Protein AF-0000000076551468 (afdb_homodimer)

Sequence (1456 aa):
MARQSGSGVAERKKTATAVAGTSLTREQLVEFYRLMYLSRRTDDREIVLKRQQKIFFQISCAGHEALLVAAGMAMRPGYDWFFPYYRDRAICLALGNTVEEQLLQAVGAADDPASGGRQMPSHWSSRKLNIVSPSSSTATQCLHAVGCAEAGRYFSRHPEAAAKHDGDYREFKDVKFQGDEVVYVSIGEGSTSQGEFWESLNTASNEKLPVLYVVEDNGYAISTPVEANTPGGNISRLVANFPNFHFAEIDGTDPIASYDAMVEAVAYCRAGKGPALVHGHVIRPYSHSLSDDERLYRSAAELEADALRDPISRMQMWLLREGILDADAINRLERQVDEEVQRAADRAVMAALPTVDSIMRHMYSEDLSPMDARFATEPVATADTSERTMADLINCCLKDEMRRDERIVVFGEDVADATRDEALRAGKIKGKGGVFKLTAGLQTEFGSDRVWNSPLAEANIVGRAIGMATRGLKPVVEIQFFDYIWPAMHQMRNELALLRWRSNGGFSCPLVVRVPIGGYLTGGSIYHSQSGESIFTHTPGVRVVMPSNALDALGLLRTAIRCDDPVLFLEHKRLYRETFGRAAYPGPEYCIPFGKAKIVRPGKGLTVLTYGAVVPRALQAAQKIHRDKGVDVELIDLRSLSPYDWETIAESVKKTSRVIVAHEDMLSWGYGAEIAARIGEELFEYLDAPVRRVASMDVFVAYQPLLEDVILPQPEDLYRAMAEIAAFMARQSGSGVAERKKTATAVAGTSLTREQLVEFYRLMYLSRRTDDREIVLKRQQKIFFQISCAGHEALLVAAGMAMRPGYDWFFPYYRDRAICLALGNTVEEQLLQAVGAADDPASGGRQMPSHWSSRKLNIVSPSSSTATQCLHAVGCAEAGRYFSRHPEAAAKHDGDYREFKDVKFQGDEVVYVSIGEGSTSQGEFWESLNTASNEKLPVLYVVEDNGYAISTPVEANTPGGNISRLVANFPNFHFAEIDGTDPIASYDAMVEAVAYCRAGKGPALVHGHVIRPYSHSLSDDERLYRSAAELEADALRDPISRMQMWLLREGILDADAINRLERQVDEEVQRAADRAVMAALPTVDSIMRHMYSEDLSPMDARFATEPVATADTSERTMADLINCCLKDEMRRDERIVVFGEDVADATRDEALRAGKIKGKGGVFKLTAGLQTEFGSDRVWNSPLAEANIVGRAIGMATRGLKPVVEIQFFDYIWPAMHQMRNELALLRWRSNGGFSCPLVVRVPIGGYLTGGSIYHSQSGESIFTHTPGVRVVMPSNALDALGLLRTAIRCDDPVLFLEHKRLYRETFGRAAYPGPEYCIPFGKAKIVRPGKGLTVLTYGAVVPRALQAAQKIHRDKGVDVELIDLRSLSPYDWETIAESVKKTSRVIVAHEDMLSWGYGAEIAARIGEELFEYLDAPVRRVASMDVFVAYQPLLEDVILPQPEDLYRAMAEIAAF

Radius of gyration: 32.49 Å; Cα contacts (8 Å, |Δi|>4): 3611; chains: 2; bounding box: 101×117×95 Å

Foldseek 3Di:
DDPPPPPPPDPPPPPQDDDPPFPDHLVRLLVLLLLLLLLVLLLVVLVVCVVVVQFPWGFELFFLQLLLLLLLQLAAFQAAAEAEAQSNSSSCVSLPNASLLQLLQRNLFCPNLQFSNPDHGSQRADLNRNYFGYDNDFLLLLLLLLLQLLLLQLCLVVVVQQDDDPPQLPVLDRQDHDNLHAYEYEGELLSCLDPSNVLSLVSQLVQQTRYEYEYEYQQDPQQHGQVVRDPVSDVLVVCVPRPLEAEAEDASLANRRSNVVSNVQSVSSSVSSTHYYYYHHTHDLDHRIPVGDNVVRDPPVRNVVNVVSGSSVVSVVVCCVSVSDHPVRVVVSSVVSSVSSVVSNVDSSPHHHHDPVLQCPQLWDPSFALQDCLLADFFDDDPFFDWDALLVLLLVQVQLVCVVRVLEAEEEAQQWQDQPCVCVVVVVGQGDRAPLNSRRCVCVVNHCSRYHYDPPALLSQLSSLQSSQQSRGAYAYEDRAPLSNVSNVCCLARNQSPSRNRRVNSTHRQYEYEHAEAAPDAQCFQRHHADDVLVNLVGRQEWEFEAAANLLSSQAVNSSRSGRGYYYYYYYPVRRGDPPRTGGNRDNSNHDRAQDKDFPFDFQAEEEEEEYNCQVLLVVLQVVCCVVPVGTYTYIYQRTLVVTNVVVVLVNCLRHLHYEYEYAHEDPSGSCVVVQVVCCVPVVVRHPFRHHYHYFHPDGQGNDVVRNPNRGDGSVSSNVVSVVRSVD/DDPPPPPPPPPPPPPQDDDPPFPDHLVRLLVLLLLLLLQVLLLVVLVVCVVVVQFPWGFELFFLQLLQLLLLQLAAFQAAAEAEAQSNSSSCVSLPNASLLQLLQRNLFCPNLFFSNPDHGSQRADLNRNYFGYDNDFLLLLLLLLLQLLLLQLCLVVVVQQDDDPPQLPVQDRQDHDNLHAYEYEGELLSCLDPSNVLSLVSQLVQQTRYEYEYEYQQDPQQHGQVVRDPVSDVLVVCVPRPLEAEAEDASLANRRSNVVSNVQSVSSSVSSTHYYYYHHTHDLDHRIPVGDNVVRDPPVRNVVNVVSGSSVVSVVVCCVSVSDHPVRVVVSSVVSSVSSVVSNVPSSPHHHDDPVLQCPQLWDPSFALQDCLLADFFDDDPFFDWDALLVLLLVQVQLVCVVRVLEAEEEAQQWQDQPCVCVVVVVGQGDRAPLNSRRCVCVVNNCSRYHYDPPALLSQLSSLQSSQQSRGAYEYEDRAPLSNVSNVCCLARNQSPSRNRRVNSTHRQYEYEHAEAAPDAQCFQRHHADDVLVNLVGRQEWEFEAAANLLSSQAVNSSRSGRGYYYYYYYPVRRGDPPRTGGNRDNSNHDRAQDKDFPFDFQAEEEEEEYNCQVQLVVLQVVCCVVPVGTYTYIYQRTLVVTNVVVVLVNCLRRLHYEYEYAHEDPSGSCVVVQVVCCVPVVVRHPFRHHYHYFHPDGQGNDVVRNPNRGDGSVSSNVVSVVRSVD

Structure (mmCIF, N/CA/C/O backbone):
data_AF-0000000076551468-model_v1
#
loop_
_entity.id
_entity.type
_entity.pdbx_description
1 polymer '2-oxoisovalerate dehydrogenase E1 component'
#
loop_
_atom_site.group_PDB
_atom_site.id
_atom_site.type_symbol
_atom_site.label_atom_id
_atom_site.label_alt_id
_atom_site.label_comp_id
_atom_site.label_asym_id
_atom_site.label_entity_id
_atom_site.label_seq_id
_atom_site.pdbx_PDB_ins_code
_atom_site.Cartn_x
_atom_site.Cartn_y
_atom_site.Cartn_z
_atom_site.occupancy
_atom_site.B_iso_or_equiv
_atom_site.auth_seq_id
_atom_site.auth_comp_id
_atom_site.auth_asym_id
_atom_site.auth_atom_id
_atom_site.pdbx_PDB_model_num
ATOM 1 N N . MET A 1 1 ? -44.188 -69 12.438 1 19.28 1 MET A N 1
ATOM 2 C CA . MET A 1 1 ? -43.156 -68.562 11.523 1 19.28 1 MET A CA 1
ATOM 3 C C . MET A 1 1 ? -42.062 -67.75 12.273 1 19.28 1 MET A C 1
ATOM 5 O O . MET A 1 1 ? -42.375 -66.812 12.992 1 19.28 1 MET A O 1
ATOM 9 N N . ALA A 1 2 ? -40.906 -68.438 12.453 1 20.61 2 ALA A N 1
ATOM 10 C CA . ALA A 1 2 ? -39.688 -68.25 13.242 1 20.61 2 ALA A CA 1
ATOM 11 C C . ALA A 1 2 ? -39.031 -66.875 12.945 1 20.61 2 ALA A C 1
ATOM 13 O O . ALA A 1 2 ? -38.969 -66.5 11.789 1 20.61 2 ALA A O 1
ATOM 14 N N . ARG A 1 3 ? -39.031 -66 13.992 1 22.19 3 ARG A N 1
ATOM 15 C CA . ARG A 1 3 ? -38.312 -64.75 14.312 1 22.19 3 ARG A CA 1
ATOM 16 C C . ARG A 1 3 ? -36.812 -64.875 14.039 1 22.19 3 ARG A C 1
ATOM 18 O O . ARG A 1 3 ? -36.094 -65.5 14.797 1 22.19 3 ARG A O 1
ATOM 25 N N . GLN A 1 4 ? -36.406 -65.125 12.781 1 23.27 4 GLN A N 1
ATOM 26 C CA . GLN A 1 4 ? -34.969 -65.25 12.555 1 23.27 4 GLN A CA 1
ATOM 27 C C . GLN A 1 4 ? -34.219 -64 13.008 1 23.27 4 GLN A C 1
ATOM 29 O O . GLN A 1 4 ? -34.531 -62.906 12.547 1 23.27 4 GLN A O 1
ATOM 34 N N . SER A 1 5 ? -33.781 -63.938 14.281 1 27.06 5 SER A N 1
ATOM 35 C CA . SER A 1 5 ? -33 -62.938 15.023 1 27.06 5 SER A CA 1
ATOM 36 C C . SER A 1 5 ? -31.656 -62.688 14.359 1 27.06 5 SER A C 1
ATOM 38 O O . SER A 1 5 ? -30.797 -63.594 14.312 1 27.06 5 SER A O 1
ATOM 40 N N . GLY A 1 6 ? -31.547 -62.219 13.086 1 25.84 6 GLY A N 1
ATOM 41 C CA . GLY A 1 6 ? -30.266 -61.969 12.438 1 25.84 6 GLY A CA 1
ATOM 42 C C . GLY A 1 6 ? -29.359 -61.062 13.242 1 25.84 6 GLY A C 1
ATOM 43 O O . GLY A 1 6 ? -29.688 -59.906 13.516 1 25.84 6 GLY A O 1
ATOM 44 N N . SER A 1 7 ? -28.547 -61.594 14.234 1 27.44 7 SER A N 1
ATOM 45 C CA . SER A 1 7 ? -27.516 -61 15.07 1 27.44 7 SER A CA 1
ATOM 46 C C . SER A 1 7 ? -26.438 -60.344 14.219 1 27.44 7 SER A C 1
ATOM 48 O O . SER A 1 7 ? -25.75 -61 13.453 1 27.44 7 SER A O 1
ATOM 50 N N . GLY A 1 8 ? -26.641 -59.25 13.516 1 28.72 8 GLY A N 1
ATOM 51 C CA . GLY A 1 8 ? -25.641 -58.469 12.797 1 28.72 8 GLY A CA 1
ATOM 52 C C . GLY A 1 8 ? -24.438 -58.125 13.641 1 28.72 8 GLY A C 1
ATOM 53 O O . GLY A 1 8 ? -24.562 -57.438 14.664 1 28.72 8 GLY A O 1
ATOM 54 N N . VAL A 1 9 ? -23.312 -58.938 13.773 1 30.3 9 VAL A N 1
ATOM 55 C CA . VAL A 1 9 ? -22.031 -58.75 14.43 1 30.3 9 VAL A CA 1
ATOM 56 C C . VAL A 1 9 ? -21.375 -57.469 13.914 1 30.3 9 VAL A C 1
ATOM 58 O O . VAL A 1 9 ? -21.188 -57.281 12.703 1 30.3 9 VAL A O 1
ATOM 61 N N . ALA A 1 10 ? -21.453 -56.406 14.578 1 33.28 10 ALA A N 1
ATOM 62 C CA . ALA A 1 10 ? -20.703 -55.156 14.461 1 33.28 10 ALA A CA 1
ATOM 63 C C . ALA A 1 10 ? -19.203 -55.438 14.344 1 33.28 10 ALA A C 1
ATOM 65 O O . ALA A 1 10 ? -18.594 -56.031 15.242 1 33.28 10 ALA A O 1
ATOM 66 N N . GLU A 1 11 ? -18.578 -55.656 13.195 1 29.31 11 GLU A N 1
ATOM 67 C CA . GLU A 1 11 ? -17.141 -55.688 12.984 1 29.31 11 GLU A CA 1
ATOM 68 C C . GLU A 1 11 ? -16.453 -54.531 13.695 1 29.31 11 GLU A C 1
ATOM 70 O O . GLU A 1 11 ? -16.797 -53.375 13.469 1 29.31 11 GLU A O 1
ATOM 75 N N . ARG A 1 12 ? -15.938 -54.656 14.883 1 33.78 12 ARG A N 1
ATOM 76 C CA . ARG A 1 12 ? -15.078 -53.75 15.602 1 33.78 12 ARG A CA 1
ATOM 77 C C . ARG A 1 12 ? -13.922 -53.281 14.719 1 33.78 12 ARG A C 1
ATOM 79 O O . ARG A 1 12 ? -13.133 -54.094 14.25 1 33.78 12 ARG A O 1
ATOM 86 N N . LYS A 1 13 ? -14.109 -52.281 14.016 1 39.19 13 LYS A N 1
ATOM 87 C CA . LYS A 1 13 ? -12.938 -51.656 13.422 1 39.19 13 LYS A CA 1
ATOM 88 C C . LYS A 1 13 ? -11.75 -51.688 14.375 1 39.19 13 LYS A C 1
ATOM 90 O O . LYS A 1 13 ? -11.812 -51.125 15.469 1 39.19 13 LYS A O 1
ATOM 95 N N . LYS A 1 14 ? -10.867 -52.594 14.422 1 41.31 14 LYS A N 1
ATOM 96 C CA . LYS A 1 14 ? -9.602 -52.688 15.141 1 41.31 14 LYS A CA 1
ATOM 97 C C . LYS A 1 14 ? -8.82 -51.406 15.078 1 41.31 14 LYS A C 1
ATOM 99 O O . LYS A 1 14 ? -8.391 -50.969 14 1 41.31 14 LYS A O 1
ATOM 104 N N . THR A 1 15 ? -8.922 -50.406 15.922 1 45.78 15 THR A N 1
ATOM 105 C CA . THR A 1 15 ? -8.164 -49.188 16.109 1 45.78 15 THR A CA 1
ATOM 106 C C . THR A 1 15 ? -6.668 -49.469 16.109 1 45.78 15 THR A C 1
ATOM 108 O O . THR A 1 15 ? -6.172 -50.219 16.969 1 45.78 15 THR A O 1
ATOM 111 N N . ALA A 1 16 ? -5.988 -49.562 14.992 1 59.88 16 ALA A N 1
ATOM 112 C CA . ALA A 1 16 ? -4.547 -49.781 14.883 1 59.88 16 ALA A CA 1
ATOM 113 C C . ALA A 1 16 ? -3.793 -49.031 15.977 1 59.88 16 ALA A C 1
ATOM 115 O O . ALA A 1 16 ? -4.066 -47.875 16.234 1 59.88 16 ALA A O 1
ATOM 116 N N . THR A 1 17 ? -3.105 -49.688 16.906 1 71 17 THR A N 1
ATOM 117 C CA . THR A 1 17 ? -2.385 -49.219 18.094 1 71 17 THR A CA 1
ATOM 118 C C . THR A 1 17 ? -1.156 -48.406 17.672 1 71 17 THR A C 1
ATOM 120 O O . THR A 1 17 ? -0.411 -48.812 16.781 1 71 17 THR A O 1
ATOM 123 N N . ALA A 1 18 ? -0.967 -47.188 18.219 1 78.5 18 ALA A N 1
ATOM 124 C CA . ALA A 1 18 ? 0.191 -46.312 18.016 1 78.5 18 ALA A CA 1
ATOM 125 C C . ALA A 1 18 ? 1.485 -47.031 18.391 1 78.5 18 ALA A C 1
ATOM 127 O O . ALA A 1 18 ? 1.496 -47.875 19.281 1 78.5 18 ALA A O 1
ATOM 128 N N . VAL A 1 19 ? 2.467 -46.844 17.594 1 79.06 19 VAL A N 1
ATOM 129 C CA . VAL A 1 19 ? 3.801 -47.344 17.922 1 79.06 19 VAL A CA 1
ATOM 130 C C . VAL A 1 19 ? 4.301 -46.719 19.219 1 79.06 19 VAL A C 1
ATOM 132 O O . VAL A 1 19 ? 4.062 -45.531 19.453 1 79.06 19 VAL A O 1
ATOM 135 N N . ALA A 1 20 ? 4.957 -47.438 19.984 1 70.75 20 ALA A N 1
ATOM 136 C CA . ALA A 1 20 ? 5.434 -47 21.297 1 70.75 20 ALA A CA 1
ATOM 137 C C . ALA A 1 20 ? 6.254 -45.719 21.172 1 70.75 20 ALA A C 1
ATOM 139 O O . ALA A 1 20 ? 7.148 -45.625 20.328 1 70.75 20 ALA A O 1
ATOM 140 N N . GLY A 1 21 ? 5.867 -44.719 21.922 1 72.69 21 GLY A N 1
ATOM 141 C CA . GLY A 1 21 ? 6.602 -43.469 21.922 1 72.69 21 GLY A CA 1
ATOM 142 C C . GLY A 1 21 ? 6.082 -42.469 20.906 1 72.69 21 GLY A C 1
ATOM 143 O O . GLY A 1 21 ? 6.641 -41.375 20.75 1 72.69 21 GLY A O 1
ATOM 144 N N . THR A 1 22 ? 5.113 -43.031 20.141 1 82.38 22 THR A N 1
ATOM 145 C CA . THR A 1 22 ? 4.527 -42.125 19.156 1 82.38 22 THR A CA 1
ATOM 146 C C . THR A 1 22 ? 3.004 -42.156 19.234 1 82.38 22 THR A C 1
ATOM 148 O O . THR A 1 22 ? 2.43 -43 19.938 1 82.38 22 THR A O 1
ATOM 151 N N . SER A 1 23 ? 2.387 -41.219 18.578 1 86.5 23 SER A N 1
ATOM 152 C CA . SER A 1 23 ? 0.932 -41.188 18.453 1 86.5 23 SER A CA 1
ATOM 153 C C . SER A 1 23 ? 0.487 -41.719 17.094 1 86.5 23 SER A C 1
ATOM 155 O O . SER A 1 23 ? -0.688 -41.625 16.734 1 86.5 23 SER A O 1
ATOM 157 N N . LEU A 1 24 ? 1.405 -42.344 16.297 1 94.12 24 LEU A N 1
ATOM 158 C CA . LEU A 1 24 ? 1.134 -42.781 14.938 1 94.12 24 LEU A CA 1
ATOM 159 C C . LEU A 1 24 ? 1.191 -44.312 14.852 1 94.12 24 LEU A C 1
ATOM 161 O O . LEU A 1 24 ? 2.027 -44.938 15.508 1 94.12 24 LEU A O 1
ATOM 165 N N . THR A 1 25 ? 0.334 -44.875 14.031 1 94.38 25 THR A N 1
ATOM 166 C CA . THR A 1 25 ? 0.372 -46.312 13.742 1 94.38 25 THR A CA 1
ATOM 167 C C . THR A 1 25 ? 1.509 -46.656 12.781 1 94.38 25 THR A C 1
ATOM 169 O O . THR A 1 25 ? 2.1 -45.75 12.18 1 94.38 25 THR A O 1
ATOM 172 N N . ARG A 1 26 ? 1.788 -47.875 12.719 1 94.69 26 ARG A N 1
ATOM 173 C CA . ARG A 1 26 ? 2.812 -48.344 11.781 1 94.69 26 ARG A CA 1
ATOM 174 C C . ARG A 1 26 ? 2.492 -47.906 10.359 1 94.69 26 ARG A C 1
ATOM 176 O O . ARG A 1 26 ? 3.367 -47.406 9.648 1 94.69 26 ARG A O 1
ATOM 183 N N . GLU A 1 27 ? 1.243 -48.031 9.992 1 95.75 27 GLU A N 1
ATOM 184 C CA . GLU A 1 27 ? 0.803 -47.656 8.656 1 95.75 27 GLU A CA 1
ATOM 185 C C . GLU A 1 27 ? 0.954 -46.156 8.445 1 95.75 27 GLU A C 1
ATOM 187 O O . GLU A 1 27 ? 1.356 -45.719 7.363 1 95.75 27 GLU A O 1
ATOM 192 N N . GLN A 1 28 ? 0.639 -45.438 9.438 1 97.06 28 GLN A N 1
ATOM 193 C CA . GLN A 1 28 ? 0.747 -43.969 9.352 1 97.06 28 GLN A CA 1
ATOM 194 C C . GLN A 1 28 ? 2.205 -43.531 9.234 1 97.06 28 GLN A C 1
ATOM 196 O O . GLN A 1 28 ? 2.518 -42.594 8.531 1 97.06 28 GLN A O 1
ATOM 201 N N . LEU A 1 29 ? 3.029 -44.156 9.938 1 97.56 29 LEU A N 1
ATOM 202 C CA . LEU A 1 29 ? 4.449 -43.844 9.891 1 97.56 29 LEU A CA 1
ATOM 203 C C . LEU A 1 29 ? 5.031 -44.125 8.508 1 97.56 29 LEU A C 1
ATOM 205 O O . LEU A 1 29 ? 5.863 -43.375 8.008 1 97.56 29 LEU A O 1
ATOM 209 N N . VAL A 1 30 ? 4.625 -45.219 7.926 1 97.88 30 VAL A N 1
ATOM 210 C CA . VAL A 1 30 ? 5.074 -45.594 6.586 1 97.88 30 VAL A CA 1
ATOM 211 C C . VAL A 1 30 ? 4.559 -44.562 5.582 1 97.88 30 VAL A C 1
ATOM 213 O O . VAL A 1 30 ? 5.301 -44.094 4.703 1 97.88 30 VAL A O 1
ATOM 216 N N . GLU A 1 31 ? 3.316 -44.188 5.742 1 98.06 31 GLU A N 1
ATOM 217 C CA . GLU A 1 31 ? 2.734 -43.188 4.875 1 98.06 31 GLU A CA 1
ATOM 218 C C . GLU A 1 31 ? 3.438 -41.844 5.055 1 98.06 31 GLU A C 1
ATOM 220 O O . GLU A 1 31 ? 3.635 -41.094 4.086 1 98.06 31 GLU A O 1
ATOM 225 N N . PHE A 1 32 ? 3.748 -41.531 6.301 1 98.44 32 PHE A N 1
ATOM 226 C CA . PHE A 1 32 ? 4.492 -40.344 6.609 1 98.44 32 PHE A CA 1
ATOM 227 C C . PHE A 1 32 ? 5.785 -40.281 5.809 1 98.44 32 PHE A C 1
ATOM 229 O O . PHE A 1 32 ? 6.062 -39.281 5.141 1 98.44 32 PHE A O 1
ATOM 236 N N . TYR A 1 33 ? 6.543 -41.281 5.828 1 98.62 33 TYR A N 1
ATOM 237 C CA . TYR A 1 33 ? 7.805 -41.344 5.098 1 98.62 33 TYR A CA 1
ATOM 238 C C . TYR A 1 33 ? 7.57 -41.281 3.596 1 98.62 33 TYR A C 1
ATOM 240 O O . TYR A 1 33 ? 8.289 -40.562 2.879 1 98.62 33 TYR A O 1
ATOM 248 N N . ARG A 1 34 ? 6.594 -42.031 3.125 1 98.81 34 ARG A N 1
ATOM 249 C CA . ARG A 1 34 ? 6.281 -42.031 1.7 1 98.81 34 ARG A CA 1
ATOM 250 C C . ARG A 1 34 ? 6.016 -40.594 1.196 1 98.81 34 ARG A C 1
ATOM 252 O O . ARG A 1 34 ? 6.531 -40.219 0.15 1 98.81 34 ARG A O 1
ATOM 259 N N . LEU A 1 35 ? 5.227 -39.875 1.935 1 98.88 35 LEU A N 1
ATOM 260 C CA . LEU A 1 35 ? 4.844 -38.531 1.547 1 98.88 35 LEU A CA 1
ATOM 261 C C . LEU A 1 35 ? 6.051 -37.594 1.556 1 98.88 35 LEU A C 1
ATOM 263 O O . LEU A 1 35 ? 6.199 -36.75 0.667 1 98.88 35 LEU A O 1
ATOM 267 N N . MET A 1 36 ? 6.891 -37.719 2.584 1 98.88 36 MET A N 1
ATOM 268 C CA . MET A 1 36 ? 8.109 -36.906 2.641 1 98.88 36 MET A CA 1
ATOM 269 C C . MET A 1 36 ? 8.984 -37.188 1.423 1 98.88 36 MET A C 1
ATOM 271 O O . MET A 1 36 ? 9.461 -36.219 0.781 1 98.88 36 MET A O 1
ATOM 275 N N . TYR A 1 37 ? 9.164 -38.469 1.161 1 98.81 37 TYR A N 1
ATOM 276 C CA . TYR A 1 37 ? 10.016 -38.875 0.046 1 98.81 37 TYR A CA 1
ATOM 277 C C . TYR A 1 37 ? 9.406 -38.438 -1.285 1 98.81 37 TYR A C 1
ATOM 279 O O . TYR A 1 37 ? 10.117 -38 -2.188 1 98.81 37 TYR A O 1
ATOM 287 N N . LEU A 1 38 ? 8.141 -38.625 -1.405 1 98.88 38 LEU A N 1
ATOM 288 C CA . LEU A 1 38 ? 7.418 -38.188 -2.602 1 98.88 38 LEU A CA 1
ATOM 289 C C . LEU A 1 38 ? 7.645 -36.719 -2.877 1 98.88 38 LEU A C 1
ATOM 291 O O . LEU A 1 38 ? 7.879 -36.312 -4.023 1 98.88 38 LEU A O 1
ATOM 295 N N . SER A 1 39 ? 7.531 -35.906 -1.856 1 98.81 39 SER A N 1
ATOM 296 C CA . SER A 1 39 ? 7.773 -34.469 -1.984 1 98.81 39 SER A CA 1
ATOM 297 C C . SER A 1 39 ? 9.18 -34.188 -2.502 1 98.81 39 SER A C 1
ATOM 299 O O . SER A 1 39 ? 9.359 -33.438 -3.459 1 98.81 39 SER A O 1
ATOM 301 N N . ARG A 1 40 ? 10.227 -34.812 -1.901 1 98.69 40 ARG A N 1
ATOM 302 C CA . ARG A 1 40 ? 11.617 -34.625 -2.277 1 98.69 40 ARG A CA 1
ATOM 303 C C . ARG A 1 40 ? 11.867 -35.031 -3.721 1 98.69 40 ARG A C 1
ATOM 305 O O . ARG A 1 40 ? 12.531 -34.312 -4.48 1 98.69 40 ARG A O 1
ATOM 312 N N . ARG A 1 41 ? 11.328 -36.156 -4.074 1 98.62 41 ARG A N 1
ATOM 313 C CA . ARG A 1 41 ? 11.562 -36.688 -5.414 1 98.62 41 ARG A CA 1
ATOM 314 C C . ARG A 1 41 ? 10.844 -35.844 -6.469 1 98.62 41 ARG A C 1
ATOM 316 O O . ARG A 1 41 ? 11.328 -35.719 -7.594 1 98.62 41 ARG A O 1
ATOM 323 N N . THR A 1 42 ? 9.695 -35.312 -6.121 1 98.69 42 THR A N 1
ATOM 324 C CA . THR A 1 42 ? 9.016 -34.406 -7.027 1 98.69 42 THR A CA 1
ATOM 325 C C . THR A 1 42 ? 9.859 -33.125 -7.238 1 98.69 42 THR A C 1
ATOM 327 O O . THR A 1 42 ? 9.969 -32.656 -8.359 1 98.69 42 THR A O 1
ATOM 330 N N . ASP A 1 43 ? 10.445 -32.594 -6.164 1 98 43 ASP A N 1
ATOM 331 C CA . ASP A 1 43 ? 11.383 -31.5 -6.285 1 98 43 ASP A CA 1
ATOM 332 C C . ASP A 1 43 ? 12.508 -31.828 -7.258 1 98 43 ASP A C 1
ATOM 334 O O . ASP A 1 43 ? 12.812 -31.031 -8.156 1 98 43 ASP A O 1
ATOM 338 N N . ASP A 1 44 ? 13.094 -32.938 -7.055 1 98.31 44 ASP A N 1
ATOM 339 C CA . ASP A 1 44 ? 14.219 -33.375 -7.883 1 98.31 44 ASP A CA 1
ATOM 340 C C . ASP A 1 44 ? 13.812 -33.469 -9.352 1 98.31 44 ASP A C 1
ATOM 342 O O . ASP A 1 44 ? 14.578 -33.094 -10.242 1 98.31 44 ASP A O 1
ATOM 346 N N . ARG A 1 45 ? 12.672 -33.969 -9.547 1 98.5 45 ARG A N 1
ATOM 347 C CA . ARG A 1 45 ? 12.203 -34.094 -10.922 1 98.5 45 ARG A CA 1
ATOM 348 C C . ARG A 1 45 ? 11.977 -32.75 -11.562 1 98.5 45 ARG A C 1
ATOM 350 O O . ARG A 1 45 ? 12.289 -32.531 -12.734 1 98.5 45 ARG A O 1
ATOM 357 N N . GLU A 1 46 ? 11.344 -31.812 -10.852 1 98.12 46 GLU A N 1
ATOM 358 C CA . GLU A 1 46 ? 11.164 -30.453 -11.367 1 98.12 46 GLU A CA 1
ATOM 359 C C . GLU A 1 46 ? 12.5 -29.828 -11.742 1 98.12 46 GLU A C 1
ATOM 361 O O . GLU A 1 46 ? 12.594 -29.109 -12.734 1 98.12 46 GLU A O 1
ATOM 366 N N . ILE A 1 47 ? 13.492 -30.031 -10.914 1 97.94 47 ILE A N 1
ATOM 367 C CA . ILE A 1 47 ? 14.82 -29.484 -11.18 1 97.94 47 ILE A CA 1
ATOM 368 C C . ILE A 1 47 ? 15.344 -30.031 -12.508 1 97.94 47 ILE A C 1
ATOM 370 O O . ILE A 1 47 ? 15.883 -29.281 -13.32 1 97.94 47 ILE A O 1
ATOM 374 N N . VAL A 1 48 ? 15.156 -31.312 -12.727 1 97.94 48 VAL A N 1
ATOM 375 C CA . VAL A 1 48 ? 15.578 -31.953 -13.969 1 97.94 48 VAL A CA 1
ATOM 376 C C . VAL A 1 48 ? 14.805 -31.359 -15.148 1 97.94 48 VAL A C 1
ATOM 378 O O . VAL A 1 48 ? 15.391 -31.016 -16.172 1 97.94 48 VAL A O 1
ATOM 381 N N . LEU A 1 49 ? 13.5 -31.266 -14.984 1 98.12 49 LEU A N 1
ATOM 382 C CA . LEU A 1 49 ? 12.648 -30.734 -16.047 1 98.12 49 LEU A CA 1
ATOM 383 C C . LEU A 1 49 ? 13.008 -29.297 -16.359 1 98.12 49 LEU A C 1
ATOM 385 O O . LEU A 1 49 ? 12.938 -28.859 -17.516 1 98.12 49 LEU A O 1
ATOM 389 N N . LYS A 1 50 ? 13.32 -28.516 -15.328 1 97.12 50 LYS A N 1
ATOM 390 C CA . LYS A 1 50 ? 13.727 -27.141 -15.547 1 97.12 50 LYS A CA 1
ATOM 391 C C . LYS A 1 50 ? 15.023 -27.062 -16.344 1 97.12 50 LYS A C 1
ATOM 393 O O . LYS A 1 50 ? 15.148 -26.266 -17.266 1 97.12 50 LYS A O 1
ATOM 398 N N . ARG A 1 51 ? 15.984 -27.891 -16.047 1 96.12 51 ARG A N 1
ATOM 399 C CA . ARG A 1 51 ? 17.25 -27.938 -16.766 1 96.12 51 ARG A CA 1
ATOM 400 C C . ARG A 1 51 ? 17.031 -28.344 -18.234 1 96.12 51 ARG A C 1
ATOM 402 O O . ARG A 1 51 ? 17.766 -27.891 -19.109 1 96.12 51 ARG A O 1
ATOM 409 N N . GLN A 1 52 ? 15.953 -29.109 -18.469 1 96.5 52 GLN A N 1
ATOM 410 C CA . GLN A 1 52 ? 15.602 -29.547 -19.812 1 96.5 52 GLN A CA 1
ATOM 411 C C . GLN A 1 52 ? 14.719 -28.5 -20.516 1 96.5 52 GLN A C 1
ATOM 413 O O . GLN A 1 52 ? 14.289 -28.719 -21.641 1 96.5 52 GLN A O 1
ATOM 418 N N . GLN A 1 53 ? 14.43 -27.422 -19.828 1 94.25 53 GLN A N 1
ATOM 419 C CA . GLN A 1 53 ? 13.625 -26.328 -20.344 1 94.25 53 GLN A CA 1
ATOM 420 C C . GLN A 1 53 ? 12.203 -26.781 -20.656 1 94.25 53 GLN A C 1
ATOM 422 O O . GLN A 1 53 ? 11.609 -26.359 -21.641 1 94.25 53 GLN A O 1
ATOM 427 N N . LYS A 1 54 ? 11.805 -27.766 -19.828 1 96.69 54 LYS A N 1
ATOM 428 C CA . LYS A 1 54 ? 10.43 -28.25 -19.969 1 96.69 54 LYS A CA 1
ATOM 429 C C . LYS A 1 54 ? 9.508 -27.516 -19 1 96.69 54 LYS A C 1
ATOM 431 O O . LYS A 1 54 ? 8.281 -27.531 -19.156 1 96.69 54 LYS A O 1
ATOM 436 N N . ILE A 1 55 ? 10.047 -27.031 -17.953 1 97 55 ILE A N 1
ATOM 437 C CA . ILE A 1 55 ? 9.359 -26.109 -17.062 1 97 55 ILE A CA 1
ATOM 438 C C . ILE A 1 55 ? 10.195 -24.844 -16.875 1 97 55 ILE A C 1
ATOM 440 O O . ILE A 1 55 ? 11.344 -24.781 -17.312 1 97 55 ILE A O 1
ATOM 444 N N . PHE A 1 56 ? 9.641 -23.797 -16.219 1 95.94 56 PHE A N 1
ATOM 445 C CA . PHE A 1 56 ? 10.281 -22.5 -16.406 1 95.94 56 PHE A CA 1
ATOM 446 C C . PHE A 1 56 ? 10.625 -21.875 -15.055 1 95.94 56 PHE A C 1
ATOM 448 O O . PHE A 1 56 ? 11.25 -20.797 -15 1 95.94 56 PHE A O 1
ATOM 455 N N . PHE A 1 57 ? 10.219 -22.531 -14.008 1 95.56 57 PHE A N 1
ATOM 456 C CA . PHE A 1 57 ? 10.562 -22.078 -12.664 1 95.56 57 PHE A CA 1
ATOM 457 C C . PHE A 1 57 ? 10.531 -23.234 -11.68 1 95.56 57 PHE A C 1
ATOM 459 O O . PHE A 1 57 ? 9.82 -24.219 -11.883 1 95.56 57 PHE A O 1
ATOM 466 N N . GLN A 1 58 ? 11.352 -23.141 -10.664 1 96.06 58 GLN A N 1
ATOM 467 C CA . GLN A 1 58 ? 11.359 -24.172 -9.625 1 96.06 58 GLN A CA 1
ATOM 468 C C . GLN A 1 58 ? 11.797 -23.594 -8.289 1 96.06 58 GLN A C 1
ATOM 470 O O . GLN A 1 58 ? 12.773 -22.844 -8.219 1 96.06 58 GLN A O 1
ATOM 475 N N . ILE A 1 59 ? 11.055 -23.797 -7.195 1 96.19 59 ILE A N 1
ATOM 476 C CA . ILE A 1 59 ? 11.383 -23.516 -5.805 1 96.19 59 ILE A CA 1
ATOM 477 C C . ILE A 1 59 ? 11.086 -24.734 -4.941 1 96.19 59 ILE A C 1
ATOM 479 O O . ILE A 1 59 ? 9.992 -25.312 -5.016 1 96.19 59 ILE A O 1
ATOM 483 N N . SER A 1 60 ? 11.961 -25.156 -4.07 1 96.44 60 SER A N 1
ATOM 484 C CA . SER A 1 60 ? 11.914 -26.484 -3.461 1 96.44 60 SER A CA 1
ATOM 485 C C . SER A 1 60 ? 11.289 -26.422 -2.07 1 96.44 60 SER A C 1
ATOM 487 O O . SER A 1 60 ? 11.391 -25.406 -1.377 1 96.44 60 SER A O 1
ATOM 489 N N . CYS A 1 61 ? 10.648 -27.438 -1.729 1 98.12 61 CYS A N 1
ATOM 490 C CA . CYS A 1 61 ? 10.164 -27.734 -0.385 1 98.12 61 CYS A CA 1
ATOM 491 C C . CYS A 1 61 ? 11.211 -28.484 0.425 1 98.12 61 CYS A C 1
ATOM 493 O O . CYS A 1 61 ? 11.008 -28.766 1.609 1 98.12 61 CYS A O 1
ATOM 495 N N . ALA A 1 62 ? 12.391 -28.781 -0.135 1 97.94 62 ALA A N 1
ATOM 496 C CA . ALA A 1 62 ? 13.383 -29.656 0.473 1 97.94 62 ALA A CA 1
ATOM 497 C C . ALA A 1 62 ? 13.797 -29.156 1.852 1 97.94 62 ALA A C 1
ATOM 499 O O . ALA A 1 62 ? 14.125 -27.984 2.014 1 97.94 62 ALA A O 1
ATOM 500 N N . GLY A 1 63 ? 13.719 -30 2.803 1 98.44 63 GLY A N 1
ATOM 501 C CA . GLY A 1 63 ? 14.094 -29.688 4.172 1 98.44 63 GLY A CA 1
ATOM 502 C C . GLY A 1 63 ? 12.914 -29.375 5.066 1 98.44 63 GLY A C 1
ATOM 503 O O . GLY A 1 63 ? 13.031 -29.391 6.293 1 98.44 63 GLY A O 1
ATOM 504 N N . HIS A 1 64 ? 11.734 -29.141 4.473 1 98.75 64 HIS A N 1
ATOM 505 C CA . HIS A 1 64 ? 10.547 -28.75 5.223 1 98.75 64 HIS A CA 1
ATOM 506 C C . HIS A 1 64 ? 9.57 -29.906 5.359 1 98.75 64 HIS A C 1
ATOM 508 O O . HIS A 1 64 ? 8.523 -29.766 5.992 1 98.75 64 HIS A O 1
ATOM 514 N N . GLU A 1 65 ? 9.867 -31.109 4.797 1 98.75 65 GLU A N 1
ATOM 515 C CA . GLU A 1 65 ? 8.914 -32.188 4.547 1 98.75 65 GLU A CA 1
ATOM 516 C C . GLU A 1 65 ? 8.312 -32.719 5.848 1 98.75 65 GLU A C 1
ATOM 518 O O . GLU A 1 65 ? 7.109 -32.938 5.934 1 98.75 65 GLU A O 1
ATOM 523 N N . ALA A 1 66 ? 9.133 -32.844 6.848 1 98.81 66 ALA A N 1
ATOM 524 C CA . ALA A 1 66 ? 8.656 -33.469 8.094 1 98.81 66 ALA A CA 1
ATOM 525 C C . ALA A 1 66 ? 7.582 -32.594 8.742 1 98.81 66 ALA A C 1
ATOM 527 O O . ALA A 1 66 ? 6.523 -33.094 9.141 1 98.81 66 ALA A O 1
ATOM 528 N N . LEU A 1 67 ? 7.855 -31.312 8.859 1 98.88 67 LEU A N 1
ATOM 529 C CA . LEU A 1 67 ? 6.934 -30.359 9.469 1 98.88 67 LEU A CA 1
ATOM 530 C C . LEU A 1 67 ? 5.621 -30.297 8.695 1 98.88 67 LEU A C 1
ATOM 532 O O . LEU A 1 67 ? 4.543 -30.297 9.297 1 98.88 67 LEU A O 1
ATOM 536 N N . LEU A 1 68 ? 5.727 -30.281 7.406 1 98.88 68 LEU A N 1
ATOM 537 C CA . LEU A 1 68 ? 4.578 -30.031 6.543 1 98.88 68 LEU A CA 1
ATOM 538 C C . LEU A 1 68 ? 3.711 -31.281 6.43 1 98.88 68 LEU A C 1
ATOM 540 O O . LEU A 1 68 ? 2.48 -31.203 6.414 1 98.88 68 LEU A O 1
ATOM 544 N N . VAL A 1 69 ? 4.328 -32.469 6.281 1 98.88 69 VAL A N 1
ATOM 545 C CA . VAL A 1 69 ? 3.557 -33.719 6.27 1 98.88 69 VAL A CA 1
ATOM 546 C C . VAL A 1 69 ? 2.84 -33.875 7.605 1 98.88 69 VAL A C 1
ATOM 548 O O . VAL A 1 69 ? 1.688 -34.312 7.648 1 98.88 69 VAL A O 1
ATOM 551 N N . ALA A 1 70 ? 3.543 -33.562 8.734 1 98.81 70 ALA A N 1
ATOM 552 C CA . ALA A 1 70 ? 2.922 -33.594 10.062 1 98.81 70 ALA A CA 1
ATOM 553 C C . ALA A 1 70 ? 1.646 -32.75 10.086 1 98.81 70 ALA A C 1
ATOM 555 O O . ALA A 1 70 ? 0.614 -33.188 10.594 1 98.81 70 ALA A O 1
ATOM 556 N N . ALA A 1 71 ? 1.704 -31.531 9.578 1 98.81 71 ALA A N 1
ATOM 557 C CA . ALA A 1 71 ? 0.542 -30.641 9.547 1 98.81 71 ALA A CA 1
ATOM 558 C C . ALA A 1 71 ? -0.592 -31.266 8.734 1 98.81 71 ALA A C 1
ATOM 560 O O . ALA A 1 71 ? -1.748 -31.25 9.164 1 98.81 71 ALA A O 1
ATOM 561 N N . GLY A 1 72 ? -0.241 -31.781 7.527 1 98.75 72 GLY A N 1
ATOM 562 C CA . GLY A 1 72 ? -1.249 -32.375 6.672 1 98.75 72 GLY A CA 1
ATOM 563 C C . GLY A 1 72 ? -1.937 -33.562 7.309 1 98.75 72 GLY A C 1
ATOM 564 O O . GLY A 1 72 ? -3.15 -33.75 7.172 1 98.75 72 GLY A O 1
ATOM 565 N N . MET A 1 73 ? -1.185 -34.375 7.996 1 98.31 73 MET A N 1
ATOM 566 C CA . MET A 1 73 ? -1.722 -35.594 8.602 1 98.31 73 MET A CA 1
ATOM 567 C C . MET A 1 73 ? -2.514 -35.281 9.859 1 98.31 73 MET A C 1
ATOM 569 O O . MET A 1 73 ? -3.383 -36.062 10.273 1 98.31 73 MET A O 1
ATOM 573 N N . ALA A 1 74 ? -2.193 -34.156 10.477 1 98.38 74 ALA A N 1
ATOM 574 C CA . ALA A 1 74 ? -2.887 -33.75 11.703 1 98.38 74 ALA A CA 1
ATOM 575 C C . ALA A 1 74 ? -4.207 -33.062 11.383 1 98.38 74 ALA A C 1
ATOM 577 O O . ALA A 1 74 ? -5.027 -32.812 12.273 1 98.38 74 ALA A O 1
ATOM 578 N N . MET A 1 75 ? -4.449 -32.719 10.156 1 98.31 75 MET A N 1
ATOM 579 C CA . MET A 1 75 ? -5.625 -31.938 9.789 1 98.31 75 MET A CA 1
ATOM 580 C C . MET A 1 75 ? -6.508 -32.688 8.805 1 98.31 75 MET A C 1
ATOM 582 O O . MET A 1 75 ? -6.215 -33.844 8.469 1 98.31 75 MET A O 1
ATOM 586 N N . ARG A 1 76 ? -7.629 -32.125 8.352 1 97.81 76 ARG A N 1
ATOM 587 C CA . ARG A 1 76 ? -8.633 -32.844 7.582 1 97.81 76 ARG A CA 1
ATOM 588 C C . ARG A 1 76 ? -8.859 -32.188 6.227 1 97.81 76 ARG A C 1
ATOM 590 O O . ARG A 1 76 ? -9.523 -31.172 6.133 1 97.81 76 ARG A O 1
ATOM 597 N N . PRO A 1 77 ? -8.398 -32.844 5.156 1 96.94 77 PRO A N 1
ATOM 598 C CA . PRO A 1 77 ? -8.625 -32.281 3.814 1 96.94 77 PRO A CA 1
ATOM 599 C C . PRO A 1 77 ? -10.102 -32.156 3.467 1 96.94 77 PRO A C 1
ATOM 601 O O . PRO A 1 77 ? -10.898 -33.031 3.812 1 96.94 77 PRO A O 1
ATOM 604 N N . GLY A 1 78 ? -10.477 -31.031 2.801 1 95.19 78 GLY A N 1
ATOM 605 C CA . GLY A 1 78 ? -11.859 -30.797 2.41 1 95.19 78 GLY A CA 1
ATOM 606 C C . GLY A 1 78 ? -12.742 -30.359 3.562 1 95.19 78 GLY A C 1
ATOM 607 O O . GLY A 1 78 ? -13.906 -30 3.361 1 95.19 78 GLY A O 1
ATOM 608 N N . TYR A 1 79 ? -12.211 -30.438 4.727 1 96.31 79 TYR A N 1
ATOM 609 C CA . TYR A 1 79 ? -12.891 -30.031 5.953 1 96.31 79 TYR A CA 1
ATOM 610 C C . TYR A 1 79 ? -12.273 -28.766 6.531 1 96.31 79 TYR A C 1
ATOM 612 O O . TYR A 1 79 ? -12.938 -27.734 6.609 1 96.31 79 TYR A O 1
ATOM 620 N N . ASP A 1 80 ? -11.055 -28.797 6.852 1 98.19 80 ASP A N 1
ATOM 621 C CA . ASP A 1 80 ? -10.312 -27.609 7.27 1 98.19 80 ASP A CA 1
ATOM 622 C C . ASP A 1 80 ? -9.93 -26.75 6.066 1 98.19 80 ASP A C 1
ATOM 624 O O . ASP A 1 80 ? -10.141 -27.141 4.922 1 98.19 80 ASP A O 1
ATOM 628 N N . TRP A 1 81 ? -9.492 -25.547 6.277 1 98.38 81 TRP A N 1
ATOM 629 C CA . TRP A 1 81 ? -9.109 -24.625 5.215 1 98.38 81 TRP A CA 1
ATOM 630 C C . TRP A 1 81 ? -7.613 -24.328 5.254 1 98.38 81 TRP A C 1
ATOM 632 O O . TRP A 1 81 ? -7.02 -24.25 6.332 1 98.38 81 TRP A O 1
ATOM 642 N N . PHE A 1 82 ? -7.02 -24.203 4.07 1 98.75 82 PHE A N 1
ATOM 643 C CA . PHE A 1 82 ? -5.562 -24.156 4.008 1 98.75 82 PHE A CA 1
ATOM 644 C C . PHE A 1 82 ? -5.102 -22.969 3.164 1 98.75 82 PHE A C 1
ATOM 646 O O . PHE A 1 82 ? -5.531 -22.812 2.02 1 98.75 82 PHE A O 1
ATOM 653 N N . PHE A 1 83 ? -4.289 -22.125 3.721 1 98.69 83 PHE A N 1
ATOM 654 C CA . PHE A 1 83 ? -3.611 -21.016 3.07 1 98.69 83 PHE A CA 1
ATOM 655 C C . PHE A 1 83 ? -2.1 -21.203 3.092 1 98.69 83 PHE A C 1
ATOM 657 O O . PHE A 1 83 ? -1.394 -20.547 3.854 1 98.69 83 PHE A O 1
ATOM 664 N N . PRO A 1 84 ? -1.563 -22.016 2.232 1 97.81 84 PRO A N 1
ATOM 665 C CA . PRO A 1 84 ? -0.135 -22.344 2.227 1 97.81 84 PRO A CA 1
ATOM 666 C C . PRO A 1 84 ? 0.717 -21.25 1.574 1 97.81 84 PRO A C 1
ATOM 668 O O . PRO A 1 84 ? 0.179 -20.312 0.973 1 97.81 84 PRO A O 1
ATOM 671 N N . TYR A 1 85 ? 2.057 -21.266 1.798 1 94.38 85 TYR A N 1
ATOM 672 C CA . TYR A 1 85 ? 2.943 -20.422 0.994 1 94.38 85 TYR A CA 1
ATOM 673 C C . TYR A 1 85 ? 3.766 -21.281 0.032 1 94.38 85 TYR A C 1
ATOM 675 O O . TYR A 1 85 ? 3.518 -22.484 -0.115 1 94.38 85 TYR A O 1
ATOM 683 N N . TYR A 1 86 ? 4.707 -20.797 -0.718 1 95.44 86 TYR A N 1
ATOM 684 C CA . TYR A 1 86 ? 5.203 -21.359 -1.97 1 95.44 86 TYR A CA 1
ATOM 685 C C . TYR A 1 86 ? 6.223 -22.469 -1.707 1 95.44 86 TYR A C 1
ATOM 687 O O . TYR A 1 86 ? 6.805 -23.016 -2.643 1 95.44 86 TYR A O 1
ATOM 695 N N . ARG A 1 87 ? 6.457 -22.922 -0.456 1 97.38 87 ARG A N 1
ATOM 696 C CA . ARG A 1 87 ? 7.32 -24.062 -0.186 1 97.38 87 ARG A CA 1
ATOM 697 C C . ARG A 1 87 ? 6.516 -25.234 0.354 1 97.38 87 ARG A C 1
ATOM 699 O O . ARG A 1 87 ? 7.086 -26.219 0.852 1 97.38 87 ARG A O 1
ATOM 706 N N . ASP A 1 88 ? 5.258 -25.219 0.209 1 98.31 88 ASP A N 1
ATOM 707 C CA . ASP A 1 88 ? 4.359 -26.109 0.949 1 98.31 88 ASP A CA 1
ATOM 708 C C . ASP A 1 88 ? 3.963 -27.312 0.106 1 98.31 88 ASP A C 1
ATOM 710 O O . ASP A 1 88 ? 2.814 -27.75 0.154 1 98.31 88 ASP A O 1
ATOM 714 N N . ARG A 1 89 ? 4.859 -27.844 -0.688 1 98.5 89 ARG A N 1
ATOM 715 C CA . ARG A 1 89 ? 4.547 -29.016 -1.508 1 98.5 89 ARG A CA 1
ATOM 716 C C . ARG A 1 89 ? 4.082 -30.188 -0.643 1 98.5 89 ARG A C 1
ATOM 718 O O . ARG A 1 89 ? 3.064 -30.812 -0.935 1 98.5 89 ARG A O 1
ATOM 725 N N . ALA A 1 90 ? 4.793 -30.469 0.446 1 98.81 90 ALA A N 1
ATOM 726 C CA . ALA A 1 90 ? 4.586 -31.672 1.241 1 98.81 90 ALA A CA 1
ATOM 727 C C . ALA A 1 90 ? 3.209 -31.656 1.899 1 98.81 90 ALA A C 1
ATOM 729 O O . ALA A 1 90 ? 2.557 -32.719 2 1 98.81 90 ALA A O 1
ATOM 730 N N . ILE A 1 91 ? 2.775 -30.5 2.395 1 98.81 91 ILE A N 1
ATOM 731 C CA . ILE A 1 91 ? 1.452 -30.484 3.012 1 98.81 91 ILE A CA 1
ATOM 732 C C . ILE A 1 91 ? 0.381 -30.656 1.937 1 98.81 91 ILE A C 1
ATOM 734 O O . ILE A 1 91 ? -0.635 -31.328 2.162 1 98.81 91 ILE A O 1
ATOM 738 N N . CYS A 1 92 ? 0.548 -30.078 0.764 1 98.75 92 CYS A N 1
ATOM 739 C CA . CYS A 1 92 ? -0.433 -30.234 -0.303 1 98.75 92 CYS A CA 1
ATOM 740 C C . CYS A 1 92 ? -0.566 -31.703 -0.703 1 98.75 92 CYS A C 1
ATOM 742 O O . CYS A 1 92 ? -1.676 -32.188 -0.92 1 98.75 92 CYS A O 1
ATOM 744 N N . LEU A 1 93 ? 0.589 -32.406 -0.778 1 98.81 93 LEU A N 1
ATOM 745 C CA . LEU A 1 93 ? 0.563 -33.812 -1.07 1 98.81 93 LEU A CA 1
ATOM 746 C C . LEU A 1 93 ? -0.137 -34.594 0.044 1 98.81 93 LEU A C 1
ATOM 748 O O . LEU A 1 93 ? -0.945 -35.5 -0.225 1 98.81 93 LEU A O 1
ATOM 752 N N . ALA A 1 94 ? 0.174 -34.25 1.271 1 98.81 94 ALA A N 1
ATOM 753 C CA . ALA A 1 94 ? -0.401 -34.938 2.428 1 98.81 94 ALA A CA 1
ATOM 754 C C . ALA A 1 94 ? -1.915 -34.75 2.475 1 98.81 94 ALA A C 1
ATOM 756 O O . ALA A 1 94 ? -2.639 -35.625 2.949 1 98.81 94 ALA A O 1
ATOM 757 N N . LEU A 1 95 ? -2.406 -33.625 1.951 1 98.62 95 LEU A N 1
ATOM 758 C CA . LEU A 1 95 ? -3.832 -33.312 1.971 1 98.62 95 LEU A CA 1
ATOM 759 C C . LEU A 1 95 ? -4.555 -34 0.817 1 98.62 95 LEU A C 1
ATOM 761 O O . LEU A 1 95 ? -5.781 -34.094 0.822 1 98.62 95 LEU A O 1
ATOM 765 N N . GLY A 1 96 ? -3.793 -34.375 -0.234 1 98.25 96 GLY A N 1
ATOM 766 C CA . GLY A 1 96 ? -4.434 -35.125 -1.305 1 98.25 96 GLY A CA 1
ATOM 767 C C . GLY A 1 96 ? -4.148 -34.562 -2.682 1 98.25 96 GLY A C 1
ATOM 768 O O . GLY A 1 96 ? -4.57 -35.125 -3.691 1 98.25 96 GLY A O 1
ATOM 769 N N . ASN A 1 97 ? -3.506 -33.5 -2.783 1 97.56 97 ASN A N 1
ATOM 770 C CA . ASN A 1 97 ? -3.012 -33 -4.074 1 97.56 97 ASN A CA 1
ATOM 771 C C . ASN A 1 97 ? -2.043 -34 -4.699 1 97.56 97 ASN A C 1
ATOM 773 O O . ASN A 1 97 ? -1.188 -34.562 -4.012 1 97.56 97 ASN A O 1
ATOM 777 N N . THR A 1 98 ? -2.154 -34.281 -5.98 1 98 98 THR A N 1
ATOM 778 C CA . THR A 1 98 ? -1.343 -35.344 -6.574 1 98 98 THR A CA 1
ATOM 779 C C . THR A 1 98 ? -0.076 -34.781 -7.199 1 98 98 THR A C 1
ATOM 781 O O . THR A 1 98 ? -0.021 -33.562 -7.512 1 98 98 THR A O 1
ATOM 784 N N . VAL A 1 99 ? 0.863 -35.594 -7.336 1 98.44 99 VAL A N 1
ATOM 785 C CA . VAL A 1 99 ? 2.107 -35.219 -7.996 1 98.44 99 VAL A CA 1
ATOM 786 C C . VAL A 1 99 ? 1.82 -34.812 -9.43 1 98.44 99 VAL A C 1
ATOM 788 O O . VAL A 1 99 ? 2.428 -33.844 -9.938 1 98.44 99 VAL A O 1
ATOM 791 N N . GLU A 1 100 ? 0.924 -35.438 -10.102 1 98.31 100 GLU A N 1
ATOM 792 C CA . GLU A 1 100 ? 0.57 -35.094 -11.477 1 98.31 100 GLU A CA 1
ATOM 793 C C . GLU A 1 100 ? 0.012 -33.688 -11.562 1 98.31 100 GLU A C 1
ATOM 795 O O . GLU A 1 100 ? 0.396 -32.906 -12.445 1 98.31 100 GLU A O 1
ATOM 800 N N . GLU A 1 101 ? -0.897 -33.375 -10.648 1 98.31 101 GLU A N 1
ATOM 801 C CA . GLU A 1 101 ? -1.448 -32.031 -10.617 1 98.31 101 GLU A CA 1
ATOM 802 C C . GLU A 1 101 ? -0.347 -30.984 -10.43 1 98.31 101 GLU A C 1
ATOM 804 O O . GLU A 1 101 ? -0.365 -29.938 -11.078 1 98.31 101 GLU A O 1
ATOM 809 N N . GLN A 1 102 ? 0.593 -31.297 -9.555 1 98.5 102 GLN A N 1
ATOM 810 C CA . GLN A 1 102 ? 1.678 -30.359 -9.266 1 98.5 102 GLN A CA 1
ATOM 811 C C . GLN A 1 102 ? 2.584 -30.188 -10.477 1 98.5 102 GLN A C 1
ATOM 813 O O . GLN A 1 102 ? 3.02 -29.062 -10.773 1 98.5 102 GLN A O 1
ATOM 818 N N . LEU A 1 103 ? 2.855 -31.266 -11.188 1 98.69 103 LEU A N 1
ATOM 819 C CA . LEU A 1 103 ? 3.744 -31.188 -12.336 1 98.69 103 LEU A CA 1
ATOM 820 C C . LEU A 1 103 ? 3.025 -30.578 -13.539 1 98.69 103 LEU A C 1
ATOM 822 O O . LEU A 1 103 ? 3.65 -29.922 -14.375 1 98.69 103 LEU A O 1
ATOM 826 N N . LEU A 1 104 ? 1.677 -30.766 -13.688 1 98.56 104 LEU A N 1
ATOM 827 C CA . LEU A 1 104 ? 0.902 -30.047 -14.695 1 98.56 104 LEU A CA 1
ATOM 828 C C . LEU A 1 104 ? 1.048 -28.531 -14.516 1 98.56 104 LEU A C 1
ATOM 830 O O . LEU A 1 104 ? 1.165 -27.797 -15.5 1 98.56 104 LEU A O 1
ATOM 834 N N . GLN A 1 105 ? 1.022 -28.094 -13.281 1 98.06 105 GLN A N 1
ATOM 835 C CA . GLN A 1 105 ? 1.226 -26.672 -13.016 1 98.06 105 GLN A CA 1
ATOM 836 C C . GLN A 1 105 ? 2.635 -26.234 -13.406 1 98.06 105 GLN A C 1
ATOM 838 O O . GLN A 1 105 ? 2.826 -25.141 -13.945 1 98.06 105 GLN A O 1
ATOM 843 N N . ALA A 1 106 ? 3.627 -27.078 -13.109 1 98.06 106 ALA A N 1
ATOM 844 C CA . ALA A 1 106 ? 5.016 -26.75 -13.414 1 98.06 106 ALA A CA 1
ATOM 845 C C . ALA A 1 106 ? 5.203 -26.547 -14.914 1 98.06 106 ALA A C 1
ATOM 847 O O . ALA A 1 106 ? 5.953 -25.656 -15.336 1 98.06 106 ALA A O 1
ATOM 848 N N . VAL A 1 107 ? 4.523 -27.297 -15.688 1 97.69 107 VAL A N 1
ATOM 849 C CA . VAL A 1 107 ? 4.605 -27.219 -17.141 1 97.69 107 VAL A CA 1
ATOM 850 C C . VAL A 1 107 ? 3.797 -26.016 -17.641 1 97.69 107 VAL A C 1
ATOM 852 O O . VAL A 1 107 ? 4.078 -25.469 -18.703 1 97.69 107 VAL A O 1
ATOM 855 N N . GLY A 1 108 ? 2.836 -25.547 -16.875 1 97.56 108 GLY A N 1
ATOM 856 C CA . GLY A 1 108 ? 1.861 -24.578 -17.328 1 97.56 108 GLY A CA 1
ATOM 857 C C . GLY A 1 108 ? 0.838 -25.156 -18.281 1 97.56 108 GLY A C 1
ATOM 858 O O . GLY A 1 108 ? 0.529 -24.547 -19.312 1 97.56 108 GLY A O 1
ATOM 859 N N . ALA A 1 109 ? 0.367 -26.297 -18 1 98.31 109 ALA A N 1
ATOM 860 C CA . ALA A 1 109 ? -0.526 -27.031 -18.891 1 98.31 109 ALA A CA 1
ATOM 861 C C . ALA A 1 109 ? -1.954 -26.516 -18.781 1 98.31 109 ALA A C 1
ATOM 863 O O . ALA A 1 109 ? -2.352 -25.969 -17.75 1 98.31 109 ALA A O 1
ATOM 864 N N . ALA A 1 110 ? -2.723 -26.688 -19.844 1 97.81 110 ALA A N 1
ATOM 865 C CA . ALA A 1 110 ? -4.137 -26.312 -19.875 1 97.81 110 ALA A CA 1
ATOM 866 C C . ALA A 1 110 ? -4.914 -27.078 -18.797 1 97.81 110 ALA A C 1
ATOM 868 O O . ALA A 1 110 ? -5.859 -26.547 -18.203 1 97.81 110 ALA A O 1
ATOM 869 N N . ASP A 1 111 ? -4.422 -28.281 -18.5 1 96.12 111 ASP A N 1
ATOM 870 C CA . ASP A 1 111 ? -5.152 -29.172 -17.609 1 96.12 111 ASP A CA 1
ATOM 871 C C . ASP A 1 111 ? -4.746 -28.953 -16.156 1 96.12 111 ASP A C 1
ATOM 873 O O . ASP A 1 111 ? -5.242 -29.625 -15.25 1 96.12 111 ASP A O 1
ATOM 877 N N . ASP A 1 112 ? -3.832 -28.125 -15.906 1 97.5 112 ASP A N 1
ATOM 878 C CA . ASP A 1 112 ? -3.564 -27.734 -14.523 1 97.5 112 ASP A CA 1
ATOM 879 C C . ASP A 1 112 ? -4.844 -27.281 -13.82 1 97.5 112 ASP A C 1
ATOM 881 O O . ASP A 1 112 ? -5.418 -26.25 -14.156 1 97.5 112 ASP A O 1
ATOM 885 N N . PRO A 1 113 ? -5.262 -28.062 -12.883 1 95.25 113 PRO A N 1
ATOM 886 C CA . PRO A 1 113 ? -6.539 -27.703 -12.258 1 95.25 113 PRO A CA 1
ATOM 887 C C . PRO A 1 113 ? -6.449 -26.453 -11.383 1 95.25 113 PRO A C 1
ATOM 889 O O . PRO A 1 113 ? -7.473 -25.859 -11.062 1 95.25 113 PRO A O 1
ATOM 892 N N . ALA A 1 114 ? -5.301 -26.109 -11.023 1 96.25 114 ALA A N 1
ATOM 893 C CA . ALA A 1 114 ? -5.121 -25 -10.078 1 96.25 114 ALA A CA 1
ATOM 894 C C . ALA A 1 114 ? -5.168 -23.656 -10.797 1 96.25 114 ALA A C 1
ATOM 896 O O . ALA A 1 114 ? -5.602 -22.656 -10.219 1 96.25 114 ALA A O 1
ATOM 897 N N . SER A 1 115 ? -4.699 -23.578 -12.094 1 96.31 115 SER A N 1
ATOM 898 C CA . SER A 1 115 ? -4.562 -22.25 -12.68 1 96.31 115 SER A CA 1
ATOM 899 C C . SER A 1 115 ? -4.777 -22.281 -14.188 1 96.31 115 SER A C 1
ATOM 901 O O . SER A 1 115 ? -4.922 -21.234 -14.82 1 96.31 115 SER A O 1
ATOM 903 N N . GLY A 1 116 ? -4.738 -23.422 -14.828 1 96.75 116 GLY A N 1
ATOM 904 C CA . GLY A 1 116 ? -4.867 -23.516 -16.281 1 96.75 116 GLY A CA 1
ATOM 905 C C . GLY A 1 116 ? -3.68 -22.922 -17.016 1 96.75 116 GLY A C 1
ATOM 906 O O . GLY A 1 116 ? -3.832 -22.375 -18.109 1 96.75 116 GLY A O 1
ATOM 907 N N . GLY A 1 117 ? -2.543 -22.938 -16.375 1 96.81 117 GLY A N 1
ATOM 908 C CA . GLY A 1 117 ? -1.327 -22.453 -17.016 1 96.81 117 GLY A CA 1
ATOM 909 C C . GLY A 1 117 ? -1.007 -21.016 -16.688 1 96.81 117 GLY A C 1
ATOM 910 O O . GLY A 1 117 ? -0.02 -20.453 -17.172 1 96.81 117 GLY A O 1
ATOM 911 N N . ARG A 1 118 ? -1.692 -20.406 -15.766 1 96 118 ARG A N 1
ATOM 912 C CA . ARG A 1 118 ? -1.569 -18.984 -15.5 1 96 118 ARG A CA 1
ATOM 913 C C . ARG A 1 118 ? -0.641 -18.719 -14.32 1 96 118 ARG A C 1
ATOM 915 O O . ARG A 1 118 ? -0.024 -17.656 -14.234 1 96 118 ARG A O 1
ATOM 922 N N . GLN A 1 119 ? -0.547 -19.656 -13.391 1 95.25 119 GLN A N 1
ATOM 923 C CA . GLN A 1 119 ? 0.243 -19.469 -12.18 1 95.25 119 GLN A CA 1
ATOM 924 C C . GLN A 1 119 ? 1.503 -20.328 -12.195 1 95.25 119 GLN A C 1
ATOM 926 O O . GLN A 1 119 ? 1.502 -21.422 -12.742 1 95.25 119 GLN A O 1
ATOM 931 N N . MET A 1 120 ? 2.512 -19.844 -11.539 1 94.62 120 MET A N 1
ATOM 932 C CA . MET A 1 120 ? 3.799 -20.531 -11.492 1 94.62 120 MET A CA 1
ATOM 933 C C . MET A 1 120 ? 3.746 -21.719 -10.539 1 94.62 120 MET A C 1
ATOM 935 O O . MET A 1 120 ? 2.848 -21.812 -9.703 1 94.62 120 MET A O 1
ATOM 939 N N . PRO A 1 121 ? 4.719 -22.625 -10.68 1 95.31 121 PRO A N 1
ATOM 940 C CA . PRO A 1 121 ? 4.75 -23.781 -9.789 1 95.31 121 PRO A CA 1
ATOM 941 C C . PRO A 1 121 ? 4.84 -23.406 -8.312 1 95.31 121 PRO A C 1
ATOM 943 O O . PRO A 1 121 ? 5.246 -22.281 -7.992 1 95.31 121 PRO A O 1
ATOM 946 N N . SER A 1 122 ? 4.441 -24.297 -7.449 1 96.31 122 SER A N 1
ATOM 947 C CA . SER A 1 122 ? 4.48 -24.172 -5.996 1 96.31 122 SER A CA 1
ATOM 948 C C . SER A 1 122 ? 3.311 -23.328 -5.488 1 96.31 122 SER A C 1
ATOM 950 O O . SER A 1 122 ? 3.279 -22.938 -4.32 1 96.31 122 SER A O 1
ATOM 952 N N . HIS A 1 123 ? 2.387 -23 -6.383 1 96.88 123 HIS A N 1
ATOM 953 C CA . HIS A 1 123 ? 1.165 -22.297 -6.016 1 96.88 123 HIS A CA 1
ATOM 954 C C . HIS A 1 123 ? -0.068 -23.156 -6.273 1 96.88 123 HIS A C 1
ATOM 956 O O . HIS A 1 123 ? -0.991 -22.719 -6.973 1 96.88 123 HIS A O 1
ATOM 962 N N . TRP A 1 124 ? -0.13 -24.312 -5.699 1 97.12 124 TRP A N 1
ATOM 963 C CA . TRP A 1 124 ? -1.189 -25.281 -5.922 1 97.12 124 TRP A CA 1
ATOM 964 C C . TRP A 1 124 ? -2.479 -24.859 -5.23 1 97.12 124 TRP A C 1
ATOM 966 O O . TRP A 1 124 ? -2.443 -24.266 -4.152 1 97.12 124 TRP A O 1
ATOM 976 N N . SER A 1 125 ? -3.586 -25.109 -5.836 1 96.5 125 SER A N 1
ATOM 977 C CA . SER A 1 125 ? -4.914 -24.812 -5.312 1 96.5 125 SER A CA 1
ATOM 978 C C . SER A 1 125 ? -5.891 -25.938 -5.609 1 96.5 125 SER A C 1
ATOM 980 O O . SER A 1 125 ? -5.73 -26.672 -6.594 1 96.5 125 SER A O 1
ATOM 982 N N . SER A 1 126 ? -6.793 -26.141 -4.727 1 97.25 126 SER A N 1
ATOM 983 C CA . SER A 1 126 ? -7.816 -27.172 -4.879 1 97.25 126 SER A CA 1
ATOM 984 C C . SER A 1 126 ? -9.086 -26.812 -4.125 1 97.25 126 SER A C 1
ATOM 986 O O . SER A 1 126 ? -9.086 -26.75 -2.893 1 97.25 126 SER A O 1
ATOM 988 N N . ARG A 1 127 ? -10.141 -26.641 -4.844 1 94.19 127 ARG A N 1
ATOM 989 C CA . ARG A 1 127 ? -11.422 -26.359 -4.207 1 94.19 127 ARG A CA 1
ATOM 990 C C . ARG A 1 127 ? -11.891 -27.547 -3.379 1 94.19 127 ARG A C 1
ATOM 992 O O . ARG A 1 127 ? -12.414 -27.375 -2.277 1 94.19 127 ARG A O 1
ATOM 999 N N . LYS A 1 128 ? -11.641 -28.719 -3.902 1 95 128 LYS A N 1
ATOM 1000 C CA . LYS A 1 128 ? -12.062 -29.953 -3.24 1 95 128 LYS A CA 1
ATOM 1001 C C . LYS A 1 128 ? -11.375 -30.125 -1.891 1 95 128 LYS A C 1
ATOM 1003 O O . LYS A 1 128 ? -11.984 -30.578 -0.925 1 95 128 LYS A O 1
ATOM 1008 N N . LEU A 1 129 ? -10.18 -29.734 -1.783 1 97.44 129 LEU A N 1
ATOM 1009 C CA . LEU A 1 129 ? -9.375 -29.953 -0.586 1 97.44 129 LEU A CA 1
ATOM 1010 C C . LEU A 1 129 ? -9.344 -28.688 0.28 1 97.44 129 LEU A C 1
ATOM 1012 O O . LEU A 1 129 ? -8.758 -28.688 1.363 1 97.44 129 LEU A O 1
ATOM 1016 N N . ASN A 1 130 ? -9.969 -27.562 -0.151 1 97.12 130 ASN A N 1
ATOM 1017 C CA . ASN A 1 130 ? -9.969 -26.266 0.499 1 97.12 130 ASN A CA 1
ATOM 1018 C C . ASN A 1 130 ? -8.57 -25.672 0.576 1 97.12 130 ASN A C 1
ATOM 1020 O O . ASN A 1 130 ? -8.211 -25.031 1.568 1 97.12 130 ASN A O 1
ATOM 1024 N N . ILE A 1 131 ? -7.758 -25.969 -0.451 1 98.31 131 ILE A N 1
ATOM 1025 C CA . ILE A 1 131 ? -6.469 -25.297 -0.593 1 98.31 131 ILE A CA 1
ATOM 1026 C C . ILE A 1 131 ? -6.629 -24.031 -1.431 1 98.31 131 ILE A C 1
ATOM 10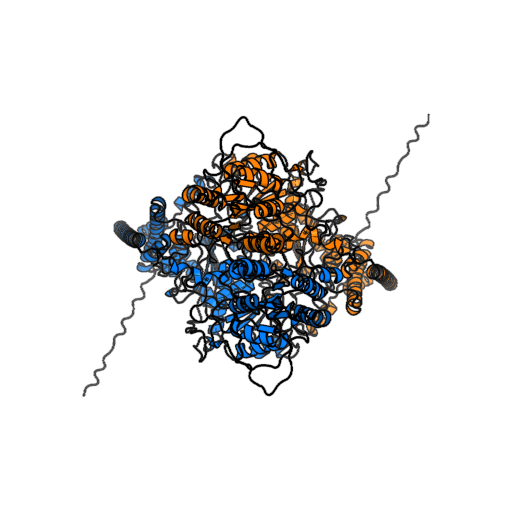28 O O . ILE A 1 131 ? -6.773 -24.109 -2.652 1 98.31 131 ILE A O 1
ATOM 1032 N N . VAL A 1 132 ? -6.59 -22.906 -0.788 1 97.69 132 VAL A N 1
ATOM 1033 C CA . VAL A 1 132 ? -6.789 -21.641 -1.476 1 97.69 132 VAL A CA 1
ATOM 1034 C C . VAL A 1 132 ? -5.508 -21.234 -2.207 1 97.69 132 VAL A C 1
ATOM 1036 O O . VAL A 1 132 ? -4.402 -21.453 -1.701 1 97.69 132 VAL A O 1
ATOM 1039 N N . SER A 1 133 ? -5.621 -20.672 -3.357 1 96.94 133 SER A N 1
ATOM 1040 C CA . SER A 1 133 ? -4.504 -20.344 -4.238 1 96.94 133 SER A CA 1
ATOM 1041 C C . SER A 1 133 ? -3.502 -19.422 -3.543 1 96.94 133 SER A C 1
ATOM 1043 O O . SER A 1 133 ? -3.852 -18.312 -3.123 1 96.94 133 SER A O 1
ATOM 1045 N N . PRO A 1 134 ? -2.266 -19.844 -3.436 1 96.06 134 PRO A N 1
ATOM 1046 C CA . PRO A 1 134 ? -1.259 -19.047 -2.736 1 96.06 134 PRO A CA 1
ATOM 1047 C C . PRO A 1 134 ? -0.734 -17.875 -3.58 1 96.06 134 PRO A C 1
ATOM 1049 O O . PRO A 1 134 ? -0.889 -17.891 -4.805 1 96.06 134 PRO A O 1
ATOM 1052 N N . SER A 1 135 ? -0.196 -16.922 -2.879 1 95.12 135 SER A N 1
ATOM 1053 C CA . SER A 1 135 ? 0.506 -15.797 -3.475 1 95.12 135 SER A CA 1
ATOM 1054 C C . SER A 1 135 ? 2.006 -15.875 -3.219 1 95.12 135 SER A C 1
ATOM 1056 O O . SER A 1 135 ? 2.439 -16.453 -2.219 1 95.12 135 SER A O 1
ATOM 1058 N N . SER A 1 136 ? 2.812 -15.305 -4.195 1 94.94 136 SER A N 1
ATOM 1059 C CA . SER A 1 136 ? 4.25 -15.227 -3.961 1 94.94 136 SER A CA 1
ATOM 1060 C C . SER A 1 136 ? 4.586 -14.156 -2.928 1 94.94 136 SER A C 1
ATOM 1062 O O . SER A 1 136 ? 5.645 -14.195 -2.301 1 94.94 136 SER A O 1
ATOM 1064 N N . SER A 1 137 ? 3.703 -13.141 -2.824 1 94.5 137 SER A N 1
ATOM 1065 C CA . SER A 1 137 ? 3.922 -12.125 -1.803 1 94.5 137 SER A CA 1
ATOM 1066 C C . SER A 1 137 ? 3.807 -12.711 -0.401 1 94.5 137 SER A C 1
ATOM 1068 O O . SER A 1 137 ? 2.75 -13.227 -0.021 1 94.5 137 SER A O 1
ATOM 1070 N N . THR A 1 138 ? 4.797 -12.5 0.296 1 93.56 138 THR A N 1
ATOM 1071 C CA . THR A 1 138 ? 4.859 -13.219 1.564 1 93.56 138 THR A CA 1
ATOM 1072 C C . THR A 1 138 ? 3.969 -12.555 2.607 1 93.56 138 THR A C 1
ATOM 1074 O O . THR A 1 138 ? 3.834 -11.328 2.627 1 93.56 138 THR A O 1
ATOM 1077 N N . ALA A 1 139 ? 3.287 -13.336 3.4 1 96.94 139 ALA A N 1
ATOM 1078 C CA . ALA A 1 139 ? 2.518 -13 4.598 1 96.94 139 ALA A CA 1
ATOM 1079 C C . ALA A 1 139 ? 1.157 -12.422 4.227 1 96.94 139 ALA A C 1
ATOM 1081 O O . ALA A 1 139 ? 0.302 -12.227 5.094 1 96.94 139 ALA A O 1
ATOM 1082 N N . THR A 1 140 ? 0.865 -12.156 2.949 1 97.19 140 THR A N 1
ATOM 1083 C CA . THR A 1 140 ? -0.403 -11.539 2.572 1 97.19 140 THR A CA 1
ATOM 1084 C C . THR A 1 140 ? -1.575 -12.445 2.947 1 97.19 140 THR A C 1
ATOM 1086 O O . THR A 1 140 ? -2.633 -11.961 3.355 1 97.19 140 THR A O 1
ATOM 1089 N N . GLN A 1 141 ? -1.405 -13.758 2.871 1 98.12 141 GLN A N 1
ATOM 1090 C CA . GLN A 1 141 ? -2.482 -14.719 3.074 1 98.12 141 GLN A CA 1
ATOM 1091 C C . GLN A 1 141 ? -2.842 -14.836 4.555 1 98.12 141 GLN A C 1
ATOM 1093 O O . GLN A 1 141 ? -3.869 -15.422 4.902 1 98.12 141 GLN A O 1
ATOM 1098 N N . CYS A 1 142 ? -1.985 -14.305 5.453 1 98.81 142 CYS A N 1
ATOM 1099 C CA . CYS A 1 142 ? -2.301 -14.359 6.879 1 98.81 142 CYS A CA 1
ATOM 1100 C C . CYS A 1 142 ? -3.629 -13.672 7.168 1 98.81 142 CYS A C 1
ATOM 1102 O O . CYS A 1 142 ? -4.43 -14.172 7.961 1 98.81 142 CYS A O 1
ATOM 1104 N N . LEU A 1 143 ? -3.859 -12.555 6.539 1 98.88 143 LEU A N 1
ATOM 1105 C CA . LEU A 1 143 ? -5.105 -11.828 6.754 1 98.88 143 LEU A CA 1
ATOM 1106 C C . LEU A 1 143 ? -6.289 -12.586 6.164 1 98.88 143 LEU A C 1
ATOM 1108 O O . LEU A 1 143 ? -7.391 -12.547 6.715 1 98.88 143 LEU A O 1
ATOM 1112 N N . HIS A 1 144 ? -6.078 -13.297 5.016 1 98.88 144 HIS A N 1
ATOM 1113 C CA . HIS A 1 144 ? -7.125 -14.117 4.426 1 98.88 144 HIS A CA 1
ATOM 1114 C C . HIS A 1 144 ? -7.531 -15.25 5.363 1 98.88 144 HIS A C 1
ATOM 1116 O O . HIS A 1 144 ? -8.719 -15.547 5.512 1 98.88 144 HIS A O 1
ATOM 1122 N N . ALA A 1 145 ? -6.52 -15.859 5.973 1 98.88 145 ALA A N 1
ATOM 1123 C CA . ALA A 1 145 ? -6.777 -16.953 6.906 1 98.88 145 ALA A CA 1
ATOM 1124 C C . ALA A 1 145 ? -7.652 -16.484 8.07 1 98.88 145 ALA A C 1
ATOM 1126 O O . ALA A 1 145 ? -8.57 -17.188 8.484 1 98.88 145 ALA A O 1
ATOM 1127 N N . VAL A 1 146 ? -7.391 -15.305 8.562 1 98.81 146 VAL A N 1
ATOM 1128 C CA . VAL A 1 146 ? -8.156 -14.727 9.664 1 98.81 146 VAL A CA 1
ATOM 1129 C C . VAL A 1 146 ? -9.602 -14.508 9.227 1 98.81 146 VAL A C 1
ATOM 1131 O O . VAL A 1 146 ? -10.531 -14.891 9.93 1 98.81 146 VAL A O 1
ATOM 1134 N N . GLY A 1 147 ? -9.781 -13.891 8.023 1 98.75 147 GLY A N 1
ATOM 1135 C CA . GLY A 1 147 ? -11.125 -13.695 7.508 1 98.75 147 GLY A CA 1
ATOM 1136 C C . GLY A 1 147 ? -11.883 -15 7.297 1 98.75 147 GLY A C 1
ATOM 1137 O O . GLY A 1 147 ? -13.078 -15.078 7.562 1 98.75 147 GLY A O 1
ATOM 1138 N N . CYS A 1 148 ? -11.18 -16 6.824 1 98.19 148 CYS A N 1
ATOM 1139 C CA . CYS A 1 148 ? -11.766 -17.312 6.609 1 98.19 148 CYS A CA 1
ATOM 1140 C C . CYS A 1 148 ? -12.258 -17.922 7.922 1 98.19 148 CYS A C 1
ATOM 1142 O O . CYS A 1 148 ? -13.359 -18.469 7.988 1 98.19 148 CYS A O 1
ATOM 1144 N N . ALA A 1 149 ? -11.438 -17.812 8.953 1 98.56 149 ALA A N 1
ATOM 1145 C CA . ALA A 1 149 ? -11.812 -18.312 10.273 1 98.56 149 ALA A CA 1
ATOM 1146 C C . ALA A 1 149 ? -13.016 -17.547 10.828 1 98.56 149 ALA A C 1
ATOM 1148 O O . ALA A 1 149 ? -13.898 -18.141 11.445 1 98.56 149 ALA A O 1
ATOM 1149 N N . GLU A 1 150 ? -13.086 -16.219 10.641 1 98.06 150 GLU A N 1
ATOM 1150 C CA . GLU A 1 150 ? -14.227 -15.422 11.07 1 98.06 150 GLU A CA 1
ATOM 1151 C C . GLU A 1 150 ? -15.508 -15.883 10.391 1 98.06 150 GLU A C 1
ATOM 1153 O O . GLU A 1 150 ? -16.562 -15.953 11.031 1 98.06 150 GLU A O 1
ATOM 1158 N N . ALA A 1 151 ? -15.398 -16.141 9.109 1 97.25 151 ALA A N 1
ATOM 1159 C CA . ALA A 1 151 ? -16.562 -16.641 8.375 1 97.25 151 ALA A CA 1
ATOM 1160 C C . ALA A 1 151 ? -17.047 -17.969 8.938 1 97.25 151 ALA A C 1
ATOM 1162 O O . ALA A 1 151 ? -18.25 -18.188 9.078 1 97.25 151 ALA A O 1
ATOM 1163 N N . GLY A 1 152 ? -16.094 -18.922 9.195 1 96.12 152 GLY A N 1
ATOM 1164 C CA . GLY A 1 152 ? -16.469 -20.188 9.812 1 96.12 152 GLY A CA 1
ATOM 1165 C C . GLY A 1 152 ? -17.234 -20.016 11.117 1 96.12 152 GLY A C 1
ATOM 1166 O O . GLY A 1 152 ? -18.234 -20.688 11.344 1 96.12 152 GLY A O 1
ATOM 1167 N N . ARG A 1 153 ? -16.734 -19.141 11.938 1 95.69 153 ARG A N 1
ATOM 1168 C CA . ARG A 1 153 ? -17.391 -18.859 13.203 1 95.69 153 ARG A CA 1
ATOM 1169 C C . ARG A 1 153 ? -18.781 -18.266 12.977 1 95.69 153 ARG A C 1
ATOM 1171 O O . ARG A 1 153 ? -19.734 -18.625 13.68 1 95.69 153 ARG A O 1
ATOM 1178 N N . TYR A 1 154 ? -18.938 -17.359 12.047 1 96.56 154 TYR A N 1
ATOM 1179 C CA . TYR A 1 154 ? -20.219 -16.766 11.734 1 96.56 154 TYR A CA 1
ATOM 1180 C C . TYR A 1 154 ? -21.234 -17.828 11.344 1 96.56 154 TYR A C 1
ATOM 1182 O O . TYR A 1 154 ? -22.359 -17.844 11.859 1 96.56 154 TYR A O 1
ATOM 1190 N N . PHE A 1 155 ? -20.891 -18.734 10.477 1 95.25 155 PHE A N 1
ATOM 1191 C CA . PHE A 1 155 ? -21.812 -19.766 10.016 1 95.25 155 PHE A CA 1
ATOM 1192 C C . PHE A 1 155 ? -22.141 -20.75 11.141 1 95.25 155 PHE A C 1
ATOM 1194 O O . PHE A 1 155 ? -23.25 -21.281 11.195 1 95.25 155 PHE A O 1
ATOM 1201 N N . SER A 1 156 ? -21.172 -20.938 12.031 1 94.5 156 SER A N 1
ATOM 1202 C CA . SER A 1 156 ? -21.453 -21.781 13.195 1 94.5 156 SER A CA 1
ATOM 1203 C C . SER A 1 156 ? -22.5 -21.156 14.102 1 94.5 156 SER A C 1
ATOM 1205 O O . SER A 1 156 ? -23.344 -21.859 14.664 1 94.5 156 SER A O 1
ATOM 1207 N N . ARG A 1 157 ? -22.406 -19.891 14.227 1 94.81 157 ARG A N 1
ATOM 1208 C CA . ARG A 1 157 ? -23.344 -19.172 15.086 1 94.81 157 ARG A CA 1
ATOM 1209 C C . ARG A 1 157 ? -24.672 -18.938 14.375 1 94.81 157 ARG A C 1
ATOM 1211 O O . ARG A 1 157 ? -25.719 -18.828 15.016 1 94.81 157 ARG A O 1
ATOM 1218 N N . HIS A 1 158 ? -24.562 -18.844 13.039 1 94.69 158 HIS A N 1
ATOM 1219 C CA . HIS A 1 158 ? -25.734 -18.562 12.211 1 94.69 158 HIS A CA 1
ATOM 1220 C C . HIS A 1 158 ? -25.844 -19.578 11.07 1 94.69 158 HIS A C 1
ATOM 1222 O O . HIS A 1 158 ? -25.766 -19.203 9.898 1 94.69 158 HIS A O 1
ATOM 1228 N N . PRO A 1 159 ? -26.125 -20.797 11.359 1 92.75 159 PRO A N 1
ATOM 1229 C CA . PRO A 1 159 ? -26.156 -21.828 10.32 1 92.75 159 PRO A CA 1
ATOM 1230 C C . PRO A 1 159 ? -27.203 -21.547 9.242 1 92.75 159 PRO A C 1
ATOM 1232 O O . PRO A 1 159 ? -27.047 -21.984 8.102 1 92.75 159 PRO A O 1
ATOM 1235 N N . GLU A 1 160 ? -28.219 -20.781 9.578 1 89.44 160 GLU A N 1
ATOM 1236 C CA . GLU A 1 160 ? -29.266 -20.438 8.633 1 89.44 160 GLU A CA 1
ATOM 1237 C C . GLU A 1 160 ? -28.734 -19.594 7.477 1 89.44 160 GLU A C 1
ATOM 1239 O O . GLU A 1 160 ? -29.266 -19.656 6.367 1 89.44 160 GLU A O 1
ATOM 1244 N N . ALA A 1 161 ? -27.641 -18.922 7.723 1 91.12 161 ALA A N 1
ATOM 1245 C CA . ALA A 1 161 ? -27.047 -18.047 6.711 1 91.12 161 ALA A CA 1
ATOM 1246 C C . ALA A 1 161 ? -26.375 -18.859 5.613 1 91.12 161 ALA A C 1
ATOM 1248 O O . ALA A 1 161 ? -26.141 -18.344 4.508 1 91.12 161 ALA A O 1
ATOM 1249 N N . ALA A 1 162 ? -26.031 -20.125 5.938 1 87.38 162 ALA A N 1
ATOM 1250 C CA . ALA A 1 162 ? -25.312 -20.969 4.996 1 87.38 162 ALA A CA 1
ATOM 1251 C C . ALA A 1 162 ? -26.25 -21.562 3.943 1 87.38 162 ALA A C 1
ATOM 1253 O O . ALA A 1 162 ? -25.812 -22.031 2.895 1 87.38 162 ALA A O 1
ATOM 1254 N N . ALA A 1 163 ? -27.484 -21.594 4.262 1 76.25 163 ALA A N 1
ATOM 1255 C CA . ALA A 1 163 ? -28.469 -22.203 3.381 1 76.25 163 ALA A CA 1
ATOM 1256 C C . ALA A 1 163 ? -28.75 -21.328 2.162 1 76.25 163 ALA A C 1
ATOM 1258 O O . ALA A 1 163 ? -28.609 -20.094 2.23 1 76.25 163 ALA A O 1
ATOM 1259 N N . LYS A 1 164 ? -28.875 -22.109 1.042 1 65.19 164 LYS A N 1
ATOM 1260 C CA . LYS A 1 164 ? -29.281 -21.391 -0.165 1 65.19 164 LYS A CA 1
ATOM 1261 C C . LYS A 1 164 ? -30.641 -20.734 0.02 1 65.19 164 LYS A C 1
ATOM 1263 O O . LYS A 1 164 ? -31.547 -21.312 0.625 1 65.19 164 LYS A O 1
ATOM 1268 N N . HIS A 1 165 ? -30.641 -19.469 0.019 1 54.28 165 HIS A N 1
ATOM 1269 C CA . HIS A 1 165 ? -31.953 -18.828 0.109 1 54.28 165 HIS A CA 1
ATOM 1270 C C . HIS A 1 165 ? -32.5 -18.516 -1.276 1 54.28 165 HIS A C 1
ATOM 1272 O O . HIS A 1 165 ? -31.75 -18.375 -2.236 1 54.28 165 HIS A O 1
ATOM 1278 N N . ASP A 1 166 ? -33.844 -18.594 -1.434 1 46.81 166 ASP A N 1
ATOM 1279 C CA . ASP A 1 166 ? -34.562 -18.203 -2.631 1 46.81 166 ASP A CA 1
ATOM 1280 C C . ASP A 1 166 ? -34.219 -16.781 -3.051 1 46.81 166 ASP A C 1
ATOM 1282 O O . ASP A 1 166 ? -34.094 -15.883 -2.211 1 46.81 166 ASP A O 1
ATOM 1286 N N . GLY A 1 167 ? -33.75 -16.547 -4.387 1 45.28 167 GLY A N 1
ATOM 1287 C CA . GLY A 1 167 ? -33.406 -15.242 -4.945 1 45.28 167 GLY A CA 1
ATOM 1288 C C . GLY A 1 167 ? -31.906 -14.961 -4.906 1 45.28 167 GLY A C 1
ATOM 1289 O O . GLY A 1 167 ? -31.469 -13.875 -5.305 1 45.28 167 GLY A O 1
ATOM 1290 N N . ASP A 1 168 ? -31.344 -15.852 -4.164 1 51.75 168 ASP A N 1
ATOM 1291 C CA . ASP A 1 168 ? -29.906 -15.656 -4.074 1 51.75 168 ASP A CA 1
ATOM 1292 C C . ASP A 1 168 ? -29.25 -15.703 -5.457 1 51.75 168 ASP A C 1
ATOM 1294 O O . ASP A 1 168 ? -29.484 -16.641 -6.23 1 51.75 168 ASP A O 1
ATOM 1298 N N . TYR A 1 169 ? -29.078 -14.648 -5.973 1 44.94 169 TYR A N 1
ATOM 1299 C CA . TYR A 1 169 ? -28.422 -14.539 -7.277 1 44.94 169 TYR A CA 1
ATOM 1300 C C . TYR A 1 169 ? -27.219 -15.461 -7.367 1 44.94 169 TYR A C 1
ATOM 1302 O O . TYR A 1 169 ? -26.656 -15.641 -8.445 1 44.94 169 TYR A O 1
ATOM 1310 N N . ARG A 1 170 ? -26.516 -15.391 -6.262 1 46.66 170 ARG A N 1
ATOM 1311 C CA . ARG A 1 170 ? -25.328 -16.234 -6.461 1 46.66 170 ARG A CA 1
ATOM 1312 C C . ARG A 1 170 ? -25.719 -17.703 -6.504 1 46.66 170 ARG A C 1
ATOM 1314 O O . ARG A 1 170 ? -26.484 -18.172 -5.668 1 46.66 170 ARG A O 1
ATOM 1321 N N . GLU A 1 171 ? -26.031 -18.156 -7.504 1 46.22 171 GLU A N 1
ATOM 1322 C CA . GLU A 1 171 ? -25.828 -19.578 -7.266 1 46.22 171 GLU A CA 1
ATOM 1323 C C . GLU A 1 171 ? -24.891 -19.812 -6.086 1 46.22 171 GLU A C 1
ATOM 1325 O O . GLU A 1 171 ? -23.703 -20.062 -6.277 1 46.22 171 GLU A O 1
ATOM 1330 N N . PHE A 1 172 ? -24.875 -18.875 -5.262 1 48.94 172 PHE A N 1
ATOM 1331 C CA . PHE A 1 172 ? -24.094 -19.094 -4.047 1 48.94 172 PHE A CA 1
ATOM 1332 C C . PHE A 1 172 ? -24.453 -20.438 -3.41 1 48.94 172 PHE A C 1
ATOM 1334 O O . PHE A 1 172 ? -25.641 -20.719 -3.164 1 48.94 172 PHE A O 1
ATOM 1341 N N . LYS A 1 173 ? -23.781 -21.266 -3.908 1 53.09 173 LYS A N 1
ATOM 1342 C CA . LYS A 1 173 ? -23.703 -22.672 -3.514 1 53.09 173 LYS A CA 1
ATOM 1343 C C . LYS A 1 173 ? -23.734 -22.812 -1.996 1 53.09 173 LYS A C 1
ATOM 1345 O O . LYS A 1 173 ? -23.375 -21.891 -1.269 1 53.09 173 LYS A O 1
ATOM 1350 N N . ASP A 1 174 ? -24.484 -23.562 -1.558 1 62.94 174 ASP A N 1
ATOM 1351 C CA . ASP A 1 174 ? -24.375 -24.031 -0.182 1 62.94 174 ASP A CA 1
ATOM 1352 C C . ASP A 1 174 ? -22.953 -23.922 0.329 1 62.94 174 ASP A C 1
ATOM 1354 O O . ASP A 1 174 ? -22 -24.281 -0.377 1 62.94 174 ASP A O 1
ATOM 1358 N N . VAL A 1 175 ? -23 -22.953 1.365 1 79.5 175 VAL A N 1
ATOM 1359 C CA . VAL A 1 175 ? -21.688 -22.875 2.012 1 79.5 175 VAL A CA 1
ATOM 1360 C C . VAL A 1 175 ? -21.531 -24.047 2.977 1 79.5 175 VAL A C 1
ATOM 1362 O O . VAL A 1 175 ? -22.375 -24.266 3.855 1 79.5 175 VAL A O 1
ATOM 1365 N N . LYS A 1 176 ? -20.641 -24.812 2.701 1 81.5 176 LYS A N 1
ATOM 1366 C CA . LYS A 1 176 ? -20.344 -25.922 3.604 1 81.5 176 LYS A CA 1
ATOM 1367 C C . LYS A 1 176 ? -19.516 -25.453 4.797 1 81.5 176 LYS A C 1
ATOM 1369 O O . LYS A 1 176 ? -18.578 -24.656 4.641 1 81.5 176 LYS A O 1
ATOM 1374 N N . PHE A 1 177 ? -20.094 -25.75 5.977 1 89.38 177 PHE A N 1
ATOM 1375 C CA . PHE A 1 177 ? -19.359 -25.484 7.203 1 89.38 177 PHE A CA 1
ATOM 1376 C C . PHE A 1 177 ? -19.578 -26.594 8.227 1 89.38 177 PHE A C 1
ATOM 1378 O O . PHE A 1 177 ? -20.562 -27.328 8.156 1 89.38 177 PHE A O 1
ATOM 1385 N N . GLN A 1 178 ? -18.672 -26.828 9.148 1 88.62 178 GLN A N 1
ATOM 1386 C CA . GLN A 1 178 ? -18.75 -27.906 10.117 1 88.62 178 GLN A CA 1
ATOM 1387 C C . GLN A 1 178 ? -18.75 -27.375 11.547 1 88.62 178 GLN A C 1
ATOM 1389 O O . GLN A 1 178 ? -19.172 -28.062 12.477 1 88.62 178 GLN A O 1
ATOM 1394 N N . GLY A 1 179 ? -18.266 -26.203 11.758 1 88.94 179 GLY A N 1
ATOM 1395 C CA . GLY A 1 179 ? -18.344 -25.562 13.055 1 88.94 179 GLY A CA 1
ATOM 1396 C C . GLY A 1 179 ? -17.047 -25.656 13.852 1 88.94 179 GLY A C 1
ATOM 1397 O O . GLY A 1 179 ? -16.812 -24.844 14.75 1 88.94 179 GLY A O 1
ATOM 1398 N N . ASP A 1 180 ? -16.234 -26.641 13.562 1 94.81 180 ASP A N 1
ATOM 1399 C CA . ASP A 1 180 ? -14.992 -26.781 14.305 1 94.81 180 ASP A CA 1
ATOM 1400 C C . ASP A 1 180 ? -13.789 -26.781 13.359 1 94.81 180 ASP A C 1
ATOM 1402 O O . ASP A 1 180 ? -12.742 -27.344 13.688 1 94.81 180 ASP A O 1
ATOM 1406 N N . GLU A 1 181 ? -14.016 -26.25 12.211 1 97.56 181 GLU A N 1
ATOM 1407 C CA . GLU A 1 181 ? -12.938 -26.172 11.227 1 97.56 181 GLU A CA 1
ATOM 1408 C C . GLU A 1 181 ? -11.758 -25.375 11.773 1 97.56 181 GLU A C 1
ATOM 1410 O O . GLU A 1 181 ? -11.945 -24.406 12.5 1 97.56 181 GLU A O 1
ATOM 1415 N N . VAL A 1 182 ? -10.57 -25.766 11.445 1 98.69 182 VAL A N 1
ATOM 1416 C CA . VAL A 1 182 ? -9.336 -25.047 11.703 1 98.69 182 VAL A CA 1
ATOM 1417 C C . VAL A 1 182 ? -8.797 -24.453 10.406 1 98.69 182 VAL A C 1
ATOM 1419 O O . VAL A 1 182 ? -8.914 -25.078 9.344 1 98.69 182 VAL A O 1
ATOM 1422 N N . VAL A 1 183 ? -8.344 -23.25 10.445 1 98.81 183 VAL A N 1
ATOM 1423 C CA . VAL A 1 183 ? -7.73 -22.625 9.281 1 98.81 183 VAL A CA 1
ATOM 1424 C C . VAL A 1 183 ? -6.211 -22.641 9.422 1 98.81 183 VAL A C 1
ATOM 1426 O O . VAL A 1 183 ? -5.668 -22.094 10.383 1 98.81 183 VAL A O 1
ATOM 1429 N N . TYR A 1 184 ? -5.578 -23.281 8.484 1 98.81 184 TYR A N 1
ATOM 1430 C CA . TYR A 1 184 ? -4.125 -23.406 8.414 1 98.81 184 TYR A CA 1
ATOM 1431 C C . TYR A 1 184 ? -3.521 -22.266 7.59 1 98.81 184 TYR A C 1
ATOM 1433 O O . TYR A 1 184 ? -4.016 -21.953 6.508 1 98.81 184 TYR A O 1
ATOM 1441 N N . VAL A 1 185 ? -2.473 -21.641 8.117 1 98.88 185 VAL A N 1
ATOM 1442 C CA . VAL A 1 185 ? -1.68 -20.688 7.328 1 98.88 185 VAL A CA 1
ATOM 1443 C C . VAL A 1 185 ? -0.196 -20.891 7.629 1 98.88 185 VAL A C 1
ATOM 1445 O O . VAL A 1 185 ? 0.188 -21.094 8.781 1 98.88 185 VAL A O 1
ATOM 1448 N N . SER A 1 186 ? 0.646 -20.891 6.586 1 98.62 186 SER A N 1
ATOM 1449 C CA . SER A 1 186 ? 2.082 -21.094 6.758 1 98.62 186 SER A CA 1
ATOM 1450 C C . SER A 1 186 ? 2.879 -19.984 6.094 1 98.62 186 SER A C 1
ATOM 1452 O O . SER A 1 186 ? 2.412 -19.359 5.133 1 98.62 186 SER A O 1
ATOM 1454 N N . ILE A 1 187 ? 4.023 -19.703 6.648 1 98.5 187 ILE A N 1
ATOM 1455 C CA . ILE A 1 187 ? 4.953 -18.703 6.129 1 98.5 187 ILE A CA 1
ATOM 1456 C C . ILE A 1 187 ? 6.387 -19.109 6.469 1 98.5 187 ILE A C 1
ATOM 1458 O O . ILE A 1 187 ? 6.609 -19.969 7.34 1 98.5 187 ILE A O 1
ATOM 1462 N N . GLY A 1 188 ? 7.371 -18.547 5.699 1 98 188 GLY A N 1
ATOM 1463 C CA . GLY A 1 188 ? 8.75 -18.578 6.156 1 98 188 GLY A CA 1
ATOM 1464 C C . GLY A 1 188 ? 9.031 -17.578 7.258 1 98 188 GLY A C 1
ATOM 1465 O O . GLY A 1 188 ? 8.289 -16.609 7.434 1 98 188 GLY A O 1
ATOM 1466 N N . GLU A 1 189 ? 10.109 -17.812 8.023 1 97.81 189 GLU A N 1
ATOM 1467 C CA . GLU A 1 189 ? 10.43 -16.922 9.133 1 97.81 189 GLU A CA 1
ATOM 1468 C C . GLU A 1 189 ? 10.695 -15.5 8.641 1 97.81 189 GLU A C 1
ATOM 1470 O O . GLU A 1 189 ? 10.406 -14.531 9.344 1 97.81 189 GLU A O 1
ATOM 1475 N N . GLY A 1 190 ? 11.266 -15.312 7.422 1 97.44 190 GLY A N 1
ATOM 1476 C CA . GLY A 1 190 ? 11.484 -13.984 6.875 1 97.44 190 GLY A CA 1
ATOM 1477 C C . GLY A 1 190 ? 10.211 -13.18 6.73 1 97.44 190 GLY A C 1
ATOM 1478 O O . GLY A 1 190 ? 10.227 -11.953 6.844 1 97.44 190 GLY A O 1
ATOM 1479 N N . SER A 1 191 ? 9.078 -13.867 6.516 1 97.81 191 SER A N 1
ATOM 1480 C CA . SER A 1 191 ? 7.781 -13.242 6.293 1 97.81 191 SER A CA 1
ATOM 1481 C C . SER A 1 191 ? 7.266 -12.578 7.562 1 97.81 191 SER A C 1
ATOM 1483 O O . SER A 1 191 ? 6.34 -11.758 7.508 1 97.81 191 SER A O 1
ATOM 1485 N N . THR A 1 192 ? 7.871 -12.883 8.719 1 97.94 192 THR A N 1
ATOM 1486 C CA . THR A 1 192 ? 7.441 -12.289 9.977 1 97.94 192 THR A CA 1
ATOM 1487 C C . THR A 1 192 ? 7.859 -10.82 10.055 1 97.94 192 THR A C 1
ATOM 1489 O O . THR A 1 192 ? 7.418 -10.086 10.945 1 97.94 192 THR A O 1
ATOM 1492 N N . SER A 1 193 ? 8.648 -10.359 9.078 1 97.75 193 SER A N 1
ATOM 1493 C CA . SER A 1 193 ? 9.031 -8.953 9 1 97.75 193 SER A CA 1
ATOM 1494 C C . SER A 1 193 ? 7.922 -8.117 8.367 1 97.75 193 SER A C 1
ATOM 1496 O O . SER A 1 193 ? 7.941 -6.887 8.453 1 97.75 193 SER A O 1
ATOM 1498 N N . GLN A 1 194 ? 6.906 -8.773 7.766 1 98.19 194 GLN A N 1
ATOM 1499 C CA . GLN A 1 194 ? 5.828 -8.078 7.074 1 98.19 194 GLN A CA 1
ATOM 1500 C C . GLN A 1 194 ? 4.77 -7.59 8.062 1 98.19 194 GLN A C 1
ATOM 1502 O O . GLN A 1 194 ? 4.352 -8.336 8.953 1 98.19 194 GLN A O 1
ATOM 1507 N N . GLY A 1 195 ? 4.297 -6.348 7.895 1 98.12 195 GLY A N 1
ATOM 1508 C CA . GLY A 1 195 ? 3.264 -5.773 8.742 1 98.12 195 GLY A CA 1
ATOM 1509 C C . GLY A 1 195 ? 1.982 -6.586 8.758 1 98.12 195 GLY A C 1
ATOM 1510 O O . GLY A 1 195 ? 1.317 -6.684 9.797 1 98.12 195 GLY A O 1
ATOM 1511 N N . GLU A 1 196 ? 1.61 -7.199 7.645 1 98.31 196 GLU A N 1
ATOM 1512 C CA . GLU A 1 196 ? 0.344 -7.918 7.535 1 98.31 196 GLU A CA 1
ATOM 1513 C C . GLU A 1 196 ? 0.34 -9.164 8.414 1 98.31 196 GLU A C 1
ATOM 1515 O O . GLU A 1 196 ? -0.711 -9.578 8.906 1 98.31 196 GLU A O 1
ATOM 1520 N N . PHE A 1 197 ? 1.576 -9.75 8.695 1 98.75 197 PHE A N 1
ATOM 1521 C CA . PHE A 1 197 ? 1.688 -10.836 9.664 1 98.75 197 PHE A CA 1
ATOM 1522 C C . PHE A 1 197 ? 1.254 -10.383 11.047 1 98.75 197 PHE A C 1
ATOM 1524 O O . PHE A 1 197 ? 0.416 -11.023 11.688 1 98.75 197 PHE A O 1
ATOM 1531 N N . TRP A 1 198 ? 1.694 -9.25 11.484 1 98.56 198 TRP A N 1
ATOM 1532 C CA . TRP A 1 198 ? 1.419 -8.727 12.82 1 98.56 198 TRP A CA 1
ATOM 1533 C C . TRP A 1 198 ? -0.041 -8.305 12.945 1 98.56 198 TRP A C 1
ATOM 1535 O O . TRP A 1 198 ? -0.676 -8.547 13.977 1 98.56 198 TRP A O 1
ATOM 1545 N N . GLU A 1 199 ? -0.584 -7.648 11.922 1 98.5 199 GLU A N 1
ATOM 1546 C CA . GLU A 1 199 ? -1.996 -7.277 11.914 1 98.5 199 GLU A CA 1
ATOM 1547 C C . GLU A 1 199 ? -2.889 -8.508 12.078 1 98.5 199 GLU A C 1
ATOM 1549 O O . GLU A 1 199 ? -3.912 -8.445 12.766 1 98.5 199 GLU A O 1
ATOM 1554 N N . SER A 1 200 ? -2.469 -9.617 11.398 1 98.75 200 SER A N 1
ATOM 1555 C CA . SER A 1 200 ? -3.262 -10.836 11.477 1 98.75 200 SER A CA 1
ATOM 1556 C C . SER A 1 200 ? -3.225 -11.43 12.875 1 98.75 200 SER A C 1
ATOM 1558 O O . SER A 1 200 ? -4.234 -11.945 13.367 1 98.75 200 SER A O 1
ATOM 1560 N N . LEU A 1 201 ? -2.053 -11.367 13.578 1 98.69 201 LEU A N 1
ATOM 1561 C CA . LEU A 1 201 ? -1.952 -11.875 14.938 1 98.69 201 LEU A CA 1
ATOM 1562 C C . LEU A 1 201 ? -2.883 -11.109 15.875 1 98.69 201 LEU A C 1
ATOM 1564 O O . LEU A 1 201 ? -3.512 -11.703 16.75 1 98.69 201 LEU A O 1
ATOM 1568 N N . ASN A 1 202 ? -2.979 -9.781 15.664 1 98.12 202 ASN A N 1
ATOM 1569 C CA . ASN A 1 202 ? -3.83 -8.945 16.5 1 98.12 202 ASN A CA 1
ATOM 1570 C C . ASN A 1 202 ? -5.281 -9.422 16.484 1 98.12 202 ASN A C 1
ATOM 1572 O O . ASN A 1 202 ? -5.871 -9.664 17.531 1 98.12 202 ASN A O 1
ATOM 1576 N N . THR A 1 203 ? -5.801 -9.625 15.312 1 98.19 203 THR A N 1
ATOM 1577 C CA . THR A 1 203 ? -7.211 -9.977 15.18 1 98.19 203 THR A CA 1
ATOM 1578 C C . THR A 1 203 ? -7.445 -11.422 15.625 1 98.19 203 THR A C 1
ATOM 1580 O O . THR A 1 203 ? -8.43 -11.711 16.297 1 98.19 203 THR A O 1
ATOM 1583 N N . ALA A 1 204 ? -6.5 -12.328 15.227 1 98.69 204 ALA A N 1
ATOM 1584 C CA . ALA A 1 204 ? -6.645 -13.727 15.617 1 98.69 204 ALA A CA 1
ATOM 1585 C C . ALA A 1 204 ? -6.672 -13.867 17.141 1 98.69 204 ALA A C 1
ATOM 1587 O O . ALA A 1 204 ? -7.461 -14.648 17.688 1 98.69 204 ALA A O 1
ATOM 1588 N N . SER A 1 205 ? -5.816 -13.109 17.766 1 98.44 205 SER A N 1
ATOM 1589 C CA . SER A 1 205 ? -5.727 -13.133 19.234 1 98.44 205 SER A CA 1
ATOM 1590 C C . SER A 1 205 ? -6.973 -12.539 19.875 1 98.44 205 SER A C 1
ATOM 1592 O O . SER A 1 205 ? -7.594 -13.164 20.734 1 98.44 205 SER A O 1
ATOM 1594 N N . ASN A 1 206 ? -7.359 -11.32 19.453 1 96.75 206 ASN A N 1
ATOM 1595 C CA . ASN A 1 206 ? -8.492 -10.602 20.031 1 96.75 206 ASN A CA 1
ATOM 1596 C C . ASN A 1 206 ? -9.781 -11.406 19.922 1 96.75 206 ASN A C 1
ATOM 1598 O O . ASN A 1 206 ? -10.602 -11.406 20.844 1 96.75 206 ASN A O 1
ATOM 1602 N N . GLU A 1 207 ? -9.906 -12.172 18.797 1 96.62 207 GLU A N 1
ATOM 1603 C CA . GLU A 1 207 ? -11.172 -12.844 18.531 1 96.62 207 GLU A CA 1
ATOM 1604 C C . GLU A 1 207 ? -11.086 -14.328 18.859 1 96.62 207 GLU A C 1
ATOM 1606 O O . GLU A 1 207 ? -12.055 -15.07 18.641 1 96.62 207 GLU A O 1
ATOM 1611 N N . LYS A 1 208 ? -9.961 -14.805 19.344 1 97.69 208 LYS A N 1
ATOM 1612 C CA . LYS A 1 208 ? -9.734 -16.203 19.672 1 97.69 208 LYS A CA 1
ATOM 1613 C C . LYS A 1 208 ? -10.109 -17.109 18.5 1 97.69 208 LYS A C 1
ATOM 1615 O O . LYS A 1 208 ? -10.883 -18.047 18.641 1 97.69 208 LYS A O 1
ATOM 1620 N N . LEU A 1 209 ? -9.586 -16.766 17.344 1 98.56 209 LEU A N 1
ATOM 1621 C CA . LEU A 1 209 ? -9.938 -17.484 16.125 1 98.56 209 LEU A CA 1
ATOM 1622 C C . LEU A 1 209 ? -9.141 -18.781 16 1 98.56 209 LEU A C 1
ATOM 1624 O O . LEU A 1 209 ? -7.973 -18.828 16.391 1 98.56 209 LEU A O 1
ATOM 1628 N N . PRO A 1 210 ? -9.734 -19.812 15.445 1 98.75 210 PRO A N 1
ATOM 1629 C CA . PRO A 1 210 ? -9.039 -21.094 15.266 1 98.75 210 PRO A CA 1
ATOM 1630 C C . PRO A 1 210 ? -8.102 -21.078 14.062 1 98.75 210 PRO A C 1
ATOM 1632 O O . PRO A 1 210 ? -8.297 -21.859 13.117 1 98.75 210 PRO A O 1
ATOM 1635 N N . VAL A 1 211 ? -7.113 -20.328 14.086 1 98.94 211 VAL A N 1
ATOM 1636 C CA . VAL A 1 211 ? -6.094 -20.219 13.047 1 98.94 211 VAL A CA 1
ATOM 1637 C C . VAL A 1 211 ? -4.797 -20.859 13.531 1 98.94 211 VAL A C 1
ATOM 1639 O O . VAL A 1 211 ? -4.305 -20.531 14.617 1 98.94 211 VAL A O 1
ATOM 1642 N N . LEU A 1 212 ? -4.277 -21.75 12.805 1 98.94 212 LEU A N 1
ATOM 1643 C CA . LEU A 1 212 ? -2.973 -22.359 13.062 1 98.94 212 LEU A CA 1
ATOM 1644 C C . LEU A 1 212 ? -1.9 -21.719 12.18 1 98.94 212 LEU A C 1
ATOM 1646 O O . LEU A 1 212 ? -1.864 -21.969 10.969 1 98.94 212 LEU A O 1
ATOM 1650 N N . TYR A 1 213 ? -1.06 -20.922 12.828 1 98.94 213 TYR A N 1
ATOM 1651 C CA . TYR A 1 213 ? 0.11 -20.375 12.148 1 98.94 213 TYR A CA 1
ATOM 1652 C C . TYR A 1 213 ? 1.274 -21.359 12.195 1 98.94 213 TYR A C 1
ATOM 1654 O O . TYR A 1 213 ? 1.708 -21.781 13.273 1 98.94 213 TYR A O 1
ATOM 1662 N N . VAL A 1 214 ? 1.792 -21.734 11.055 1 98.94 214 VAL A N 1
ATOM 1663 C CA . VAL A 1 214 ? 3.002 -22.547 10.984 1 98.94 214 VAL A CA 1
ATOM 1664 C C . VAL A 1 214 ? 4.137 -21.734 10.367 1 98.94 214 VAL A C 1
ATOM 1666 O O . VAL A 1 214 ? 4.066 -21.344 9.195 1 98.94 214 VAL A O 1
ATOM 1669 N N . VAL A 1 215 ? 5.148 -21.453 11.148 1 98.88 215 VAL A N 1
ATOM 1670 C CA . VAL A 1 215 ? 6.324 -20.734 10.672 1 98.88 215 VAL A CA 1
ATOM 1671 C C . VAL A 1 215 ? 7.445 -21.719 10.367 1 98.88 215 VAL A C 1
ATOM 1673 O O . VAL A 1 215 ? 7.965 -22.375 11.273 1 98.88 215 VAL A O 1
ATOM 1676 N N . GLU A 1 216 ? 7.738 -21.844 9.094 1 98.75 216 GLU A N 1
ATOM 1677 C CA . GLU A 1 216 ? 8.852 -22.672 8.633 1 98.75 216 GLU A CA 1
ATOM 1678 C C . GLU A 1 216 ? 10.164 -21.891 8.664 1 98.75 216 GLU A C 1
ATOM 1680 O O . GLU A 1 216 ? 10.484 -21.156 7.727 1 98.75 216 GLU A O 1
ATOM 1685 N N . ASP A 1 217 ? 10.93 -22.141 9.711 1 98.62 217 ASP A N 1
ATOM 1686 C CA . ASP A 1 217 ? 12.133 -21.359 9.969 1 98.62 217 ASP A CA 1
ATOM 1687 C C . ASP A 1 217 ? 13.383 -22.078 9.445 1 98.62 217 ASP A C 1
ATOM 1689 O O . ASP A 1 217 ? 13.961 -22.906 10.141 1 98.62 217 ASP A O 1
ATOM 1693 N N . ASN A 1 218 ? 13.75 -21.797 8.25 1 97.5 218 ASN A N 1
ATOM 1694 C CA . ASN A 1 218 ? 14.969 -22.375 7.711 1 97.5 218 ASN A CA 1
ATOM 1695 C C . ASN A 1 218 ? 16.156 -21.438 7.875 1 97.5 218 ASN A C 1
ATOM 1697 O O . ASN A 1 218 ? 17.25 -21.703 7.344 1 97.5 218 ASN A O 1
ATOM 1701 N N . GLY A 1 219 ? 15.875 -20.266 8.508 1 96.69 219 GLY A N 1
ATOM 1702 C CA . GLY A 1 219 ? 16.938 -19.375 8.945 1 96.69 219 GLY A CA 1
ATOM 1703 C C . GLY A 1 219 ? 17.266 -18.281 7.949 1 96.69 219 GLY A C 1
ATOM 1704 O O . GLY A 1 219 ? 18.078 -17.406 8.227 1 96.69 219 GLY A O 1
ATOM 1705 N N . TYR A 1 220 ? 16.609 -18.312 6.738 1 96.62 220 TYR A N 1
ATOM 1706 C CA . TYR A 1 220 ? 17.016 -17.344 5.715 1 96.62 220 TYR A CA 1
ATOM 1707 C C . TYR A 1 220 ? 15.797 -16.844 4.941 1 96.62 220 TYR A C 1
ATOM 1709 O O . TYR A 1 220 ? 14.914 -17.625 4.582 1 96.62 220 TYR A O 1
ATOM 1717 N N . ALA A 1 221 ? 15.688 -15.609 4.758 1 96.69 221 ALA A N 1
ATOM 1718 C CA . ALA A 1 221 ? 14.922 -15.016 3.664 1 96.69 221 ALA A CA 1
ATOM 1719 C C . ALA A 1 221 ? 15.797 -14.828 2.424 1 96.69 221 ALA A C 1
ATOM 1721 O O . ALA A 1 221 ? 16.422 -13.789 2.252 1 96.69 221 ALA A O 1
ATOM 1722 N N . ILE A 1 222 ? 15.719 -15.68 1.575 1 95.62 222 ILE A N 1
ATOM 1723 C CA . ILE A 1 222 ? 16.641 -15.852 0.457 1 95.62 222 ILE A CA 1
ATOM 1724 C C . ILE A 1 222 ? 18.078 -15.852 0.968 1 95.62 222 ILE A C 1
ATOM 1726 O O . ILE A 1 222 ? 18.641 -16.906 1.282 1 95.62 222 ILE A O 1
ATOM 1730 N N . SER A 1 223 ? 18.734 -14.703 1.129 1 96.56 223 SER A N 1
ATOM 1731 C CA . SER A 1 223 ? 20.125 -14.648 1.569 1 96.56 223 SER A CA 1
ATOM 1732 C C . SER A 1 223 ? 20.266 -13.883 2.883 1 96.56 223 SER A C 1
ATOM 1734 O O . SER A 1 223 ? 21.359 -13.742 3.416 1 96.56 223 SER A O 1
ATOM 1736 N N . THR A 1 224 ? 19.203 -13.375 3.449 1 96.94 224 THR A N 1
ATOM 1737 C CA . THR A 1 224 ? 19.219 -12.57 4.668 1 96.94 224 THR A CA 1
ATOM 1738 C C . THR A 1 224 ? 18.891 -13.43 5.883 1 96.94 224 THR A C 1
ATOM 1740 O O . THR A 1 224 ? 17.781 -13.969 5.988 1 96.94 224 THR A O 1
ATOM 1743 N N . PRO A 1 225 ? 19.797 -13.578 6.766 1 96.44 225 PRO A N 1
ATOM 1744 C CA . PRO A 1 225 ? 19.594 -14.492 7.895 1 96.44 225 PRO A CA 1
ATOM 1745 C C . PRO A 1 225 ? 18.562 -13.969 8.891 1 96.44 225 PRO A C 1
ATOM 1747 O O . PRO A 1 225 ? 18.219 -12.781 8.867 1 96.44 225 PRO A O 1
ATOM 1750 N N . VAL A 1 226 ? 18.094 -14.773 9.75 1 96.94 226 VAL A N 1
ATOM 1751 C CA . VAL A 1 226 ? 16.953 -14.57 10.633 1 96.94 226 VAL A CA 1
ATOM 1752 C C . VAL A 1 226 ? 17.25 -13.398 11.578 1 96.94 226 VAL A C 1
ATOM 1754 O O . VAL A 1 226 ? 16.344 -12.641 11.938 1 96.94 226 VAL A O 1
ATOM 1757 N N . GLU A 1 227 ? 18.484 -13.18 11.961 1 94.06 227 GLU A N 1
ATOM 1758 C CA . GLU A 1 227 ? 18.812 -12.148 12.945 1 94.06 227 GLU A CA 1
ATOM 1759 C C . GLU A 1 227 ? 18.641 -10.75 12.359 1 94.06 227 GLU A C 1
ATOM 1761 O O . GLU A 1 227 ? 18.5 -9.773 13.102 1 94.06 227 GLU A O 1
ATOM 1766 N N . ALA A 1 228 ? 18.703 -10.641 11 1 94.25 228 ALA A N 1
ATOM 1767 C CA . ALA A 1 228 ? 18.469 -9.352 10.344 1 94.25 228 ALA A CA 1
ATOM 1768 C C . ALA A 1 228 ? 16.969 -9.078 10.195 1 94.25 228 ALA A C 1
ATOM 1770 O O . ALA A 1 228 ? 16.562 -7.926 10 1 94.25 228 ALA A O 1
ATOM 1771 N N . ASN A 1 229 ? 16.188 -10.133 10.289 1 94.69 229 ASN A N 1
ATOM 1772 C CA . ASN A 1 229 ? 14.742 -10.031 10.086 1 94.69 229 ASN A CA 1
ATOM 1773 C C . ASN A 1 229 ? 13.992 -9.938 11.414 1 94.69 229 ASN A C 1
ATOM 1775 O O . ASN A 1 229 ? 13.141 -9.062 11.578 1 94.69 229 ASN A O 1
ATOM 1779 N N . THR A 1 230 ? 14.305 -10.797 12.352 1 96.06 230 THR A N 1
ATOM 1780 C CA . THR A 1 230 ? 13.523 -11.016 13.562 1 96.06 230 THR A CA 1
ATOM 1781 C C . THR A 1 230 ? 14.32 -10.625 14.797 1 96.06 230 THR A C 1
ATOM 1783 O O . THR A 1 230 ? 15.391 -11.18 15.062 1 96.06 230 THR A O 1
ATOM 1786 N N . PRO A 1 231 ? 13.758 -9.703 15.578 1 96.88 231 PRO A N 1
ATOM 1787 C CA . PRO A 1 231 ? 14.461 -9.344 16.812 1 96.88 231 PRO A CA 1
ATOM 1788 C C . PRO A 1 231 ? 14.703 -10.547 17.719 1 96.88 231 PRO A C 1
ATOM 1790 O O . PRO A 1 231 ? 13.797 -11.352 17.953 1 96.88 231 PRO A O 1
ATOM 1793 N N . GLY A 1 232 ? 15.93 -10.672 18.172 1 95.19 232 GLY A N 1
ATOM 1794 C CA . GLY A 1 232 ? 16.297 -11.812 19 1 95.19 232 GLY A CA 1
ATOM 1795 C C . GLY A 1 232 ? 16.438 -13.094 18.203 1 95.19 232 GLY A C 1
ATOM 1796 O O . GLY A 1 232 ? 16.891 -14.117 18.734 1 95.19 232 GLY A O 1
ATOM 1797 N N . GLY A 1 233 ? 16.078 -13.148 16.938 1 96.81 233 GLY A N 1
ATOM 1798 C CA . GLY A 1 233 ? 16.266 -14.266 16.031 1 96.81 233 GLY A CA 1
ATOM 1799 C C . GLY A 1 233 ? 15.242 -15.375 16.234 1 96.81 233 GLY A C 1
ATOM 1800 O O . GLY A 1 233 ? 15.406 -16.484 15.734 1 96.81 233 GLY A O 1
ATOM 1801 N N . ASN A 1 234 ? 14.219 -15.094 17.016 1 97.69 234 ASN A N 1
ATOM 1802 C CA . ASN A 1 234 ? 13.258 -16.125 17.375 1 97.69 234 ASN A CA 1
ATOM 1803 C C . ASN A 1 234 ? 11.836 -15.578 17.469 1 97.69 234 ASN A C 1
ATOM 1805 O O . ASN A 1 234 ? 11.484 -14.938 18.469 1 97.69 234 ASN A O 1
ATOM 1809 N N . ILE A 1 235 ? 10.984 -15.914 16.531 1 98.19 235 ILE A N 1
ATOM 1810 C CA . ILE A 1 235 ? 9.672 -15.289 16.422 1 98.19 235 ILE A CA 1
ATOM 1811 C C . ILE A 1 235 ? 8.758 -15.805 17.516 1 98.19 235 ILE A C 1
ATOM 1813 O O . ILE A 1 235 ? 7.926 -15.062 18.047 1 98.19 235 ILE A O 1
ATOM 1817 N N . SER A 1 236 ? 8.797 -17.109 17.875 1 97.88 236 SER A N 1
ATOM 1818 C CA . SER A 1 236 ? 7.906 -17.641 18.906 1 97.88 236 SER A CA 1
ATOM 1819 C C . SER A 1 236 ? 8.172 -16.984 20.25 1 97.88 236 SER A C 1
ATOM 1821 O O . SER A 1 236 ? 7.242 -16.719 21.016 1 97.88 236 SER A O 1
ATOM 1823 N N . ARG A 1 237 ? 9.422 -16.641 20.531 1 97.12 237 ARG A N 1
ATOM 1824 C CA . ARG A 1 237 ? 9.758 -15.914 21.75 1 97.12 237 ARG A CA 1
ATOM 1825 C C . ARG A 1 237 ? 9.258 -14.477 21.688 1 97.12 237 ARG A C 1
ATOM 1827 O O . ARG A 1 237 ? 8.805 -13.922 22.703 1 97.12 237 ARG A O 1
ATOM 1834 N N . LEU A 1 238 ? 9.391 -13.914 20.594 1 97.81 238 LEU A N 1
ATOM 1835 C CA . LEU A 1 238 ? 9.016 -12.523 20.391 1 97.81 238 LEU A CA 1
ATOM 1836 C C . LEU A 1 238 ? 7.516 -12.328 20.594 1 97.81 238 LEU A C 1
ATOM 1838 O O . LEU A 1 238 ? 7.086 -11.312 21.141 1 97.81 238 LEU A O 1
ATOM 1842 N N . VAL A 1 239 ? 6.656 -13.312 20.156 1 98.19 239 VAL A N 1
ATOM 1843 C CA . VAL A 1 239 ? 5.211 -13.117 20.141 1 98.19 239 VAL A CA 1
ATOM 1844 C C . VAL A 1 239 ? 4.582 -13.844 21.328 1 98.19 239 VAL A C 1
ATOM 1846 O O . VAL A 1 239 ? 3.355 -13.969 21.406 1 98.19 239 VAL A O 1
ATOM 1849 N N . ALA A 1 240 ? 5.344 -14.273 22.266 1 98.12 240 ALA A N 1
ATOM 1850 C CA . ALA A 1 240 ? 4.883 -15.133 23.359 1 98.12 240 ALA A CA 1
ATOM 1851 C C . ALA A 1 240 ? 3.9 -14.391 24.266 1 98.12 240 ALA A C 1
ATOM 1853 O O . ALA A 1 240 ? 3.15 -15.016 25.016 1 98.12 240 ALA A O 1
ATOM 1854 N N . ASN A 1 241 ? 3.832 -13.055 24.188 1 97.94 241 ASN A N 1
ATOM 1855 C CA . ASN A 1 241 ? 2.955 -12.266 25.047 1 97.94 241 ASN A CA 1
ATOM 1856 C C . ASN A 1 241 ? 1.57 -12.094 24.438 1 97.94 241 ASN A C 1
ATOM 1858 O O . ASN A 1 241 ? 0.671 -11.539 25.062 1 97.94 241 ASN A O 1
ATOM 1862 N N . PHE A 1 242 ? 1.345 -12.555 23.25 1 98.38 242 PHE A N 1
ATOM 1863 C CA . PHE A 1 242 ? 0.009 -12.484 22.672 1 98.38 242 PHE A CA 1
ATOM 1864 C C . PHE A 1 242 ? -0.959 -13.383 23.422 1 98.38 242 PHE A C 1
ATOM 1866 O O . PHE A 1 242 ? -0.732 -14.594 23.547 1 98.38 242 PHE A O 1
ATOM 1873 N N . PRO A 1 243 ? -2.035 -12.867 23.875 1 97.81 243 PRO A N 1
ATOM 1874 C CA . PRO A 1 243 ? -2.967 -13.688 24.656 1 97.81 243 PRO A CA 1
ATOM 1875 C C . PRO A 1 243 ? -3.746 -14.672 23.781 1 97.81 243 PRO A C 1
ATOM 1877 O O . PRO A 1 243 ? -3.84 -14.492 22.578 1 97.81 243 PRO A O 1
ATOM 1880 N N . ASN A 1 244 ? -4.16 -15.742 24.406 1 97.38 244 ASN A N 1
ATOM 1881 C CA . ASN A 1 244 ? -5.09 -16.703 23.828 1 97.38 244 ASN A CA 1
ATOM 1882 C C . ASN A 1 244 ? -4.41 -17.594 22.797 1 97.38 244 ASN A C 1
ATOM 1884 O O . ASN A 1 244 ? -5.082 -18.297 22.047 1 97.38 244 ASN A O 1
ATOM 1888 N N . PHE A 1 245 ? -3.051 -17.578 22.719 1 98 245 PHE A N 1
ATOM 1889 C CA . PHE A 1 245 ? -2.311 -18.406 21.766 1 98 245 PHE A CA 1
ATOM 1890 C C . PHE A 1 245 ? -1.764 -19.656 22.438 1 98 245 PHE A C 1
ATOM 1892 O O . PHE A 1 245 ? -1.356 -19.625 23.594 1 98 245 PHE A O 1
ATOM 1899 N N . HIS A 1 246 ? -1.775 -20.672 21.688 1 98.5 246 HIS A N 1
ATOM 1900 C CA . HIS A 1 246 ? -0.902 -21.812 21.953 1 98.5 246 HIS A CA 1
ATOM 1901 C C . HIS A 1 246 ? 0.385 -21.719 21.141 1 98.5 246 HIS A C 1
ATOM 1903 O O . HIS A 1 246 ? 0.343 -21.516 19.922 1 98.5 246 HIS A O 1
ATOM 1909 N N . PHE A 1 247 ? 1.503 -21.797 21.844 1 98.56 247 PHE A N 1
ATOM 1910 C CA . PHE A 1 247 ? 2.783 -21.734 21.141 1 98.56 247 PHE A CA 1
ATOM 1911 C C . PHE A 1 247 ? 3.545 -23.047 21.266 1 98.56 247 PHE A C 1
ATOM 1913 O O . PHE A 1 247 ? 3.529 -23.672 22.328 1 98.56 247 PHE A O 1
ATOM 1920 N N . ALA A 1 248 ? 4.145 -23.453 20.203 1 98.75 248 ALA A N 1
ATOM 1921 C CA . ALA A 1 248 ? 5.07 -24.578 20.203 1 98.75 248 ALA A CA 1
ATOM 1922 C C . ALA A 1 248 ? 6.297 -24.281 19.344 1 98.75 248 ALA A C 1
ATOM 1924 O O . ALA A 1 248 ? 6.172 -23.781 18.219 1 98.75 248 ALA A O 1
ATOM 1925 N N . GLU A 1 249 ? 7.445 -24.391 19.859 1 98.75 249 GLU A N 1
ATOM 1926 C CA . GLU A 1 249 ? 8.711 -24.328 19.141 1 98.75 249 GLU A CA 1
ATOM 1927 C C . GLU A 1 249 ? 9.383 -25.688 19.078 1 98.75 249 GLU A C 1
ATOM 1929 O O . GLU A 1 249 ? 9.633 -26.312 20.109 1 98.75 249 GLU A O 1
ATOM 1934 N N . ILE A 1 250 ? 9.703 -26.188 17.875 1 98.75 250 ILE A N 1
ATOM 1935 C CA . ILE A 1 250 ? 10.164 -27.562 17.766 1 98.75 250 ILE A CA 1
ATOM 1936 C C . ILE A 1 250 ? 11.25 -27.656 16.688 1 98.75 250 ILE A C 1
ATOM 1938 O O . ILE A 1 250 ? 11.453 -26.703 15.93 1 98.75 250 ILE A O 1
ATOM 1942 N N . ASP A 1 251 ? 11.953 -28.781 16.703 1 98.62 251 ASP A N 1
ATOM 1943 C CA . ASP A 1 251 ? 12.758 -29.188 15.547 1 98.62 251 ASP A CA 1
ATOM 1944 C C . ASP A 1 251 ? 11.875 -29.688 14.406 1 98.62 251 ASP A C 1
ATOM 1946 O O . ASP A 1 251 ? 11.422 -30.828 14.422 1 98.62 251 ASP A O 1
ATOM 1950 N N . GLY A 1 252 ? 11.68 -28.875 13.438 1 98.69 252 GLY A N 1
ATOM 1951 C CA . GLY A 1 252 ? 10.773 -29.172 12.336 1 98.69 252 GLY A CA 1
ATOM 1952 C C . GLY A 1 252 ? 11.289 -30.266 11.422 1 98.69 252 GLY A C 1
ATOM 1953 O O . GLY A 1 252 ? 10.57 -30.734 10.539 1 98.69 252 GLY A O 1
ATOM 1954 N N . THR A 1 253 ? 12.555 -30.703 11.648 1 98.56 253 THR A N 1
ATOM 1955 C CA . THR A 1 253 ? 13.109 -31.797 10.852 1 98.56 253 THR A CA 1
ATOM 1956 C C . THR A 1 253 ? 12.797 -33.156 11.492 1 98.56 253 THR A C 1
ATOM 1958 O O . THR A 1 253 ? 13.078 -34.188 10.906 1 98.56 253 THR A O 1
ATOM 1961 N N . ASP A 1 254 ? 12.25 -33.156 12.695 1 97.62 254 ASP A N 1
ATOM 1962 C CA . ASP A 1 254 ? 11.828 -34.344 13.398 1 97.62 254 ASP A CA 1
ATOM 1963 C C . ASP A 1 254 ? 10.352 -34.656 13.117 1 97.62 254 ASP A C 1
ATOM 1965 O O . ASP A 1 254 ? 9.461 -33.969 13.617 1 97.62 254 ASP A O 1
ATOM 1969 N N . PRO A 1 255 ? 10.086 -35.75 12.422 1 97.38 255 PRO A N 1
ATOM 1970 C CA . PRO A 1 255 ? 8.703 -36.031 12.023 1 97.38 255 PRO A CA 1
ATOM 1971 C C . PRO A 1 255 ? 7.785 -36.25 13.227 1 97.38 255 PRO A C 1
ATOM 1973 O O . PRO A 1 255 ? 6.648 -35.781 13.234 1 97.38 255 PRO A O 1
ATOM 1976 N N . ILE A 1 256 ? 8.258 -36.938 14.242 1 95.75 256 ILE A N 1
ATOM 1977 C CA . ILE A 1 256 ? 7.438 -37.312 15.391 1 95.75 256 ILE A CA 1
ATOM 1978 C C . ILE A 1 256 ? 7.133 -36.062 16.219 1 95.75 256 ILE A C 1
ATOM 1980 O O . ILE A 1 256 ? 5.977 -35.812 16.578 1 95.75 256 ILE A O 1
ATOM 1984 N N . ALA A 1 257 ? 8.18 -35.281 16.5 1 97.25 257 ALA A N 1
ATOM 1985 C CA . ALA A 1 257 ? 7.984 -34.031 17.234 1 97.25 257 ALA A CA 1
ATOM 1986 C C . ALA A 1 257 ? 7.055 -33.094 16.484 1 97.25 257 ALA A C 1
ATOM 1988 O O . ALA A 1 257 ? 6.227 -32.406 17.094 1 97.25 257 ALA A O 1
ATOM 1989 N N . SER A 1 258 ? 7.227 -33.031 15.203 1 98.5 258 SER A N 1
ATOM 1990 C CA . SER A 1 258 ? 6.383 -32.188 14.367 1 98.5 258 SER A CA 1
ATOM 1991 C C . SER A 1 258 ? 4.922 -32.625 14.438 1 98.5 258 SER A C 1
ATOM 1993 O O . SER A 1 258 ? 4.031 -31.781 14.586 1 98.5 258 SER A O 1
ATOM 1995 N N . TYR A 1 259 ? 4.699 -33.906 14.32 1 98.31 259 TYR A N 1
ATOM 1996 C CA . TYR A 1 259 ? 3.332 -34.406 14.328 1 98.31 259 TYR A CA 1
ATOM 1997 C C . TYR A 1 259 ? 2.668 -34.156 15.68 1 98.31 259 TYR A C 1
ATOM 1999 O O . TYR A 1 259 ? 1.521 -33.688 15.742 1 98.31 259 TYR A O 1
ATOM 2007 N N . ASP A 1 260 ? 3.357 -34.438 16.797 1 98.06 260 ASP A N 1
ATOM 2008 C CA . ASP A 1 260 ? 2.811 -34.25 18.125 1 98.06 260 ASP A CA 1
ATOM 2009 C C . ASP A 1 260 ? 2.451 -32.781 18.359 1 98.06 260 ASP A C 1
ATOM 2011 O O . ASP A 1 260 ? 1.389 -32.5 18.906 1 98.06 260 ASP A O 1
ATOM 2015 N N . ALA A 1 261 ? 3.332 -31.875 17.953 1 98.56 261 ALA A N 1
ATOM 2016 C CA . ALA A 1 261 ? 3.076 -30.453 18.109 1 98.56 261 ALA A CA 1
ATOM 2017 C C . ALA A 1 261 ? 1.859 -30.016 17.297 1 98.56 261 ALA A C 1
ATOM 2019 O O . ALA A 1 261 ? 1.057 -29.203 17.75 1 98.56 261 ALA A O 1
ATOM 2020 N N . MET A 1 262 ? 1.743 -30.562 16.141 1 98.81 262 MET A N 1
ATOM 2021 C CA . MET A 1 262 ? 0.624 -30.219 15.266 1 98.81 262 MET A CA 1
ATOM 2022 C C . MET A 1 262 ? -0.695 -30.703 15.852 1 98.81 262 MET A C 1
ATOM 2024 O O . MET A 1 262 ? -1.695 -29.984 15.836 1 98.81 262 MET A O 1
ATOM 2028 N N . VAL A 1 263 ? -0.68 -31.922 16.297 1 98.5 263 VAL A N 1
ATOM 2029 C CA . VAL A 1 263 ? -1.888 -32.5 16.875 1 98.5 263 VAL A CA 1
ATOM 2030 C C . VAL A 1 263 ? -2.361 -31.641 18.047 1 98.5 263 VAL A C 1
ATOM 2032 O O . VAL A 1 263 ? -3.551 -31.344 18.172 1 98.5 263 VAL A O 1
ATOM 2035 N N . GLU A 1 264 ? -1.421 -31.266 18.875 1 98.62 264 GLU A N 1
ATOM 2036 C CA . GLU A 1 264 ? -1.751 -30.438 20.031 1 98.62 264 GLU A CA 1
ATOM 2037 C C . GLU A 1 264 ? -2.291 -29.078 19.609 1 98.62 264 GLU A C 1
ATOM 2039 O O . GLU A 1 264 ? -3.289 -28.594 20.141 1 98.62 264 GLU A O 1
ATOM 2044 N N . ALA A 1 265 ? -1.626 -28.438 18.688 1 98.88 265 ALA A N 1
ATOM 2045 C CA . ALA A 1 265 ? -2.025 -27.109 18.203 1 98.88 265 ALA A CA 1
ATOM 2046 C C . ALA A 1 265 ? -3.402 -27.156 17.547 1 98.88 265 ALA A C 1
ATOM 2048 O O . ALA A 1 265 ? -4.238 -26.281 17.781 1 98.88 265 ALA A O 1
ATOM 2049 N N . VAL A 1 266 ? -3.641 -28.172 16.734 1 98.88 266 VAL A N 1
ATOM 2050 C CA . VAL A 1 266 ? -4.922 -28.344 16.062 1 98.88 266 VAL A CA 1
ATOM 2051 C C . VAL A 1 266 ? -6.027 -28.547 17.094 1 98.88 266 VAL A C 1
ATOM 2053 O O . VAL A 1 266 ? -7.113 -27.984 16.969 1 98.88 266 VAL A O 1
ATOM 2056 N N . ALA A 1 267 ? -5.742 -29.406 18.062 1 98.69 267 ALA A N 1
ATOM 2057 C CA . ALA A 1 267 ? -6.727 -29.656 19.109 1 98.69 267 ALA A CA 1
ATOM 2058 C C . ALA A 1 267 ? -7.078 -28.375 19.844 1 98.69 267 ALA A C 1
ATOM 2060 O O . ALA A 1 267 ? -8.242 -28.125 20.172 1 98.69 267 ALA A O 1
ATOM 2061 N N . TYR A 1 268 ? -6.086 -27.547 20.125 1 98.75 268 TYR A N 1
ATOM 2062 C CA . TYR A 1 268 ? -6.285 -26.266 20.797 1 98.75 268 TYR A CA 1
ATOM 2063 C C . TYR A 1 268 ? -7.207 -25.375 19.984 1 98.75 268 TYR A C 1
ATOM 2065 O O . TYR A 1 268 ? -8.164 -24.812 20.516 1 98.75 268 TYR A O 1
ATOM 2073 N N . CYS A 1 269 ? -6.934 -25.234 18.719 1 98.75 269 CYS A N 1
ATOM 2074 C CA . CYS A 1 269 ? -7.738 -24.406 17.828 1 98.75 269 CYS A CA 1
ATOM 2075 C C . CYS A 1 269 ? -9.156 -24.969 17.703 1 98.75 269 CYS A C 1
ATOM 2077 O O . CYS A 1 269 ? -10.125 -24.219 17.812 1 98.75 269 CYS A O 1
ATOM 2079 N N . ARG A 1 270 ? -9.227 -26.25 17.484 1 98.19 270 ARG A N 1
ATOM 2080 C CA . ARG A 1 270 ? -10.508 -26.891 17.25 1 98.19 270 ARG A CA 1
ATOM 2081 C C . ARG A 1 270 ? -11.414 -26.781 18.469 1 98.19 270 ARG A C 1
ATOM 2083 O O . ARG A 1 270 ? -12.641 -26.75 18.344 1 98.19 270 ARG A O 1
ATOM 2090 N N . ALA A 1 271 ? -10.844 -26.703 19.656 1 97.94 271 ALA A N 1
ATOM 2091 C CA . ALA A 1 271 ? -11.586 -26.578 20.906 1 97.94 271 ALA A CA 1
ATOM 2092 C C . ALA A 1 271 ? -12.078 -25.141 21.109 1 97.94 271 ALA A C 1
ATOM 2094 O O . ALA A 1 271 ? -12.766 -24.844 22.094 1 97.94 271 ALA A O 1
ATOM 2095 N N . GLY A 1 272 ? -11.742 -24.281 20.234 1 96.62 272 GLY A N 1
ATOM 2096 C CA . GLY A 1 272 ? -12.203 -22.906 20.312 1 96.62 272 GLY A CA 1
ATOM 2097 C C . GLY A 1 272 ? -11.43 -22.078 21.328 1 96.62 272 GLY A C 1
ATOM 2098 O O . GLY A 1 272 ? -11.93 -21.062 21.812 1 96.62 272 GLY A O 1
ATOM 2099 N N . LYS A 1 273 ? -10.188 -22.453 21.625 1 98.06 273 LYS A N 1
ATOM 2100 C CA . LYS A 1 273 ? -9.422 -21.781 22.672 1 98.06 273 LYS A CA 1
ATOM 2101 C C . LYS A 1 273 ? -8.641 -20.594 22.109 1 98.06 273 LYS A C 1
ATOM 2103 O O . LYS A 1 273 ? -8.18 -19.734 22.859 1 98.06 273 LYS A O 1
ATOM 2108 N N . GLY A 1 274 ? -8.516 -20.547 20.828 1 98.38 274 GLY A N 1
ATOM 2109 C CA . GLY A 1 274 ? -7.785 -19.453 20.188 1 98.38 274 GLY A CA 1
ATOM 2110 C C . GLY A 1 274 ? -6.824 -19.938 19.109 1 98.38 274 GLY A C 1
ATOM 2111 O O . GLY A 1 274 ? -6.902 -21.094 18.672 1 98.38 274 GLY A O 1
ATOM 2112 N N . PRO A 1 275 ? -6.004 -19.047 18.641 1 98.88 275 PRO A N 1
ATOM 2113 C CA . PRO A 1 275 ? -5.02 -19.422 17.625 1 98.88 275 PRO A CA 1
ATOM 2114 C C . PRO A 1 275 ? -3.816 -20.156 18.219 1 98.88 275 PRO A C 1
ATOM 2116 O O . PRO A 1 275 ? -3.607 -20.141 19.422 1 98.88 275 PRO A O 1
ATOM 2119 N N . ALA A 1 276 ? -3.121 -20.781 17.328 1 98.94 276 ALA A N 1
ATOM 2120 C CA . ALA A 1 276 ? -1.868 -21.438 17.688 1 98.94 276 ALA A CA 1
ATOM 2121 C C . ALA A 1 276 ? -0.755 -21.078 16.703 1 98.94 276 ALA A C 1
ATOM 2123 O O . ALA A 1 276 ? -1.022 -20.719 15.555 1 98.94 276 ALA A O 1
ATOM 2124 N N . LEU A 1 277 ? 0.43 -21.047 17.203 1 98.94 277 LEU A N 1
ATOM 2125 C CA . LEU A 1 277 ? 1.61 -20.828 16.375 1 98.94 277 LEU A CA 1
ATOM 2126 C C . LEU A 1 277 ? 2.646 -21.922 16.609 1 98.94 277 LEU A C 1
ATOM 2128 O O . LEU A 1 277 ? 3.141 -22.094 17.734 1 98.94 277 LEU A O 1
ATOM 2132 N N . VAL A 1 278 ? 2.895 -22.719 15.602 1 98.94 278 VAL A N 1
ATOM 2133 C CA . VAL A 1 278 ? 3.955 -23.719 15.625 1 98.94 278 VAL A CA 1
ATOM 2134 C C . VAL A 1 278 ? 5.18 -23.203 14.875 1 98.94 278 VAL A C 1
ATOM 2136 O O . VAL A 1 278 ? 5.113 -22.953 13.672 1 98.94 278 VAL A O 1
ATOM 2139 N N . HIS A 1 279 ? 6.207 -22.984 15.641 1 98.88 279 HIS A N 1
ATOM 2140 C CA . HIS A 1 279 ? 7.496 -22.531 15.125 1 98.88 279 HIS A CA 1
ATOM 2141 C C . HIS A 1 279 ? 8.438 -23.719 14.906 1 98.88 279 HIS A C 1
ATOM 2143 O O . HIS A 1 279 ? 9.016 -24.25 15.859 1 98.88 279 HIS A O 1
ATOM 2149 N N . GLY A 1 280 ? 8.531 -24.156 13.578 1 98.88 280 GLY A N 1
ATOM 2150 C CA . GLY A 1 280 ? 9.383 -25.281 13.242 1 98.88 280 GLY A CA 1
ATOM 2151 C C . GLY A 1 280 ? 10.719 -24.891 12.664 1 98.88 280 GLY A C 1
ATOM 2152 O O . GLY A 1 280 ? 10.781 -24.25 11.609 1 98.88 280 GLY A O 1
ATOM 2153 N N . HIS A 1 281 ? 11.805 -25.25 13.359 1 98.56 281 HIS A N 1
ATOM 2154 C CA . HIS A 1 281 ? 13.133 -25.078 12.789 1 98.56 281 HIS A CA 1
ATOM 2155 C C . HIS A 1 281 ? 13.43 -26.125 11.734 1 98.56 281 HIS A C 1
ATOM 2157 O O . HIS A 1 281 ? 13.578 -27.312 12.055 1 98.56 281 HIS A O 1
ATOM 2163 N N . VAL A 1 282 ? 13.492 -25.703 10.516 1 98.56 282 VAL A N 1
ATOM 2164 C CA . VAL A 1 282 ? 13.75 -26.609 9.406 1 98.56 282 VAL A CA 1
ATOM 2165 C C . VAL A 1 282 ? 15.07 -26.25 8.734 1 98.56 282 VAL A C 1
ATOM 2167 O O . VAL A 1 282 ? 15.891 -25.547 9.312 1 98.56 282 VAL A O 1
ATOM 2170 N N . ILE A 1 283 ? 15.375 -26.969 7.629 1 98 283 ILE A N 1
ATOM 2171 C CA . ILE A 1 283 ? 16.609 -26.688 6.895 1 98 283 ILE A CA 1
ATOM 2172 C C . ILE A 1 283 ? 16.266 -26.359 5.445 1 98 283 ILE A C 1
ATOM 2174 O O . ILE A 1 283 ? 15.125 -26.5 5.016 1 98 283 ILE A O 1
ATOM 2178 N N . ARG A 1 284 ? 17.156 -25.828 4.711 1 96.94 284 ARG A N 1
ATOM 2179 C CA . ARG A 1 284 ? 17.047 -25.594 3.277 1 96.94 284 ARG A CA 1
ATOM 2180 C C . ARG A 1 284 ? 18.266 -26.125 2.535 1 96.94 284 ARG A C 1
ATOM 2182 O O . ARG A 1 284 ? 19.203 -25.375 2.254 1 96.94 284 ARG A O 1
ATOM 2189 N N . PRO A 1 285 ? 18.25 -27.406 2.203 1 95.25 285 PRO A N 1
ATOM 2190 C CA . PRO A 1 285 ? 19.422 -28.047 1.585 1 95.25 285 PRO A CA 1
ATOM 2191 C C . PRO A 1 285 ? 19.625 -27.625 0.13 1 95.25 285 PRO A C 1
ATOM 2193 O O . PRO A 1 285 ? 20.672 -27.875 -0.449 1 95.25 285 PRO A O 1
ATOM 2196 N N . TYR A 1 286 ? 18.609 -27.109 -0.497 1 94.62 286 TYR A N 1
ATOM 2197 C CA . TYR A 1 286 ? 18.703 -26.578 -1.851 1 94.62 286 TYR A CA 1
ATOM 2198 C C . TYR A 1 286 ? 18.734 -25.047 -1.833 1 94.62 286 TYR A C 1
ATOM 2200 O O . TYR A 1 286 ? 18.453 -24.422 -0.803 1 94.62 286 TYR A O 1
ATOM 2208 N N . SER A 1 287 ? 19.141 -24.391 -2.936 1 94.19 287 SER A N 1
ATOM 2209 C CA . SER A 1 287 ? 19.078 -22.938 -3.064 1 94.19 287 SER A CA 1
ATOM 2210 C C . SER A 1 287 ? 17.641 -22.438 -2.967 1 94.19 287 SER A C 1
ATOM 2212 O O . SER A 1 287 ? 16.703 -23.219 -3.027 1 94.19 287 SER A O 1
ATOM 2214 N N . HIS A 1 288 ? 17.547 -21.156 -2.645 1 94.12 288 HIS A N 1
ATOM 2215 C CA . HIS A 1 288 ? 16.219 -20.578 -2.566 1 94.12 288 HIS A CA 1
ATOM 2216 C C . HIS A 1 288 ? 15.375 -20.969 -3.775 1 94.12 288 HIS A C 1
ATOM 2218 O O . HIS A 1 288 ? 14.273 -21.5 -3.623 1 94.12 288 HIS A O 1
ATOM 2224 N N . SER A 1 289 ? 15.75 -20.688 -4.949 1 92.19 289 SER A N 1
ATOM 2225 C CA . SER A 1 289 ? 15.25 -21.141 -6.242 1 92.19 289 SER A CA 1
ATOM 2226 C C . SER A 1 289 ? 16.391 -21.625 -7.133 1 92.19 289 SER A C 1
ATOM 2228 O O . SER A 1 289 ? 17.562 -21.5 -6.781 1 92.19 289 SER A O 1
ATOM 2230 N N . LEU A 1 290 ? 16.062 -22.188 -8.219 1 90.25 290 LEU A N 1
ATOM 2231 C CA . LEU A 1 290 ? 17.109 -22.672 -9.109 1 90.25 290 LEU A CA 1
ATOM 2232 C C . LEU A 1 290 ? 17.891 -21.516 -9.719 1 90.25 290 LEU A C 1
ATOM 2234 O O . LEU A 1 290 ? 18.984 -21.719 -10.266 1 90.25 290 LEU A O 1
ATOM 2238 N N . SER A 1 291 ? 17.359 -20.312 -9.523 1 86.62 291 SER A N 1
ATOM 2239 C CA . SER A 1 291 ? 18.062 -19.125 -10.016 1 86.62 291 SER A CA 1
ATOM 2240 C C . SER A 1 291 ? 19.016 -18.562 -8.961 1 86.62 291 SER A C 1
ATOM 2242 O O . SER A 1 291 ? 19.75 -17.625 -9.227 1 86.62 291 SER A O 1
ATOM 2244 N N . ASP A 1 292 ? 18.969 -19.125 -7.832 1 92.75 292 ASP A N 1
ATOM 2245 C CA . ASP A 1 292 ? 19.812 -18.719 -6.715 1 92.75 292 ASP A CA 1
ATOM 2246 C C . ASP A 1 292 ? 20.969 -19.703 -6.52 1 92.75 292 ASP A C 1
ATOM 2248 O O . ASP A 1 292 ? 20.969 -20.797 -7.066 1 92.75 292 ASP A O 1
ATOM 2252 N N . ASP A 1 293 ? 22.031 -19.203 -5.91 1 94.44 293 ASP A N 1
ATOM 2253 C CA . ASP A 1 293 ? 23.172 -20.016 -5.488 1 94.44 293 ASP A CA 1
ATOM 2254 C C . ASP A 1 293 ? 23.516 -19.75 -4.027 1 94.44 293 ASP A C 1
ATOM 2256 O O . ASP A 1 293 ? 24.219 -18.781 -3.721 1 94.44 293 ASP A O 1
ATOM 2260 N N . GLU A 1 294 ? 23.031 -20.609 -3.162 1 94.38 294 GLU A N 1
ATOM 2261 C CA . GLU A 1 294 ? 23.172 -20.391 -1.726 1 94.38 294 GLU A CA 1
ATOM 2262 C C . GLU A 1 294 ? 24.641 -20.406 -1.308 1 94.38 294 GLU A C 1
ATOM 2264 O O . GLU A 1 294 ? 25 -19.859 -0.26 1 94.38 294 GLU A O 1
ATOM 2269 N N . ARG A 1 295 ? 25.75 -20.969 -2.064 1 93.38 295 ARG A N 1
ATOM 2270 C CA . ARG A 1 295 ? 27.188 -21.016 -1.756 1 93.38 295 ARG A CA 1
ATOM 2271 C C . ARG A 1 295 ? 27.781 -19.609 -1.726 1 93.38 295 ARG A C 1
ATOM 2273 O O . ARG A 1 295 ? 28.891 -19.406 -1.208 1 93.38 295 ARG A O 1
ATOM 2280 N N . LEU A 1 296 ? 26.938 -18.625 -2.262 1 95.75 296 LEU A N 1
ATOM 2281 C CA . LEU A 1 296 ? 27.438 -17.266 -2.316 1 95.75 296 LEU A CA 1
ATOM 2282 C C . LEU A 1 296 ? 27.297 -16.578 -0.961 1 95.75 296 LEU A C 1
ATOM 2284 O O . LEU A 1 296 ? 27.969 -15.57 -0.698 1 95.75 296 LEU A O 1
ATOM 2288 N N . TYR A 1 297 ? 26.391 -17.141 -0.088 1 95.12 297 TYR A N 1
ATOM 2289 C CA . TYR A 1 297 ? 26.156 -16.406 1.152 1 95.12 297 TYR A CA 1
ATOM 2290 C C . TYR A 1 297 ? 26.062 -17.359 2.336 1 95.12 297 TYR A C 1
ATOM 2292 O O . TYR A 1 297 ? 25.891 -16.938 3.479 1 95.12 297 TYR A O 1
ATOM 2300 N N . ARG A 1 298 ? 26.078 -18.656 2.119 1 94.75 298 ARG A N 1
ATOM 2301 C CA . ARG A 1 298 ? 26.141 -19.656 3.174 1 94.75 298 ARG A CA 1
ATOM 2302 C C . ARG A 1 298 ? 27.469 -20.422 3.117 1 94.75 298 ARG A C 1
ATOM 2304 O O . ARG A 1 298 ? 27.891 -20.859 2.045 1 94.75 298 ARG A O 1
ATOM 2311 N N . SER A 1 299 ? 28.094 -20.609 4.23 1 93.12 299 SER A N 1
ATOM 2312 C CA . SER A 1 299 ? 29.375 -21.312 4.277 1 93.12 299 SER A CA 1
ATOM 2313 C C . SER A 1 299 ? 29.188 -22.812 4.059 1 93.12 299 SER A C 1
ATOM 2315 O O . SER A 1 299 ? 28.094 -23.344 4.27 1 93.12 299 SER A O 1
ATOM 2317 N N . ALA A 1 300 ? 30.266 -23.469 3.654 1 93.81 300 ALA A N 1
ATOM 2318 C CA . ALA A 1 300 ? 30.25 -24.922 3.48 1 93.81 300 ALA A CA 1
ATOM 2319 C C . ALA A 1 300 ? 29.891 -25.625 4.785 1 93.81 300 ALA A C 1
ATOM 2321 O O . ALA A 1 300 ? 29.188 -26.641 4.777 1 93.81 300 ALA A O 1
ATOM 2322 N N . ALA A 1 301 ? 30.391 -25.094 5.852 1 93.12 301 ALA A N 1
ATOM 2323 C CA . ALA A 1 301 ? 30.109 -25.672 7.164 1 93.12 301 ALA A CA 1
ATOM 2324 C C . ALA A 1 301 ? 28.625 -25.609 7.48 1 93.12 301 ALA A C 1
ATOM 2326 O O . ALA A 1 301 ? 28.062 -26.562 8.039 1 93.12 301 ALA A O 1
ATOM 2327 N N . GLU A 1 302 ? 28 -24.516 7.164 1 92.75 302 GLU A N 1
ATOM 2328 C CA . GLU A 1 302 ? 26.562 -24.359 7.383 1 92.75 302 GLU A CA 1
ATOM 2329 C C . GLU A 1 302 ? 25.781 -25.359 6.531 1 92.75 302 GLU A C 1
ATOM 2331 O O . GLU A 1 302 ? 24.797 -25.938 7.004 1 92.75 302 GLU A O 1
ATOM 2336 N N . LEU A 1 303 ? 26.156 -25.531 5.32 1 94.81 303 LEU A N 1
ATOM 2337 C CA . LEU A 1 303 ? 25.469 -26.438 4.406 1 94.81 303 LEU A CA 1
ATOM 2338 C C . LEU A 1 303 ? 25.641 -27.891 4.855 1 94.81 303 LEU A C 1
ATOM 2340 O O . LEU A 1 303 ? 24.703 -28.688 4.766 1 94.81 303 LEU A O 1
ATOM 2344 N N . GLU A 1 304 ? 26.781 -28.203 5.336 1 94.94 304 GLU A N 1
ATOM 2345 C CA . GLU A 1 304 ? 27.031 -29.547 5.855 1 94.94 304 GLU A CA 1
ATOM 2346 C C . GLU A 1 304 ? 26.188 -29.828 7.098 1 94.94 304 GLU A C 1
ATOM 2348 O O . GLU A 1 304 ? 25.672 -30.938 7.266 1 94.94 304 GLU A O 1
ATOM 2353 N N . ALA A 1 305 ? 26.125 -28.812 7.922 1 94.44 305 ALA A N 1
ATOM 2354 C CA . ALA A 1 305 ? 25.297 -28.953 9.117 1 94.44 305 ALA A CA 1
ATOM 2355 C C . ALA A 1 305 ? 23.844 -29.219 8.758 1 94.44 305 ALA A C 1
ATOM 2357 O O . ALA A 1 305 ? 23.172 -30 9.422 1 94.44 305 ALA A O 1
ATOM 2358 N N . ASP A 1 306 ? 23.344 -28.609 7.75 1 94.25 306 ASP A N 1
ATOM 2359 C CA . ASP A 1 306 ? 21.984 -28.844 7.258 1 94.25 306 ASP A CA 1
ATOM 2360 C C . ASP A 1 306 ? 21.828 -30.281 6.754 1 94.25 306 ASP A C 1
ATOM 2362 O O . ASP A 1 306 ? 20.828 -30.938 7.047 1 94.25 306 ASP A O 1
ATOM 2366 N N . ALA A 1 307 ? 22.781 -30.688 6.012 1 93.19 307 ALA A N 1
ATOM 2367 C CA . ALA A 1 307 ? 22.734 -32.031 5.418 1 93.19 307 ALA A CA 1
ATOM 2368 C C . ALA A 1 307 ? 22.594 -33.094 6.492 1 93.19 307 ALA A C 1
ATOM 2370 O O . ALA A 1 307 ? 21.906 -34.094 6.289 1 93.19 307 ALA A O 1
ATOM 2371 N N . LEU A 1 308 ? 23.203 -32.875 7.609 1 94.56 308 LEU A N 1
ATOM 2372 C CA . LEU A 1 308 ? 23.203 -33.844 8.703 1 94.56 308 LEU A CA 1
ATOM 2373 C C . LEU A 1 308 ? 21.828 -33.875 9.383 1 94.56 308 LEU A C 1
ATOM 2375 O O . LEU A 1 308 ? 21.531 -34.844 10.094 1 94.56 308 LEU A O 1
ATOM 2379 N N . ARG A 1 309 ? 21.031 -32.906 9.102 1 96.12 309 ARG A N 1
ATOM 2380 C CA . ARG A 1 309 ? 19.734 -32.812 9.75 1 96.12 309 ARG A CA 1
ATOM 2381 C C . ARG A 1 309 ? 18.594 -33.094 8.766 1 96.12 309 ARG A C 1
ATOM 2383 O O . ARG A 1 309 ? 17.422 -32.844 9.07 1 96.12 309 ARG A O 1
ATOM 2390 N N . ASP A 1 310 ? 18.906 -33.594 7.625 1 97.94 310 ASP A N 1
ATOM 2391 C CA . ASP A 1 310 ? 17.906 -33.812 6.586 1 97.94 310 ASP A CA 1
ATOM 2392 C C . ASP A 1 310 ? 16.797 -34.75 7.082 1 97.94 310 ASP A C 1
ATOM 2394 O O . ASP A 1 310 ? 17.062 -35.875 7.539 1 97.94 310 ASP A O 1
ATOM 2398 N N . PRO A 1 311 ? 15.547 -34.312 6.965 1 98.44 311 PRO A N 1
ATOM 2399 C CA . PRO A 1 311 ? 14.445 -35.062 7.551 1 98.44 311 PRO A CA 1
ATOM 2400 C C . PRO A 1 311 ? 14.219 -36.406 6.844 1 98.44 311 PRO A C 1
ATOM 2402 O O . PRO A 1 311 ? 13.695 -37.344 7.445 1 98.44 311 PRO A O 1
ATOM 2405 N N . ILE A 1 312 ? 14.555 -36.562 5.535 1 98.19 312 ILE A N 1
ATOM 2406 C CA . ILE A 1 312 ? 14.367 -37.812 4.797 1 98.19 312 ILE A CA 1
ATOM 2407 C C . ILE A 1 312 ? 15.25 -38.906 5.402 1 98.19 312 ILE A C 1
ATOM 2409 O O . ILE A 1 312 ? 14.758 -39.969 5.777 1 98.19 312 ILE A O 1
ATOM 2413 N N . SER A 1 313 ? 16.562 -38.562 5.52 1 96.94 313 SER A N 1
ATOM 2414 C CA . SER A 1 313 ? 17.516 -39.531 6.078 1 96.94 313 SER A CA 1
ATOM 2415 C C . SER A 1 313 ? 17.188 -39.844 7.543 1 96.94 313 SER A C 1
ATOM 2417 O O . SER A 1 313 ? 17.312 -40.969 7.988 1 96.94 313 SER A O 1
ATOM 2419 N N . ARG A 1 314 ? 16.797 -38.812 8.227 1 96.38 314 ARG A N 1
ATOM 2420 C CA . ARG A 1 314 ? 16.469 -38.969 9.641 1 96.38 314 ARG A CA 1
ATOM 2421 C C . ARG A 1 314 ? 15.312 -39.938 9.82 1 96.38 314 ARG A C 1
ATOM 2423 O O . ARG A 1 314 ? 15.367 -40.812 10.672 1 96.38 314 ARG A O 1
ATOM 2430 N N . MET A 1 315 ? 14.266 -39.781 9.094 1 97.5 315 MET A N 1
ATOM 2431 C CA . MET A 1 315 ? 13.094 -40.656 9.203 1 97.5 315 MET A CA 1
ATOM 2432 C C . MET A 1 315 ? 13.414 -42.062 8.742 1 97.5 315 MET A C 1
ATOM 2434 O O . MET A 1 315 ? 12.961 -43.031 9.344 1 97.5 315 MET A O 1
ATOM 2438 N N . GLN A 1 316 ? 14.133 -42.156 7.668 1 96.75 316 GLN A N 1
ATOM 2439 C CA . GLN A 1 316 ? 14.547 -43.438 7.164 1 96.75 316 GLN A CA 1
ATOM 2440 C C . GLN A 1 316 ? 15.281 -44.25 8.242 1 96.75 316 GLN A C 1
ATOM 2442 O O . GLN A 1 316 ? 14.945 -45.406 8.5 1 96.75 316 GLN A O 1
ATOM 2447 N N . MET A 1 317 ? 16.25 -43.625 8.852 1 96.06 317 MET A N 1
ATOM 2448 C CA . MET A 1 317 ? 17.047 -44.25 9.891 1 96.06 317 MET A CA 1
ATOM 2449 C C . MET A 1 317 ? 16.188 -44.625 11.094 1 96.06 317 MET A C 1
ATOM 2451 O O . MET A 1 317 ? 16.375 -45.688 11.695 1 96.06 317 MET A O 1
ATOM 2455 N N . TRP A 1 318 ? 15.312 -43.75 11.391 1 95.75 318 TRP A N 1
ATOM 2456 C CA . TRP A 1 318 ? 14.438 -44 12.531 1 95.75 318 TRP A CA 1
ATOM 2457 C C . TRP A 1 318 ? 13.547 -45.219 12.266 1 95.75 318 TRP A C 1
ATOM 2459 O O . TRP A 1 318 ? 13.359 -46.062 13.148 1 95.75 318 TRP A O 1
ATOM 2469 N N . LEU A 1 319 ? 12.953 -45.406 11.078 1 96.81 319 LEU A N 1
ATOM 2470 C CA . LEU A 1 319 ? 12.094 -46.531 10.711 1 96.81 319 LEU A CA 1
ATOM 2471 C C . LEU A 1 319 ? 12.859 -47.844 10.75 1 96.81 319 LEU A C 1
ATOM 2473 O O . LEU A 1 319 ? 12.32 -48.875 11.164 1 96.81 319 LEU A O 1
ATOM 2477 N N . LEU A 1 320 ? 14.141 -47.781 10.367 1 96.56 320 LEU A N 1
ATOM 2478 C CA . LEU A 1 320 ? 15.008 -48.938 10.398 1 96.56 320 LEU A CA 1
ATOM 2479 C C . LEU A 1 320 ? 15.305 -49.375 11.836 1 96.56 320 LEU A C 1
ATOM 2481 O O . LEU A 1 320 ? 15.172 -50.531 12.188 1 96.56 320 LEU A O 1
ATOM 2485 N N . ARG A 1 321 ? 15.609 -48.375 12.594 1 95.69 321 ARG A N 1
ATOM 2486 C CA . ARG A 1 321 ? 15.992 -48.625 13.977 1 95.69 321 ARG A CA 1
ATOM 2487 C C . ARG A 1 321 ? 14.82 -49.188 14.773 1 95.69 321 ARG A C 1
ATOM 2489 O O . ARG A 1 321 ? 15 -50.062 15.602 1 95.69 321 ARG A O 1
ATOM 2496 N N . GLU A 1 322 ? 13.648 -48.719 14.5 1 94.69 322 GLU A N 1
ATOM 2497 C CA . GLU A 1 322 ? 12.461 -49.125 15.242 1 94.69 322 GLU A CA 1
ATOM 2498 C C . GLU A 1 322 ? 11.859 -50.406 14.664 1 94.69 322 GLU A C 1
ATOM 2500 O O . GLU A 1 322 ? 10.867 -50.906 15.188 1 94.69 322 GLU A O 1
ATOM 2505 N N . GLY A 1 323 ? 12.344 -50.844 13.578 1 94.12 323 GLY A N 1
ATOM 2506 C CA . GLY A 1 323 ? 11.891 -52.094 12.961 1 94.12 323 GLY A CA 1
ATOM 2507 C C . GLY A 1 323 ? 10.547 -51.969 12.281 1 94.12 323 GLY A C 1
ATOM 2508 O O . GLY A 1 323 ? 9.82 -52.938 12.141 1 94.12 323 GLY A O 1
ATOM 2509 N N . ILE A 1 324 ? 10.211 -50.812 11.992 1 95.56 324 ILE A N 1
ATOM 2510 C CA . ILE A 1 324 ? 8.945 -50.562 11.297 1 95.56 324 ILE A CA 1
ATOM 2511 C C . ILE A 1 324 ? 9.078 -51.031 9.844 1 95.56 324 ILE A C 1
ATOM 2513 O O . ILE A 1 324 ? 8.164 -51.656 9.297 1 95.56 324 ILE A O 1
ATOM 2517 N N . LEU A 1 325 ? 10.195 -50.688 9.195 1 96.62 325 LEU A N 1
ATOM 2518 C CA . LEU A 1 325 ? 10.578 -51.156 7.867 1 96.62 325 LEU A CA 1
ATOM 2519 C C . LEU A 1 325 ? 12.016 -51.656 7.863 1 96.62 325 LEU A C 1
ATOM 2521 O O . LEU A 1 325 ? 12.859 -51.156 8.617 1 96.62 325 LEU A O 1
ATOM 2525 N N . ASP A 1 326 ? 12.289 -52.594 7.047 1 97 326 ASP A N 1
ATOM 2526 C CA . ASP A 1 326 ? 13.68 -52.969 6.812 1 97 326 ASP A CA 1
ATOM 2527 C C . ASP A 1 326 ? 14.219 -52.344 5.527 1 97 326 ASP A C 1
ATOM 2529 O O . ASP A 1 326 ? 13.5 -51.594 4.848 1 97 326 ASP A O 1
ATOM 2533 N N . ALA A 1 327 ? 15.391 -52.594 5.234 1 97.38 327 ALA A N 1
ATOM 2534 C CA . ALA A 1 327 ? 16.078 -51.969 4.117 1 97.38 327 ALA A CA 1
ATOM 2535 C C . ALA A 1 327 ? 15.383 -52.281 2.793 1 97.38 327 ALA A C 1
ATOM 2537 O O . ALA A 1 327 ? 15.266 -51.438 1.915 1 97.38 327 ALA A O 1
ATOM 2538 N N . ASP A 1 328 ? 14.945 -53.5 2.662 1 97.62 328 ASP A N 1
ATOM 2539 C CA . ASP A 1 328 ? 14.281 -53.938 1.432 1 97.62 328 ASP A CA 1
ATOM 2540 C C . ASP A 1 328 ? 12.945 -53.219 1.251 1 97.62 328 ASP A C 1
ATOM 2542 O O . ASP A 1 328 ? 12.594 -52.812 0.141 1 97.62 328 ASP A O 1
ATOM 2546 N N . ALA A 1 329 ? 12.219 -53.188 2.332 1 97.75 329 ALA A N 1
ATOM 2547 C CA . ALA A 1 329 ? 10.922 -52.531 2.291 1 97.75 329 ALA A CA 1
ATOM 2548 C C . ALA A 1 329 ? 11.078 -51.031 1.943 1 97.75 329 ALA A C 1
ATOM 2550 O O . ALA A 1 329 ? 10.266 -50.469 1.199 1 97.75 329 ALA A O 1
ATOM 2551 N N . ILE A 1 330 ? 12.062 -50.344 2.486 1 97.94 330 ILE A N 1
ATOM 2552 C CA . ILE A 1 330 ? 12.344 -48.938 2.189 1 97.94 330 ILE A CA 1
ATOM 2553 C C . ILE A 1 330 ? 12.688 -48.781 0.709 1 97.94 330 ILE A C 1
ATOM 2555 O O . ILE A 1 330 ? 12.156 -47.906 0.031 1 97.94 330 ILE A O 1
ATOM 2559 N N . ASN A 1 331 ? 13.562 -49.625 0.223 1 97.81 331 ASN A N 1
ATOM 2560 C CA . ASN A 1 331 ? 13.961 -49.594 -1.18 1 97.81 331 ASN A CA 1
ATOM 2561 C C . ASN A 1 331 ? 12.758 -49.781 -2.107 1 97.81 331 ASN A C 1
ATOM 2563 O O . ASN A 1 331 ? 12.648 -49.094 -3.131 1 97.81 331 ASN A O 1
ATOM 2567 N N . ARG A 1 332 ? 11.938 -50.688 -1.781 1 98.06 332 ARG A N 1
ATOM 2568 C CA . ARG A 1 332 ? 10.734 -50.938 -2.576 1 98.06 332 ARG A CA 1
ATOM 2569 C C . ARG A 1 332 ? 9.82 -49.719 -2.578 1 98.06 332 ARG A C 1
ATOM 2571 O O . ARG A 1 332 ? 9.305 -49.344 -3.625 1 98.06 332 ARG A O 1
ATOM 2578 N N . LEU A 1 333 ? 9.625 -49.219 -1.401 1 98.25 333 LEU A N 1
ATOM 2579 C CA . LEU A 1 333 ? 8.789 -48.031 -1.271 1 98.25 333 LEU A CA 1
ATOM 2580 C C . LEU A 1 333 ? 9.352 -46.875 -2.096 1 98.25 333 LEU A C 1
ATOM 2582 O O . LEU A 1 333 ? 8.609 -46.188 -2.805 1 98.25 333 LEU A O 1
ATOM 2586 N N . GLU A 1 334 ? 10.609 -46.594 -2.006 1 98.44 334 GLU A N 1
ATOM 2587 C CA . GLU A 1 334 ? 11.273 -45.5 -2.727 1 98.44 334 GLU A CA 1
ATOM 2588 C C . GLU A 1 334 ? 11.18 -45.719 -4.234 1 98.44 334 GLU A C 1
ATOM 2590 O O . GLU A 1 334 ? 10.961 -44.75 -4.984 1 98.44 334 GLU A O 1
ATOM 2595 N N . ARG A 1 335 ? 11.328 -46.938 -4.707 1 98.38 335 ARG A N 1
ATOM 2596 C CA . ARG A 1 335 ? 11.195 -47.25 -6.125 1 98.38 335 ARG A CA 1
ATOM 2597 C C . ARG A 1 335 ? 9.773 -46.969 -6.613 1 98.38 335 ARG A C 1
ATOM 2599 O O . ARG A 1 335 ? 9.586 -46.438 -7.719 1 98.38 335 ARG A O 1
ATOM 2606 N N . GLN A 1 336 ? 8.875 -47.375 -5.82 1 98.44 336 GLN A N 1
ATOM 2607 C CA . GLN A 1 336 ? 7.477 -47.125 -6.164 1 98.44 336 GLN A CA 1
ATOM 2608 C C . GLN A 1 336 ? 7.211 -45.625 -6.297 1 98.44 336 GLN A C 1
ATOM 2610 O O . GLN A 1 336 ? 6.512 -45.188 -7.219 1 98.44 336 GLN A O 1
ATOM 2615 N N . VAL A 1 337 ? 7.738 -44.844 -5.359 1 98.69 337 VAL A N 1
ATOM 2616 C CA . VAL A 1 337 ? 7.578 -43.375 -5.391 1 98.69 337 VAL A CA 1
ATOM 2617 C C . VAL A 1 337 ? 8.258 -42.812 -6.637 1 98.69 337 VAL A C 1
ATOM 2619 O O . VAL A 1 337 ? 7.695 -41.969 -7.328 1 98.69 337 VAL A O 1
ATOM 2622 N N . ASP A 1 338 ? 9.438 -43.25 -6.914 1 98.62 338 ASP A N 1
ATOM 2623 C CA . ASP A 1 338 ? 10.18 -42.781 -8.086 1 98.62 338 ASP A CA 1
ATOM 2624 C C . ASP A 1 338 ? 9.391 -43.062 -9.367 1 98.62 338 ASP A C 1
ATOM 2626 O O . ASP A 1 338 ? 9.359 -42.219 -10.266 1 98.62 338 ASP A O 1
ATOM 2630 N N . GLU A 1 339 ? 8.789 -44.188 -9.438 1 98.56 339 GLU A N 1
ATOM 2631 C CA . GLU A 1 339 ? 7.973 -44.562 -10.594 1 98.56 339 GLU A CA 1
ATOM 2632 C C . GLU A 1 339 ? 6.734 -43.656 -10.695 1 98.56 339 GLU A C 1
ATOM 2634 O O . GLU A 1 339 ? 6.34 -43.25 -11.789 1 98.56 339 GLU A O 1
ATOM 2639 N N . GLU A 1 340 ? 6.145 -43.469 -9.586 1 98.56 340 GLU A N 1
ATOM 2640 C CA . GLU A 1 340 ? 4.988 -42.594 -9.539 1 98.56 340 GLU A CA 1
ATOM 2641 C C . GLU A 1 340 ? 5.336 -41.188 -10.07 1 98.56 340 GLU A C 1
ATOM 2643 O O . GLU A 1 340 ? 4.602 -40.625 -10.883 1 98.56 340 GLU A O 1
ATOM 2648 N N . VAL A 1 341 ? 6.438 -40.625 -9.617 1 98.81 341 VAL A N 1
ATOM 2649 C CA . VAL A 1 341 ? 6.883 -39.281 -10.008 1 98.81 341 VAL A CA 1
ATOM 2650 C C . VAL A 1 341 ? 7.219 -39.281 -11.5 1 98.81 341 VAL A C 1
ATOM 2652 O O . VAL A 1 341 ? 6.859 -38.344 -12.219 1 98.81 341 VAL A O 1
ATOM 2655 N N . GLN A 1 342 ? 7.883 -40.312 -11.969 1 98.5 342 GLN A N 1
ATOM 2656 C CA . GLN A 1 342 ? 8.266 -40.406 -13.367 1 98.5 342 GLN A CA 1
ATOM 2657 C C . GLN A 1 342 ? 7.043 -40.469 -14.273 1 98.5 342 GLN A C 1
ATOM 2659 O O . GLN A 1 342 ? 6.98 -39.75 -15.289 1 98.5 342 GLN A O 1
ATOM 2664 N N . ARG A 1 343 ? 6.082 -41.281 -13.938 1 98.5 343 ARG A N 1
ATOM 2665 C CA . ARG A 1 343 ? 4.859 -41.406 -14.727 1 98.5 343 ARG A CA 1
ATOM 2666 C C . ARG A 1 343 ? 4.109 -40.062 -14.766 1 98.5 343 ARG A C 1
ATOM 2668 O O . ARG A 1 343 ? 3.615 -39.656 -15.82 1 98.5 343 ARG A O 1
ATOM 2675 N N . ALA A 1 344 ? 4.027 -39.469 -13.648 1 98.69 344 ALA A N 1
ATOM 2676 C CA . ALA A 1 344 ? 3.367 -38.156 -13.57 1 98.69 344 ALA A CA 1
ATOM 2677 C C . ALA A 1 344 ? 4.078 -37.125 -14.438 1 98.69 344 ALA A C 1
ATOM 2679 O O . ALA A 1 344 ? 3.434 -36.344 -15.117 1 98.69 344 ALA A O 1
ATOM 2680 N N . ALA A 1 345 ? 5.402 -37.094 -14.375 1 98.75 345 ALA A N 1
ATOM 2681 C CA . ALA A 1 345 ? 6.199 -36.156 -15.172 1 98.75 345 ALA A CA 1
ATOM 2682 C C . ALA A 1 345 ? 5.977 -36.375 -16.672 1 98.75 345 ALA A C 1
ATOM 2684 O O . ALA A 1 345 ? 5.836 -35.406 -17.422 1 98.75 345 ALA A O 1
ATOM 2685 N N . ASP A 1 346 ? 5.957 -37.656 -17.094 1 98.31 346 ASP A N 1
ATOM 2686 C CA . ASP A 1 346 ? 5.742 -38 -18.5 1 98.31 346 ASP A CA 1
ATOM 2687 C C . ASP A 1 346 ? 4.387 -37.469 -18.984 1 98.31 346 ASP A C 1
ATOM 2689 O O . ASP A 1 346 ? 4.281 -36.906 -20.062 1 98.31 346 ASP A O 1
ATOM 2693 N N . ARG A 1 347 ? 3.418 -37.656 -18.172 1 98.31 347 ARG A N 1
ATOM 2694 C CA . ARG A 1 347 ? 2.074 -37.219 -18.531 1 98.31 347 ARG A CA 1
ATOM 2695 C C . ARG A 1 347 ? 2.004 -35.688 -18.578 1 98.31 347 ARG A C 1
ATOM 2697 O O . ARG A 1 347 ? 1.381 -35.125 -19.469 1 98.31 347 ARG A O 1
ATOM 2704 N N . ALA A 1 348 ? 2.623 -35.062 -17.641 1 98.5 348 ALA A N 1
ATOM 2705 C CA . ALA A 1 348 ? 2.572 -33.594 -17.547 1 98.5 348 ALA A CA 1
ATOM 2706 C C . ALA A 1 348 ? 3.246 -32.969 -18.766 1 98.5 348 ALA A C 1
ATOM 2708 O O . ALA A 1 348 ? 2.715 -32.031 -19.344 1 98.5 348 ALA A O 1
ATOM 2709 N N . VAL A 1 349 ? 4.426 -33.406 -19.125 1 98.12 349 VAL A N 1
ATOM 2710 C CA . VAL A 1 349 ? 5.207 -32.844 -20.219 1 98.12 349 VAL A CA 1
ATOM 2711 C C . VAL A 1 349 ? 4.469 -33.031 -21.531 1 98.12 349 VAL A C 1
ATOM 2713 O O . VAL A 1 349 ? 4.59 -32.219 -22.453 1 98.12 349 VAL A O 1
ATOM 2716 N N . MET A 1 350 ? 3.582 -34.062 -21.594 1 97.88 350 MET A N 1
ATOM 2717 C CA . MET A 1 350 ? 2.848 -34.344 -22.812 1 97.88 350 MET A CA 1
ATOM 2718 C C . MET A 1 350 ? 1.484 -33.688 -22.812 1 97.88 350 MET A C 1
ATOM 2720 O O . MET A 1 350 ? 0.762 -33.719 -23.812 1 97.88 350 MET A O 1
ATOM 2724 N N . ALA A 1 351 ? 1.155 -33.094 -21.75 1 98.25 351 ALA A N 1
ATOM 2725 C CA . ALA A 1 351 ? -0.163 -32.469 -21.625 1 98.25 351 ALA A CA 1
ATOM 2726 C C . ALA A 1 351 ? -0.319 -31.297 -22.594 1 98.25 351 ALA A C 1
ATOM 2728 O O . ALA A 1 351 ? 0.667 -30.656 -22.969 1 98.25 351 ALA A O 1
ATOM 2729 N N . ALA A 1 352 ? -1.548 -30.984 -22.938 1 97.94 352 ALA A N 1
ATOM 2730 C CA . ALA A 1 352 ? -1.85 -29.859 -23.828 1 97.94 352 ALA A CA 1
ATOM 2731 C C . ALA A 1 352 ? -1.54 -28.531 -23.156 1 97.94 352 ALA A C 1
ATOM 2733 O O . ALA A 1 352 ? -1.744 -28.375 -21.953 1 97.94 352 ALA A O 1
ATOM 2734 N N . LEU A 1 353 ? -1.071 -27.609 -23.906 1 97.38 353 LEU A N 1
ATOM 2735 C CA . LEU A 1 353 ? -0.817 -26.25 -23.438 1 97.38 353 LEU A CA 1
ATOM 2736 C C . LEU A 1 353 ? -2.072 -25.391 -23.547 1 97.38 353 LEU A C 1
ATOM 2738 O O . LEU A 1 353 ? -2.994 -25.719 -24.297 1 97.38 353 LEU A O 1
ATOM 2742 N N . PRO A 1 354 ? -2.156 -24.344 -22.766 1 97.38 354 PRO A N 1
ATOM 2743 C CA . PRO A 1 354 ? -3.338 -23.484 -22.828 1 97.38 354 PRO A CA 1
ATOM 2744 C C . PRO A 1 354 ? -3.441 -22.734 -24.156 1 97.38 354 PRO A C 1
ATOM 2746 O O . PRO A 1 354 ? -2.441 -22.578 -24.859 1 97.38 354 PRO A O 1
ATOM 2749 N N . THR A 1 355 ? -4.66 -22.281 -24.469 1 95.75 355 THR A N 1
ATOM 2750 C CA . THR A 1 355 ? -4.91 -21.484 -25.672 1 95.75 355 THR A CA 1
ATOM 2751 C C . THR A 1 355 ? -5.117 -20.016 -25.312 1 95.75 355 THR A C 1
ATOM 2753 O O . THR A 1 355 ? -5.375 -19.688 -24.156 1 95.75 355 THR A O 1
ATOM 2756 N N . VAL A 1 356 ? -5.062 -19.25 -26.297 1 94.38 356 VAL A N 1
ATOM 2757 C CA . VAL A 1 356 ? -5.098 -17.797 -26.125 1 94.38 356 VAL A CA 1
ATOM 2758 C C . VAL A 1 356 ? -6.449 -17.375 -25.562 1 94.38 356 VAL A C 1
ATOM 2760 O O . VAL A 1 356 ? -6.535 -16.422 -24.766 1 94.38 356 VAL A O 1
ATOM 2763 N N . ASP A 1 357 ? -7.414 -18.078 -25.906 1 93.31 357 ASP A N 1
ATOM 2764 C CA . ASP A 1 357 ? -8.766 -17.703 -25.5 1 93.31 357 ASP A CA 1
ATOM 2765 C C . ASP A 1 357 ? -8.953 -17.922 -24 1 93.31 357 ASP A C 1
ATOM 2767 O O . ASP A 1 357 ? -9.891 -17.375 -23.406 1 93.31 357 ASP A O 1
ATOM 2771 N N . SER A 1 358 ? -8.039 -18.641 -23.391 1 95.38 358 SER A N 1
ATOM 2772 C CA . SER A 1 358 ? -8.164 -18.953 -21.969 1 95.38 358 SER A CA 1
ATOM 2773 C C . SER A 1 358 ? -7.672 -17.797 -21.109 1 95.38 358 SER A C 1
ATOM 2775 O O . SER A 1 358 ? -7.969 -17.734 -19.922 1 95.38 358 SER A O 1
ATOM 2777 N N . ILE A 1 359 ? -7.023 -16.828 -21.719 1 96.38 359 ILE A N 1
ATOM 2778 C CA . ILE A 1 359 ? -6.359 -15.75 -20.984 1 96.38 359 ILE A CA 1
ATOM 2779 C C . ILE A 1 359 ? -7.395 -14.945 -20.203 1 96.38 359 ILE A C 1
ATOM 2781 O O . ILE A 1 359 ? -7.164 -14.594 -19.031 1 96.38 359 ILE A O 1
ATOM 2785 N N . MET A 1 360 ? -8.523 -14.695 -20.734 1 96.06 360 MET A N 1
ATOM 2786 C CA . MET A 1 360 ? -9.492 -13.773 -20.141 1 96.06 360 MET A CA 1
ATOM 2787 C C . MET A 1 360 ? -10.5 -14.523 -19.266 1 96.06 360 MET A C 1
ATOM 2789 O O . MET A 1 360 ? -11.289 -13.898 -18.562 1 96.06 360 MET A O 1
ATOM 2793 N N . ARG A 1 361 ? -10.406 -15.852 -19.312 1 95.19 361 ARG A N 1
ATOM 2794 C CA . ARG A 1 361 ? -11.344 -16.625 -18.5 1 95.19 361 ARG A CA 1
ATOM 2795 C C . ARG A 1 361 ? -11.164 -16.328 -17.016 1 95.19 361 ARG A C 1
ATOM 2797 O O . ARG A 1 361 ? -10.031 -16.188 -16.531 1 95.19 361 ARG A O 1
ATOM 2804 N N . HIS A 1 362 ? -12.242 -16.094 -16.297 1 95.25 362 HIS A N 1
ATOM 2805 C CA . HIS A 1 362 ? -12.289 -15.953 -14.844 1 95.25 362 HIS A CA 1
ATOM 2806 C C . HIS A 1 362 ? -11.719 -14.617 -14.398 1 95.25 362 HIS A C 1
ATOM 2808 O O . HIS A 1 362 ? -11.484 -14.398 -13.211 1 95.25 362 HIS A O 1
ATOM 2814 N N . MET A 1 363 ? -11.477 -13.688 -15.328 1 96.12 363 MET A N 1
ATOM 2815 C CA . MET A 1 363 ? -11.078 -12.344 -14.922 1 96.12 363 MET A CA 1
ATOM 2816 C C . MET A 1 363 ? -12.203 -11.656 -14.148 1 96.12 363 MET A C 1
ATOM 2818 O O . MET A 1 363 ? -11.945 -10.953 -13.164 1 96.12 363 MET A O 1
ATOM 2822 N N . TYR A 1 364 ? -13.391 -11.812 -14.594 1 96.62 364 TYR A N 1
ATOM 2823 C CA . TYR A 1 364 ? -14.633 -11.406 -13.953 1 96.62 364 TYR A CA 1
ATOM 2824 C C . TYR A 1 364 ? -15.633 -12.555 -13.914 1 96.62 364 TYR A C 1
ATOM 2826 O O . TYR A 1 364 ? -15.422 -13.594 -14.555 1 96.62 364 TYR A O 1
ATOM 2834 N N . SER A 1 365 ? -16.688 -12.352 -13.188 1 94.31 365 SER A N 1
ATOM 2835 C CA . SER A 1 365 ? -17.688 -13.414 -13.039 1 94.31 365 SER A CA 1
ATOM 2836 C C . SER A 1 365 ? -18.438 -13.648 -14.352 1 94.31 365 SER A C 1
ATOM 2838 O O . SER A 1 365 ? -18.922 -12.703 -14.969 1 94.31 365 SER A O 1
ATOM 2840 N N . GLU A 1 366 ? -18.469 -14.844 -14.711 1 89.38 366 GLU A N 1
ATOM 2841 C CA . GLU A 1 366 ? -19.266 -15.25 -15.859 1 89.38 366 GLU A CA 1
ATOM 2842 C C . GLU A 1 366 ? -20.703 -15.586 -15.453 1 89.38 366 GLU A C 1
ATOM 2844 O O . GLU A 1 366 ? -21.594 -15.641 -16.297 1 89.38 366 GLU A O 1
ATOM 2849 N N . ASP A 1 367 ? -20.828 -15.734 -14.219 1 86.19 367 ASP A N 1
ATOM 2850 C CA . ASP A 1 367 ? -22.109 -16.188 -13.703 1 86.19 367 ASP A CA 1
ATOM 2851 C C . ASP A 1 367 ? -23.047 -15.016 -13.445 1 86.19 367 ASP A C 1
ATOM 2853 O O . ASP A 1 367 ? -24.234 -15.07 -13.789 1 86.19 367 ASP A O 1
ATOM 2857 N N . LEU A 1 368 ? -22.5 -13.977 -12.844 1 92.19 368 LEU A N 1
ATOM 2858 C CA . LEU A 1 368 ? -23.344 -12.828 -12.5 1 92.19 368 LEU A CA 1
ATOM 2859 C C . LEU A 1 368 ? -22.562 -11.531 -12.602 1 92.19 368 LEU A C 1
ATOM 2861 O O . LEU A 1 368 ? -22.141 -10.969 -11.586 1 92.19 368 LEU A O 1
ATOM 2865 N N . SER A 1 369 ? -22.547 -11.062 -13.734 1 94.62 369 SER A N 1
ATOM 2866 C CA . SER A 1 369 ? -21.906 -9.797 -14.039 1 94.62 369 SER A CA 1
ATOM 2867 C C . SER A 1 369 ? -22.75 -8.617 -13.586 1 94.62 369 SER A C 1
ATOM 2869 O O . SER A 1 369 ? -23.984 -8.656 -13.695 1 94.62 369 SER A O 1
ATOM 2871 N N . PRO A 1 370 ? -22.125 -7.574 -13.094 1 97.5 370 PRO A N 1
ATOM 2872 C CA . PRO A 1 370 ? -22.906 -6.391 -12.734 1 97.5 370 PRO A CA 1
ATOM 2873 C C . PRO A 1 370 ? -23.5 -5.68 -13.953 1 97.5 370 PRO A C 1
ATOM 2875 O O . PRO A 1 370 ? -24.297 -4.762 -13.805 1 97.5 370 PRO A O 1
ATOM 2878 N N . MET A 1 371 ? -23.141 -6.07 -15.102 1 97.38 371 MET A N 1
ATOM 2879 C CA . MET A 1 371 ? -23.688 -5.496 -16.328 1 97.38 371 MET A CA 1
ATOM 2880 C C . MET A 1 371 ? -24.938 -6.234 -16.766 1 97.38 371 MET A C 1
ATOM 2882 O O . MET A 1 371 ? -25.594 -5.832 -17.734 1 97.38 371 MET A O 1
ATOM 2886 N N . ASP A 1 372 ? -25.328 -7.238 -16.047 1 95.62 372 ASP A N 1
ATOM 2887 C CA . ASP A 1 372 ? -26.453 -8.094 -16.422 1 95.62 372 ASP A CA 1
ATOM 2888 C C . ASP A 1 372 ? -27.75 -7.289 -16.516 1 95.62 372 ASP A C 1
ATOM 2890 O O . ASP A 1 372 ? -27.984 -6.391 -15.703 1 95.62 372 ASP A O 1
ATOM 2894 N N . ALA A 1 373 ? -28.625 -7.676 -17.375 1 95.5 373 ALA A N 1
ATOM 2895 C CA . ALA A 1 373 ? -29.875 -6.98 -17.641 1 95.5 373 ALA A CA 1
ATOM 2896 C C . ALA A 1 373 ? -30.812 -7.051 -16.438 1 95.5 373 ALA A C 1
ATOM 2898 O O . ALA A 1 373 ? -31.672 -6.18 -16.266 1 95.5 373 ALA A O 1
ATOM 2899 N N . ARG A 1 374 ? -30.672 -7.977 -15.609 1 94.31 374 ARG A N 1
ATOM 2900 C CA . ARG A 1 374 ? -31.531 -8.133 -14.445 1 94.31 374 ARG A CA 1
ATOM 2901 C C . ARG A 1 374 ? -31.391 -6.957 -13.484 1 94.31 374 ARG A C 1
ATOM 2903 O O . ARG A 1 374 ? -32.281 -6.711 -12.656 1 94.31 374 ARG A O 1
ATOM 2910 N N . PHE A 1 375 ? -30.219 -6.273 -13.617 1 97.38 375 PHE A N 1
ATOM 2911 C CA . PHE A 1 375 ? -29.984 -5.141 -12.734 1 97.38 375 PHE A CA 1
ATOM 2912 C C . PHE A 1 375 ? -30.562 -3.861 -13.312 1 97.38 375 PHE A C 1
ATOM 2914 O O . PHE A 1 375 ? -30.469 -2.793 -12.711 1 97.38 375 PHE A O 1
ATOM 2921 N N . ALA A 1 376 ? -31.094 -3.932 -14.516 1 97.56 376 ALA A N 1
ATOM 2922 C CA . ALA A 1 376 ? -31.797 -2.795 -15.109 1 97.56 376 ALA A CA 1
ATOM 2923 C C . ALA A 1 376 ? -33.25 -2.729 -14.625 1 97.56 376 ALA A C 1
ATOM 2925 O O . ALA A 1 376 ? -34.156 -3.305 -15.242 1 97.56 376 ALA A O 1
ATOM 2926 N N . THR A 1 377 ? -33.469 -2.006 -13.57 1 97.12 377 THR A N 1
ATOM 2927 C CA . THR A 1 377 ? -34.812 -1.912 -12.984 1 97.12 377 THR A CA 1
ATOM 2928 C C . THR A 1 377 ? -35.281 -0.459 -12.93 1 97.12 377 THR A C 1
ATOM 2930 O O . THR A 1 377 ? -34.5 0.458 -13.195 1 97.12 377 THR A O 1
ATOM 2933 N N . GLU A 1 378 ? -36.531 -0.302 -12.656 1 95.19 378 GLU A N 1
ATOM 2934 C CA . GLU A 1 378 ? -37.125 1.021 -12.508 1 95.19 378 GLU A CA 1
ATOM 2935 C C . GLU A 1 378 ? -37.531 1.272 -11.055 1 95.19 378 GLU A C 1
ATOM 2937 O O . GLU A 1 378 ? -37.875 0.336 -10.336 1 95.19 378 GLU A O 1
ATOM 2942 N N . PRO A 1 379 ? -37.406 2.518 -10.727 1 93.62 379 PRO A N 1
ATOM 2943 C CA . PRO A 1 379 ? -37.906 2.816 -9.383 1 93.62 379 PRO A CA 1
ATOM 2944 C C . PRO A 1 379 ? -39.406 2.535 -9.219 1 93.62 379 PRO A C 1
ATOM 2946 O O . PRO A 1 379 ? -40.156 2.715 -10.172 1 93.62 379 PRO A O 1
ATOM 2949 N N . VAL A 1 380 ? -39.781 2.148 -8.039 1 89.69 380 VAL A N 1
ATOM 2950 C CA . VAL A 1 380 ? -41.188 1.922 -7.738 1 89.69 380 VAL A CA 1
ATOM 2951 C C . VAL A 1 380 ? -41.719 3.023 -6.816 1 89.69 380 VAL A C 1
ATOM 2953 O O . VAL A 1 380 ? -41 3.467 -5.91 1 89.69 380 VAL A O 1
ATOM 2956 N N . ALA A 1 381 ? -42.844 3.479 -7.152 1 78.44 381 ALA A N 1
ATOM 2957 C CA . ALA A 1 381 ? -43.469 4.484 -6.305 1 78.44 381 ALA A CA 1
ATOM 2958 C C . ALA A 1 381 ? -43.812 3.914 -4.93 1 78.44 381 ALA A C 1
ATOM 2960 O O . ALA A 1 381 ? -44.375 2.828 -4.82 1 78.44 381 ALA A O 1
ATOM 2961 N N . THR A 1 382 ? -43.188 4.543 -3.947 1 78.62 382 THR A N 1
ATOM 2962 C CA . THR A 1 382 ? -43.5 4.145 -2.582 1 78.62 382 THR A CA 1
ATOM 2963 C C . THR A 1 382 ? -44.406 5.176 -1.914 1 78.62 382 THR A C 1
ATOM 2965 O O . THR A 1 382 ? -44.594 6.277 -2.434 1 78.62 382 THR A O 1
ATOM 2968 N N . ALA A 1 383 ? -44.938 4.785 -0.854 1 77 383 ALA A N 1
ATOM 2969 C CA . ALA A 1 383 ? -45.812 5.688 -0.104 1 77 383 ALA A CA 1
ATOM 2970 C C . ALA A 1 383 ? -45.031 6.902 0.398 1 77 383 ALA A C 1
ATOM 2972 O O . ALA A 1 383 ? -45.562 8.016 0.438 1 77 383 ALA A O 1
ATOM 2973 N N . ASP A 1 384 ? -43.875 6.633 0.709 1 80.19 384 ASP A N 1
ATOM 2974 C CA . ASP A 1 384 ? -43 7.703 1.193 1 80.19 384 ASP A CA 1
ATOM 2975 C C . ASP A 1 384 ? -42.25 8.359 0.043 1 80.19 384 ASP A C 1
ATOM 2977 O O . ASP A 1 384 ? -41.281 7.785 -0.477 1 80.19 384 ASP A O 1
ATOM 2981 N N . THR A 1 385 ? -42.656 9.492 -0.339 1 84.38 385 THR A N 1
ATOM 2982 C CA . THR A 1 385 ? -42.062 10.188 -1.481 1 84.38 385 THR A CA 1
ATOM 2983 C C . THR A 1 385 ? -41.094 11.258 -1.019 1 84.38 385 THR A C 1
ATOM 2985 O O . THR A 1 385 ? -40.688 12.133 -1.799 1 84.38 385 THR A O 1
ATOM 2988 N N . SER A 1 386 ? -40.719 11.164 0.24 1 91 386 SER A N 1
ATOM 2989 C CA . SER A 1 386 ? -39.812 12.172 0.775 1 91 386 SER A CA 1
ATOM 2990 C C . SER A 1 386 ? -38.469 12.094 0.109 1 91 386 SER A C 1
ATOM 2992 O O . SER A 1 386 ? -37.938 11 -0.128 1 91 386 SER A O 1
ATOM 2994 N N . GLU A 1 387 ? -37.906 13.25 -0.2 1 93.38 387 GLU A N 1
ATOM 2995 C CA . GLU A 1 387 ? -36.562 13.328 -0.773 1 93.38 387 GLU A CA 1
ATOM 2996 C C . GLU A 1 387 ? -35.5 13.078 0.288 1 93.38 387 GLU A C 1
ATOM 2998 O O . GLU A 1 387 ? -35.531 13.68 1.366 1 93.38 387 GLU A O 1
ATOM 3003 N N . ARG A 1 388 ? -34.625 12.234 -0.074 1 95.81 388 ARG A N 1
ATOM 3004 C CA . ARG A 1 388 ? -33.594 11.844 0.856 1 95.81 388 ARG A CA 1
ATOM 3005 C C . ARG A 1 388 ? -32.188 12.141 0.273 1 95.81 388 ARG A C 1
ATOM 3007 O O . ARG A 1 388 ? -32.031 12.227 -0.946 1 95.81 388 ARG A O 1
ATOM 3014 N N . THR A 1 389 ? -31.266 12.312 1.147 1 97.56 389 THR A N 1
ATOM 3015 C CA . THR A 1 389 ? -29.891 12.57 0.745 1 97.56 389 THR A CA 1
ATOM 3016 C C . THR A 1 389 ? -29.219 11.297 0.242 1 97.56 389 THR A C 1
ATOM 3018 O O . THR A 1 389 ? -29.766 10.195 0.409 1 97.56 389 THR A O 1
ATOM 3021 N N . MET A 1 390 ? -28.109 11.438 -0.447 1 98.06 390 MET A N 1
ATOM 3022 C CA . MET A 1 390 ? -27.328 10.281 -0.882 1 98.06 390 MET A CA 1
ATOM 3023 C C . MET A 1 390 ? -26.953 9.406 0.305 1 98.06 390 MET A C 1
ATOM 3025 O O . MET A 1 390 ? -27.016 8.18 0.224 1 98.06 390 MET A O 1
ATOM 3029 N N . ALA A 1 391 ? -26.562 10.023 1.444 1 98 391 ALA A N 1
ATOM 3030 C CA . ALA A 1 391 ? -26.219 9.289 2.658 1 98 391 ALA A CA 1
ATOM 3031 C C . ALA A 1 391 ? -27.391 8.43 3.133 1 98 391 ALA A C 1
ATOM 3033 O O . ALA A 1 391 ? -27.203 7.262 3.484 1 98 391 ALA A O 1
ATOM 3034 N N . ASP A 1 392 ? -28.547 9.008 3.121 1 97.5 392 ASP A N 1
ATOM 3035 C CA . ASP A 1 392 ? -29.75 8.297 3.57 1 97.5 392 ASP A CA 1
ATOM 3036 C C . ASP A 1 392 ? -30.031 7.094 2.678 1 97.5 392 ASP A C 1
ATOM 3038 O O . ASP A 1 392 ? -30.375 6.012 3.172 1 97.5 392 ASP A O 1
ATOM 3042 N N . LEU A 1 393 ? -29.922 7.305 1.391 1 97.88 393 LEU A N 1
ATOM 3043 C CA . LEU A 1 393 ? -30.281 6.238 0.466 1 97.88 393 LEU A CA 1
ATOM 3044 C C . LEU A 1 393 ? -29.234 5.125 0.487 1 97.88 393 LEU A C 1
ATOM 3046 O O . LEU A 1 393 ? -29.578 3.953 0.298 1 97.88 393 LEU A O 1
ATOM 3050 N N . ILE A 1 394 ? -28 5.445 0.693 1 98.69 394 ILE A N 1
ATOM 3051 C CA . ILE A 1 394 ? -26.984 4.418 0.889 1 98.69 394 ILE A CA 1
ATOM 3052 C C . ILE A 1 394 ? -27.312 3.584 2.123 1 98.69 394 ILE A C 1
ATOM 3054 O O . ILE A 1 394 ? -27.25 2.354 2.082 1 98.69 394 ILE A O 1
ATOM 3058 N N . ASN A 1 395 ? -27.641 4.25 3.236 1 98.62 395 ASN A N 1
ATOM 3059 C CA . ASN A 1 395 ? -28.031 3.549 4.453 1 98.62 395 ASN A CA 1
ATOM 3060 C C . ASN A 1 395 ? -29.25 2.658 4.219 1 98.62 395 ASN A C 1
ATOM 3062 O O . ASN A 1 395 ? -29.297 1.521 4.688 1 98.62 395 ASN A O 1
ATOM 3066 N N . CYS A 1 396 ? -30.25 3.205 3.461 1 97.69 396 CYS A N 1
ATOM 3067 C CA . CYS A 1 396 ? -31.453 2.434 3.129 1 97.69 396 CYS A CA 1
ATOM 3068 C C . CYS A 1 396 ? -31.094 1.177 2.348 1 97.69 396 CYS A C 1
ATOM 3070 O O . CYS A 1 396 ? -31.609 0.094 2.631 1 97.69 396 CYS A O 1
ATOM 3072 N N . CYS A 1 397 ? -30.219 1.366 1.406 1 98.56 397 CYS A N 1
ATOM 3073 C CA . CYS A 1 397 ? -29.797 0.236 0.588 1 98.56 397 CYS A CA 1
ATOM 3074 C C . CYS A 1 397 ? -29.125 -0.837 1.443 1 98.56 397 CYS A C 1
ATOM 3076 O O . CYS A 1 397 ? -29.438 -2.023 1.301 1 98.56 397 CYS A O 1
ATOM 3078 N N . LEU A 1 398 ? -28.219 -0.461 2.332 1 98.75 398 LEU A N 1
ATOM 3079 C CA . LEU A 1 398 ? -27.531 -1.406 3.207 1 98.75 398 LEU A CA 1
ATOM 3080 C C . LEU A 1 398 ? -28.531 -2.158 4.082 1 98.75 398 LEU A C 1
ATOM 3082 O O . LEU A 1 398 ? -28.422 -3.379 4.234 1 98.75 398 LEU A O 1
ATOM 3086 N N . LYS A 1 399 ? -29.484 -1.438 4.629 1 98.5 399 LYS A N 1
ATOM 3087 C CA . LYS A 1 399 ? -30.516 -2.068 5.465 1 98.5 399 LYS A CA 1
ATOM 3088 C C . LYS A 1 399 ? -31.328 -3.082 4.668 1 98.5 399 LYS A C 1
ATOM 3090 O O . LYS A 1 399 ? -31.531 -4.211 5.117 1 98.5 399 LYS A O 1
ATOM 3095 N N . ASP A 1 400 ? -31.75 -2.65 3.484 1 97.62 400 ASP A N 1
ATOM 3096 C CA . ASP A 1 400 ? -32.531 -3.547 2.623 1 97.62 400 ASP A CA 1
ATOM 3097 C C . ASP A 1 400 ? -31.75 -4.84 2.352 1 97.62 400 ASP A C 1
ATOM 3099 O O . ASP A 1 400 ? -32.281 -5.934 2.502 1 97.62 400 ASP A O 1
ATOM 3103 N N . GLU A 1 401 ? -30.531 -4.684 1.935 1 97.31 401 GLU A N 1
ATOM 3104 C CA . GLU A 1 401 ? -29.734 -5.828 1.506 1 97.31 401 GLU A CA 1
ATOM 3105 C C . GLU A 1 401 ? -29.375 -6.73 2.686 1 97.31 401 GLU A C 1
ATOM 3107 O O . GLU A 1 401 ? -29.344 -7.953 2.547 1 97.31 401 GLU A O 1
ATOM 3112 N N . MET A 1 402 ? -29.109 -6.16 3.861 1 97.56 402 MET A N 1
ATOM 3113 C CA . MET A 1 402 ? -28.781 -6.965 5.035 1 97.56 402 MET A CA 1
ATOM 3114 C C . MET A 1 402 ? -30.016 -7.723 5.531 1 97.56 402 MET A C 1
ATOM 3116 O O . MET A 1 402 ? -29.891 -8.82 6.074 1 97.56 402 MET A O 1
ATOM 3120 N N . ARG A 1 403 ? -31.25 -7.117 5.359 1 96.56 403 ARG A N 1
ATOM 3121 C CA . ARG A 1 403 ? -32.469 -7.84 5.66 1 96.56 403 ARG A CA 1
ATOM 3122 C C . ARG A 1 403 ? -32.656 -9.016 4.703 1 96.56 403 ARG A C 1
ATOM 3124 O O . ARG A 1 403 ? -33.156 -10.078 5.109 1 96.56 403 ARG A O 1
ATOM 3131 N N . ARG A 1 404 ? -32.25 -8.797 3.537 1 93.94 404 ARG A N 1
ATOM 3132 C CA . ARG A 1 404 ? -32.5 -9.766 2.471 1 93.94 404 ARG A CA 1
ATOM 3133 C C . ARG A 1 404 ? -31.547 -10.953 2.59 1 93.94 404 ARG A C 1
ATOM 3135 O O . ARG A 1 404 ? -31.938 -12.094 2.316 1 93.94 404 ARG A O 1
ATOM 3142 N N . ASP A 1 405 ? -30.328 -10.719 2.934 1 93.38 405 ASP A N 1
ATOM 3143 C CA . ASP A 1 405 ? -29.281 -11.734 2.881 1 93.38 405 ASP A CA 1
ATOM 3144 C C . ASP A 1 405 ? -28.469 -11.75 4.168 1 93.38 405 ASP A C 1
ATOM 3146 O O . ASP A 1 405 ? -27.719 -10.805 4.445 1 93.38 405 ASP A O 1
ATOM 3150 N N . GLU A 1 406 ? -28.516 -12.828 4.836 1 94.44 406 GLU A N 1
ATOM 3151 C CA . GLU A 1 406 ? -27.859 -12.945 6.137 1 94.44 406 GLU A CA 1
ATOM 3152 C C . GLU A 1 406 ? -26.344 -13.094 5.988 1 94.44 406 GLU A C 1
ATOM 3154 O O . GLU A 1 406 ? -25.609 -12.969 6.965 1 94.44 406 GLU A O 1
ATOM 3159 N N . ARG A 1 407 ? -25.859 -13.266 4.824 1 94.69 407 ARG A N 1
ATOM 3160 C CA . ARG A 1 407 ? -24.438 -13.438 4.59 1 94.69 407 ARG A CA 1
ATOM 3161 C C . ARG A 1 407 ? -23.719 -12.094 4.527 1 94.69 407 ARG A C 1
ATOM 3163 O O . ARG A 1 407 ? -22.484 -12.039 4.586 1 94.69 407 ARG A O 1
ATOM 3170 N N . ILE A 1 408 ? -24.453 -11 4.391 1 97 408 ILE A N 1
ATOM 3171 C CA . ILE A 1 408 ? -23.844 -9.68 4.258 1 97 408 ILE A CA 1
ATOM 3172 C C . ILE A 1 408 ? -23.344 -9.195 5.621 1 97 408 ILE A C 1
ATOM 3174 O O . ILE A 1 408 ? -24.109 -9.164 6.59 1 97 408 ILE A O 1
ATOM 3178 N N . VAL A 1 409 ? -22.062 -8.898 5.707 1 98.25 409 VAL A N 1
ATOM 3179 C CA . VAL A 1 409 ? -21.469 -8.305 6.902 1 98.25 409 VAL A CA 1
ATOM 3180 C C . VAL A 1 409 ? -20.859 -6.957 6.559 1 98.25 409 VAL A C 1
ATOM 3182 O O . VAL A 1 409 ? -20.359 -6.754 5.441 1 98.25 409 VAL A O 1
ATOM 3185 N N . VAL A 1 410 ? -20.938 -6.012 7.496 1 98.81 410 VAL A N 1
ATOM 3186 C CA . VAL A 1 410 ? -20.406 -4.66 7.316 1 98.81 410 VAL A CA 1
ATOM 3187 C C . VAL A 1 410 ? -19.391 -4.352 8.414 1 98.81 410 VAL A C 1
ATOM 3189 O O . VAL A 1 410 ? -19.719 -4.406 9.602 1 98.81 410 VAL A O 1
ATOM 3192 N N . PHE A 1 411 ? -18.109 -4.051 8.031 1 98.62 411 PHE A N 1
ATOM 3193 C CA . PHE A 1 411 ? -17.156 -3.639 9.047 1 98.62 411 PHE A CA 1
ATOM 3194 C C . PHE A 1 411 ? -16.125 -2.678 8.461 1 98.62 411 PHE A C 1
ATOM 3196 O O . PHE A 1 411 ? -16.031 -2.529 7.242 1 98.62 411 PHE A O 1
ATOM 3203 N N . GLY A 1 412 ? -15.469 -1.947 9.148 1 98.25 412 GLY A N 1
ATOM 3204 C CA . GLY A 1 412 ? -14.484 -0.918 8.852 1 98.25 412 GLY A CA 1
ATOM 3205 C C . GLY A 1 412 ? -14.172 -0.028 10.047 1 98.25 412 GLY A C 1
ATOM 3206 O O . GLY A 1 412 ? -14.523 -0.357 11.18 1 98.25 412 GLY A O 1
ATOM 3207 N N . GLU A 1 413 ? -13.469 1.013 9.82 1 97.31 413 GLU A N 1
ATOM 3208 C CA . GLU A 1 413 ? -13.109 1.93 10.898 1 97.31 413 GLU A CA 1
ATOM 3209 C C . GLU A 1 413 ? -14.305 2.783 11.32 1 97.31 413 GLU A C 1
ATOM 3211 O O . GLU A 1 413 ? -14.773 3.627 10.555 1 97.31 413 GLU A O 1
ATOM 3216 N N . ASP A 1 414 ? -14.82 2.521 12.438 1 97.12 414 ASP A N 1
ATOM 3217 C CA . ASP A 1 414 ? -15.859 3.301 13.094 1 97.12 414 ASP A CA 1
ATOM 3218 C C . ASP A 1 414 ? -17.203 3.152 12.375 1 97.12 414 ASP A C 1
ATOM 3220 O O . ASP A 1 414 ? -17.984 4.102 12.305 1 97.12 414 ASP A O 1
ATOM 3224 N N . VAL A 1 415 ? -17.469 1.998 11.836 1 97.62 415 VAL A N 1
ATOM 3225 C CA . VAL A 1 415 ? -18.672 1.839 11.031 1 97.62 415 VAL A CA 1
ATOM 3226 C C . VAL A 1 415 ? -19.828 1.391 11.922 1 97.62 415 VAL A C 1
ATOM 3228 O O . VAL A 1 415 ? -20.984 1.707 11.641 1 97.62 415 VAL A O 1
ATOM 3231 N N . ALA A 1 416 ? -19.531 0.632 12.992 1 98.06 416 ALA A N 1
ATOM 3232 C CA . ALA A 1 416 ? -20.594 0.139 13.875 1 98.06 416 ALA A CA 1
ATOM 3233 C C . ALA A 1 416 ? -21.125 1.255 14.773 1 98.06 416 ALA A C 1
ATOM 3235 O O . ALA A 1 416 ? -20.469 2.293 14.93 1 98.06 416 ALA A O 1
ATOM 3236 N N . ASP A 1 417 ? -22.312 1.013 15.352 1 97.94 417 ASP A N 1
ATOM 3237 C CA . ASP A 1 417 ? -22.875 1.982 16.297 1 97.94 417 ASP A CA 1
ATOM 3238 C C . ASP A 1 417 ? -22 2.094 17.547 1 97.94 417 ASP A C 1
ATOM 3240 O O . ASP A 1 417 ? -21.766 3.195 18.047 1 97.94 417 ASP A O 1
ATOM 3244 N N . ALA A 1 418 ? -21.562 1.026 17.984 1 96.31 418 ALA A N 1
ATOM 3245 C CA . ALA A 1 418 ? -20.656 1 19.141 1 96.31 418 ALA A CA 1
ATOM 3246 C C . ALA A 1 418 ? -19.922 -0.332 19.234 1 96.31 418 ALA A C 1
ATOM 3248 O O . ALA A 1 418 ? -20.484 -1.388 18.953 1 96.31 418 ALA A O 1
ATOM 3249 N N . THR A 1 419 ? -18.641 -0.245 19.656 1 95.06 419 THR A N 1
ATOM 3250 C CA . THR A 1 419 ? -17.922 -1.486 19.922 1 95.06 419 THR A CA 1
ATOM 3251 C C . THR A 1 419 ? -18.391 -2.102 21.234 1 95.06 419 THR A C 1
ATOM 3253 O O . THR A 1 419 ? -18.672 -3.299 21.312 1 95.06 419 THR A O 1
ATOM 3256 N N . ARG A 1 420 ? -18.438 -1.255 22.25 1 92.56 420 ARG A N 1
ATOM 3257 C CA . ARG A 1 420 ? -19.047 -1.652 23.516 1 92.56 420 ARG A CA 1
ATOM 3258 C C . ARG A 1 420 ? -20.562 -1.558 23.453 1 92.56 420 ARG A C 1
ATOM 3260 O O . ARG A 1 420 ? -21.156 -0.583 23.922 1 92.56 420 ARG A O 1
ATOM 3267 N N . ASP A 1 421 ? -21.156 -2.582 22.953 1 90.81 421 ASP A N 1
ATOM 3268 C CA . ASP A 1 421 ? -22.562 -2.443 22.547 1 90.81 421 ASP A CA 1
ATOM 3269 C C . ASP A 1 421 ? -23.5 -2.668 23.734 1 90.81 421 ASP A C 1
ATOM 3271 O O . ASP A 1 421 ? -24.719 -2.564 23.609 1 90.81 421 ASP A O 1
ATOM 3275 N N . GLU A 1 422 ? -22.938 -2.969 24.922 1 90.12 422 GLU A N 1
ATOM 3276 C CA . GLU A 1 422 ? -23.781 -3.045 26.109 1 90.12 422 GLU A CA 1
ATOM 3277 C C . GLU A 1 422 ? -24.453 -1.706 26.391 1 90.12 422 GLU A C 1
ATOM 3279 O O . GLU A 1 422 ? -25.641 -1.658 26.688 1 90.12 422 GLU A O 1
ATOM 3284 N N . ALA A 1 423 ? -23.641 -0.679 26.297 1 88.12 423 ALA A N 1
ATOM 3285 C CA . ALA A 1 423 ? -24.156 0.658 26.547 1 88.12 423 ALA A CA 1
ATOM 3286 C C . ALA A 1 423 ? -25.188 1.049 25.484 1 88.12 423 ALA A C 1
ATOM 3288 O O . ALA A 1 423 ? -26.156 1.754 25.781 1 88.12 423 ALA A O 1
ATOM 3289 N N . LEU A 1 424 ? -25.016 0.581 24.297 1 91.88 424 LEU A N 1
ATOM 3290 C CA . LEU A 1 424 ? -25.938 0.818 23.203 1 91.88 424 LEU A CA 1
ATOM 3291 C C . LEU A 1 424 ? -27.281 0.127 23.469 1 91.88 424 LEU A C 1
ATOM 3293 O O . LEU A 1 424 ? -28.344 0.744 23.328 1 91.88 424 LEU A O 1
ATOM 3297 N N . ARG A 1 425 ? -27.25 -1.062 23.891 1 91.75 425 ARG A N 1
ATOM 3298 C CA . ARG A 1 425 ? -28.438 -1.86 24.188 1 91.75 425 ARG A CA 1
ATOM 3299 C C . ARG A 1 425 ? -29.188 -1.309 25.391 1 91.75 425 ARG A C 1
ATOM 3301 O O . ARG A 1 425 ? -30.422 -1.372 25.438 1 91.75 425 ARG A O 1
ATOM 3308 N N . ALA A 1 426 ? -28.453 -0.806 26.312 1 92.06 426 ALA A N 1
ATOM 3309 C CA . ALA A 1 426 ? -29.031 -0.253 27.531 1 92.06 426 ALA A CA 1
ATOM 3310 C C . ALA A 1 426 ? -29.594 1.145 27.281 1 92.06 426 ALA A C 1
ATOM 3312 O O . ALA A 1 426 ? -30.234 1.731 28.172 1 92.06 426 ALA A O 1
ATOM 3313 N N . GLY A 1 427 ? -29.359 1.663 26.094 1 90.44 427 GLY A N 1
ATOM 3314 C CA . GLY A 1 427 ? -29.859 2.982 25.766 1 90.44 427 GLY A CA 1
ATOM 3315 C C . GLY A 1 427 ? -29.062 4.109 26.375 1 90.44 427 GLY A C 1
ATOM 3316 O O . GLY A 1 427 ? -29.531 5.238 26.484 1 90.44 427 GLY A O 1
ATOM 3317 N N . LYS A 1 428 ? -27.891 3.822 26.812 1 91.44 428 LYS A N 1
ATOM 3318 C CA . LYS A 1 428 ? -27.031 4.816 27.469 1 91.44 428 LYS A CA 1
ATOM 3319 C C . LYS A 1 428 ? -26.266 5.633 26.422 1 91.44 428 LYS A C 1
ATOM 3321 O O . LYS A 1 428 ? -25.781 6.727 26.734 1 91.44 428 LYS A O 1
ATOM 3326 N N . ILE A 1 429 ? -26.109 5.07 25.297 1 94.44 429 ILE A N 1
ATOM 3327 C CA . ILE A 1 429 ? -25.516 5.781 24.172 1 94.44 429 ILE A CA 1
ATOM 3328 C C . ILE A 1 429 ? -26.375 5.57 22.922 1 94.44 429 ILE A C 1
ATOM 3330 O O . ILE A 1 429 ? -27.156 4.613 22.859 1 94.44 429 ILE A O 1
ATOM 3334 N N . LYS A 1 430 ? -26.234 6.441 21.938 1 94.12 430 LYS A N 1
ATOM 3335 C CA . LYS A 1 430 ? -27.062 6.391 20.734 1 94.12 430 LYS A CA 1
ATOM 3336 C C . LYS A 1 430 ? -26.344 5.66 19.609 1 94.12 430 LYS A C 1
ATOM 3338 O O . LYS A 1 430 ? -27 5.133 18.688 1 94.12 430 LYS A O 1
ATOM 3343 N N . GLY A 1 431 ? -25.094 5.633 19.688 1 96.06 431 GLY A N 1
ATOM 3344 C CA . GLY A 1 431 ? -24.328 4.992 18.625 1 96.06 431 GLY A CA 1
ATOM 3345 C C . GLY A 1 431 ? -23.812 5.973 17.594 1 96.06 431 GLY A C 1
ATOM 3346 O O . GLY A 1 431 ? -24.484 6.953 17.266 1 96.06 431 GLY A O 1
ATOM 3347 N N . LYS A 1 432 ? -22.672 5.707 17.062 1 96.12 432 LYS A N 1
ATOM 3348 C CA . LYS A 1 432 ? -22.031 6.559 16.062 1 96.12 432 LYS A CA 1
ATOM 3349 C C . LYS A 1 432 ? -22.516 6.219 14.656 1 96.12 432 LYS A C 1
ATOM 3351 O O . LYS A 1 432 ? -23.062 7.078 13.961 1 96.12 432 LYS A O 1
ATOM 3356 N N . GLY A 1 433 ? -22.266 4.879 14.25 1 96.06 433 GLY A N 1
ATOM 3357 C CA . GLY A 1 433 ? -22.781 4.426 12.969 1 96.06 433 GLY A CA 1
ATOM 3358 C C . GLY A 1 433 ? -22.016 4.98 11.789 1 96.06 433 GLY A C 1
ATOM 3359 O O . GLY A 1 433 ? -22.609 5.332 10.766 1 96.06 433 GLY A O 1
ATOM 3360 N N . GLY A 1 434 ? -20.656 5.184 11.945 1 95.25 434 GLY A N 1
ATOM 3361 C CA . GLY A 1 434 ? -19.844 5.695 10.859 1 95.25 434 GLY A CA 1
ATOM 3362 C C . GLY A 1 434 ? -19.469 7.156 11.023 1 95.25 434 GLY A C 1
ATOM 3363 O O . GLY A 1 434 ? -20.203 7.922 11.648 1 95.25 434 GLY A O 1
ATOM 3364 N N . VAL A 1 435 ? -18.406 7.598 10.43 1 93.94 435 VAL A N 1
ATOM 3365 C CA . VAL A 1 435 ? -17.938 8.969 10.562 1 93.94 435 VAL A CA 1
ATOM 3366 C C . VAL A 1 435 ? -18.859 9.914 9.797 1 93.94 435 VAL A C 1
ATOM 3368 O O . VAL A 1 435 ? -19.031 11.078 10.188 1 93.94 435 VAL A O 1
ATOM 3371 N N . PHE A 1 436 ? -19.531 9.375 8.742 1 95.38 436 PHE A N 1
ATOM 3372 C CA . PHE A 1 436 ? -20.5 10.172 7.988 1 95.38 436 PHE A CA 1
ATOM 3373 C C . PHE A 1 436 ? -21.922 9.688 8.242 1 95.38 436 PHE A C 1
ATOM 3375 O O . PHE A 1 436 ? -22.859 10.102 7.547 1 95.38 436 PHE A O 1
ATOM 3382 N N . LYS A 1 437 ? -22.062 8.664 9.125 1 96.12 437 LYS A N 1
ATOM 3383 C CA . LYS A 1 437 ? -23.328 8.148 9.617 1 96.12 437 LYS A CA 1
ATOM 3384 C C . LYS A 1 437 ? -24.062 7.367 8.523 1 96.12 437 LYS A C 1
ATOM 3386 O O . LYS A 1 437 ? -25.281 7.238 8.562 1 96.12 437 LYS A O 1
ATOM 3391 N N . LEU A 1 438 ? -23.312 6.906 7.531 1 98 438 LEU A N 1
ATOM 3392 C CA . LEU A 1 438 ? -23.906 6.117 6.457 1 98 438 LEU A CA 1
ATOM 3393 C C . LEU A 1 438 ? -24.344 4.746 6.965 1 98 438 LEU A C 1
ATOM 3395 O O . LEU A 1 438 ? -25.156 4.074 6.328 1 98 438 LEU A O 1
ATOM 3399 N N . THR A 1 439 ? -23.781 4.297 8.07 1 98.56 439 THR A N 1
ATOM 3400 C CA . THR A 1 439 ? -24.047 2.959 8.586 1 98.56 439 THR A CA 1
ATOM 3401 C C . THR A 1 439 ? -24.781 3.033 9.922 1 98.56 439 THR A C 1
ATOM 3403 O O . THR A 1 439 ? -24.812 2.059 10.68 1 98.56 439 THR A O 1
ATOM 3406 N N . ALA A 1 440 ? -25.375 4.211 10.258 1 98.12 440 ALA A N 1
ATOM 3407 C CA . ALA A 1 440 ? -26.094 4.426 11.508 1 98.12 440 ALA A CA 1
ATOM 3408 C C . ALA A 1 440 ? -27.25 3.432 11.656 1 98.12 440 ALA A C 1
ATOM 3410 O O . ALA A 1 440 ? -28.031 3.242 10.727 1 98.12 440 ALA A O 1
ATOM 3411 N N . GLY A 1 441 ? -27.25 2.807 12.734 1 97.75 441 GLY A N 1
ATOM 3412 C CA . GLY A 1 441 ? -28.375 1.952 13.078 1 97.75 441 GLY A CA 1
ATOM 3413 C C . GLY A 1 441 ? -28.219 0.532 12.57 1 97.75 441 GLY A C 1
ATOM 3414 O O . GLY A 1 441 ? -28.984 -0.355 12.953 1 97.75 441 GLY A O 1
ATOM 3415 N N . LEU A 1 442 ? -27.234 0.205 11.727 1 98.62 442 LEU A N 1
ATOM 3416 C CA . LEU A 1 442 ? -27.094 -1.137 11.172 1 98.62 442 LEU A CA 1
ATOM 3417 C C . LEU A 1 442 ? -26.828 -2.154 12.273 1 98.62 442 LEU A C 1
ATOM 3419 O O . LEU A 1 442 ? -27.453 -3.215 12.312 1 98.62 442 LEU A O 1
ATOM 3423 N N . GLN A 1 443 ? -25.875 -1.824 13.117 1 98.25 443 GLN A N 1
ATOM 3424 C CA . GLN A 1 443 ? -25.562 -2.76 14.188 1 98.25 443 GLN A CA 1
ATOM 3425 C C . GLN A 1 443 ? -26.75 -2.977 15.109 1 98.25 443 GLN A C 1
ATOM 3427 O O . GLN A 1 443 ? -27.016 -4.098 15.555 1 98.25 443 GLN A O 1
ATOM 3432 N N . THR A 1 444 ? -27.391 -1.879 15.43 1 97.19 444 THR A N 1
ATOM 3433 C CA . THR A 1 444 ? -28.562 -1.951 16.281 1 97.19 444 THR A CA 1
ATOM 3434 C C . THR A 1 444 ? -29.594 -2.908 15.688 1 97.19 444 THR A C 1
ATOM 3436 O O . THR A 1 444 ? -30.234 -3.668 16.422 1 97.19 444 THR A O 1
ATOM 3439 N N . GLU A 1 445 ? -29.75 -2.846 14.414 1 97.44 445 GLU A N 1
ATOM 3440 C CA . GLU A 1 445 ? -30.766 -3.654 13.758 1 97.44 445 GLU A CA 1
ATOM 3441 C C . GLU A 1 445 ? -30.281 -5.078 13.523 1 97.44 445 GLU A C 1
ATOM 3443 O O . GLU A 1 445 ? -31.047 -6.035 13.672 1 97.44 445 GLU A O 1
ATOM 3448 N N . PHE A 1 446 ? -29.016 -5.305 13.195 1 97.69 446 PHE A N 1
ATOM 3449 C CA . PHE A 1 446 ? -28.609 -6.602 12.664 1 97.69 446 PHE A CA 1
ATOM 3450 C C . PHE A 1 446 ? -27.641 -7.297 13.625 1 97.69 446 PHE A C 1
ATOM 3452 O O . PHE A 1 446 ? -27.328 -8.477 13.445 1 97.69 446 PHE A O 1
ATOM 3459 N N . GLY A 1 447 ? -27.156 -6.562 14.625 1 96.25 447 GLY A N 1
ATOM 3460 C CA . GLY A 1 447 ? -26.344 -7.156 15.672 1 96.25 447 GLY A CA 1
ATOM 3461 C C . GLY A 1 447 ? -24.844 -7.047 15.391 1 96.25 447 GLY A C 1
ATOM 3462 O O . GLY A 1 447 ? -24.438 -6.73 14.273 1 96.25 447 GLY A O 1
ATOM 3463 N N . SER A 1 448 ? -24.047 -7.402 16.391 1 96.44 448 SER A N 1
ATOM 3464 C CA . SER A 1 448 ? -22.594 -7.207 16.375 1 96.44 448 SER A CA 1
ATOM 3465 C C . SER A 1 448 ? -21.906 -8.305 15.578 1 96.44 448 SER A C 1
ATOM 3467 O O . SER A 1 448 ? -20.734 -8.172 15.203 1 96.44 448 SER A O 1
ATOM 3469 N N . ASP A 1 449 ? -22.578 -9.391 15.258 1 96.81 449 ASP A N 1
ATOM 3470 C CA . ASP A 1 449 ? -21.984 -10.438 14.438 1 96.81 449 ASP A CA 1
ATOM 3471 C C . ASP A 1 449 ? -21.922 -10.016 12.969 1 96.81 449 ASP A C 1
ATOM 3473 O O . ASP A 1 449 ? -21.094 -10.523 12.211 1 96.81 449 ASP A O 1
ATOM 3477 N N . ARG A 1 450 ? -22.781 -9.047 12.586 1 97.94 450 ARG A N 1
ATOM 3478 C CA . ARG A 1 450 ? -22.875 -8.68 11.18 1 97.94 450 ARG A CA 1
ATOM 3479 C C . ARG A 1 450 ? -22.328 -7.277 10.938 1 97.94 450 ARG A C 1
ATOM 3481 O O . ARG A 1 450 ? -22.016 -6.914 9.797 1 97.94 450 ARG A O 1
ATOM 3488 N N . VAL A 1 451 ? -22.297 -6.465 12.023 1 98.44 451 VAL A N 1
ATOM 3489 C CA . VAL A 1 451 ? -21.797 -5.102 11.906 1 98.44 451 VAL A CA 1
ATOM 3490 C C . VAL A 1 451 ? -20.859 -4.797 13.07 1 98.44 451 VAL A C 1
ATOM 3492 O O . VAL A 1 451 ? -21.266 -4.832 14.234 1 98.44 451 VAL A O 1
ATOM 3495 N N . TRP A 1 452 ? -19.562 -4.461 12.82 1 97.94 452 TRP A N 1
ATOM 3496 C CA . TRP A 1 452 ? -18.641 -4.199 13.906 1 97.94 452 TRP A CA 1
ATOM 3497 C C . TRP A 1 452 ? -17.516 -3.271 13.453 1 97.94 452 TRP A C 1
ATOM 3499 O O . TRP A 1 452 ? -17.344 -3.033 12.258 1 97.94 452 TRP A O 1
ATOM 3509 N N . ASN A 1 453 ? -16.797 -2.654 14.391 1 98.06 453 ASN A N 1
ATOM 3510 C CA . ASN A 1 453 ? -15.648 -1.8 14.102 1 98.06 453 ASN A CA 1
ATOM 3511 C C . ASN A 1 453 ? -14.367 -2.613 13.953 1 98.06 453 ASN A C 1
ATOM 3513 O O . ASN A 1 453 ? -14.117 -3.531 14.734 1 98.06 453 ASN A O 1
ATOM 3517 N N . SER A 1 454 ? -13.609 -2.344 12.898 1 97.62 454 SER A N 1
ATOM 3518 C CA . SER A 1 454 ? -12.297 -2.951 12.711 1 97.62 454 SER A CA 1
ATOM 3519 C C . SER A 1 454 ? -11.227 -2.207 13.5 1 97.62 454 SER A C 1
ATOM 3521 O O . SER A 1 454 ? -11.438 -1.066 13.914 1 97.62 454 SER A O 1
ATOM 3523 N N . PRO A 1 455 ? -10.047 -2.879 13.688 1 96.25 455 PRO A N 1
ATOM 3524 C CA . PRO A 1 455 ? -8.883 -2.088 14.102 1 96.25 455 PRO A CA 1
ATOM 3525 C C . PRO A 1 455 ? -8.492 -1.038 13.062 1 96.25 455 PRO A C 1
ATOM 3527 O O . PRO A 1 455 ? -8.953 -1.088 11.922 1 96.25 455 PRO A O 1
ATOM 3530 N N . LEU A 1 456 ? -7.672 -0.097 13.523 1 96.06 456 LEU A N 1
ATOM 3531 C CA . LEU A 1 456 ? -7.172 0.956 12.648 1 96.06 456 LEU A CA 1
ATOM 3532 C C . LEU A 1 456 ? -6.086 0.421 11.719 1 96.06 456 LEU A C 1
ATOM 3534 O O . LEU A 1 456 ? -4.91 0.749 11.875 1 96.06 456 LEU A O 1
ATOM 3538 N N . ALA A 1 457 ? -6.438 -0.385 10.703 1 97.56 457 ALA A N 1
ATOM 3539 C CA . ALA A 1 457 ? -5.531 -1.049 9.773 1 97.56 457 ALA A CA 1
ATOM 3540 C C . ALA A 1 457 ? -6.25 -1.421 8.484 1 97.56 457 ALA A C 1
ATOM 3542 O O . ALA A 1 457 ? -7.012 -2.391 8.445 1 97.56 457 ALA A O 1
ATOM 3543 N N . GLU A 1 458 ? -5.965 -0.73 7.387 1 98.5 458 GLU A N 1
ATOM 3544 C CA . GLU A 1 458 ? -6.707 -0.867 6.137 1 98.5 458 GLU A CA 1
ATOM 3545 C C . GLU A 1 458 ? -6.398 -2.195 5.453 1 98.5 458 GLU A C 1
ATOM 3547 O O . GLU A 1 458 ? -7.285 -2.82 4.871 1 98.5 458 GLU A O 1
ATOM 3552 N N . ALA A 1 459 ? -5.094 -2.646 5.5 1 98.62 459 ALA A N 1
ATOM 3553 C CA . ALA A 1 459 ? -4.766 -3.959 4.949 1 98.62 459 ALA A CA 1
ATOM 3554 C C . ALA A 1 459 ? -5.543 -5.062 5.66 1 98.62 459 ALA A C 1
ATOM 3556 O O . ALA A 1 459 ? -6.004 -6.016 5.027 1 98.62 459 ALA A O 1
ATOM 3557 N N . ASN A 1 460 ? -5.664 -4.918 6.988 1 98.69 460 ASN A N 1
ATOM 3558 C CA . ASN A 1 460 ? -6.418 -5.859 7.809 1 98.69 460 ASN A CA 1
ATOM 3559 C C . ASN A 1 460 ? -7.875 -5.949 7.363 1 98.69 460 ASN A C 1
ATOM 3561 O O . ASN A 1 460 ? -8.422 -7.047 7.25 1 98.69 460 ASN A O 1
ATOM 3565 N N . ILE A 1 461 ? -8.492 -4.832 7.023 1 98.81 461 ILE A N 1
ATOM 3566 C CA . ILE A 1 461 ? -9.891 -4.766 6.609 1 98.81 461 ILE A CA 1
ATOM 3567 C C . ILE A 1 461 ? -10.07 -5.52 5.293 1 98.81 461 ILE A C 1
ATOM 3569 O O . ILE A 1 461 ? -10.875 -6.453 5.211 1 98.81 461 ILE A O 1
ATOM 3573 N N . VAL A 1 462 ? -9.266 -5.18 4.305 1 98.94 462 VAL A N 1
ATOM 3574 C CA . VAL A 1 462 ? -9.461 -5.742 2.975 1 98.94 462 VAL A CA 1
ATOM 3575 C C . VAL A 1 462 ? -9.039 -7.211 2.961 1 98.94 462 VAL A C 1
ATOM 3577 O O . VAL A 1 462 ? -9.711 -8.055 2.365 1 98.94 462 VAL A O 1
ATOM 3580 N N . GLY A 1 463 ? -7.926 -7.527 3.607 1 98.88 463 GLY A N 1
ATOM 3581 C CA . GLY A 1 463 ? -7.469 -8.906 3.65 1 98.88 463 GLY A CA 1
ATOM 3582 C C . GLY A 1 463 ? -8.469 -9.844 4.305 1 98.88 463 GLY A C 1
ATOM 3583 O O . GLY A 1 463 ? -8.734 -10.93 3.785 1 98.88 463 GLY A O 1
ATOM 3584 N N . ARG A 1 464 ? -9.031 -9.469 5.457 1 98.88 464 ARG A N 1
ATOM 3585 C CA . ARG A 1 464 ? -10.055 -10.273 6.129 1 98.88 464 ARG A CA 1
ATOM 3586 C C . ARG A 1 464 ? -11.297 -10.422 5.254 1 98.88 464 ARG A C 1
ATOM 3588 O O . ARG A 1 464 ? -11.875 -11.508 5.176 1 98.88 464 ARG A O 1
ATOM 3595 N N . ALA A 1 465 ? -11.648 -9.328 4.57 1 98.88 465 ALA A N 1
ATOM 3596 C CA . ALA A 1 465 ? -12.805 -9.375 3.682 1 98.88 465 ALA A CA 1
ATOM 3597 C C . ALA A 1 465 ? -12.602 -10.422 2.584 1 98.88 465 ALA A C 1
ATOM 3599 O O . ALA A 1 465 ? -13.539 -11.133 2.215 1 98.88 465 ALA A O 1
ATOM 3600 N N . ILE A 1 466 ? -11.406 -10.523 2.047 1 98.75 466 ILE A N 1
ATOM 3601 C CA . ILE A 1 466 ? -11.094 -11.516 1.022 1 98.75 466 ILE A CA 1
ATOM 3602 C C . ILE A 1 466 ? -11.305 -12.922 1.579 1 98.75 466 ILE A C 1
ATOM 3604 O O . ILE A 1 466 ? -11.945 -13.758 0.94 1 98.75 466 ILE A O 1
ATOM 3608 N N . GLY A 1 467 ? -10.773 -13.164 2.801 1 98.56 467 GLY A N 1
ATOM 3609 C CA . GLY A 1 467 ? -10.953 -14.461 3.436 1 98.56 467 GLY A CA 1
ATOM 3610 C C . GLY A 1 467 ? -12.406 -14.805 3.686 1 98.56 467 GLY A C 1
ATOM 3611 O O . GLY A 1 467 ? -12.836 -15.93 3.447 1 98.56 467 GLY A O 1
ATOM 3612 N N . MET A 1 468 ? -13.219 -13.844 4.141 1 98.06 468 MET A N 1
ATOM 3613 C CA . MET A 1 468 ? -14.641 -14.031 4.406 1 98.06 468 MET A CA 1
ATOM 3614 C C . MET A 1 468 ? -15.398 -14.367 3.127 1 98.06 468 MET A C 1
ATOM 3616 O O . MET A 1 468 ? -16.219 -15.281 3.107 1 98.06 468 MET A O 1
ATOM 3620 N N . ALA A 1 469 ? -15.086 -13.625 2.086 1 97.12 469 ALA A N 1
ATOM 3621 C CA . ALA A 1 469 ? -15.773 -13.82 0.812 1 97.12 469 ALA A CA 1
ATOM 3622 C C . ALA A 1 469 ? -15.43 -15.188 0.214 1 97.12 469 ALA A C 1
ATOM 3624 O O . ALA A 1 469 ? -16.297 -15.836 -0.383 1 97.12 469 ALA A O 1
ATOM 3625 N N . THR A 1 470 ? -14.188 -15.594 0.364 1 95.88 470 THR A N 1
ATOM 3626 C CA . THR A 1 470 ? -13.75 -16.906 -0.12 1 95.88 470 THR A CA 1
ATOM 3627 C C . THR A 1 470 ? -14.555 -18.016 0.538 1 95.88 470 THR A C 1
ATOM 3629 O O . THR A 1 470 ? -14.789 -19.062 -0.071 1 95.88 470 THR A O 1
ATOM 3632 N N . ARG A 1 471 ? -15.062 -17.75 1.727 1 94.25 471 ARG A N 1
ATOM 3633 C CA . ARG A 1 471 ? -15.789 -18.75 2.512 1 94.25 471 ARG A CA 1
ATOM 3634 C C . ARG A 1 471 ? -17.297 -18.609 2.305 1 94.25 471 ARG A C 1
ATOM 3636 O O . ARG A 1 471 ? -18.062 -19.359 2.898 1 94.25 471 ARG A O 1
ATOM 3643 N N . GLY A 1 472 ? -17.656 -17.594 1.553 1 92.88 472 GLY A N 1
ATOM 3644 C CA . GLY A 1 472 ? -19.062 -17.578 1.187 1 92.88 472 GLY A CA 1
ATOM 3645 C C . GLY A 1 472 ? -19.812 -16.391 1.761 1 92.88 472 GLY A C 1
ATOM 3646 O O . GLY A 1 472 ? -20.984 -16.188 1.45 1 92.88 472 GLY A O 1
ATOM 3647 N N . LEU A 1 473 ? -19.172 -15.555 2.582 1 96.06 473 LEU A N 1
ATOM 3648 C CA . LEU A 1 473 ? -19.797 -14.32 3.029 1 96.06 473 LEU A CA 1
ATOM 3649 C C . LEU A 1 473 ? -19.719 -13.242 1.952 1 96.06 473 LEU A C 1
ATOM 3651 O O . LEU A 1 473 ? -19 -13.406 0.96 1 96.06 473 LEU A O 1
ATOM 3655 N N . LYS A 1 474 ? -20.531 -12.227 2.096 1 96.5 474 LYS A N 1
ATOM 3656 C CA . LYS A 1 474 ? -20.5 -11.031 1.253 1 96.5 474 LYS A CA 1
ATOM 3657 C C . LYS A 1 474 ? -20.125 -9.797 2.064 1 96.5 474 LYS A C 1
ATOM 3659 O O . LYS A 1 474 ? -21 -9 2.42 1 96.5 474 LYS A O 1
ATOM 3664 N N . PRO A 1 475 ? -18.859 -9.602 2.254 1 98.56 475 PRO A N 1
ATOM 3665 C CA . PRO A 1 475 ? -18.453 -8.422 3.023 1 98.56 475 PRO A CA 1
ATOM 3666 C C . PRO A 1 475 ? -18.688 -7.113 2.275 1 98.56 475 PRO A C 1
ATOM 3668 O O . PRO A 1 475 ? -18.422 -7.027 1.074 1 98.56 475 PRO A O 1
ATOM 3671 N N . VAL A 1 476 ? -19.266 -6.176 2.924 1 98.88 476 VAL A N 1
ATOM 3672 C CA . VAL A 1 476 ? -19.344 -4.777 2.518 1 98.88 476 VAL A CA 1
ATOM 3673 C C . VAL A 1 476 ? -18.547 -3.91 3.484 1 98.88 476 VAL A C 1
ATOM 3675 O O . VAL A 1 476 ? -19.094 -3.387 4.457 1 98.88 476 VAL A O 1
ATOM 3678 N N . VAL A 1 477 ? -17.297 -3.707 3.166 1 98.88 477 VAL A N 1
ATOM 3679 C CA . VAL A 1 477 ? -16.375 -3.092 4.113 1 98.88 477 VAL A CA 1
ATOM 3680 C C . VAL A 1 477 ? -16.156 -1.628 3.74 1 98.88 477 VAL A C 1
ATOM 3682 O O . VAL A 1 477 ? -16.484 -1.204 2.631 1 98.88 477 VAL A O 1
ATOM 3685 N N . GLU A 1 478 ? -15.641 -0.882 4.672 1 98.56 478 GLU A N 1
ATOM 3686 C CA . GLU A 1 478 ? -15.43 0.546 4.449 1 98.56 478 GLU A CA 1
ATOM 3687 C C . GLU A 1 478 ? -14.008 0.954 4.801 1 98.56 478 GLU A C 1
ATOM 3689 O O . GLU A 1 478 ? -13.484 0.578 5.855 1 98.56 478 GLU A O 1
ATOM 3694 N N . ILE A 1 479 ? -13.281 1.584 3.895 1 98.38 479 ILE A N 1
ATOM 3695 C CA . ILE A 1 479 ? -12.117 2.406 4.207 1 98.38 479 ILE A CA 1
ATOM 3696 C C . ILE A 1 479 ? -12.562 3.834 4.516 1 98.38 479 ILE A C 1
ATOM 3698 O O . ILE A 1 479 ? -13.273 4.453 3.723 1 98.38 479 ILE A O 1
ATOM 3702 N N . GLN A 1 480 ? -12.141 4.352 5.543 1 97.06 480 GLN A N 1
ATOM 3703 C CA . GLN A 1 480 ? -12.742 5.547 6.129 1 97.06 480 GLN A CA 1
ATOM 3704 C C . GLN A 1 480 ? -12.641 6.734 5.176 1 97.06 480 GLN A C 1
ATOM 3706 O O . GLN A 1 480 ? -13.57 7.539 5.082 1 97.06 480 GLN A O 1
ATOM 3711 N N . PHE A 1 481 ? -11.453 6.949 4.594 1 97.06 481 PHE A N 1
ATOM 3712 C CA . PHE A 1 481 ? -11.188 7.949 3.564 1 97.06 481 PHE A CA 1
ATOM 3713 C C . PHE A 1 481 ? -10.312 7.367 2.461 1 97.06 481 PHE A C 1
ATOM 3715 O O . PHE A 1 481 ? -9.422 6.551 2.729 1 97.06 481 PHE A O 1
ATOM 3722 N N . PHE A 1 482 ? -10.578 7.84 1.236 1 97.81 482 PHE A N 1
ATOM 3723 C CA . PHE A 1 482 ? -9.789 7.398 0.096 1 97.81 482 PHE A CA 1
ATOM 3724 C C . PHE A 1 482 ? -8.305 7.625 0.348 1 97.81 482 PHE A C 1
ATOM 3726 O O . PHE A 1 482 ? -7.465 6.816 -0.062 1 97.81 482 PHE A O 1
ATOM 3733 N N . ASP A 1 483 ? -7.977 8.617 1.057 1 96.75 483 ASP A N 1
ATOM 3734 C CA . ASP A 1 483 ? -6.598 9.023 1.305 1 96.75 483 ASP A CA 1
ATOM 3735 C C . ASP A 1 483 ? -5.863 7.98 2.152 1 96.75 483 ASP A C 1
ATOM 3737 O O . ASP A 1 483 ? -4.633 7.965 2.195 1 96.75 483 ASP A O 1
ATOM 3741 N N . TYR A 1 484 ? -6.598 7.098 2.795 1 97.19 484 TYR A N 1
ATOM 3742 C CA . TYR A 1 484 ? -6 6.129 3.711 1 97.19 484 TYR A CA 1
ATOM 3743 C C . TYR A 1 484 ? -6.027 4.727 3.113 1 97.19 484 TYR A C 1
ATOM 3745 O O . TYR A 1 484 ? -5.684 3.752 3.787 1 97.19 484 TYR A O 1
ATOM 3753 N N . ILE A 1 485 ? -6.359 4.523 1.857 1 98.06 485 ILE A N 1
ATOM 3754 C CA . ILE A 1 485 ? -6.578 3.207 1.27 1 98.06 485 ILE A CA 1
ATOM 3755 C C . ILE A 1 485 ? -5.234 2.551 0.958 1 98.06 485 ILE A C 1
ATOM 3757 O O . ILE A 1 485 ? -5.16 1.339 0.743 1 98.06 485 ILE A O 1
ATOM 3761 N N . TRP A 1 486 ? -4.137 3.244 0.964 1 97.69 486 TRP A N 1
ATOM 3762 C CA . TRP A 1 486 ? -2.867 2.877 0.35 1 97.69 486 TRP A CA 1
ATOM 3763 C C . TRP A 1 486 ? -2.225 1.707 1.086 1 97.69 486 TRP A C 1
ATOM 3765 O O . TRP A 1 486 ? -1.627 0.826 0.463 1 97.69 486 TRP A O 1
ATOM 3775 N N . PRO A 1 487 ? -2.396 1.599 2.432 1 97.81 487 PRO A N 1
ATOM 3776 C CA . PRO A 1 487 ? -1.876 0.394 3.082 1 97.81 487 PRO A CA 1
ATOM 3777 C C . PRO A 1 487 ? -2.527 -0.886 2.561 1 97.81 487 PRO A C 1
ATOM 3779 O O . PRO A 1 487 ? -1.943 -1.968 2.668 1 97.81 487 PRO A O 1
ATOM 3782 N N . ALA A 1 488 ? -3.662 -0.764 1.941 1 98.25 488 ALA A N 1
ATOM 3783 C CA . ALA A 1 488 ? -4.398 -1.932 1.465 1 98.25 488 ALA A CA 1
ATOM 3784 C C . ALA A 1 488 ? -4.086 -2.217 -0.002 1 98.25 488 ALA A C 1
ATOM 3786 O O . ALA A 1 488 ? -4.609 -3.172 -0.58 1 98.25 488 ALA A O 1
ATOM 3787 N N . MET A 1 489 ? -3.188 -1.47 -0.627 1 98.06 489 MET A N 1
ATOM 3788 C CA . MET A 1 489 ? -2.961 -1.583 -2.064 1 98.06 489 MET A CA 1
ATOM 3789 C C . MET A 1 489 ? -2.482 -2.984 -2.432 1 98.06 489 MET A C 1
ATOM 3791 O O . MET A 1 489 ? -2.854 -3.516 -3.48 1 98.06 489 MET A O 1
ATOM 3795 N N . HIS A 1 490 ? -1.644 -3.543 -1.59 1 97.44 490 HIS A N 1
ATOM 3796 C CA . HIS A 1 490 ? -1.166 -4.902 -1.827 1 97.44 490 HIS A CA 1
ATOM 3797 C C . HIS A 1 490 ? -2.326 -5.891 -1.888 1 97.44 490 HIS A C 1
ATOM 3799 O O . HIS A 1 490 ? -2.404 -6.703 -2.811 1 97.44 490 HIS A O 1
ATOM 3805 N N . GLN A 1 491 ? -3.229 -5.816 -0.969 1 98.56 491 GLN A N 1
ATOM 3806 C CA . GLN A 1 491 ? -4.402 -6.68 -0.921 1 98.56 491 GLN A CA 1
ATOM 3807 C C . GLN A 1 491 ? -5.316 -6.43 -2.117 1 98.56 491 GLN A C 1
ATOM 3809 O O . GLN A 1 491 ? -5.875 -7.371 -2.684 1 98.56 491 GLN A O 1
ATOM 3814 N N . MET A 1 492 ? -5.441 -5.211 -2.521 1 98.06 492 MET A N 1
ATOM 3815 C CA . MET A 1 492 ? -6.355 -4.832 -3.594 1 98.06 492 MET A CA 1
ATOM 3816 C C . MET A 1 492 ? -5.844 -5.32 -4.945 1 98.06 492 MET A C 1
ATOM 3818 O O . MET A 1 492 ? -6.586 -5.941 -5.707 1 98.06 492 MET A O 1
ATOM 3822 N N . ARG A 1 493 ? -4.59 -5.102 -5.195 1 96.62 493 ARG A N 1
ATOM 3823 C CA . ARG A 1 493 ? -4.07 -5.324 -6.543 1 96.62 493 ARG A CA 1
ATOM 3824 C C . ARG A 1 493 ? -3.58 -6.758 -6.711 1 96.62 493 ARG A C 1
ATOM 3826 O O . ARG A 1 493 ? -3.881 -7.406 -7.715 1 96.62 493 ARG A O 1
ATOM 3833 N N . ASN A 1 494 ? -2.846 -7.309 -5.699 1 96.19 494 ASN A N 1
ATOM 3834 C CA . ASN A 1 494 ? -2.186 -8.602 -5.875 1 96.19 494 ASN A CA 1
ATOM 3835 C C . ASN A 1 494 ? -3.062 -9.75 -5.387 1 96.19 494 ASN A C 1
ATOM 3837 O O . ASN A 1 494 ? -2.754 -10.914 -5.625 1 96.19 494 ASN A O 1
ATOM 3841 N N . GLU A 1 495 ? -4.18 -9.422 -4.664 1 98.06 495 GLU A N 1
ATOM 3842 C CA . GLU A 1 495 ? -4.977 -10.492 -4.066 1 98.06 495 GLU A CA 1
ATOM 3843 C C . GLU A 1 495 ? -6.43 -10.414 -4.527 1 98.06 495 GLU A C 1
ATOM 3845 O O . GLU A 1 495 ? -6.871 -11.227 -5.344 1 98.06 495 GLU A O 1
ATOM 3850 N N . LEU A 1 496 ? -7.098 -9.344 -4.219 1 98.38 496 LEU A N 1
ATOM 3851 C CA . LEU A 1 496 ? -8.516 -9.148 -4.508 1 98.38 496 LEU A CA 1
ATOM 3852 C C . LEU A 1 496 ? -8.781 -9.258 -6.004 1 98.38 496 LEU A C 1
ATOM 3854 O O . LEU A 1 496 ? -9.695 -9.977 -6.418 1 98.38 496 LEU A O 1
ATOM 3858 N N . ALA A 1 497 ? -8 -8.633 -6.793 1 97.19 497 ALA A N 1
ATOM 3859 C CA . ALA A 1 497 ? -8.219 -8.523 -8.234 1 97.19 497 ALA A CA 1
ATOM 3860 C C . ALA A 1 497 ? -7.934 -9.844 -8.938 1 97.19 497 ALA A C 1
ATOM 3862 O O . ALA A 1 497 ? -8.477 -10.117 -10.008 1 97.19 497 ALA A O 1
ATOM 3863 N N . LEU A 1 498 ? -7.137 -10.734 -8.266 1 96.25 498 LEU A N 1
ATOM 3864 C CA . LEU A 1 498 ? -6.488 -11.805 -9.008 1 96.25 498 LEU A CA 1
ATOM 3865 C C . LEU A 1 498 ? -7.027 -13.172 -8.578 1 96.25 498 LEU A C 1
ATOM 3867 O O . LEU A 1 498 ? -6.848 -14.164 -9.289 1 96.25 498 LEU A O 1
ATOM 3871 N N . LEU A 1 499 ? -7.66 -13.258 -7.48 1 97.44 499 LEU A N 1
ATOM 3872 C CA . LEU A 1 499 ? -7.918 -14.555 -6.863 1 97.44 499 LEU A CA 1
ATOM 3873 C C . LEU A 1 499 ? -8.703 -15.461 -7.805 1 97.44 499 LEU A C 1
ATOM 3875 O O . LEU A 1 499 ? -8.344 -16.625 -7.996 1 97.44 499 LEU A O 1
ATOM 3879 N N . ARG A 1 500 ? -9.742 -14.945 -8.453 1 96.69 500 ARG A N 1
ATOM 3880 C CA . ARG A 1 500 ? -10.562 -15.758 -9.344 1 96.69 500 ARG A CA 1
ATOM 3881 C C . ARG A 1 500 ? -9.773 -16.219 -10.562 1 96.69 500 ARG A C 1
ATOM 3883 O O . ARG A 1 500 ? -9.828 -17.391 -10.945 1 96.69 500 ARG A O 1
ATOM 3890 N N . TRP A 1 501 ? -8.992 -15.289 -11.078 1 97.44 501 TRP A N 1
ATOM 3891 C CA . TRP A 1 501 ? -8.242 -15.539 -12.305 1 97.44 501 TRP A CA 1
ATOM 3892 C C . TRP A 1 501 ? -7.113 -16.531 -12.055 1 97.44 501 TRP A C 1
ATOM 3894 O O . TRP A 1 501 ? -6.969 -17.516 -12.789 1 97.44 501 TRP A O 1
ATOM 3904 N N . ARG A 1 502 ? -6.34 -16.375 -10.984 1 96.88 502 ARG A N 1
ATOM 3905 C CA . ARG A 1 502 ? -5.145 -17.188 -10.773 1 96.88 502 ARG A CA 1
ATOM 3906 C C . ARG A 1 502 ? -5.504 -18.578 -10.242 1 96.88 502 ARG A C 1
ATOM 3908 O O . ARG A 1 502 ? -4.668 -19.484 -10.234 1 96.88 502 ARG A O 1
ATOM 3915 N N . SER A 1 503 ? -6.812 -18.797 -9.781 1 96.75 503 SER A N 1
ATOM 3916 C CA . SER A 1 503 ? -7.242 -20.078 -9.25 1 96.75 503 SER A CA 1
ATOM 3917 C C . SER A 1 503 ? -8.094 -20.844 -10.266 1 96.75 503 SER A C 1
ATOM 3919 O O . SER A 1 503 ? -8.812 -21.781 -9.898 1 96.75 503 SER A O 1
ATOM 3921 N N . ASN A 1 504 ? -8.094 -20.328 -11.516 1 96.38 504 ASN A N 1
ATOM 3922 C CA . ASN A 1 504 ? -8.867 -20.969 -12.57 1 96.38 504 ASN A CA 1
ATOM 3923 C C . ASN A 1 504 ? -10.344 -21.078 -12.195 1 96.38 504 ASN A C 1
ATOM 3925 O O . ASN A 1 504 ? -10.977 -22.094 -12.438 1 96.38 504 ASN A O 1
ATOM 3929 N N . GLY A 1 505 ? -10.82 -20.031 -11.523 1 95.06 505 GLY A N 1
ATOM 3930 C CA . GLY A 1 505 ? -12.227 -20 -11.148 1 95.06 505 GLY A CA 1
ATOM 3931 C C . GLY A 1 505 ? -12.539 -20.828 -9.914 1 95.06 505 GLY A C 1
ATOM 3932 O O . GLY A 1 505 ? -13.695 -20.922 -9.5 1 95.06 505 GLY A O 1
ATOM 3933 N N . GLY A 1 506 ? -11.539 -21.422 -9.266 1 94.56 506 GLY A N 1
ATOM 3934 C CA . GLY A 1 506 ? -11.734 -22.266 -8.094 1 94.56 506 GLY A CA 1
ATOM 3935 C C . GLY A 1 506 ? -12.164 -21.484 -6.867 1 94.56 506 GLY A C 1
ATOM 3936 O O . GLY A 1 506 ? -12.914 -21.984 -6.035 1 94.56 506 GLY A O 1
ATOM 3937 N N . PHE A 1 507 ? -11.664 -20.281 -6.73 1 95.81 507 PHE A N 1
ATOM 3938 C CA . PHE A 1 507 ? -12.008 -19.406 -5.621 1 95.81 507 PHE A CA 1
ATOM 3939 C C . PHE A 1 507 ? -12.328 -18 -6.121 1 95.81 507 PHE A C 1
ATOM 3941 O O . PHE A 1 507 ? -11.82 -17.578 -7.16 1 95.81 507 PHE A O 1
ATOM 3948 N N . SER A 1 508 ? -13.188 -17.312 -5.52 1 94.25 508 SER A N 1
ATOM 3949 C CA . SER A 1 508 ? -13.523 -15.922 -5.793 1 94.25 508 SER A CA 1
ATOM 3950 C C . SER A 1 508 ? -13.734 -15.141 -4.5 1 94.25 508 SER A C 1
ATOM 3952 O O . SER A 1 508 ? -13.82 -15.727 -3.42 1 94.25 508 SER A O 1
ATOM 3954 N N . CYS A 1 509 ? -13.695 -13.883 -4.594 1 95.5 509 CYS A N 1
ATOM 3955 C CA . CYS A 1 509 ? -13.898 -13.031 -3.424 1 95.5 509 CYS A CA 1
ATOM 3956 C C . CYS A 1 509 ? -14.805 -11.852 -3.758 1 95.5 509 CYS A C 1
ATOM 3958 O O . CYS A 1 509 ? -14.367 -10.703 -3.707 1 95.5 509 CYS A O 1
ATOM 3960 N N . PRO A 1 510 ? -16.078 -12.125 -4.012 1 95.81 510 PRO A N 1
ATOM 3961 C CA . PRO A 1 510 ? -17.031 -11.023 -4.215 1 95.81 510 PRO A CA 1
ATOM 3962 C C . PRO A 1 510 ? -17.25 -10.203 -2.947 1 95.81 510 PRO A C 1
ATOM 3964 O O . PRO A 1 510 ? -17.75 -10.727 -1.944 1 95.81 510 PRO A O 1
ATOM 3967 N N . LEU A 1 511 ? -16.828 -9.016 -2.947 1 98.25 511 LEU A N 1
ATOM 3968 C CA . LEU A 1 511 ? -16.984 -8.086 -1.836 1 98.25 511 LEU A CA 1
ATOM 3969 C C . LEU A 1 511 ? -17.078 -6.648 -2.34 1 98.25 511 LEU A C 1
ATOM 3971 O O . LEU A 1 511 ? -16.859 -6.383 -3.521 1 98.25 511 LEU A O 1
ATOM 3975 N N . VAL A 1 512 ? -17.609 -5.785 -1.514 1 98.88 512 VAL A N 1
ATOM 3976 C CA . VAL A 1 512 ? -17.688 -4.359 -1.826 1 98.88 512 VAL A CA 1
ATOM 3977 C C . VAL A 1 512 ? -16.797 -3.568 -0.87 1 98.88 512 VAL A C 1
ATOM 3979 O O . VAL A 1 512 ? -16.859 -3.752 0.347 1 98.88 512 VAL A O 1
ATOM 3982 N N . VAL A 1 513 ? -15.938 -2.812 -1.387 1 98.94 513 VAL A N 1
ATOM 3983 C CA . VAL A 1 513 ? -15.172 -1.851 -0.603 1 98.94 513 VAL A CA 1
ATOM 3984 C C . VAL A 1 513 ? -15.727 -0.445 -0.818 1 98.94 513 VAL A C 1
ATOM 3986 O O . VAL A 1 513 ? -15.539 0.147 -1.884 1 98.94 513 VAL A O 1
ATOM 3989 N N . ARG A 1 514 ? -16.406 0.096 0.139 1 98.88 514 ARG A N 1
ATOM 3990 C CA . ARG A 1 514 ? -16.906 1.464 0.1 1 98.88 514 ARG A CA 1
ATOM 3991 C C . ARG A 1 514 ? -15.852 2.455 0.569 1 98.88 514 ARG A C 1
ATOM 3993 O O . ARG A 1 514 ? -15.195 2.234 1.589 1 98.88 514 ARG A O 1
ATOM 4000 N N . VAL A 1 515 ? -15.719 3.555 -0.144 1 98.69 515 VAL A N 1
ATOM 4001 C CA . VAL A 1 515 ? -14.664 4.508 0.206 1 98.69 515 VAL A CA 1
ATOM 4002 C C . VAL A 1 515 ? -15.148 5.93 -0.06 1 98.69 515 VAL A C 1
ATOM 4004 O O . VAL A 1 515 ? -15.414 6.301 -1.208 1 98.69 515 VAL A O 1
ATOM 4007 N N . PRO A 1 516 ? -15.32 6.762 0.99 1 98.12 516 PRO A N 1
ATOM 4008 C CA . PRO A 1 516 ? -15.5 8.195 0.749 1 98.12 516 PRO A CA 1
ATOM 4009 C C . PRO A 1 516 ? -14.297 8.836 0.064 1 98.12 516 PRO A C 1
ATOM 4011 O O . PRO A 1 516 ? -13.156 8.602 0.471 1 98.12 516 PRO A O 1
ATOM 4014 N N . ILE A 1 517 ? -14.531 9.68 -0.927 1 98.19 517 ILE A N 1
ATOM 4015 C CA . ILE A 1 517 ? -13.461 10.211 -1.759 1 98.19 517 ILE A CA 1
ATOM 4016 C C . ILE A 1 517 ? -13.742 11.672 -2.105 1 98.19 517 ILE A C 1
ATOM 4018 O O . ILE A 1 517 ? -14.891 12.125 -2.004 1 98.19 517 ILE A O 1
ATOM 4022 N N . GLY A 1 518 ? -12.688 12.438 -2.428 1 97.56 518 GLY A N 1
ATOM 4023 C CA . GLY A 1 518 ? -12.82 13.703 -3.137 1 97.56 518 GLY A CA 1
ATOM 4024 C C . GLY A 1 518 ? -12.766 14.906 -2.223 1 97.56 518 GLY A C 1
ATOM 4025 O O . GLY A 1 518 ? -12.609 14.766 -1.008 1 97.56 518 GLY A O 1
ATOM 4026 N N . GLY A 1 519 ? -12.766 16.078 -2.865 1 97.06 519 GLY A N 1
ATOM 4027 C CA . GLY A 1 519 ? -12.617 17.359 -2.189 1 97.06 519 GLY A CA 1
ATOM 4028 C C . GLY A 1 519 ? -13.891 18.172 -2.158 1 97.06 519 GLY A C 1
ATOM 4029 O O . GLY A 1 519 ? -14.984 17.625 -2.014 1 97.06 519 GLY A O 1
ATOM 4030 N N . TYR A 1 520 ? -13.75 19.406 -2.158 1 95.25 520 TYR A N 1
ATOM 4031 C CA . TYR A 1 520 ? -14.812 20.406 -2.146 1 95.25 520 TYR A CA 1
ATOM 4032 C C . TYR A 1 520 ? -15.422 20.531 -0.757 1 95.25 520 TYR A C 1
ATOM 4034 O O . TYR A 1 520 ? -16.516 21.078 -0.604 1 95.25 520 TYR A O 1
ATOM 4042 N N . LEU A 1 521 ? -14.742 19.828 0.233 1 87.25 521 LEU A N 1
ATOM 4043 C CA . LEU A 1 521 ? -15.102 20.031 1.63 1 87.25 521 LEU A CA 1
ATOM 4044 C C . LEU A 1 521 ? -13.992 20.781 2.367 1 87.25 521 LEU A C 1
ATOM 4046 O O . LEU A 1 521 ? -12.82 20.422 2.264 1 87.25 521 LEU A O 1
ATOM 4050 N N . THR A 1 522 ? -14.258 22.094 2.557 1 83.5 522 THR A N 1
ATOM 4051 C CA . THR A 1 522 ? -13.242 22.922 3.182 1 83.5 522 THR A CA 1
ATOM 4052 C C . THR A 1 522 ? -12.68 22.25 4.426 1 83.5 522 THR A C 1
ATOM 4054 O O . THR A 1 522 ? -13.414 21.609 5.184 1 83.5 522 THR A O 1
ATOM 4057 N N . GLY A 1 523 ? -11.312 22.234 4.48 1 85.44 523 GLY A N 1
ATOM 4058 C CA . GLY A 1 523 ? -10.656 21.75 5.68 1 85.44 523 GLY A CA 1
ATOM 4059 C C . GLY A 1 523 ? -10.086 20.344 5.52 1 85.44 523 GLY A C 1
ATOM 4060 O O . GLY A 1 523 ? -9.383 19.859 6.402 1 85.44 523 GLY A O 1
ATOM 4061 N N . GLY A 1 524 ? -10.344 19.625 4.383 1 88.62 524 GLY A N 1
ATOM 4062 C CA . GLY A 1 524 ? -9.891 18.25 4.211 1 88.62 524 GLY A CA 1
ATOM 4063 C C . GLY A 1 524 ? -8.398 18.141 3.941 1 88.62 524 GLY A C 1
ATOM 4064 O O . GLY A 1 524 ? -7.75 17.188 4.379 1 88.62 524 GLY A O 1
ATOM 4065 N N . SER A 1 525 ? -7.867 19.125 3.236 1 93.25 525 SER A N 1
ATOM 4066 C CA . SER A 1 525 ? -6.434 19.234 2.977 1 93.25 525 SER A CA 1
ATOM 4067 C C . SER A 1 525 ? -5.887 17.969 2.332 1 93.25 525 SER A C 1
ATOM 4069 O O . SER A 1 525 ? -6.578 17.312 1.546 1 93.25 525 SER A O 1
ATOM 4071 N N . ILE A 1 526 ? -4.652 17.547 2.604 1 93.94 526 ILE A N 1
ATOM 4072 C CA . ILE A 1 526 ? -3.854 16.5 1.967 1 93.94 526 ILE A CA 1
ATOM 4073 C C . ILE A 1 526 ? -4.453 15.133 2.271 1 93.94 526 ILE A C 1
ATOM 4075 O O . ILE A 1 526 ? -4.406 14.227 1.435 1 93.94 526 ILE A O 1
ATOM 4079 N N . TYR A 1 527 ? -5.141 14.969 3.328 1 93.62 527 TYR A N 1
ATOM 4080 C CA . TYR A 1 527 ? -5.418 13.609 3.781 1 93.62 527 TYR A CA 1
ATOM 4081 C C . TYR A 1 527 ? -6.918 13.336 3.799 1 93.62 527 TYR A C 1
ATOM 4083 O O . TYR A 1 527 ? -7.363 12.32 4.324 1 93.62 527 TYR A O 1
ATOM 4091 N N . HIS A 1 528 ? -7.746 14.273 3.205 1 95 528 HIS A N 1
ATOM 4092 C CA . HIS A 1 528 ? -9.188 14.031 3.18 1 95 528 HIS A CA 1
ATOM 4093 C C . HIS A 1 528 ? -9.812 14.594 1.905 1 95 528 HIS A C 1
ATOM 4095 O O . HIS A 1 528 ? -11.023 14.812 1.852 1 95 528 HIS A O 1
ATOM 4101 N N . SER A 1 529 ? -8.977 14.891 0.875 1 96.88 529 SER A N 1
ATOM 4102 C CA . SER A 1 529 ? -9.578 15.578 -0.262 1 96.88 529 SER A CA 1
ATOM 4103 C C . SER A 1 529 ? -9.047 15.031 -1.583 1 96.88 529 SER A C 1
ATOM 4105 O O . SER A 1 529 ? -9.312 15.594 -2.646 1 96.88 529 SER A O 1
ATOM 4107 N N . GLN A 1 530 ? -8.32 13.977 -1.504 1 96.06 530 GLN A N 1
ATOM 4108 C CA . GLN A 1 530 ? -7.652 13.531 -2.723 1 96.06 530 GLN A CA 1
ATOM 4109 C C . GLN A 1 530 ? -8.562 12.617 -3.545 1 96.06 530 GLN A C 1
ATOM 4111 O O . GLN A 1 530 ? -9.531 12.07 -3.021 1 96.06 530 GLN A O 1
ATOM 4116 N N . SER A 1 531 ? -8.258 12.555 -4.809 1 96.19 531 SER A N 1
ATOM 4117 C CA . SER A 1 531 ? -8.789 11.57 -5.746 1 96.19 531 SER A CA 1
ATOM 4118 C C . SER A 1 531 ? -7.68 10.664 -6.281 1 96.19 531 SER A C 1
ATOM 4120 O O . SER A 1 531 ? -6.504 10.859 -5.957 1 96.19 531 SER A O 1
ATOM 4122 N N . GLY A 1 532 ? -7.992 9.695 -7.027 1 96.5 532 GLY A N 1
ATOM 4123 C CA . GLY A 1 532 ? -7.039 8.75 -7.582 1 96.5 532 GLY A CA 1
ATOM 4124 C C . GLY A 1 532 ? -7.691 7.492 -8.117 1 96.5 532 GLY A C 1
ATOM 4125 O O . GLY A 1 532 ? -7.094 6.414 -8.086 1 96.5 532 GLY A O 1
ATOM 4126 N N . GLU A 1 533 ? -8.93 7.598 -8.562 1 98 533 GLU A N 1
ATOM 4127 C CA . GLU A 1 533 ? -9.703 6.441 -9 1 98 533 GLU A CA 1
ATOM 4128 C C . GLU A 1 533 ? -9.047 5.754 -10.195 1 98 533 GLU A C 1
ATOM 4130 O O . GLU A 1 533 ? -9.195 4.543 -10.383 1 98 533 GLU A O 1
ATOM 4135 N N . SER A 1 534 ? -8.211 6.523 -10.992 1 97.81 534 SER A N 1
ATOM 4136 C CA . SER A 1 534 ? -7.555 5.945 -12.156 1 97.81 534 SER A CA 1
ATOM 4137 C C . SER A 1 534 ? -6.582 4.844 -11.75 1 97.81 534 SER A C 1
ATOM 4139 O O . SER A 1 534 ? -6.355 3.896 -12.5 1 97.81 534 SER A O 1
ATOM 4141 N N . ILE A 1 535 ? -6.016 4.934 -10.57 1 97 535 ILE A N 1
ATOM 4142 C CA . ILE A 1 535 ? -5.086 3.932 -10.062 1 97 535 ILE A CA 1
ATOM 4143 C C . ILE A 1 535 ? -5.797 2.586 -9.93 1 97 535 ILE A C 1
ATOM 4145 O O . ILE A 1 535 ? -5.227 1.542 -10.258 1 97 535 ILE A O 1
ATOM 4149 N N . PHE A 1 536 ? -7.055 2.602 -9.594 1 98 536 PHE A N 1
ATOM 4150 C CA . PHE A 1 536 ? -7.789 1.365 -9.352 1 98 536 PHE A CA 1
ATOM 4151 C C . PHE A 1 536 ? -8.469 0.886 -10.625 1 98 536 PHE A C 1
ATOM 4153 O O . PHE A 1 536 ? -8.648 -0.317 -10.828 1 98 536 PHE A O 1
ATOM 4160 N N . THR A 1 537 ? -8.82 1.857 -11.508 1 98.12 537 THR A N 1
ATOM 4161 C CA . THR A 1 537 ? -9.367 1.41 -12.781 1 98.12 537 THR A CA 1
ATOM 4162 C C . THR A 1 537 ? -8.289 0.742 -13.633 1 98.12 537 THR A C 1
ATOM 4164 O O . THR A 1 537 ? -8.594 -0.044 -14.531 1 98.12 537 THR A O 1
ATOM 4167 N N . HIS A 1 538 ? -7 1.034 -13.328 1 97.69 538 HIS A N 1
ATOM 4168 C CA . HIS A 1 538 ? -5.863 0.401 -13.992 1 97.69 538 HIS A CA 1
ATOM 4169 C C . HIS A 1 538 ? -5.562 -0.966 -13.391 1 97.69 538 HIS A C 1
ATOM 4171 O O . HIS A 1 538 ? -4.512 -1.552 -13.656 1 97.69 538 HIS A O 1
ATOM 4177 N N . THR A 1 539 ? -6.449 -1.537 -12.609 1 96 539 THR A N 1
ATOM 4178 C CA . THR A 1 539 ? -6.309 -2.855 -12.008 1 96 539 THR A CA 1
ATOM 4179 C C . THR A 1 539 ? -7.406 -3.795 -12.492 1 96 539 THR A C 1
ATOM 4181 O O . THR A 1 539 ? -8.5 -3.826 -11.922 1 96 539 THR A O 1
ATOM 4184 N N . PRO A 1 540 ? -7.109 -4.598 -13.477 1 96.25 540 PRO A N 1
ATOM 4185 C CA . PRO A 1 540 ? -8.133 -5.531 -13.945 1 96.25 540 PRO A CA 1
ATOM 4186 C C . PRO A 1 540 ? -8.586 -6.508 -12.859 1 96.25 540 PRO A C 1
ATOM 4188 O O . PRO A 1 540 ? -7.766 -6.949 -12.047 1 96.25 540 PRO A O 1
ATOM 4191 N N . GLY A 1 541 ? -9.773 -6.867 -12.859 1 97.12 541 GLY A N 1
ATOM 4192 C CA . GLY A 1 541 ? -10.328 -7.789 -11.883 1 97.12 541 GLY A CA 1
ATOM 4193 C C . GLY A 1 541 ? -11.164 -7.105 -10.82 1 97.12 541 GLY A C 1
ATOM 4194 O O . GLY A 1 541 ? -11.891 -7.766 -10.078 1 97.12 541 GLY A O 1
ATOM 4195 N N . VAL A 1 542 ? -11.172 -5.766 -10.82 1 97.88 542 VAL A N 1
ATOM 4196 C CA . VAL A 1 542 ? -11.969 -4.996 -9.867 1 97.88 542 VAL A CA 1
ATOM 4197 C C . VAL A 1 542 ? -12.883 -4.035 -10.625 1 97.88 542 VAL A C 1
ATOM 4199 O O . VAL A 1 542 ? -12.453 -3.355 -11.555 1 97.88 542 VAL A O 1
ATOM 4202 N N . ARG A 1 543 ? -14.164 -4.055 -10.234 1 98.56 543 ARG A N 1
ATOM 4203 C CA . ARG A 1 543 ? -15.094 -3.059 -10.758 1 98.56 543 ARG A CA 1
ATOM 4204 C C . ARG A 1 543 ? -15.016 -1.765 -9.953 1 98.56 543 ARG A C 1
ATOM 4206 O O . ARG A 1 543 ? -14.82 -1.793 -8.734 1 98.56 543 ARG A O 1
ATOM 4213 N N . VAL A 1 544 ? -15.148 -0.629 -10.625 1 98.88 544 VAL A N 1
ATOM 4214 C CA . VAL A 1 544 ? -15.078 0.663 -9.953 1 98.88 544 VAL A CA 1
ATOM 4215 C C . VAL A 1 544 ? -16.266 1.526 -10.367 1 98.88 544 VAL A C 1
ATOM 4217 O O . VAL A 1 544 ? -16.516 1.713 -11.555 1 98.88 544 VAL A O 1
ATOM 4220 N N . VAL A 1 545 ? -17 2.1 -9.414 1 98.81 545 VAL A N 1
ATOM 4221 C CA . VAL A 1 545 ? -18.125 2.975 -9.703 1 98.81 545 VAL A CA 1
ATOM 4222 C C . VAL A 1 545 ? -18.062 4.211 -8.812 1 98.81 545 VAL A C 1
ATOM 4224 O O . VAL A 1 545 ? -17.469 4.176 -7.734 1 98.81 545 VAL A O 1
ATOM 4227 N N . MET A 1 546 ? -18.641 5.324 -9.25 1 98.88 546 MET A N 1
ATOM 4228 C CA . MET A 1 546 ? -18.703 6.586 -8.516 1 98.88 546 MET A CA 1
ATOM 4229 C C . MET A 1 546 ? -19.984 7.352 -8.852 1 98.88 546 MET A C 1
ATOM 4231 O O . MET A 1 546 ? -19.984 8.203 -9.742 1 98.88 546 MET A O 1
ATOM 4235 N N . PRO A 1 547 ? -21.031 7.184 -8.07 1 98.62 547 PRO A N 1
ATOM 4236 C CA . PRO A 1 547 ? -22.312 7.852 -8.328 1 98.62 547 PRO A CA 1
ATOM 4237 C C . PRO A 1 547 ? -22.25 9.359 -8.094 1 98.62 547 PRO A C 1
ATOM 4239 O O . PRO A 1 547 ? -21.391 9.828 -7.336 1 98.62 547 PRO A O 1
ATOM 4242 N N . SER A 1 548 ? -23.219 10.078 -8.695 1 98.5 548 SER A N 1
ATOM 4243 C CA . SER A 1 548 ? -23.234 11.531 -8.578 1 98.5 548 SER A CA 1
ATOM 4244 C C . SER A 1 548 ? -24.469 12.008 -7.805 1 98.5 548 SER A C 1
ATOM 4246 O O . SER A 1 548 ? -24.609 13.203 -7.539 1 98.5 548 SER A O 1
ATOM 4248 N N . ASN A 1 549 ? -25.359 11.117 -7.48 1 98.12 549 ASN A N 1
ATOM 4249 C CA . ASN A 1 549 ? -26.594 11.492 -6.801 1 98.12 549 ASN A CA 1
ATOM 4250 C C . ASN A 1 549 ? -27.156 10.328 -5.988 1 98.12 549 ASN A C 1
ATOM 4252 O O . ASN A 1 549 ? -26.641 9.211 -6.062 1 98.12 549 ASN A O 1
ATOM 4256 N N . ALA A 1 550 ? -28.188 10.602 -5.238 1 97.94 550 ALA A N 1
ATOM 4257 C CA . ALA A 1 550 ? -28.719 9.664 -4.25 1 97.94 550 ALA A CA 1
ATOM 4258 C C . ALA A 1 550 ? -29.297 8.422 -4.926 1 97.94 550 ALA A C 1
ATOM 4260 O O . ALA A 1 550 ? -29.016 7.293 -4.52 1 97.94 550 ALA A O 1
ATOM 4261 N N . LEU A 1 551 ? -30.094 8.586 -5.977 1 97.25 551 LEU A N 1
ATOM 4262 C CA . LEU A 1 551 ? -30.75 7.469 -6.645 1 97.25 551 LEU A CA 1
ATOM 4263 C C . LEU A 1 551 ? -29.719 6.543 -7.293 1 97.25 551 LEU A C 1
ATOM 4265 O O . LEU A 1 551 ? -29.844 5.316 -7.188 1 97.25 551 LEU A O 1
ATOM 4269 N N . ASP A 1 552 ? -28.781 7.113 -7.98 1 98.44 552 ASP A N 1
ATOM 4270 C CA . ASP A 1 552 ? -27.719 6.324 -8.609 1 98.44 552 ASP A CA 1
ATOM 4271 C C . ASP A 1 552 ? -26.891 5.582 -7.559 1 98.44 552 ASP A C 1
ATOM 4273 O O . ASP A 1 552 ? -26.484 4.441 -7.777 1 98.44 552 ASP A O 1
ATOM 4277 N N . ALA A 1 553 ? -26.641 6.254 -6.434 1 98.75 553 ALA A N 1
ATOM 4278 C CA . ALA A 1 553 ? -25.859 5.621 -5.371 1 98.75 553 ALA A CA 1
ATOM 4279 C C . ALA A 1 553 ? -26.547 4.363 -4.855 1 98.75 553 ALA A C 1
ATOM 4281 O O . ALA A 1 553 ? -25.922 3.314 -4.707 1 98.75 553 ALA A O 1
ATOM 4282 N N . LEU A 1 554 ? -27.828 4.516 -4.582 1 98.56 554 LEU A N 1
ATOM 4283 C CA . LEU A 1 554 ? -28.578 3.367 -4.09 1 98.56 554 LEU A CA 1
ATOM 4284 C C . LEU A 1 554 ? -28.609 2.25 -5.129 1 98.56 554 LEU A C 1
ATOM 4286 O O . LEU A 1 554 ? -28.312 1.095 -4.809 1 98.56 554 LEU A O 1
ATOM 4290 N N . GLY A 1 555 ? -28.922 2.545 -6.383 1 98.75 555 GLY A N 1
ATOM 4291 C CA . GLY A 1 555 ? -29.047 1.536 -7.422 1 98.75 555 GLY A CA 1
ATOM 4292 C C . GLY A 1 555 ? -27.734 0.831 -7.719 1 98.75 555 GLY A C 1
ATOM 4293 O O . GLY A 1 555 ? -27.703 -0.392 -7.879 1 98.75 555 GLY A O 1
ATOM 4294 N N . LEU A 1 556 ? -26.656 1.572 -7.836 1 98.94 556 LEU A N 1
ATOM 4295 C CA . LEU A 1 556 ? -25.344 1.006 -8.125 1 98.94 556 LEU A CA 1
ATOM 4296 C C . LEU A 1 556 ? -24.828 0.181 -6.949 1 98.94 556 LEU A C 1
ATOM 4298 O O . LEU A 1 556 ? -24.188 -0.847 -7.141 1 98.94 556 LEU A O 1
ATOM 4302 N N . LEU A 1 557 ? -25.062 0.667 -5.719 1 98.94 557 LEU A N 1
ATOM 4303 C CA . LEU A 1 557 ? -24.625 -0.079 -4.547 1 98.94 557 LEU A CA 1
ATOM 4304 C C . LEU A 1 557 ? -25.328 -1.432 -4.469 1 98.94 557 LEU A C 1
ATOM 4306 O O . LEU A 1 557 ? -24.703 -2.439 -4.129 1 98.94 557 LEU A O 1
ATOM 4310 N N . ARG A 1 558 ? -26.641 -1.434 -4.73 1 98.56 558 ARG A N 1
ATOM 4311 C CA . ARG A 1 558 ? -27.359 -2.703 -4.715 1 98.56 558 ARG A CA 1
ATOM 4312 C C . ARG A 1 558 ? -26.781 -3.666 -5.754 1 98.56 558 ARG A C 1
ATOM 4314 O O . ARG A 1 558 ? -26.594 -4.852 -5.473 1 98.56 558 ARG A O 1
ATOM 4321 N N . THR A 1 559 ? -26.5 -3.156 -6.945 1 98.56 559 THR A N 1
ATOM 4322 C CA . THR A 1 559 ? -25.875 -3.979 -7.969 1 98.56 559 THR A CA 1
ATOM 4323 C C . THR A 1 559 ? -24.516 -4.496 -7.484 1 98.56 559 THR A C 1
ATOM 4325 O O . THR A 1 559 ? -24.188 -5.668 -7.688 1 98.56 559 THR A O 1
ATOM 4328 N N . ALA A 1 560 ? -23.75 -3.654 -6.871 1 98.75 560 ALA A N 1
ATOM 4329 C CA . ALA A 1 560 ? -22.438 -4.027 -6.344 1 98.75 560 ALA A CA 1
ATOM 4330 C C . ALA A 1 560 ? -22.562 -5.164 -5.332 1 98.75 560 ALA A C 1
ATOM 4332 O O . ALA A 1 560 ? -21.734 -6.09 -5.328 1 98.75 560 ALA A O 1
ATOM 4333 N N . ILE A 1 561 ? -23.5 -5.07 -4.465 1 98.19 561 ILE A N 1
ATOM 4334 C CA . ILE A 1 561 ? -23.688 -6.059 -3.41 1 98.19 561 ILE A CA 1
ATOM 4335 C C . ILE A 1 561 ? -24.188 -7.367 -4.016 1 98.19 561 ILE A C 1
ATOM 4337 O O . ILE A 1 561 ? -23.781 -8.453 -3.586 1 98.19 561 ILE A O 1
ATOM 4341 N N . ARG A 1 562 ? -25 -7.293 -5.023 1 96.06 562 ARG A N 1
ATOM 4342 C CA . ARG A 1 562 ? -25.688 -8.477 -5.531 1 96.06 562 ARG A CA 1
ATOM 4343 C C . ARG A 1 562 ? -24.844 -9.18 -6.598 1 96.06 562 ARG A C 1
ATOM 4345 O O . ARG A 1 562 ? -25.047 -10.367 -6.867 1 96.06 562 ARG A O 1
ATOM 4352 N N . CYS A 1 563 ? -23.906 -8.469 -7.234 1 96 563 CYS A N 1
ATOM 4353 C CA . CYS A 1 563 ? -23.109 -9.102 -8.281 1 96 563 CYS A CA 1
ATOM 4354 C C . CYS A 1 563 ? -22.031 -9.992 -7.68 1 96 563 CYS A C 1
ATOM 4356 O O . CYS A 1 563 ? -21.891 -10.062 -6.461 1 96 563 CYS A O 1
ATOM 4358 N N . ASP A 1 564 ? -21.281 -10.672 -8.555 1 94.94 564 ASP A N 1
ATOM 4359 C CA . ASP A 1 564 ? -20.312 -11.664 -8.102 1 94.94 564 ASP A CA 1
ATOM 4360 C C . ASP A 1 564 ? -18.875 -11.18 -8.32 1 94.94 564 ASP A C 1
ATOM 4362 O O . ASP A 1 564 ? -17.953 -11.984 -8.367 1 94.94 564 ASP A O 1
ATOM 4366 N N . ASP A 1 565 ? -18.672 -9.898 -8.586 1 97.12 565 ASP A N 1
ATOM 4367 C CA . ASP A 1 565 ? -17.344 -9.312 -8.766 1 97.12 565 ASP A CA 1
ATOM 4368 C C . ASP A 1 565 ? -16.938 -8.477 -7.551 1 97.12 565 ASP A C 1
ATOM 4370 O O . ASP A 1 565 ? -17.812 -7.957 -6.84 1 97.12 565 ASP A O 1
ATOM 4374 N N . PRO A 1 566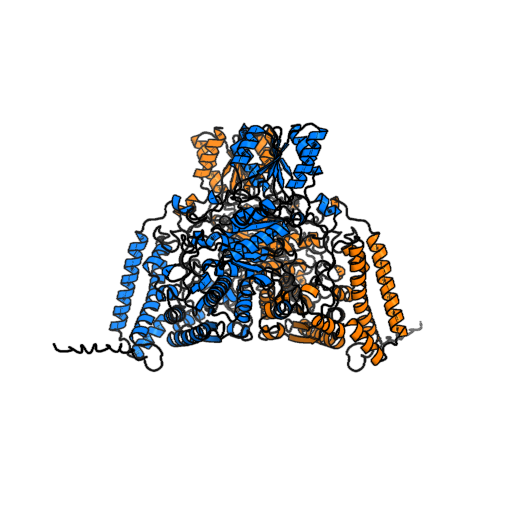 ? -15.633 -8.445 -7.223 1 98.12 566 PRO A N 1
ATOM 4375 C CA . PRO A 1 566 ? -15.211 -7.406 -6.285 1 98.12 566 PRO A CA 1
ATOM 4376 C C . PRO A 1 566 ? -15.469 -5.996 -6.812 1 98.12 566 PRO A C 1
ATOM 4378 O O . PRO A 1 566 ? -15.227 -5.723 -7.992 1 98.12 566 PRO A O 1
ATOM 4381 N N . VAL A 1 567 ? -15.969 -5.113 -5.957 1 98.81 567 VAL A N 1
ATOM 4382 C CA . VAL A 1 567 ? -16.344 -3.773 -6.398 1 98.81 567 VAL A CA 1
ATOM 4383 C C . VAL A 1 567 ? -15.727 -2.732 -5.469 1 98.81 567 VAL A C 1
ATOM 4385 O O . VAL A 1 567 ? -15.828 -2.85 -4.242 1 98.81 567 VAL A O 1
ATOM 4388 N N . LEU A 1 568 ? -14.977 -1.827 -6 1 98.94 568 LEU A N 1
ATOM 4389 C CA . LEU A 1 568 ? -14.648 -0.589 -5.305 1 98.94 568 LEU A CA 1
ATOM 4390 C C . LEU A 1 568 ? -15.727 0.464 -5.52 1 98.94 568 LEU A C 1
ATOM 4392 O O . LEU A 1 568 ? -15.914 0.946 -6.637 1 98.94 568 LEU A O 1
ATOM 4396 N N . PHE A 1 569 ? -16.453 0.763 -4.5 1 98.94 569 PHE A N 1
ATOM 4397 C CA . PHE A 1 569 ? -17.562 1.706 -4.535 1 98.94 569 PHE A CA 1
ATOM 4398 C C . PHE A 1 569 ? -17.141 3.059 -3.969 1 98.94 569 PHE A C 1
ATOM 4400 O O . PHE A 1 569 ? -17.109 3.242 -2.75 1 98.94 569 PHE A O 1
ATOM 4407 N N . LEU A 1 570 ? -16.859 4.012 -4.855 1 98.94 570 LEU A N 1
ATOM 4408 C CA . LEU A 1 570 ? -16.375 5.328 -4.457 1 98.94 570 LEU A CA 1
ATOM 4409 C C . LEU A 1 570 ? -17.531 6.273 -4.176 1 98.94 570 LEU A C 1
ATOM 4411 O O . LEU A 1 570 ? -18.406 6.469 -5.027 1 98.94 570 LEU A O 1
ATOM 4415 N N . GLU A 1 571 ? -17.547 6.844 -2.98 1 98.69 571 GLU A N 1
ATOM 4416 C CA . GLU A 1 571 ? -18.609 7.742 -2.539 1 98.69 571 GLU A CA 1
ATOM 4417 C C . GLU A 1 571 ? -18.094 9.156 -2.33 1 98.69 571 GLU A C 1
ATOM 4419 O O . GLU A 1 571 ? -17.359 9.422 -1.368 1 98.69 571 GLU A O 1
ATOM 4424 N N . HIS A 1 572 ? -18.5 10.07 -3.148 1 98.06 572 HIS A N 1
ATOM 4425 C CA . HIS A 1 572 ? -17.984 11.43 -3.027 1 98.06 572 HIS A CA 1
ATOM 4426 C C . HIS A 1 572 ? -18.562 12.141 -1.809 1 98.06 572 HIS A C 1
ATOM 4428 O O . HIS A 1 572 ? -19.781 12.367 -1.739 1 98.06 572 HIS A O 1
ATOM 4434 N N . LYS A 1 573 ? -17.75 12.609 -0.93 1 96.25 573 LYS A N 1
ATOM 4435 C CA . LYS A 1 573 ? -18.172 13.117 0.372 1 96.25 573 LYS A CA 1
ATOM 4436 C C . LYS A 1 573 ? -19 14.398 0.224 1 96.25 573 LYS A C 1
ATOM 4438 O O . LYS A 1 573 ? -19.875 14.672 1.037 1 96.25 573 LYS A O 1
ATOM 4443 N N . ARG A 1 574 ? -18.625 15.195 -0.776 1 96.19 574 ARG A N 1
ATOM 4444 C CA . ARG A 1 574 ? -19.328 16.453 -1.013 1 96.19 574 ARG A CA 1
ATOM 4445 C C . ARG A 1 574 ? -20.797 16.203 -1.35 1 96.19 574 ARG A C 1
ATOM 4447 O O . ARG A 1 574 ? -21.656 17.047 -1.07 1 96.19 574 ARG A O 1
ATOM 4454 N N . LEU A 1 575 ? -21.109 15.039 -1.84 1 97.62 575 LEU A N 1
ATOM 4455 C CA . LEU A 1 575 ? -22.438 14.75 -2.369 1 97.62 575 LEU A CA 1
ATOM 4456 C C . LEU A 1 575 ? -23.312 14.078 -1.313 1 97.62 575 LEU A C 1
ATOM 4458 O O . LEU A 1 575 ? -24.531 13.977 -1.482 1 97.62 575 LEU A O 1
ATOM 4462 N N . TYR A 1 576 ? -22.812 13.695 -0.193 1 96.75 576 TYR A N 1
ATOM 4463 C CA . TYR A 1 576 ? -23.531 12.906 0.805 1 96.75 576 TYR A CA 1
ATOM 4464 C C . TYR A 1 576 ? -24.812 13.617 1.235 1 96.75 576 TYR A C 1
ATOM 4466 O O . TYR A 1 576 ? -25.859 12.984 1.399 1 96.75 576 TYR A O 1
ATOM 4474 N N . ARG A 1 577 ? -24.688 15 1.421 1 94.38 577 ARG A N 1
ATOM 4475 C CA . ARG A 1 577 ? -25.812 15.711 2.039 1 94.38 577 ARG A CA 1
ATOM 4476 C C . ARG A 1 577 ? -26.234 16.906 1.198 1 94.38 577 ARG A C 1
ATOM 4478 O O . ARG A 1 577 ? -27.031 17.734 1.644 1 94.38 577 ARG A O 1
ATOM 4485 N N . GLU A 1 578 ? -25.688 16.922 0.097 1 90.56 578 GLU A N 1
ATOM 4486 C CA . GLU A 1 578 ? -26.078 18.016 -0.784 1 90.56 578 GLU A CA 1
ATOM 4487 C C . GLU A 1 578 ? -27.531 17.906 -1.223 1 90.56 578 GLU A C 1
ATOM 4489 O O . GLU A 1 578 ? -28.062 16.797 -1.31 1 90.56 578 GLU A O 1
ATOM 4494 N N . THR A 1 579 ? -28.062 19.109 -1.448 1 88.38 579 THR A N 1
ATOM 4495 C CA . THR A 1 579 ? -29.438 19.156 -1.923 1 88.38 579 THR A CA 1
ATOM 4496 C C . THR A 1 579 ? -29.531 18.609 -3.346 1 88.38 579 THR A C 1
ATOM 4498 O O . THR A 1 579 ? -30.531 17.969 -3.703 1 88.38 579 THR A O 1
ATOM 4501 N N . PHE A 1 580 ? -28.484 18.797 -4 1 84.06 580 PHE A N 1
ATOM 4502 C CA . PHE A 1 580 ? -28.438 18.266 -5.359 1 84.06 580 PHE A CA 1
ATOM 4503 C C . PHE A 1 580 ? -28.531 16.75 -5.355 1 84.06 580 PHE A C 1
ATOM 4505 O O . PHE A 1 580 ? -27.844 16.078 -4.57 1 84.06 580 PHE A O 1
ATOM 4512 N N . GLY A 1 581 ? -29.516 16.234 -6.121 1 86.38 581 GLY A N 1
ATOM 4513 C CA . GLY A 1 581 ? -29.5 14.805 -6.406 1 86.38 581 GLY A CA 1
ATOM 4514 C C . GLY A 1 581 ? -30.266 13.992 -5.383 1 86.38 581 GLY A C 1
ATOM 4515 O O . GLY A 1 581 ? -30.141 12.766 -5.332 1 86.38 581 GLY A O 1
ATOM 4516 N N . ARG A 1 582 ? -30.922 14.68 -4.418 1 95.69 582 ARG A N 1
ATOM 4517 C CA . ARG A 1 582 ? -31.812 13.953 -3.51 1 95.69 582 ARG A CA 1
ATOM 4518 C C . ARG A 1 582 ? -32.875 13.18 -4.281 1 95.69 582 ARG A C 1
ATOM 4520 O O . ARG A 1 582 ? -33.188 13.508 -5.43 1 95.69 582 ARG A O 1
ATOM 4527 N N . ALA A 1 583 ? -33.375 12.156 -3.686 1 95.75 583 ALA A N 1
ATOM 4528 C CA . ALA A 1 583 ? -34.375 11.336 -4.348 1 95.75 583 ALA A CA 1
ATOM 4529 C C . ALA A 1 583 ? -35.219 10.57 -3.328 1 95.75 583 ALA A C 1
ATOM 4531 O O . ALA A 1 583 ? -34.812 10.391 -2.184 1 95.75 583 ALA A O 1
ATOM 4532 N N . ALA A 1 584 ? -36.406 10.266 -3.812 1 95.62 584 ALA A N 1
ATOM 4533 C CA . ALA A 1 584 ? -37.25 9.383 -3.004 1 95.62 584 ALA A CA 1
ATOM 4534 C C . ALA A 1 584 ? -36.688 7.961 -2.988 1 95.62 584 ALA A C 1
ATOM 4536 O O . ALA A 1 584 ? -35.969 7.551 -3.91 1 95.62 584 ALA A O 1
ATOM 4537 N N . TYR A 1 585 ? -36.969 7.328 -1.884 1 96.5 585 TYR A N 1
ATOM 4538 C CA . TYR A 1 585 ? -36.625 5.914 -1.815 1 96.5 585 TYR A CA 1
ATOM 4539 C C . TYR A 1 585 ? -37.281 5.137 -2.953 1 96.5 585 TYR A C 1
ATOM 4541 O O . TYR A 1 585 ? -38.5 5.145 -3.098 1 96.5 585 TYR A O 1
ATOM 4549 N N . PRO A 1 586 ? -36.5 4.41 -3.734 1 96.56 586 PRO A N 1
ATOM 4550 C CA . PRO A 1 586 ? -37.031 3.801 -4.957 1 96.56 586 PRO A CA 1
ATOM 4551 C C . PRO A 1 586 ? -37.531 2.381 -4.73 1 96.56 586 PRO A C 1
ATOM 4553 O O . PRO A 1 586 ? -38.031 1.741 -5.664 1 96.56 586 PRO A O 1
ATOM 4556 N N . GLY A 1 587 ? -37.406 1.832 -3.584 1 94.88 587 GLY A N 1
ATOM 4557 C CA . GLY A 1 587 ? -37.812 0.46 -3.303 1 94.88 587 GLY A CA 1
ATOM 4558 C C . GLY A 1 587 ? -36.625 -0.488 -3.191 1 94.88 587 GLY A C 1
ATOM 4559 O O . GLY A 1 587 ? -35.531 -0.158 -3.609 1 94.88 587 GLY A O 1
ATOM 4560 N N . PRO A 1 588 ? -36.844 -1.632 -2.691 1 95.25 588 PRO A N 1
ATOM 4561 C CA . PRO A 1 588 ? -35.75 -2.541 -2.332 1 95.25 588 PRO A CA 1
ATOM 4562 C C . PRO A 1 588 ? -35.25 -3.355 -3.521 1 95.25 588 PRO A C 1
ATOM 4564 O O . PRO A 1 588 ? -34.281 -4.098 -3.395 1 95.25 588 PRO A O 1
ATOM 4567 N N . GLU A 1 589 ? -35.844 -3.121 -4.711 1 95 589 GLU A N 1
ATOM 4568 C CA . GLU A 1 589 ? -35.438 -3.93 -5.852 1 95 589 GLU A CA 1
ATOM 4569 C C . GLU A 1 589 ? -34.781 -3.068 -6.926 1 95 589 GLU A C 1
ATOM 4571 O O . GLU A 1 589 ? -34.281 -3.588 -7.926 1 95 589 GLU A O 1
ATOM 4576 N N . TYR A 1 590 ? -34.719 -1.795 -6.691 1 97.31 590 TYR A N 1
ATOM 4577 C CA . TYR A 1 590 ? -34.156 -0.894 -7.688 1 97.31 590 TYR A CA 1
ATOM 4578 C C . TYR A 1 590 ? -32.656 -1.108 -7.82 1 97.31 590 TYR A C 1
ATOM 4580 O O . TYR A 1 590 ? -31.922 -1.071 -6.828 1 97.31 590 TYR A O 1
ATOM 4588 N N . CYS A 1 591 ? -32.156 -1.341 -8.984 1 98.31 591 CYS A N 1
ATOM 4589 C CA . CYS A 1 591 ? -30.766 -1.515 -9.328 1 98.31 591 CYS A CA 1
ATOM 4590 C C . CYS A 1 591 ? -30.406 -0.741 -10.594 1 98.31 591 CYS A C 1
ATOM 4592 O O . CYS A 1 591 ? -31.281 -0.394 -11.383 1 98.31 591 CYS A O 1
ATOM 4594 N N . ILE A 1 592 ? -29.188 -0.418 -10.734 1 98.75 592 ILE A N 1
ATOM 4595 C CA . ILE A 1 592 ? -28.625 0.145 -11.945 1 98.75 592 ILE A CA 1
ATOM 4596 C C . ILE A 1 592 ? -27.453 -0.723 -12.414 1 98.75 592 ILE A C 1
ATOM 4598 O O . ILE A 1 592 ? -26.484 -0.933 -11.672 1 98.75 592 ILE A O 1
ATOM 4602 N N . PRO A 1 593 ? -27.562 -1.29 -13.633 1 98.56 593 PRO A N 1
ATOM 4603 C CA . PRO A 1 593 ? -26.422 -2.074 -14.109 1 98.56 593 PRO A CA 1
ATOM 4604 C C . PRO A 1 593 ? -25.172 -1.229 -14.32 1 98.56 593 PRO A C 1
ATOM 4606 O O . PRO A 1 593 ? -25.266 -0.068 -14.727 1 98.56 593 PRO A O 1
ATOM 4609 N N . PHE A 1 594 ? -24.016 -1.838 -14.008 1 98.75 594 PHE A N 1
ATOM 4610 C CA . PHE A 1 594 ? -22.766 -1.151 -14.32 1 98.75 594 PHE A CA 1
ATOM 4611 C C . PHE A 1 594 ? -22.625 -0.966 -15.828 1 98.75 594 PHE A C 1
ATOM 4613 O O . PHE A 1 594 ? -23.297 -1.636 -16.609 1 98.75 594 PHE A O 1
ATOM 4620 N N . GLY A 1 595 ? -21.875 0.041 -16.25 1 98.38 595 GLY A N 1
ATOM 4621 C CA . GLY A 1 595 ? -21.609 0.274 -17.656 1 98.38 595 GLY A CA 1
ATOM 4622 C C . GLY A 1 595 ? -22.75 0.979 -18.375 1 98.38 595 GLY A C 1
ATOM 4623 O O . GLY A 1 595 ? -22.844 0.958 -19.594 1 98.38 595 GLY A O 1
ATOM 4624 N N . LYS A 1 596 ? -23.609 1.497 -17.609 1 98.38 596 LYS A N 1
ATOM 4625 C CA . LYS A 1 596 ? -24.672 2.307 -18.172 1 98.38 596 LYS A CA 1
ATOM 4626 C C . LYS A 1 596 ? -24.609 3.746 -17.672 1 98.38 596 LYS A C 1
ATOM 4628 O O . LYS A 1 596 ? -24.844 4.008 -16.5 1 98.38 596 LYS A O 1
ATOM 4633 N N . ALA A 1 597 ? -24.375 4.648 -18.562 1 98.75 597 ALA A N 1
ATOM 4634 C CA . ALA A 1 597 ? -24.297 6.074 -18.25 1 98.75 597 ALA A CA 1
ATOM 4635 C C . ALA A 1 597 ? -25.672 6.727 -18.328 1 98.75 597 ALA A C 1
ATOM 4637 O O . ALA A 1 597 ? -26.641 6.094 -18.75 1 98.75 597 ALA A O 1
ATOM 4638 N N . LYS A 1 598 ? -25.766 7.918 -17.828 1 98.5 598 LYS A N 1
ATOM 4639 C CA . LYS A 1 598 ? -27 8.695 -17.875 1 98.5 598 LYS A CA 1
ATOM 4640 C C . LYS A 1 598 ? -26.781 10.023 -18.594 1 98.5 598 LYS A C 1
ATOM 4642 O O . LYS A 1 598 ? -25.859 10.766 -18.266 1 98.5 598 LYS A O 1
ATOM 4647 N N . ILE A 1 599 ? -27.578 10.289 -19.594 1 98.69 599 ILE A N 1
ATOM 4648 C CA . ILE A 1 599 ? -27.609 11.625 -20.172 1 98.69 599 ILE A CA 1
ATOM 4649 C C . ILE A 1 599 ? -28.391 12.57 -19.25 1 98.69 599 ILE A C 1
ATOM 4651 O O . ILE A 1 599 ? -29.609 12.555 -19.219 1 98.69 599 ILE A O 1
ATOM 4655 N N . VAL A 1 600 ? -27.719 13.391 -18.562 1 98.06 600 VAL A N 1
ATOM 4656 C CA . VAL A 1 600 ? -28.281 14.297 -17.562 1 98.06 600 VAL A CA 1
ATOM 4657 C C . VAL A 1 600 ? -28.938 15.484 -18.25 1 98.06 600 VAL A C 1
ATOM 4659 O O . VAL A 1 600 ? -29.922 16.031 -17.75 1 98.06 600 VAL A O 1
ATOM 4662 N N . ARG A 1 601 ? -28.328 15.914 -19.312 1 98 601 ARG A N 1
ATOM 4663 C CA . ARG A 1 601 ? -28.812 17 -20.172 1 98 601 ARG A CA 1
ATOM 4664 C C . ARG A 1 601 ? -28.594 16.672 -21.641 1 98 601 ARG A C 1
ATOM 4666 O O . ARG A 1 601 ? -27.469 16.5 -22.094 1 98 601 ARG A O 1
ATOM 4673 N N . PRO A 1 602 ? -29.656 16.516 -22.391 1 98.38 602 PRO A N 1
ATOM 4674 C CA . PRO A 1 602 ? -29.484 16.297 -23.828 1 98.38 602 PRO A CA 1
ATOM 4675 C C . PRO A 1 602 ? -28.984 17.531 -24.562 1 98.38 602 PRO A C 1
ATOM 4677 O O . PRO A 1 602 ? -29.297 18.656 -24.172 1 98.38 602 PRO A O 1
ATOM 4680 N N . GLY A 1 603 ? -28.219 17.359 -25.516 1 98.5 603 GLY A N 1
ATOM 4681 C CA . GLY A 1 603 ? -27.703 18.438 -26.344 1 98.5 603 GLY A CA 1
ATOM 4682 C C . GLY A 1 603 ? -27.109 17.969 -27.641 1 98.5 603 GLY A C 1
ATOM 4683 O O . GLY A 1 603 ? -27 16.75 -27.875 1 98.5 603 GLY A O 1
ATOM 4684 N N . LYS A 1 604 ? -26.719 18.969 -28.5 1 97.81 604 LYS A N 1
ATOM 4685 C CA . LYS A 1 604 ? -26.234 18.594 -29.828 1 97.81 604 LYS A CA 1
ATOM 4686 C C . LYS A 1 604 ? -24.953 19.328 -30.172 1 97.81 604 LYS A C 1
ATOM 4688 O O . LYS A 1 604 ? -24.297 19.031 -31.172 1 97.81 604 LYS A O 1
ATOM 4693 N N . GLY A 1 605 ? -24.562 20.219 -29.391 1 97.44 605 GLY A N 1
ATOM 4694 C CA . GLY A 1 605 ? -23.453 21.078 -29.734 1 97.44 605 GLY A CA 1
ATOM 4695 C C . GLY A 1 605 ? -22.109 20.547 -29.25 1 97.44 605 GLY A C 1
ATOM 4696 O O . GLY A 1 605 ? -21.078 20.734 -29.906 1 97.44 605 GLY A O 1
ATOM 4697 N N . LEU A 1 606 ? -22.141 20.047 -28.094 1 97.81 606 LEU A N 1
ATOM 4698 C CA . LEU A 1 606 ? -20.922 19.547 -27.453 1 97.81 606 LEU A CA 1
ATOM 4699 C C . LEU A 1 606 ? -21.25 18.5 -26.391 1 97.81 606 LEU A C 1
ATOM 4701 O O . LEU A 1 606 ? -22.281 18.594 -25.719 1 97.81 606 LEU A O 1
ATOM 4705 N N . THR A 1 607 ? -20.359 17.484 -26.281 1 98.81 607 THR A N 1
ATOM 4706 C CA . THR A 1 607 ? -20.5 16.438 -25.281 1 98.81 607 THR A CA 1
ATOM 4707 C C . THR A 1 607 ? -19.547 16.688 -24.109 1 98.81 607 THR A C 1
ATOM 4709 O O . THR A 1 607 ? -18.359 16.922 -24.297 1 98.81 607 THR A O 1
ATOM 4712 N N . VAL A 1 608 ? -20.062 16.688 -22.891 1 98.94 608 VAL A N 1
ATOM 4713 C CA . VAL A 1 608 ? -19.266 16.672 -21.672 1 98.94 608 VAL A CA 1
ATOM 4714 C C . VAL A 1 608 ? -19.438 15.336 -20.969 1 98.94 608 VAL A C 1
ATOM 4716 O O . VAL A 1 608 ? -20.562 14.938 -20.641 1 98.94 608 VAL A O 1
ATOM 4719 N N . LEU A 1 609 ? -18.375 14.609 -20.812 1 98.94 609 LEU A N 1
ATOM 4720 C CA . LEU A 1 609 ? -18.328 13.367 -20.062 1 98.94 609 LEU A CA 1
ATOM 4721 C C . LEU A 1 609 ? -17.781 13.602 -18.656 1 98.94 609 LEU A C 1
ATOM 4723 O O . LEU A 1 609 ? -16.734 14.211 -18.484 1 98.94 609 LEU A O 1
ATOM 4727 N N . THR A 1 610 ? -18.5 13.188 -17.641 1 98.88 610 THR A N 1
ATOM 4728 C CA . THR A 1 610 ? -18.047 13.406 -16.266 1 98.88 610 THR A CA 1
ATOM 4729 C C . THR A 1 610 ? -18.688 12.406 -15.312 1 98.88 610 THR A C 1
ATOM 4731 O O . THR A 1 610 ? -19.266 11.406 -15.75 1 98.88 610 THR A O 1
ATOM 4734 N N . TYR A 1 611 ? -18.438 12.516 -14.008 1 98.75 611 TYR A N 1
ATOM 4735 C CA . TYR A 1 611 ? -18.953 11.672 -12.945 1 98.75 611 TYR A CA 1
ATOM 4736 C C . TYR A 1 611 ? -18.734 12.312 -11.578 1 98.75 611 TYR A C 1
ATOM 4738 O O . TYR A 1 611 ? -18.031 13.32 -11.469 1 98.75 611 TYR A O 1
ATOM 4746 N N . GLY A 1 612 ? -19.391 11.766 -10.594 1 98.19 612 GLY A N 1
ATOM 4747 C CA . GLY A 1 612 ? -19.156 12.195 -9.227 1 98.19 612 GLY A CA 1
ATOM 4748 C C . GLY A 1 612 ? -19.547 13.648 -8.992 1 98.19 612 GLY A C 1
ATOM 4749 O O . GLY A 1 612 ? -20.578 14.109 -9.484 1 98.19 612 GLY A O 1
ATOM 4750 N N . ALA A 1 613 ? -18.734 14.383 -8.281 1 98 613 ALA A N 1
ATOM 4751 C CA . ALA A 1 613 ? -19.062 15.727 -7.828 1 98 613 ALA A CA 1
ATOM 4752 C C . ALA A 1 613 ? -18.906 16.75 -8.961 1 98 613 ALA A C 1
ATOM 4754 O O . ALA A 1 613 ? -19.375 17.875 -8.844 1 98 613 ALA A O 1
ATOM 4755 N N . VAL A 1 614 ? -18.328 16.344 -10.023 1 98.62 614 VAL A N 1
ATOM 4756 C CA . VAL A 1 614 ? -18.141 17.25 -11.148 1 98.62 614 VAL A CA 1
ATOM 4757 C C . VAL A 1 614 ? -19.422 17.312 -11.977 1 98.62 614 VAL A C 1
ATOM 4759 O O . VAL A 1 614 ? -19.625 18.234 -12.766 1 98.62 614 VAL A O 1
ATOM 4762 N N . VAL A 1 615 ? -20.359 16.391 -11.773 1 98.62 615 VAL A N 1
ATOM 4763 C CA . VAL A 1 615 ? -21.609 16.359 -12.539 1 98.62 615 VAL A CA 1
ATOM 4764 C C . VAL A 1 615 ? -22.422 17.625 -12.258 1 98.62 615 VAL A C 1
ATOM 4766 O O . VAL A 1 615 ? -22.75 18.375 -13.18 1 98.62 615 VAL A O 1
ATOM 4769 N N . PRO A 1 616 ? -22.781 17.938 -10.977 1 97.88 616 PRO A N 1
ATOM 4770 C CA . PRO A 1 616 ? -23.547 19.156 -10.75 1 97.88 616 PRO A CA 1
ATOM 4771 C C . PRO A 1 616 ? -22.781 20.422 -11.18 1 97.88 616 PRO A C 1
ATOM 4773 O O . PRO A 1 616 ? -23.391 21.391 -11.609 1 97.88 616 PRO A O 1
ATOM 4776 N N . ARG A 1 617 ? -21.5 20.438 -11.078 1 98.06 617 ARG A N 1
ATOM 4777 C CA . ARG A 1 617 ? -20.688 21.578 -11.484 1 98.06 617 ARG A CA 1
ATOM 4778 C C . ARG A 1 617 ? -20.703 21.75 -13 1 98.06 617 ARG A C 1
ATOM 4780 O O . ARG A 1 617 ? -20.797 22.875 -13.5 1 98.06 617 ARG A O 1
ATOM 4787 N N . ALA A 1 618 ? -20.656 20.672 -13.703 1 98.75 618 ALA A N 1
ATOM 4788 C CA . ALA A 1 618 ? -20.734 20.703 -15.156 1 98.75 618 ALA A CA 1
ATOM 4789 C C . ALA A 1 618 ? -22.125 21.141 -15.609 1 98.75 618 ALA A C 1
ATOM 4791 O O . ALA A 1 618 ? -22.266 21.844 -16.625 1 98.75 618 ALA A O 1
ATOM 4792 N N . LEU A 1 619 ? -23.156 20.672 -14.875 1 98.38 619 LEU A N 1
ATOM 4793 C CA . LEU A 1 619 ? -24.516 21.078 -15.188 1 98.38 619 LEU A CA 1
ATOM 4794 C C . LEU A 1 619 ? -24.703 22.578 -15.055 1 98.38 619 LEU A C 1
ATOM 4796 O O . LEU A 1 619 ? -25.312 23.219 -15.906 1 98.38 619 LEU A O 1
ATOM 4800 N N . GLN A 1 620 ? -24.141 23.141 -13.992 1 98.31 620 GLN A N 1
ATOM 4801 C CA . GLN A 1 620 ? -24.188 24.594 -13.781 1 98.31 620 GLN A CA 1
ATOM 4802 C C . GLN A 1 620 ? -23.516 25.328 -14.93 1 98.31 620 GLN A C 1
ATOM 4804 O O . GLN A 1 620 ? -24.062 26.312 -15.445 1 98.31 620 GLN A O 1
ATOM 4809 N N . ALA A 1 621 ? -22.375 24.875 -15.32 1 98.81 621 ALA A N 1
ATOM 4810 C CA . ALA A 1 621 ? -21.641 25.5 -16.422 1 98.81 621 ALA A CA 1
ATOM 4811 C C . ALA A 1 621 ? -22.406 25.375 -17.734 1 98.81 621 ALA A C 1
ATOM 4813 O O . ALA A 1 621 ? -22.453 26.328 -18.531 1 98.81 621 ALA A O 1
ATOM 4814 N N . ALA A 1 622 ? -23.016 24.203 -17.969 1 98.75 622 ALA A N 1
ATOM 4815 C CA . ALA A 1 622 ? -23.766 23.953 -19.203 1 98.75 622 ALA A CA 1
ATOM 4816 C C . ALA A 1 622 ? -24.969 24.875 -19.297 1 98.75 622 ALA A C 1
ATOM 4818 O O . ALA A 1 622 ? -25.281 25.391 -20.375 1 98.75 622 ALA A O 1
ATOM 4819 N N . GLN A 1 623 ? -25.656 25.078 -18.203 1 98.31 623 GLN A N 1
ATOM 4820 C CA . GLN A 1 623 ? -26.812 25.969 -18.188 1 98.31 623 GLN A CA 1
ATOM 4821 C C . GLN A 1 623 ? -26.391 27.422 -18.438 1 98.31 623 GLN A C 1
ATOM 4823 O O . GLN A 1 623 ? -27.031 28.141 -19.203 1 98.31 623 GLN A O 1
ATOM 4828 N N . LYS A 1 624 ? -25.312 27.766 -17.781 1 98.62 624 LYS A N 1
ATOM 4829 C CA . LYS A 1 624 ? -24.828 29.141 -17.922 1 98.62 624 LYS A CA 1
ATOM 4830 C C . LYS A 1 624 ? -24.406 29.422 -19.359 1 98.62 624 LYS A C 1
ATOM 4832 O O . LYS A 1 624 ? -24.734 30.484 -19.906 1 98.62 624 LYS A O 1
ATOM 4837 N N . ILE A 1 625 ? -23.719 28.531 -20.016 1 98.56 625 ILE A N 1
ATOM 4838 C CA . ILE A 1 625 ? -23.188 28.797 -21.359 1 98.56 625 ILE A CA 1
ATOM 4839 C C . ILE A 1 625 ? -24.328 28.766 -22.375 1 98.56 625 ILE A C 1
ATOM 4841 O O . ILE A 1 625 ? -24.297 29.5 -23.359 1 98.56 625 ILE A O 1
ATOM 4845 N N . HIS A 1 626 ? -25.328 27.906 -22.141 1 98.25 626 HIS A N 1
ATOM 4846 C CA . HIS A 1 626 ? -26.516 27.922 -23 1 98.25 626 HIS A CA 1
ATOM 4847 C C . HIS A 1 626 ? -27.203 29.266 -22.969 1 98.25 626 HIS A C 1
ATOM 4849 O O . HIS A 1 626 ? -27.594 29.797 -24.016 1 98.25 626 HIS A O 1
ATOM 4855 N N . ARG A 1 627 ? -27.297 29.812 -21.828 1 98.12 627 ARG A N 1
ATOM 4856 C CA . ARG A 1 627 ? -27.953 31.109 -21.656 1 98.12 627 ARG A CA 1
ATOM 4857 C C . ARG A 1 627 ? -27.109 32.219 -22.297 1 98.12 627 ARG A C 1
ATOM 4859 O O . ARG A 1 627 ? -27.656 33.094 -22.984 1 98.12 627 ARG A O 1
ATOM 4866 N N . ASP A 1 628 ? -25.828 32.156 -22.094 1 98.12 628 ASP A N 1
ATOM 4867 C CA . ASP A 1 628 ? -24.938 33.25 -22.484 1 98.12 628 ASP A CA 1
ATOM 4868 C C . ASP A 1 628 ? -24.641 33.188 -23.969 1 98.12 628 ASP A C 1
ATOM 4870 O O . ASP A 1 628 ? -24.531 34.219 -24.625 1 98.12 628 ASP A O 1
ATOM 4874 N N . LYS A 1 629 ? -24.453 31.938 -24.484 1 97.56 629 LYS A N 1
ATOM 4875 C CA . LYS A 1 629 ? -23.891 31.828 -25.828 1 97.56 629 LYS A CA 1
ATOM 4876 C C . LYS A 1 629 ? -24.719 30.891 -26.703 1 97.56 629 LYS A C 1
ATOM 4878 O O . LYS A 1 629 ? -24.406 30.688 -27.875 1 97.56 629 LYS A O 1
ATOM 4883 N N . GLY A 1 630 ? -25.656 30.25 -26.172 1 97.5 630 GLY A N 1
ATOM 4884 C CA . GLY A 1 630 ? -26.531 29.375 -26.938 1 97.5 630 GLY A CA 1
ATOM 4885 C C . GLY A 1 630 ? -25.938 28.016 -27.234 1 97.5 630 GLY A C 1
ATOM 4886 O O . GLY A 1 630 ? -26.438 27.281 -28.078 1 97.5 630 GLY A O 1
ATOM 4887 N N . VAL A 1 631 ? -24.859 27.688 -26.594 1 97.88 631 VAL A N 1
ATOM 4888 C CA . VAL A 1 631 ? -24.219 26.406 -26.812 1 97.88 631 VAL A CA 1
ATOM 4889 C C . VAL A 1 631 ? -25.062 25.297 -26.188 1 97.88 631 VAL A C 1
ATOM 4891 O O . VAL A 1 631 ? -25.406 25.359 -25 1 97.88 631 VAL A O 1
ATOM 4894 N N . ASP A 1 632 ? -25.422 24.297 -26.922 1 98.19 632 ASP A N 1
ATOM 4895 C CA . ASP A 1 632 ? -26.266 23.203 -26.516 1 98.19 632 ASP A CA 1
ATOM 4896 C C . ASP A 1 632 ? -25.438 22 -26.047 1 98.19 632 ASP A C 1
ATOM 4898 O O . ASP A 1 632 ? -25.188 21.078 -26.828 1 98.19 632 ASP A O 1
ATOM 4902 N N . VAL A 1 633 ? -25.188 21.922 -24.812 1 98.69 633 VAL A N 1
ATOM 4903 C CA . VAL A 1 633 ? -24.266 20.938 -24.25 1 98.69 633 VAL A CA 1
ATOM 4904 C C . VAL A 1 633 ? -25.031 19.672 -23.891 1 98.69 633 VAL A C 1
ATOM 4906 O O . VAL A 1 633 ? -26.062 19.719 -23.203 1 98.69 633 VAL A O 1
ATOM 4909 N N . GLU A 1 634 ? -24.594 18.5 -24.359 1 98.81 634 GLU A N 1
ATOM 4910 C CA . GLU A 1 634 ? -25.016 17.203 -23.828 1 98.81 634 GLU A CA 1
ATOM 4911 C C . GLU A 1 634 ? -24.125 16.766 -22.672 1 98.81 634 GLU A C 1
ATOM 4913 O O . GLU A 1 634 ? -22.906 16.672 -22.828 1 98.81 634 GLU A O 1
ATOM 4918 N N . LEU A 1 635 ? -24.719 16.609 -21.5 1 98.88 635 LEU A N 1
ATOM 4919 C CA . LEU A 1 635 ? -23.969 16.219 -20.312 1 98.88 635 LEU A CA 1
ATOM 4920 C C . LEU A 1 635 ? -24.219 14.758 -19.953 1 98.88 635 LEU A C 1
ATOM 4922 O O . LEU A 1 635 ? -25.375 14.367 -19.719 1 98.88 635 LEU A O 1
ATOM 4926 N N . ILE A 1 636 ? -23.141 13.953 -19.891 1 98.94 636 ILE A N 1
ATOM 4927 C CA . ILE A 1 636 ? -23.234 12.523 -19.609 1 98.94 636 ILE A CA 1
ATOM 4928 C C . ILE A 1 636 ? -22.594 12.211 -18.266 1 98.94 636 ILE A C 1
ATOM 4930 O O . ILE A 1 636 ? -21.422 12.531 -18.047 1 98.94 636 ILE A O 1
ATOM 4934 N N . ASP A 1 637 ? -23.328 11.656 -17.359 1 98.81 637 ASP A N 1
ATOM 4935 C CA . ASP A 1 637 ? -22.844 11.062 -16.109 1 98.81 637 ASP A CA 1
ATOM 4936 C C . ASP A 1 637 ? -22.453 9.602 -16.312 1 98.81 637 ASP A C 1
ATOM 4938 O O . ASP A 1 637 ? -23.328 8.75 -16.5 1 98.81 637 ASP A O 1
ATOM 4942 N N . LEU A 1 638 ? -21.203 9.336 -16.172 1 98.88 638 LEU A N 1
ATOM 4943 C CA . LEU A 1 638 ? -20.719 7.992 -16.5 1 98.88 638 LEU A CA 1
ATOM 4944 C C . LEU A 1 638 ? -21.266 6.973 -15.492 1 98.88 638 LEU A C 1
ATOM 4946 O O . LEU A 1 638 ? -21.531 5.828 -15.859 1 98.88 638 LEU A O 1
ATOM 4950 N N . ARG A 1 639 ? -21.312 7.344 -14.195 1 98.69 639 ARG A N 1
ATOM 4951 C CA . ARG A 1 639 ? -21.75 6.477 -13.109 1 98.69 639 ARG A CA 1
ATOM 4952 C C . ARG A 1 639 ? -20.734 5.379 -12.836 1 98.69 639 ARG A C 1
ATOM 4954 O O . ARG A 1 639 ? -20.172 5.297 -11.734 1 98.69 639 ARG A O 1
ATOM 4961 N N . SER A 1 640 ? -20.5 4.477 -13.82 1 98.75 640 SER A N 1
ATOM 4962 C CA . SER A 1 640 ? -19.516 3.4 -13.781 1 98.75 640 SER A CA 1
ATOM 4963 C C . SER A 1 640 ? -18.219 3.824 -14.438 1 98.75 640 SER A C 1
ATOM 4965 O O . SER A 1 640 ? -18.219 4.375 -15.539 1 98.75 640 SER A O 1
ATOM 4967 N N . LEU A 1 641 ? -17.094 3.543 -13.742 1 98.88 641 LEU A N 1
ATOM 4968 C CA . LEU A 1 641 ? -15.789 3.963 -14.234 1 98.88 641 LEU A CA 1
ATOM 4969 C C . LEU A 1 641 ? -15.047 2.793 -14.875 1 98.88 641 LEU A C 1
ATOM 4971 O O . LEU A 1 641 ? -14.289 2.98 -15.828 1 98.88 641 LEU A O 1
ATOM 4975 N N . SER A 1 642 ? -15.164 1.597 -14.336 1 98.38 642 SER A N 1
ATOM 4976 C CA . SER A 1 642 ? -14.688 0.342 -14.906 1 98.38 642 SER A CA 1
ATOM 4977 C C . SER A 1 642 ? -15.695 -0.781 -14.695 1 98.38 642 SER A C 1
ATOM 4979 O O . SER A 1 642 ? -15.82 -1.311 -13.586 1 98.38 642 SER A O 1
ATOM 4981 N N . PRO A 1 643 ? -16.5 -1.104 -15.688 1 97.56 643 PRO A N 1
ATOM 4982 C CA . PRO A 1 643 ? -16.422 -0.571 -17.047 1 97.56 643 PRO A CA 1
ATOM 4983 C C . PRO A 1 643 ? -17.172 0.747 -17.219 1 97.56 643 PRO A C 1
ATOM 4985 O O . PRO A 1 643 ? -18.062 1.054 -16.422 1 97.56 643 PRO A O 1
ATOM 4988 N N . TYR A 1 644 ? -16.75 1.522 -18.172 1 98.44 644 TYR A N 1
ATOM 4989 C CA . TYR A 1 644 ? -17.531 2.693 -18.547 1 98.44 644 TYR A CA 1
ATOM 4990 C C . TYR A 1 644 ? -18.359 2.414 -19.797 1 98.44 644 TYR A C 1
ATOM 4992 O O . TYR A 1 644 ? -18.094 1.467 -20.531 1 98.44 644 TYR A O 1
ATOM 5000 N N . ASP A 1 645 ? -19.406 3.174 -20.047 1 98.62 645 ASP A N 1
ATOM 5001 C CA . ASP A 1 645 ? -20.375 3.002 -21.125 1 98.62 645 ASP A CA 1
ATOM 5002 C C . ASP A 1 645 ? -19.844 3.562 -22.438 1 98.62 645 ASP A C 1
ATOM 5004 O O . ASP A 1 645 ? -20.25 4.645 -22.875 1 98.62 645 ASP A O 1
ATOM 5008 N N . TRP A 1 646 ? -19.125 2.818 -23.125 1 98.56 646 TRP A N 1
ATOM 5009 C CA . TRP A 1 646 ? -18.5 3.283 -24.359 1 98.56 646 TRP A CA 1
ATOM 5010 C C . TRP A 1 646 ? -19.547 3.559 -25.422 1 98.56 646 TRP A C 1
ATOM 5012 O O . TRP A 1 646 ? -19.406 4.496 -26.219 1 98.56 646 TRP A O 1
ATOM 5022 N N . GLU A 1 647 ? -20.562 2.779 -25.516 1 98.5 647 GLU A N 1
ATOM 5023 C CA . GLU A 1 647 ? -21.594 2.939 -26.547 1 98.5 647 GLU A CA 1
ATOM 5024 C C . GLU A 1 647 ? -22.25 4.312 -26.453 1 98.5 647 GLU A C 1
ATOM 5026 O O . GLU A 1 647 ? -22.391 5.004 -27.469 1 98.5 647 GLU A O 1
ATOM 5031 N N . THR A 1 648 ? -22.625 4.672 -25.25 1 98.81 648 THR A N 1
ATOM 5032 C CA . THR A 1 648 ? -23.234 5.977 -25.047 1 98.81 648 THR A CA 1
ATOM 5033 C C . THR A 1 648 ? -22.266 7.098 -25.406 1 98.81 648 THR A C 1
ATOM 5035 O O . THR A 1 648 ? -22.656 8.086 -26.031 1 98.81 648 THR A O 1
ATOM 5038 N N . ILE A 1 649 ? -21.047 6.949 -25.047 1 98.88 649 ILE A N 1
ATOM 5039 C CA . ILE A 1 649 ? -20.016 7.938 -25.344 1 98.88 649 ILE A CA 1
ATOM 5040 C C . ILE A 1 649 ? -19.875 8.078 -26.859 1 98.88 649 ILE A C 1
ATOM 5042 O O . ILE A 1 649 ? -19.906 9.195 -27.391 1 98.88 649 ILE A O 1
ATOM 5046 N N . ALA A 1 650 ? -19.766 6.934 -27.547 1 98.81 650 ALA A N 1
ATOM 5047 C CA . ALA A 1 650 ? -19.547 6.934 -28.984 1 98.81 650 ALA A CA 1
ATOM 5048 C C . ALA A 1 650 ? -20.734 7.578 -29.719 1 98.81 650 ALA A C 1
ATOM 5050 O O . ALA A 1 650 ? -20.531 8.367 -30.641 1 98.81 650 ALA A O 1
ATOM 5051 N N . GLU A 1 651 ? -21.922 7.266 -29.312 1 98.75 651 GLU A N 1
ATOM 5052 C CA . GLU A 1 651 ? -23.109 7.836 -29.938 1 98.75 651 GLU A CA 1
ATOM 5053 C C . GLU A 1 651 ? -23.156 9.352 -29.75 1 98.75 651 GLU A C 1
ATOM 5055 O O . GLU A 1 651 ? -23.484 10.086 -30.688 1 98.75 651 GLU A O 1
ATOM 5060 N N . SER A 1 652 ? -22.828 9.773 -28.594 1 98.88 652 SER A N 1
ATOM 5061 C CA . SER A 1 652 ? -22.844 11.203 -28.312 1 98.88 652 SER A CA 1
ATOM 5062 C C . SER A 1 652 ? -21.781 11.945 -29.109 1 98.88 652 SER A C 1
ATOM 5064 O O . SER A 1 652 ? -22.031 13.047 -29.609 1 98.88 652 SER A O 1
ATOM 5066 N N . VAL A 1 653 ? -20.594 11.406 -29.172 1 98.75 653 VAL A N 1
ATOM 5067 C CA . VAL A 1 653 ? -19.5 12.031 -29.906 1 98.75 653 VAL A CA 1
ATOM 5068 C C . VAL A 1 653 ? -19.844 12.141 -31.375 1 98.75 653 VAL A C 1
ATOM 5070 O O . VAL A 1 653 ? -19.562 13.156 -32.031 1 98.75 653 VAL A O 1
ATOM 5073 N N . LYS A 1 654 ? -20.469 11.125 -31.953 1 98.56 654 LYS A N 1
ATOM 5074 C CA . LYS A 1 654 ? -20.891 11.156 -33.344 1 98.56 654 LYS A CA 1
ATOM 5075 C C . LYS A 1 654 ? -21.922 12.234 -33.594 1 98.56 654 LYS A C 1
ATOM 5077 O O . LYS A 1 654 ? -21.969 12.828 -34.688 1 98.56 654 LYS A O 1
ATOM 5082 N N . LYS A 1 655 ? -22.656 12.469 -32.562 1 98.56 655 LYS A N 1
ATOM 5083 C CA . LYS A 1 655 ? -23.719 13.469 -32.656 1 98.56 655 LYS A CA 1
ATOM 5084 C C . LYS A 1 655 ? -23.156 14.883 -32.531 1 98.56 655 LYS A C 1
ATOM 5086 O O . LYS A 1 655 ? -23.547 15.789 -33.25 1 98.56 655 LYS A O 1
ATOM 5091 N N . THR A 1 656 ? -22.188 15.086 -31.625 1 98.38 656 THR A N 1
ATOM 5092 C CA . THR A 1 656 ? -21.812 16.453 -31.25 1 98.38 656 THR A CA 1
ATOM 5093 C C . THR A 1 656 ? -20.469 16.812 -31.844 1 98.38 656 THR A C 1
ATOM 5095 O O . THR A 1 656 ? -20.156 18 -32 1 98.38 656 THR A O 1
ATOM 5098 N N . SER A 1 657 ? -19.594 15.812 -32.031 1 98.44 657 SER A N 1
ATOM 5099 C CA . SER A 1 657 ? -18.281 15.914 -32.656 1 98.44 657 SER A CA 1
ATOM 5100 C C . SER A 1 657 ? -17.328 16.766 -31.844 1 98.44 657 SER A C 1
ATOM 5102 O O . SER A 1 657 ? -16.219 17.062 -32.312 1 98.44 657 SER A O 1
ATOM 5104 N N . ARG A 1 658 ? -17.703 17.344 -30.766 1 98.69 658 ARG A N 1
ATOM 5105 C CA . ARG A 1 658 ? -16.922 18.094 -29.797 1 98.69 658 ARG A CA 1
ATOM 5106 C C . ARG A 1 658 ? -17.047 17.516 -28.406 1 98.69 658 ARG A C 1
ATOM 5108 O O . ARG A 1 658 ? -18.156 17.234 -27.953 1 98.69 658 ARG A O 1
ATOM 5115 N N . VAL A 1 659 ? -15.883 17.312 -27.719 1 98.88 659 VAL A N 1
ATOM 5116 C CA . VAL A 1 659 ? -15.961 16.531 -26.484 1 98.88 659 VAL A CA 1
ATOM 5117 C C . VAL A 1 659 ? -15.078 17.172 -25.422 1 98.88 659 VAL A C 1
ATOM 5119 O O . VAL A 1 659 ? -13.961 17.609 -25.703 1 98.88 659 VAL A O 1
ATOM 5122 N N . ILE A 1 660 ? -15.555 17.266 -24.219 1 98.94 660 ILE A N 1
ATOM 5123 C CA . ILE A 1 660 ? -14.812 17.594 -23.016 1 98.94 660 ILE A CA 1
ATOM 5124 C C . ILE A 1 660 ? -14.922 16.438 -22.016 1 98.94 660 ILE A C 1
ATOM 5126 O O . ILE A 1 660 ? -16.016 15.922 -21.766 1 98.94 660 ILE A O 1
ATOM 5130 N N . VAL A 1 661 ? -13.852 15.93 -21.5 1 98.94 661 VAL A N 1
ATOM 5131 C CA . VAL A 1 661 ? -13.82 14.984 -20.391 1 98.94 661 VAL A CA 1
ATOM 5132 C C . VAL A 1 661 ? -13.438 15.711 -19.094 1 98.94 661 VAL A C 1
ATOM 5134 O O . VAL A 1 661 ? -12.344 16.25 -18.984 1 98.94 661 VAL A O 1
ATOM 5137 N N . ALA A 1 662 ? -14.32 15.727 -18.141 1 98.88 662 ALA A N 1
ATOM 5138 C CA . ALA A 1 662 ? -14.117 16.469 -16.906 1 98.88 662 ALA A CA 1
ATOM 5139 C C . ALA A 1 662 ? -14.117 15.531 -15.695 1 98.88 662 ALA A C 1
ATOM 5141 O O . ALA A 1 662 ? -14.938 14.617 -15.609 1 98.88 662 ALA A O 1
ATOM 5142 N N . HIS A 1 663 ? -13.188 15.688 -14.828 1 98.62 663 HIS A N 1
ATOM 5143 C CA . HIS A 1 663 ? -13.109 14.852 -13.641 1 98.62 663 HIS A CA 1
ATOM 5144 C C . HIS A 1 663 ? -12.281 15.523 -12.547 1 98.62 663 HIS A C 1
ATOM 5146 O O . HIS A 1 663 ? -11.531 16.453 -12.82 1 98.62 663 HIS A O 1
ATOM 5152 N N . GLU A 1 664 ? -12.453 15.039 -11.32 1 98.25 664 GLU A N 1
ATOM 5153 C CA . GLU A 1 664 ? -11.766 15.602 -10.164 1 98.25 664 GLU A CA 1
ATOM 5154 C C . GLU A 1 664 ? -10.359 15.031 -10.016 1 98.25 664 GLU A C 1
ATOM 5156 O O . GLU A 1 664 ? -9.484 15.672 -9.43 1 98.25 664 GLU A O 1
ATOM 5161 N N . ASP A 1 665 ? -10.109 13.789 -10.5 1 97.69 665 ASP A N 1
ATOM 5162 C CA . ASP A 1 665 ? -8.773 13.219 -10.516 1 97.69 665 ASP A CA 1
ATOM 5163 C C . ASP A 1 665 ? -7.773 14.172 -11.172 1 97.69 665 ASP A C 1
ATOM 5165 O O . ASP A 1 665 ? -8.164 15.039 -11.953 1 97.69 665 ASP A O 1
ATOM 5169 N N . MET A 1 666 ? -6.523 14.086 -10.82 1 97.88 666 MET A N 1
ATOM 5170 C CA . MET A 1 666 ? -5.492 14.938 -11.391 1 97.88 666 MET A CA 1
ATOM 5171 C C . MET A 1 666 ? -5.43 14.773 -12.906 1 97.88 666 MET A C 1
ATOM 5173 O O . MET A 1 666 ? -5.848 13.75 -13.445 1 97.88 666 MET A O 1
ATOM 5177 N N . LEU A 1 667 ? -4.926 15.703 -13.539 1 98.38 667 LEU A N 1
ATOM 5178 C CA . LEU A 1 667 ? -4.938 15.727 -14.992 1 98.38 667 LEU A CA 1
ATOM 5179 C C . LEU A 1 667 ? -4.031 14.641 -15.562 1 98.38 667 LEU A C 1
ATOM 5181 O O . LEU A 1 667 ? -4.48 13.797 -16.344 1 98.38 667 LEU A O 1
ATOM 5185 N N . SER A 1 668 ? -2.766 14.625 -15.148 1 98 668 SER A N 1
ATOM 5186 C CA . SER A 1 668 ? -1.785 13.734 -15.758 1 98 668 SER A CA 1
ATOM 5187 C C . SER A 1 668 ? -1.996 12.289 -15.305 1 98 668 SER A C 1
ATOM 5189 O O . SER A 1 668 ? -2.016 12.008 -14.102 1 98 668 SER A O 1
ATOM 5191 N N . TRP A 1 669 ? -2.176 11.383 -16.344 1 98.19 669 TRP A N 1
ATOM 5192 C CA . TRP A 1 669 ? -2.471 9.969 -16.141 1 98.19 669 TRP A CA 1
ATOM 5193 C C . TRP A 1 669 ? -3.699 9.789 -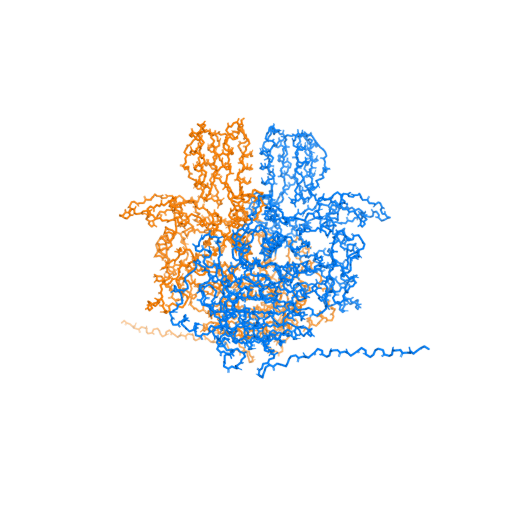15.25 1 98.19 669 TRP A C 1
ATOM 5195 O O . TRP A 1 669 ? -3.805 8.805 -14.516 1 98.19 669 TRP A O 1
ATOM 5205 N N . GLY A 1 670 ? -4.559 10.82 -15.234 1 98.19 670 GLY A N 1
ATOM 5206 C CA . GLY A 1 670 ? -5.84 10.719 -14.547 1 98.19 670 GLY A CA 1
ATOM 5207 C C . GLY A 1 670 ? -6.863 9.906 -15.32 1 98.19 670 GLY A C 1
ATOM 5208 O O . GLY A 1 670 ? -6.555 9.352 -16.375 1 98.19 670 GLY A O 1
ATOM 5209 N N . TYR A 1 671 ? -8.062 9.844 -14.797 1 98.5 671 TYR A N 1
ATOM 5210 C CA . TYR A 1 671 ? -9.094 8.977 -15.344 1 98.5 671 TYR A CA 1
ATOM 5211 C C . TYR A 1 671 ? -9.414 9.336 -16.781 1 98.5 671 TYR A C 1
ATOM 5213 O O . TYR A 1 671 ? -9.578 8.461 -17.641 1 98.5 671 TYR A O 1
ATOM 5221 N N . GLY A 1 672 ? -9.461 10.633 -17.109 1 98.69 672 GLY A N 1
ATOM 5222 C CA . GLY A 1 672 ? -9.922 11.109 -18.406 1 98.69 672 GLY A CA 1
ATOM 5223 C C . GLY A 1 672 ? -8.93 10.852 -19.516 1 98.69 672 GLY A C 1
ATOM 5224 O O . GLY A 1 672 ? -9.281 10.93 -20.703 1 98.69 672 GLY A O 1
ATOM 5225 N N . ALA A 1 673 ? -7.652 10.562 -19.172 1 98.69 673 ALA A N 1
ATOM 5226 C CA . ALA A 1 673 ? -6.648 10.305 -20.188 1 98.69 673 ALA A CA 1
ATOM 5227 C C . ALA A 1 673 ? -7.059 9.125 -21.078 1 98.69 673 ALA A C 1
ATOM 5229 O O . ALA A 1 673 ? -6.945 9.195 -22.297 1 98.69 673 ALA A O 1
ATOM 5230 N N . GLU A 1 674 ? -7.539 8.109 -20.406 1 98.62 674 GLU A N 1
ATOM 5231 C CA . GLU A 1 674 ? -7.945 6.91 -21.141 1 98.62 674 GLU A CA 1
ATOM 5232 C C . GLU A 1 674 ? -9.125 7.199 -22.062 1 98.62 674 GLU A C 1
ATOM 5234 O O . GLU A 1 674 ? -9.133 6.777 -23.219 1 98.62 674 GLU A O 1
ATOM 5239 N N . ILE A 1 675 ? -10.109 7.922 -21.562 1 98.75 675 ILE A N 1
ATOM 5240 C CA . ILE A 1 675 ? -11.305 8.219 -22.344 1 98.75 675 ILE A CA 1
ATOM 5241 C C . ILE A 1 675 ? -10.93 9.086 -23.547 1 98.75 675 ILE A C 1
ATOM 5243 O O . ILE A 1 675 ? -11.359 8.812 -24.672 1 98.75 675 ILE A O 1
ATOM 5247 N N . ALA A 1 676 ? -10.156 10.109 -23.281 1 98.88 676 ALA A N 1
ATOM 5248 C CA . ALA A 1 676 ? -9.727 11 -24.344 1 98.88 676 ALA A CA 1
ATOM 5249 C C . ALA A 1 676 ? -8.922 10.242 -25.406 1 98.88 676 ALA A C 1
ATOM 5251 O O . ALA A 1 676 ? -9.117 10.438 -26.609 1 98.88 676 ALA A O 1
ATOM 5252 N N . ALA A 1 677 ? -8.023 9.367 -24.969 1 98.81 677 ALA A N 1
ATOM 5253 C CA . ALA A 1 677 ? -7.191 8.586 -25.875 1 98.81 677 ALA A CA 1
ATOM 5254 C C . ALA A 1 677 ? -8.047 7.66 -26.734 1 98.81 677 ALA A C 1
ATOM 5256 O O . ALA A 1 677 ? -7.82 7.539 -27.953 1 98.81 677 ALA A O 1
ATOM 5257 N N . ARG A 1 678 ? -8.977 7.012 -26.141 1 98.75 678 ARG A N 1
ATOM 5258 C CA . ARG A 1 678 ? -9.805 6.062 -26.875 1 98.75 678 ARG A CA 1
ATOM 5259 C C . ARG A 1 678 ? -10.695 6.781 -27.891 1 98.75 678 ARG A C 1
ATOM 5261 O O . ARG A 1 678 ? -10.883 6.305 -29 1 98.75 678 ARG A O 1
ATOM 5268 N N . ILE A 1 679 ? -11.305 7.91 -27.453 1 98.81 679 ILE A N 1
ATOM 5269 C CA . ILE A 1 679 ? -12.102 8.703 -28.375 1 98.81 679 ILE A CA 1
ATOM 5270 C C . ILE A 1 679 ? -11.242 9.125 -29.562 1 98.81 679 ILE A C 1
ATOM 5272 O O . ILE A 1 679 ? -11.656 8.984 -30.719 1 98.81 679 ILE A O 1
ATOM 5276 N N . GLY A 1 680 ? -10.055 9.656 -29.281 1 98.5 680 GLY A N 1
ATOM 5277 C CA . GLY A 1 680 ? -9.148 10.062 -30.344 1 98.5 680 GLY A CA 1
ATOM 5278 C C . GLY A 1 680 ? -8.773 8.922 -31.281 1 98.5 680 GLY A C 1
ATOM 5279 O O . GLY A 1 680 ? -8.547 9.141 -32.469 1 98.5 680 GLY A O 1
ATOM 5280 N N . GLU A 1 681 ? -8.727 7.777 -30.766 1 98.19 681 GLU A N 1
ATOM 5281 C CA . GLU A 1 681 ? -8.297 6.617 -31.531 1 98.19 681 GLU A CA 1
ATOM 5282 C C . GLU A 1 681 ? -9.445 6.031 -32.344 1 98.19 681 GLU A C 1
ATOM 5284 O O . GLU A 1 681 ? -9.297 5.785 -33.562 1 98.19 681 GLU A O 1
ATOM 5289 N N . GLU A 1 682 ? -10.602 5.871 -31.734 1 98.25 682 GLU A N 1
ATOM 5290 C CA . GLU A 1 682 ? -11.664 5.078 -32.344 1 98.25 682 GLU A CA 1
ATOM 5291 C C . GLU A 1 682 ? -12.68 5.977 -33.031 1 98.25 682 GLU A C 1
ATOM 5293 O O . GLU A 1 682 ? -13.453 5.508 -33.875 1 98.25 682 GLU A O 1
ATOM 5298 N N . LEU A 1 683 ? -12.672 7.266 -32.688 1 98.5 683 LEU A N 1
ATOM 5299 C CA . LEU A 1 683 ? -13.672 8.164 -33.25 1 98.5 683 LEU A CA 1
ATOM 5300 C C . LEU A 1 683 ? -13.008 9.359 -33.906 1 98.5 683 LEU A C 1
ATOM 5302 O O . LEU A 1 683 ? -13.594 10.445 -33.969 1 98.5 683 LEU A O 1
ATOM 5306 N N . PHE A 1 684 ? -11.867 9.156 -34.375 1 97.94 684 PHE A N 1
ATOM 5307 C CA . PHE A 1 684 ? -11.016 10.195 -34.938 1 97.94 684 PHE A CA 1
ATOM 5308 C C . PHE A 1 684 ? -11.75 10.938 -36.062 1 97.94 684 PHE A C 1
ATOM 5310 O O . PHE A 1 684 ? -11.727 12.172 -36.094 1 97.94 684 PHE A O 1
ATOM 5317 N N . GLU A 1 685 ? -12.477 10.312 -36.906 1 96.69 685 GLU A N 1
ATOM 5318 C CA . GLU A 1 685 ? -13.094 10.891 -38.094 1 96.69 685 GLU A CA 1
ATOM 5319 C C . GLU A 1 685 ? -14.32 11.727 -37.719 1 96.69 685 GLU A C 1
ATOM 5321 O O . GLU A 1 685 ? -14.781 12.531 -38.531 1 96.69 685 GLU A O 1
ATOM 5326 N N . TYR A 1 686 ? -14.742 11.562 -36.531 1 98 686 TYR A N 1
ATOM 5327 C CA . TYR A 1 686 ? -15.969 12.25 -36.125 1 98 686 TYR A CA 1
ATOM 5328 C C . TYR A 1 686 ? -15.648 13.539 -35.375 1 98 686 TYR A C 1
ATOM 5330 O O . TYR A 1 686 ? -16.531 14.359 -35.156 1 98 686 TYR A O 1
ATOM 5338 N N . LEU A 1 687 ? -14.414 13.828 -35.094 1 98.31 687 LEU A N 1
ATOM 5339 C CA . LEU A 1 687 ? -14.055 14.945 -34.25 1 98.31 687 LEU A CA 1
ATOM 5340 C C . LEU A 1 687 ? -13.859 16.219 -35.062 1 98.31 687 LEU A C 1
ATOM 5342 O O . LEU A 1 687 ? -13.07 16.25 -36 1 98.31 687 LEU A O 1
ATOM 5346 N N . ASP A 1 688 ? -14.5 17.266 -34.656 1 97.75 688 ASP A N 1
ATOM 5347 C CA . ASP A 1 688 ? -14.328 18.578 -35.25 1 97.75 688 ASP A CA 1
ATOM 5348 C C . ASP A 1 688 ? -13.352 19.438 -34.438 1 97.75 688 ASP A C 1
ATOM 5350 O O . ASP A 1 688 ? -12.891 20.484 -34.906 1 97.75 688 ASP A O 1
ATOM 5354 N N . ALA A 1 689 ? -13.086 19.016 -33.219 1 98 689 ALA A N 1
ATOM 5355 C CA . ALA A 1 689 ? -12.18 19.688 -32.281 1 98 689 ALA A CA 1
ATOM 5356 C C . ALA A 1 689 ? -11.445 18.656 -31.422 1 98 689 ALA A C 1
ATOM 5358 O O . ALA A 1 689 ? -11.867 17.516 -31.328 1 98 689 ALA A O 1
ATOM 5359 N N . PRO A 1 690 ? -10.273 19.062 -30.859 1 98.19 690 PRO A N 1
ATOM 5360 C CA . PRO A 1 690 ? -9.602 18.141 -29.938 1 98.19 690 PRO A CA 1
ATOM 5361 C C . PRO A 1 690 ? -10.461 17.781 -28.734 1 98.19 690 PRO A C 1
ATOM 5363 O O . PRO A 1 690 ? -11.305 18.562 -28.312 1 98.19 690 PRO A O 1
ATOM 5366 N N . VAL A 1 691 ? -10.258 16.578 -28.203 1 98.81 691 VAL A N 1
ATOM 5367 C CA . VAL A 1 691 ? -10.875 16.219 -26.938 1 98.81 691 VAL A CA 1
ATOM 5368 C C . VAL A 1 691 ? -10.203 16.984 -25.797 1 98.81 691 VAL A C 1
ATOM 5370 O O . VAL A 1 691 ? -9 16.844 -25.578 1 98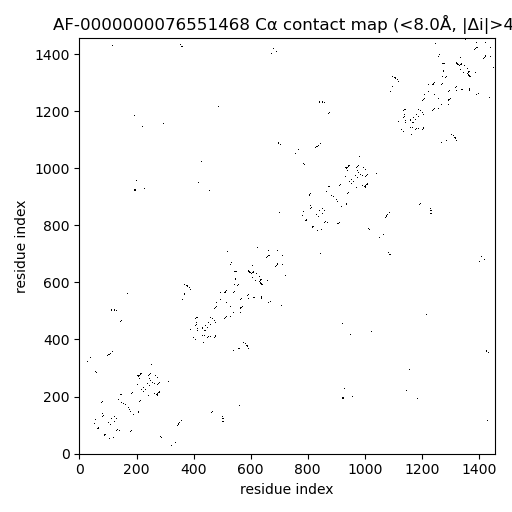.81 691 VAL A O 1
ATOM 5373 N N . ARG A 1 692 ? -10.953 17.828 -25.156 1 98.5 692 ARG A N 1
ATOM 5374 C CA . ARG A 1 692 ? -10.422 18.641 -24.078 1 98.5 692 ARG A CA 1
ATOM 5375 C C . ARG A 1 692 ? -10.648 17.984 -22.719 1 98.5 692 ARG A C 1
ATOM 5377 O O . ARG A 1 692 ? -11.703 17.406 -22.469 1 98.5 692 ARG A O 1
ATOM 5384 N N . ARG A 1 693 ? -9.633 18.062 -21.828 1 98.81 693 ARG A N 1
ATOM 5385 C CA . ARG A 1 693 ? -9.773 17.547 -20.484 1 98.81 693 ARG A CA 1
ATOM 5386 C C . ARG A 1 693 ? -9.789 18.688 -19.453 1 98.81 693 ARG A C 1
ATOM 5388 O O . ARG A 1 693 ? -9.031 19.641 -19.578 1 98.81 693 ARG A O 1
ATOM 5395 N N . VAL A 1 694 ? -10.68 18.688 -18.562 1 98.81 694 VAL A N 1
ATOM 5396 C CA . VAL A 1 694 ? -10.742 19.578 -17.406 1 98.81 694 VAL A CA 1
ATOM 5397 C C . VAL A 1 694 ? -10.625 18.75 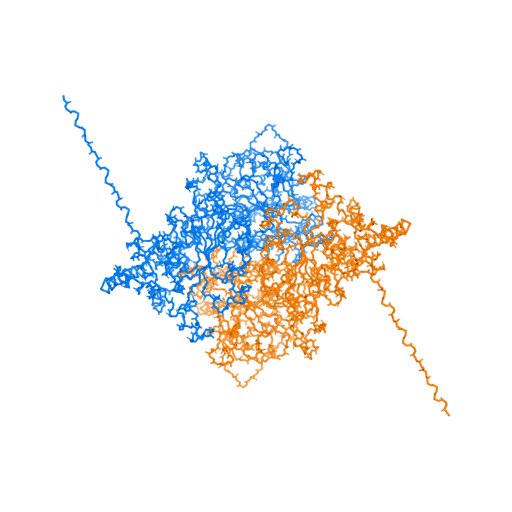-16.125 1 98.81 694 VAL A C 1
ATOM 5399 O O . VAL A 1 694 ? -11.477 17.922 -15.828 1 98.81 694 VAL A O 1
ATOM 5402 N N . ALA A 1 695 ? -9.555 18.938 -15.406 1 98.69 695 ALA A N 1
ATOM 5403 C CA . ALA A 1 695 ? -9.258 18.125 -14.234 1 98.69 695 ALA A CA 1
ATOM 5404 C C . ALA A 1 695 ? -8.531 18.938 -13.164 1 98.69 695 ALA A C 1
ATOM 5406 O O . ALA A 1 695 ? -8.312 20.141 -13.336 1 98.69 695 ALA A O 1
ATOM 5407 N N . SER A 1 696 ? -8.25 18.312 -12.047 1 98.38 696 SER A N 1
ATOM 5408 C CA . SER A 1 696 ? -7.465 18.953 -11 1 98.38 696 SER A CA 1
ATOM 5409 C C . SER A 1 696 ? -6.023 19.188 -11.445 1 98.38 696 SER A C 1
ATOM 5411 O O . SER A 1 696 ? -5.516 18.469 -12.312 1 98.38 696 SER A O 1
ATOM 5413 N N . MET A 1 697 ? -5.402 20.203 -10.805 1 97.62 697 MET A N 1
ATOM 5414 C CA . MET A 1 697 ? -3.971 20.406 -11.008 1 97.62 697 MET A CA 1
ATOM 5415 C C . MET A 1 697 ? -3.182 19.172 -10.57 1 97.62 697 MET A C 1
ATOM 5417 O O . MET A 1 697 ? -3.658 18.391 -9.758 1 97.62 697 MET A O 1
ATOM 5421 N N . ASP A 1 698 ? -2.033 18.922 -11.156 1 97.19 698 ASP A N 1
ATOM 5422 C CA . ASP A 1 698 ? -1.151 17.828 -10.773 1 97.19 698 ASP A CA 1
ATOM 5423 C C . ASP A 1 698 ? -0.434 18.125 -9.461 1 97.19 698 ASP A C 1
ATOM 5425 O O . ASP A 1 698 ? 0.797 18.188 -9.414 1 97.19 698 ASP A O 1
ATOM 5429 N N . VAL A 1 699 ? -1.214 18.344 -8.414 1 96.88 699 VAL A N 1
ATOM 5430 C CA . VAL A 1 699 ? -0.74 18.609 -7.062 1 96.88 699 VAL A CA 1
ATOM 5431 C C . VAL A 1 699 ? -1.759 18.109 -6.047 1 96.88 699 VAL A C 1
ATOM 5433 O O . VAL A 1 699 ? -2.914 17.844 -6.391 1 96.88 699 VAL A O 1
ATOM 5436 N N . PHE A 1 700 ? -1.37 17.922 -4.867 1 95.81 700 PHE A N 1
ATOM 5437 C CA . PHE A 1 700 ? -2.285 17.516 -3.809 1 95.81 700 PHE A CA 1
ATOM 5438 C C . PHE A 1 700 ? -3.174 18.672 -3.381 1 95.81 700 PHE A C 1
ATOM 5440 O O . PHE A 1 700 ? -2.783 19.828 -3.506 1 95.81 700 PHE A O 1
ATOM 5447 N N . VAL A 1 701 ? -4.34 18.375 -2.891 1 97.5 701 VAL A N 1
ATOM 5448 C CA . VAL A 1 701 ? -5.289 19.406 -2.479 1 97.5 701 VAL A CA 1
ATOM 5449 C C . VAL A 1 701 ? -4.824 20.047 -1.174 1 97.5 701 VAL A C 1
ATOM 5451 O O . VAL A 1 701 ? -4.578 19.344 -0.186 1 97.5 701 VAL A O 1
ATOM 5454 N N . ALA A 1 702 ? -4.73 21.312 -1.124 1 96.94 702 ALA A N 1
ATOM 5455 C CA . ALA A 1 702 ? -4.219 22.062 0.019 1 96.94 702 ALA A CA 1
ATOM 5456 C C . ALA A 1 702 ? -5.328 22.359 1.023 1 96.94 702 ALA A C 1
ATOM 5458 O O . ALA A 1 702 ? -6.512 22.188 0.72 1 96.94 702 ALA A O 1
ATOM 5459 N N . TYR A 1 703 ? -4.941 22.891 2.205 1 97.06 703 TYR A N 1
ATOM 5460 C CA . TYR A 1 703 ? -5.84 23.141 3.328 1 97.06 703 TYR A CA 1
ATOM 5461 C C . TYR A 1 703 ? -6.637 24.422 3.107 1 97.06 703 TYR A C 1
ATOM 5463 O O . TYR A 1 703 ? -7.863 24.422 3.242 1 97.06 703 TYR A O 1
ATOM 5471 N N . GLN A 1 704 ? -5.957 25.516 2.773 1 97.19 704 GLN A N 1
ATOM 5472 C CA . GLN A 1 704 ? -6.609 26.812 2.633 1 97.19 704 GLN A CA 1
ATOM 5473 C C . GLN A 1 704 ? -7.637 26.797 1.504 1 97.19 704 GLN A C 1
ATOM 5475 O O . GLN A 1 704 ? -7.305 26.469 0.362 1 97.19 704 GLN A O 1
ATOM 5480 N N . PRO A 1 705 ? -8.828 27.172 1.757 1 96.19 705 PRO A N 1
ATOM 5481 C CA . PRO A 1 705 ? -9.906 27.078 0.767 1 96.19 705 PRO A CA 1
ATOM 5482 C C . PRO A 1 705 ? -9.562 27.781 -0.545 1 96.19 705 PRO A C 1
ATOM 5484 O O . PRO A 1 705 ? -9.938 27.312 -1.62 1 96.19 705 PRO A O 1
ATOM 5487 N N . LEU A 1 706 ? -8.859 28.844 -0.502 1 95.75 706 LEU A N 1
ATOM 5488 C CA . LEU A 1 706 ? -8.469 29.578 -1.706 1 95.75 706 LEU A CA 1
ATOM 5489 C C . LEU A 1 706 ? -7.613 28.688 -2.615 1 95.75 706 LEU A C 1
ATOM 5491 O O . LEU A 1 706 ? -7.773 28.719 -3.836 1 95.75 706 LEU A O 1
ATOM 5495 N N . LEU A 1 707 ? -6.695 27.969 -2.02 1 96.88 707 LEU A N 1
ATOM 5496 C CA . LEU A 1 707 ? -5.84 27.078 -2.791 1 96.88 707 LEU A CA 1
ATOM 5497 C C . LEU A 1 707 ? -6.633 25.875 -3.311 1 96.88 707 LEU A C 1
ATOM 5499 O O . LEU A 1 707 ? -6.465 25.469 -4.461 1 96.88 707 LEU A O 1
ATOM 5503 N N . GLU A 1 708 ? -7.477 25.328 -2.447 1 97.06 708 GLU A N 1
ATOM 5504 C CA . GLU A 1 708 ? -8.297 24.188 -2.859 1 97.06 708 GLU A CA 1
ATOM 5505 C C . GLU A 1 708 ? -9.164 24.547 -4.066 1 97.06 708 GLU A C 1
ATOM 5507 O O . GLU A 1 708 ? -9.289 23.75 -5 1 97.06 708 GLU A O 1
ATOM 5512 N N . ASP A 1 709 ? -9.727 25.719 -4.051 1 96.69 709 ASP A N 1
ATOM 5513 C CA . ASP A 1 709 ? -10.625 26.172 -5.109 1 96.69 709 ASP A CA 1
ATOM 5514 C C . ASP A 1 709 ? -9.906 26.25 -6.449 1 96.69 709 ASP A C 1
ATOM 5516 O O . ASP A 1 709 ? -10.484 25.938 -7.492 1 96.69 709 ASP A O 1
ATOM 5520 N N . VAL A 1 710 ? -8.703 26.641 -6.379 1 97.25 710 VAL A N 1
ATOM 5521 C CA . VAL A 1 710 ? -7.926 26.781 -7.605 1 97.25 710 VAL A CA 1
ATOM 5522 C C . VAL A 1 710 ? -7.477 25.406 -8.094 1 97.25 710 VAL A C 1
ATOM 5524 O O . VAL A 1 710 ? -7.41 25.156 -9.297 1 97.25 710 VAL A O 1
ATOM 5527 N N . ILE A 1 711 ? -7.195 24.484 -7.207 1 97.81 711 ILE A N 1
ATOM 5528 C CA . ILE A 1 711 ? -6.656 23.172 -7.531 1 97.81 711 ILE A CA 1
ATOM 5529 C C . ILE A 1 711 ? -7.75 22.312 -8.172 1 97.81 711 ILE A C 1
ATOM 5531 O O . ILE A 1 711 ? -7.492 21.594 -9.133 1 97.81 711 ILE A O 1
ATOM 5535 N N . LEU A 1 712 ? -8.969 22.406 -7.68 1 98.25 712 LEU A N 1
ATOM 5536 C CA . LEU A 1 712 ? -10.062 21.547 -8.102 1 98.25 712 LEU A CA 1
ATOM 5537 C C . LEU A 1 712 ? -10.859 22.188 -9.234 1 98.25 712 LEU A C 1
ATOM 5539 O O . LEU A 1 712 ? -11.047 23.406 -9.25 1 98.25 712 LEU A O 1
ATOM 5543 N N . PRO A 1 713 ? -11.398 21.391 -10.133 1 98.44 713 PRO A N 1
ATOM 5544 C CA . PRO A 1 713 ? -12.234 21.969 -11.188 1 98.44 713 PRO A CA 1
ATOM 5545 C C . PRO A 1 713 ? -13.469 22.688 -10.641 1 98.44 713 PRO A C 1
ATOM 5547 O O . PRO A 1 713 ? -14.141 22.172 -9.75 1 98.44 713 PRO A O 1
ATOM 5550 N N . GLN A 1 714 ? -13.688 23.859 -11.172 1 98.31 714 GLN A N 1
ATOM 5551 C CA . GLN A 1 714 ? -14.844 24.688 -10.812 1 98.31 714 GLN A CA 1
ATOM 5552 C C . GLN A 1 714 ? -15.773 24.891 -12 1 98.31 714 GLN A C 1
ATOM 5554 O O . GLN A 1 714 ? -15.375 24.688 -13.148 1 98.31 714 GLN A O 1
ATOM 5559 N N . PRO A 1 715 ? -17.062 25.266 -11.758 1 98.62 715 PRO A N 1
ATOM 5560 C CA . PRO A 1 715 ? -17.984 25.547 -12.867 1 98.62 715 PRO A CA 1
ATOM 5561 C C . PRO A 1 715 ? -17.406 26.547 -13.867 1 98.62 715 PRO A C 1
ATOM 5563 O O . PRO A 1 715 ? -17.609 26.406 -15.078 1 98.62 715 PRO A O 1
ATOM 5566 N N . GLU A 1 716 ? -16.625 27.469 -13.391 1 98.5 716 GLU A N 1
ATOM 5567 C CA . GLU A 1 716 ? -16.047 28.469 -14.266 1 98.5 716 GLU A CA 1
ATOM 5568 C C . GLU A 1 716 ? -15 27.859 -15.195 1 98.5 716 GLU A C 1
ATOM 5570 O O . GLU A 1 716 ? -14.867 28.281 -16.344 1 98.5 716 GLU A O 1
ATOM 5575 N N . ASP A 1 717 ? -14.211 26.938 -14.672 1 98.75 717 ASP A N 1
ATOM 5576 C CA . ASP A 1 717 ? -13.266 26.219 -15.523 1 98.75 717 ASP A CA 1
ATOM 5577 C C . ASP A 1 717 ? -13.977 25.469 -16.641 1 98.75 717 ASP A C 1
ATOM 5579 O O . ASP A 1 717 ? -13.516 25.469 -17.781 1 98.75 717 ASP A O 1
ATOM 5583 N N . LEU A 1 718 ? -15.047 24.828 -16.281 1 98.81 718 LEU A N 1
ATOM 5584 C CA . LEU A 1 718 ? -15.844 24.078 -17.25 1 98.81 718 LEU A CA 1
ATOM 5585 C C . LEU A 1 718 ? -16.469 25 -18.281 1 98.81 718 LEU A C 1
ATOM 5587 O O . LEU A 1 718 ? -16.484 24.703 -19.469 1 98.81 718 LEU A O 1
ATOM 5591 N N . TYR A 1 719 ? -17.016 26.109 -17.781 1 98.75 719 TYR A N 1
ATOM 5592 C CA . TYR A 1 719 ? -17.578 27.109 -18.688 1 98.75 719 TYR A CA 1
ATOM 5593 C C . TYR A 1 719 ? -16.562 27.562 -19.719 1 98.75 719 TYR A C 1
ATOM 5595 O O . TYR A 1 719 ? -16.859 27.641 -20.906 1 98.75 719 TYR A O 1
ATOM 5603 N N . ARG A 1 720 ? -15.359 27.891 -19.281 1 98.69 720 ARG A N 1
ATOM 5604 C CA . ARG A 1 720 ? -14.312 28.359 -20.172 1 98.69 720 ARG A CA 1
ATOM 5605 C C . ARG A 1 720 ? -13.961 27.297 -21.203 1 98.69 720 ARG A C 1
ATOM 5607 O O . ARG A 1 720 ? -13.781 27.594 -22.391 1 98.69 720 ARG A O 1
ATOM 5614 N N . ALA A 1 721 ? -13.867 26.062 -20.75 1 98.75 721 ALA A N 1
ATOM 5615 C CA . ALA A 1 721 ? -13.555 24.969 -21.672 1 98.75 721 ALA A CA 1
ATOM 5616 C C . ALA A 1 721 ? -14.664 24.797 -22.703 1 98.75 721 ALA A C 1
ATOM 5618 O O . ALA A 1 721 ? -14.383 24.562 -23.891 1 98.75 721 ALA A O 1
ATOM 5619 N N . MET A 1 722 ? -15.898 24.859 -22.297 1 98.75 722 MET A N 1
ATOM 5620 C CA . MET A 1 722 ? -17.031 24.734 -23.203 1 98.75 722 MET A CA 1
ATOM 5621 C C . MET A 1 722 ? -17 25.844 -24.25 1 98.75 722 MET A C 1
ATOM 5623 O O . MET A 1 722 ? -17.234 25.578 -25.438 1 98.75 722 MET A O 1
ATOM 5627 N N . ALA A 1 723 ? -16.734 27.016 -23.781 1 98.56 723 ALA A N 1
ATOM 5628 C CA . ALA A 1 723 ? -16.688 28.141 -24.688 1 98.56 723 ALA A CA 1
ATOM 5629 C C . ALA A 1 723 ? -15.578 27.969 -25.719 1 98.56 723 ALA A C 1
ATOM 5631 O O . ALA A 1 723 ? -15.781 28.234 -26.906 1 98.56 723 ALA A O 1
ATOM 5632 N N . GLU A 1 724 ? -14.453 27.578 -25.281 1 98.12 724 GLU A N 1
ATOM 5633 C CA . GLU A 1 724 ? -13.297 27.391 -26.156 1 98.12 724 GLU A CA 1
ATOM 5634 C C . GLU A 1 724 ? -13.562 26.312 -27.203 1 98.12 724 GLU A C 1
ATOM 5636 O O . GLU A 1 724 ? -13.273 26.484 -28.391 1 98.12 724 GLU A O 1
ATOM 5641 N N . ILE A 1 725 ? -14.094 25.188 -26.781 1 98.06 725 ILE A N 1
ATOM 5642 C CA . ILE A 1 725 ? -14.312 24.047 -27.672 1 98.06 725 ILE A CA 1
ATOM 5643 C C . ILE A 1 725 ? -15.445 24.359 -28.641 1 98.06 725 ILE A C 1
ATOM 5645 O O . ILE A 1 725 ? -15.391 23.969 -29.812 1 98.06 725 ILE A O 1
ATOM 5649 N N . ALA A 1 726 ? -16.453 25.062 -28.156 1 97.38 726 ALA A N 1
ATOM 5650 C CA . ALA A 1 726 ? -17.547 25.469 -29.031 1 97.38 726 ALA A CA 1
ATOM 5651 C C . ALA A 1 726 ? -17.047 26.406 -30.141 1 97.38 726 ALA A C 1
ATOM 5653 O O . ALA A 1 726 ? -17.547 26.359 -31.266 1 97.38 726 ALA A O 1
ATOM 5654 N N . ALA A 1 727 ? -16.094 27.203 -29.812 1 96.38 727 ALA A N 1
ATOM 5655 C CA . ALA A 1 727 ? -15.578 28.188 -30.766 1 96.38 727 ALA A CA 1
ATOM 5656 C C . ALA A 1 727 ? -14.586 27.562 -31.734 1 96.38 727 ALA A C 1
ATOM 5658 O O . ALA A 1 727 ? -14.297 28.141 -32.781 1 96.38 727 ALA A O 1
ATOM 5659 N N . PHE A 1 728 ? -14.07 26.5 -31.484 1 95.25 728 PHE A N 1
ATOM 5660 C CA . PHE A 1 728 ? -13.039 25.875 -32.312 1 95.25 728 PHE A CA 1
ATOM 5661 C C . PHE A 1 728 ? -13.57 25.594 -33.719 1 95.25 728 PHE A C 1
ATOM 5663 O O . PHE A 1 728 ? -14.594 24.922 -33.844 1 95.25 728 PHE A O 1
ATOM 5670 N N . MET B 1 1 ? 56.094 48.875 35.438 1 24.89 1 MET B N 1
ATOM 5671 C CA . MET B 1 1 ? 54.938 48.531 34.625 1 24.89 1 MET B CA 1
ATOM 5672 C C . MET B 1 1 ? 54.156 47.406 35.25 1 24.89 1 MET B C 1
ATOM 5674 O O . MET B 1 1 ? 54.688 46.312 35.438 1 24.89 1 MET B O 1
ATOM 5678 N N . ALA B 1 2 ? 53.094 47.719 36.156 1 22.36 2 ALA B N 1
ATOM 5679 C CA . ALA B 1 2 ? 52.25 47.094 37.188 1 22.36 2 ALA B CA 1
ATOM 5680 C C . ALA B 1 2 ? 51.312 46.062 36.562 1 22.36 2 ALA B C 1
ATOM 5682 O O . ALA B 1 2 ? 50.594 46.344 35.625 1 22.36 2 ALA B O 1
ATOM 5683 N N . ARG B 1 3 ? 51.75 44.75 36.625 1 25.31 3 ARG B N 1
ATOM 5684 C CA . ARG B 1 3 ? 51.188 43.438 36.344 1 25.31 3 ARG B CA 1
ATOM 5685 C C . ARG B 1 3 ? 49.812 43.281 37.031 1 25.31 3 ARG B C 1
ATOM 5687 O O . ARG B 1 3 ? 49.75 43 38.219 1 25.31 3 ARG B O 1
ATOM 5694 N N . GLN B 1 4 ? 48.812 44.156 36.688 1 22.92 4 GLN B N 1
ATOM 5695 C CA . GLN B 1 4 ? 47.5 44.031 37.375 1 22.92 4 GLN B CA 1
ATOM 5696 C C . GLN B 1 4 ? 46.875 42.688 37.125 1 22.92 4 GLN B C 1
ATOM 5698 O O . GLN B 1 4 ? 46.688 42.281 35.969 1 22.92 4 GLN B O 1
ATOM 5703 N N . SER B 1 5 ? 47.125 41.688 38 1 26.84 5 SER B N 1
ATOM 5704 C CA . SER B 1 5 ? 46.625 40.312 38.125 1 26.84 5 SER B CA 1
ATOM 5705 C C . SER B 1 5 ? 45.094 40.281 38.188 1 26.84 5 SER B C 1
ATOM 5707 O O . SER B 1 5 ? 44.531 40.781 39.156 1 26.84 5 SER B O 1
ATOM 5709 N N . GLY B 1 6 ? 44.281 40.625 37.094 1 25.58 6 GLY B N 1
ATOM 5710 C CA . GLY B 1 6 ? 42.812 40.625 37.094 1 25.58 6 GLY B CA 1
ATOM 5711 C C . GLY B 1 6 ? 42.219 39.281 37.438 1 25.58 6 GLY B C 1
ATOM 5712 O O . GLY B 1 6 ? 42.438 38.281 36.75 1 25.58 6 GLY B O 1
ATOM 5713 N N . SER B 1 7 ? 42.062 38.875 38.75 1 27.56 7 SER B N 1
ATOM 5714 C CA . SER B 1 7 ? 41.406 37.688 39.375 1 27.56 7 SER B CA 1
ATOM 5715 C C . SER B 1 7 ? 39.969 37.562 38.875 1 27.56 7 SER B C 1
ATOM 5717 O O . SER B 1 7 ? 39.125 38.406 39.188 1 27.56 7 SER B O 1
ATOM 5719 N N . GLY B 1 8 ? 39.656 37.219 37.656 1 28.56 8 GLY B N 1
ATOM 5720 C CA . GLY B 1 8 ? 38.312 36.938 37.125 1 28.56 8 GLY B CA 1
ATOM 5721 C C . GLY B 1 8 ? 37.562 35.906 37.938 1 28.56 8 GLY B C 1
ATOM 5722 O O . GLY B 1 8 ? 38.031 34.75 38.031 1 28.56 8 GLY B O 1
ATOM 5723 N N . VAL B 1 9 ? 36.781 36.156 39.031 1 30.94 9 VAL B N 1
ATOM 5724 C CA . VAL B 1 9 ? 35.875 35.344 39.844 1 30.94 9 VAL B CA 1
ATOM 5725 C C . VAL B 1 9 ? 34.875 34.625 38.969 1 30.94 9 VAL B C 1
ATOM 5727 O O . VAL B 1 9 ? 34.156 35.281 38.188 1 30.94 9 VAL B O 1
ATOM 5730 N N . ALA B 1 10 ? 35 33.406 38.625 1 32.91 10 ALA B N 1
ATOM 5731 C CA . ALA B 1 10 ? 34.094 32.438 38 1 32.91 10 ALA B CA 1
ATOM 5732 C C . ALA B 1 10 ? 32.75 32.406 38.75 1 32.91 10 ALA B C 1
ATOM 5734 O O . ALA B 1 10 ? 32.688 32.094 39.938 1 32.91 10 ALA B O 1
ATOM 5735 N N . GLU B 1 11 ? 31.766 33.25 38.469 1 29.27 11 GLU B N 1
ATOM 5736 C CA . GLU B 1 11 ? 30.391 33.125 38.969 1 29.27 11 GLU B CA 1
ATOM 5737 C C . GLU B 1 11 ? 29.859 31.703 38.844 1 29.27 11 GLU B C 1
ATOM 5739 O O . GLU B 1 11 ? 29.875 31.141 37.75 1 29.27 11 GLU B O 1
ATOM 5744 N N . ARG B 1 12 ? 29.922 30.875 39.844 1 34.56 12 ARG B N 1
ATOM 5745 C CA . ARG B 1 12 ? 29.281 29.562 39.938 1 34.56 12 ARG B CA 1
ATOM 5746 C C . ARG B 1 12 ? 27.797 29.656 39.594 1 34.56 12 ARG B C 1
ATOM 5748 O O . ARG B 1 12 ? 27.047 30.391 40.25 1 34.56 12 ARG B O 1
ATOM 5755 N N . LYS B 1 13 ? 27.516 29.453 38.438 1 39.47 13 LYS B N 1
ATOM 5756 C CA . LYS B 1 13 ? 26.109 29.234 38.125 1 39.47 13 LYS B CA 1
ATOM 5757 C C . LYS B 1 13 ? 25.422 28.375 39.188 1 39.47 13 LYS B C 1
ATOM 5759 O O . LYS B 1 13 ? 25.797 27.219 39.375 1 39.47 13 LYS B O 1
ATOM 5764 N N . LYS B 1 14 ? 24.75 28.75 40.188 1 41.19 14 LYS B N 1
ATOM 5765 C CA . LYS B 1 14 ? 23.922 28.125 41.219 1 41.19 14 LYS B CA 1
ATOM 5766 C C . LYS B 1 14 ? 22.938 27.125 40.594 1 41.19 14 LYS B C 1
ATOM 5768 O O . LYS B 1 14 ? 22.031 27.531 39.844 1 41.19 14 LYS B O 1
ATOM 5773 N N . THR B 1 15 ? 23.141 25.859 40.406 1 45.22 15 THR B N 1
ATOM 5774 C CA . THR B 1 15 ? 22.312 24.766 39.938 1 45.22 15 THR B CA 1
ATOM 5775 C C . THR B 1 15 ? 21.016 24.703 40.75 1 45.22 15 THR B C 1
ATOM 5777 O O . THR B 1 15 ? 21.047 24.547 41.969 1 45.22 15 THR B O 1
ATOM 5780 N N . ALA B 1 16 ? 20 25.406 40.438 1 60.28 16 ALA B N 1
ATOM 5781 C CA . ALA B 1 16 ? 18.688 25.406 41.094 1 60.28 16 ALA B CA 1
ATOM 5782 C C . ALA B 1 16 ? 18.312 24 41.531 1 60.28 16 ALA B C 1
ATOM 5784 O O . ALA B 1 16 ? 18.438 23.031 40.781 1 60.28 16 ALA B O 1
ATOM 5785 N N . THR B 1 17 ? 18.109 23.719 42.844 1 71.56 17 THR B N 1
ATOM 5786 C CA . THR B 1 17 ? 17.844 22.453 43.5 1 71.56 17 THR B CA 1
ATOM 5787 C C . THR B 1 17 ? 16.438 21.969 43.188 1 71.56 17 THR B C 1
ATOM 5789 O O . THR B 1 17 ? 15.484 22.75 43.219 1 71.56 17 THR B O 1
ATOM 5792 N N . ALA B 1 18 ? 16.25 20.672 42.75 1 78.75 18 ALA B N 1
ATOM 5793 C CA . ALA B 1 18 ? 14.969 20.016 42.5 1 78.75 18 ALA B CA 1
ATOM 5794 C C . ALA B 1 18 ? 14.07 20.062 43.719 1 78.75 18 ALA B C 1
ATOM 5796 O O . ALA B 1 18 ? 14.547 20.047 44.875 1 78.75 18 ALA B O 1
ATOM 5797 N N . VAL B 1 19 ? 12.836 20.312 43.5 1 79 19 VAL B N 1
ATOM 5798 C CA . VAL B 1 19 ? 11.836 20.234 44.562 1 79 19 VAL B CA 1
ATOM 5799 C C . VAL B 1 19 ? 11.781 18.812 45.125 1 79 19 VAL B C 1
ATOM 5801 O O . VAL B 1 19 ? 11.891 17.844 44.375 1 79 19 VAL B O 1
ATOM 5804 N N . ALA B 1 20 ? 11.625 18.688 46.375 1 70.62 20 ALA B N 1
ATOM 5805 C CA . ALA B 1 20 ? 11.625 17.406 47.062 1 70.62 20 ALA B CA 1
ATOM 5806 C C . ALA B 1 20 ? 10.625 16.438 46.406 1 70.62 20 ALA B C 1
ATOM 5808 O O . ALA B 1 20 ? 9.469 16.812 46.188 1 70.62 20 ALA B O 1
ATOM 5809 N N . GLY B 1 21 ? 11.102 15.289 46.062 1 72.56 21 GLY B N 1
ATOM 5810 C CA . GLY B 1 21 ? 10.227 14.281 45.469 1 72.56 21 GLY B CA 1
ATOM 5811 C C . GLY B 1 21 ? 10.133 14.352 43.969 1 72.56 21 GLY B C 1
ATOM 5812 O O . GLY B 1 21 ? 9.391 13.586 43.344 1 72.56 21 GLY B O 1
ATOM 5813 N N . THR B 1 22 ? 10.805 15.43 43.5 1 82.31 22 THR B N 1
ATOM 5814 C CA . THR B 1 22 ? 10.797 15.539 42.031 1 82.31 22 THR B CA 1
ATOM 5815 C C . THR B 1 22 ? 12.211 15.766 41.5 1 82.31 22 THR B C 1
ATOM 5817 O O . THR B 1 22 ? 13.148 15.961 42.281 1 82.31 22 THR B O 1
ATOM 5820 N N . SER B 1 23 ? 12.352 15.641 40.219 1 86.56 23 SER B N 1
ATOM 5821 C CA . SER B 1 23 ? 13.617 15.961 39.562 1 86.56 23 SER B CA 1
ATOM 5822 C C . SER B 1 23 ? 13.578 17.344 38.906 1 86.56 23 SER B C 1
ATOM 5824 O O . SER B 1 23 ? 14.484 17.703 38.188 1 86.56 23 SER B O 1
ATOM 5826 N N . LEU B 1 24 ? 12.531 18.172 39.219 1 94.12 24 LEU B N 1
ATOM 5827 C CA . LEU B 1 24 ? 12.32 19.469 38.562 1 94.12 24 LEU B CA 1
ATOM 5828 C C . LEU B 1 24 ? 12.492 20.594 39.594 1 94.12 24 LEU B C 1
ATOM 5830 O O . LEU B 1 24 ? 12.094 20.453 40.75 1 94.12 24 LEU B O 1
ATOM 5834 N N . THR B 1 25 ? 13.047 21.703 39.125 1 94.38 25 THR B N 1
ATOM 5835 C CA . THR B 1 25 ? 13.141 22.906 39.938 1 94.38 25 THR B CA 1
ATOM 5836 C C . THR B 1 25 ? 11.797 23.609 40.031 1 94.38 25 THR B C 1
ATOM 5838 O O . THR B 1 25 ? 10.875 23.297 39.281 1 94.38 25 THR B O 1
ATOM 5841 N N . ARG B 1 26 ? 11.719 24.516 40.938 1 94.69 26 ARG B N 1
ATOM 5842 C CA . ARG B 1 26 ? 10.5 25.297 41.062 1 94.69 26 ARG B CA 1
ATOM 5843 C C . ARG B 1 26 ? 10.164 26.016 39.781 1 94.69 26 ARG B C 1
ATOM 5845 O O . ARG B 1 26 ? 9.008 26 39.344 1 94.69 26 ARG B O 1
ATOM 5852 N N . GLU B 1 27 ? 11.172 26.562 39.156 1 95.69 27 GLU B N 1
ATOM 5853 C CA . GLU B 1 27 ? 10.984 27.266 37.875 1 95.69 27 GLU B CA 1
ATOM 5854 C C . GLU B 1 27 ? 10.516 26.328 36.781 1 95.69 27 GLU B C 1
ATOM 5856 O O . GLU B 1 27 ? 9.648 26.688 35.969 1 95.69 27 GLU B O 1
ATOM 5861 N N . GLN B 1 28 ? 11.062 25.188 36.781 1 97.06 28 GLN B N 1
ATOM 5862 C CA . GLN B 1 28 ? 10.688 24.203 35.781 1 97.06 28 GLN B CA 1
ATOM 5863 C C . GLN B 1 28 ? 9.25 23.719 36 1 97.06 28 GLN B C 1
ATOM 5865 O O . GLN B 1 28 ? 8.531 23.469 35.031 1 97.06 28 GLN B O 1
ATOM 5870 N N . LEU B 1 29 ? 8.875 23.547 37.188 1 97.56 29 LEU B N 1
ATOM 5871 C CA . LEU B 1 29 ? 7.52 23.109 37.469 1 97.56 29 LEU B CA 1
ATOM 5872 C C . LEU B 1 29 ? 6.504 24.172 37.062 1 97.56 29 LEU B C 1
ATOM 5874 O O . LEU B 1 29 ? 5.43 23.828 36.562 1 97.56 29 LEU B O 1
ATOM 5878 N N . VAL B 1 30 ? 6.828 25.422 37.281 1 97.88 30 VAL B N 1
ATOM 5879 C CA . VAL B 1 30 ? 5.953 26.516 36.875 1 97.88 30 VAL B CA 1
ATOM 5880 C C . VAL B 1 30 ? 5.859 26.547 35.344 1 97.88 30 VAL B C 1
ATOM 5882 O O . VAL B 1 30 ? 4.77 26.703 34.781 1 97.88 30 VAL B O 1
ATOM 5885 N N . GLU B 1 31 ? 6.98 26.391 34.719 1 98.06 31 GLU B N 1
ATOM 5886 C CA . GLU B 1 31 ? 7 26.359 33.25 1 98.06 31 GLU B CA 1
ATOM 5887 C C . GLU B 1 31 ? 6.211 25.156 32.719 1 98.06 31 GLU B C 1
ATOM 5889 O O . GLU B 1 31 ? 5.531 25.266 31.703 1 98.06 31 GLU B O 1
ATOM 5894 N N . PHE B 1 32 ? 6.363 24.047 33.438 1 98.44 32 PHE B N 1
ATOM 5895 C CA . PHE B 1 32 ? 5.613 22.844 33.062 1 98.44 32 PHE B CA 1
ATOM 5896 C C . PHE B 1 32 ? 4.117 23.141 33.031 1 98.44 32 PHE B C 1
ATOM 5898 O O . PHE B 1 32 ? 3.441 22.844 32.062 1 98.44 32 PHE B O 1
ATOM 5905 N N . TYR B 1 33 ? 3.611 23.719 34.031 1 98.56 33 TYR B N 1
ATOM 5906 C CA . TYR B 1 33 ? 2.193 24.062 34.125 1 98.56 33 TYR B CA 1
ATOM 5907 C C . TYR B 1 33 ? 1.806 25.078 33.062 1 98.56 33 TYR B C 1
ATOM 5909 O O . TYR B 1 33 ? 0.761 24.938 32.406 1 98.56 33 TYR B O 1
ATOM 5917 N N . ARG B 1 34 ? 2.629 26.094 32.906 1 98.81 34 ARG B N 1
ATOM 5918 C CA . ARG B 1 34 ? 2.355 27.109 31.891 1 98.81 34 ARG B CA 1
ATOM 5919 C C . ARG B 1 34 ? 2.166 26.5 30.516 1 98.81 34 ARG B C 1
ATOM 5921 O O . ARG B 1 34 ? 1.226 26.844 29.797 1 98.81 34 ARG B O 1
ATOM 5928 N N . LEU B 1 35 ? 3.043 25.609 30.156 1 98.88 35 LEU B N 1
ATOM 5929 C CA . LEU B 1 35 ? 3.014 24.969 28.844 1 98.88 35 LEU B CA 1
ATOM 5930 C C . LEU B 1 35 ? 1.768 24.109 28.688 1 98.88 35 LEU B C 1
ATOM 5932 O O . LEU B 1 35 ? 1.149 24.078 27.625 1 98.88 35 LEU B O 1
ATOM 5936 N N . MET B 1 36 ? 1.434 23.344 29.734 1 98.88 36 MET B N 1
ATOM 5937 C CA . MET B 1 36 ? 0.218 22.547 29.703 1 98.88 36 MET B CA 1
ATOM 5938 C C . MET B 1 36 ? -1.011 23.406 29.469 1 98.88 36 MET B C 1
ATOM 5940 O O . MET B 1 36 ? -1.846 23.109 28.625 1 98.88 36 MET B O 1
ATOM 5944 N N . TYR B 1 37 ? -1.059 24.484 30.266 1 98.81 37 TYR B N 1
ATOM 5945 C CA . TYR B 1 37 ? -2.197 25.391 30.172 1 98.81 37 TYR B CA 1
ATOM 5946 C C . TYR B 1 37 ? -2.232 26.094 28.828 1 98.81 37 TYR B C 1
ATOM 5948 O O . TYR B 1 37 ? -3.305 26.281 28.25 1 98.81 37 TYR B O 1
ATOM 5956 N N . LEU B 1 38 ? -1.107 26.516 28.375 1 98.88 38 LEU B N 1
ATOM 5957 C CA . LEU B 1 38 ? -0.992 27.141 27.078 1 98.88 38 LEU B CA 1
ATOM 5958 C C . LEU B 1 38 ? -1.551 26.25 25.984 1 98.88 38 LEU B C 1
ATOM 5960 O O . LEU B 1 38 ? -2.279 26.703 25.094 1 98.88 38 LEU B O 1
ATOM 5964 N N . SER B 1 39 ? -1.186 25 26.016 1 98.81 39 SER B N 1
ATOM 5965 C CA . SER B 1 39 ? -1.691 24.031 25.047 1 98.81 39 SER B CA 1
ATOM 5966 C C . SER B 1 39 ? -3.215 23.953 25.094 1 98.81 39 SER B C 1
ATOM 5968 O O . SER B 1 39 ? -3.873 24.031 24.047 1 98.81 39 SER B O 1
ATOM 5970 N N . ARG B 1 40 ? -3.824 23.812 26.281 1 98.69 40 ARG B N 1
ATOM 5971 C CA . ARG B 1 40 ? -5.27 23.688 26.453 1 98.69 40 ARG B CA 1
ATOM 5972 C C . ARG B 1 40 ? -5.984 24.938 25.953 1 98.69 40 ARG B C 1
ATOM 5974 O O . ARG B 1 40 ? -7 24.844 25.266 1 98.69 40 ARG B O 1
ATOM 5981 N N . ARG B 1 41 ? -5.445 26.062 26.297 1 98.62 41 ARG B N 1
ATOM 5982 C CA . ARG B 1 41 ? -6.094 27.312 25.922 1 98.62 41 ARG B CA 1
ATOM 5983 C C . ARG B 1 41 ? -5.996 27.562 24.422 1 98.62 41 ARG B C 1
ATOM 5985 O O . ARG B 1 41 ? -6.898 28.156 23.828 1 98.62 41 ARG B O 1
ATOM 5992 N N . THR B 1 42 ? -4.902 27.141 23.828 1 98.69 42 THR B N 1
ATOM 5993 C CA . THR B 1 42 ? -4.797 27.219 22.375 1 98.69 42 THR B CA 1
ATOM 5994 C C . THR B 1 42 ? -5.848 26.328 21.719 1 98.69 42 THR B C 1
ATOM 5996 O O . THR B 1 42 ? -6.473 26.734 20.734 1 98.69 42 THR B O 1
ATOM 5999 N N . ASP B 1 43 ? -6.051 25.125 22.234 1 98 43 ASP B N 1
ATOM 6000 C CA . ASP B 1 43 ? -7.125 24.25 21.75 1 98 43 ASP B CA 1
ATOM 6001 C C . ASP B 1 43 ? -8.477 24.969 21.828 1 98 43 ASP B C 1
ATOM 6003 O O . ASP B 1 43 ? -9.227 24.984 20.844 1 98 43 ASP B O 1
ATOM 6007 N N . ASP B 1 44 ? -8.734 25.531 22.953 1 98.31 44 ASP B N 1
ATOM 6008 C CA . ASP B 1 44 ? -10.008 26.219 23.172 1 98.31 44 ASP B CA 1
ATOM 6009 C C . ASP B 1 44 ? -10.195 27.359 22.172 1 98.31 44 ASP B C 1
ATOM 6011 O O . ASP B 1 44 ? -11.305 27.578 21.656 1 98.31 44 ASP B O 1
ATOM 6015 N N . ARG B 1 45 ? -9.148 28.031 21.953 1 98.5 45 ARG B N 1
ATOM 6016 C CA . ARG B 1 45 ? -9.242 29.156 21.016 1 98.5 45 ARG B CA 1
ATOM 6017 C C . ARG B 1 45 ? -9.508 28.656 19.609 1 98.5 45 ARG B C 1
ATOM 6019 O O . ARG B 1 45 ? -10.281 29.266 18.859 1 98.5 45 ARG B O 1
ATOM 6026 N N . GLU B 1 46 ? -8.82 27.625 19.156 1 98.12 46 GLU B N 1
ATOM 6027 C CA . GLU B 1 46 ? -9.078 27.031 17.844 1 98.12 46 GLU B CA 1
ATOM 6028 C C . GLU B 1 46 ? -10.539 26.625 17.703 1 98.12 46 GLU B C 1
ATOM 6030 O O . GLU B 1 46 ? -11.133 26.781 16.625 1 98.12 46 GLU B O 1
ATOM 6035 N N . ILE B 1 47 ? -11.086 26.031 18.734 1 97.94 47 ILE B N 1
ATOM 6036 C CA . ILE B 1 47 ? -12.477 25.609 18.719 1 97.94 47 ILE B CA 1
ATOM 6037 C C . ILE B 1 47 ? -13.383 26.812 18.469 1 97.94 47 ILE B C 1
ATOM 6039 O O . ILE B 1 47 ? -14.312 26.75 17.656 1 97.94 47 ILE B O 1
ATOM 6043 N N . VAL B 1 48 ? -13.086 27.922 19.141 1 97.94 48 VAL B N 1
ATOM 6044 C CA . VAL B 1 48 ? -13.852 29.141 18.984 1 97.94 48 VAL B CA 1
ATOM 6045 C C . VAL B 1 48 ? -13.703 29.656 17.547 1 97.94 48 VAL B C 1
ATOM 6047 O O . VAL B 1 48 ? -14.695 30.016 16.906 1 97.94 48 VAL B O 1
ATOM 6050 N N . LEU B 1 49 ? -12.477 29.703 17.062 1 98.12 49 LEU B N 1
ATOM 6051 C CA . LEU B 1 49 ? -12.203 30.188 15.719 1 98.12 49 LEU B CA 1
ATOM 6052 C C . LEU B 1 49 ? -12.891 29.312 14.68 1 98.12 49 LEU B C 1
ATOM 6054 O O . LEU B 1 49 ? -13.344 29.812 13.648 1 98.12 49 LEU B O 1
ATOM 6058 N N . LYS B 1 50 ? -12.898 28.016 14.906 1 97.12 50 LYS B N 1
ATOM 6059 C CA . LYS B 1 50 ? -13.586 27.109 13.984 1 97.12 50 LYS B CA 1
ATOM 6060 C C . LYS B 1 50 ? -15.086 27.391 13.953 1 97.12 50 LYS B C 1
ATOM 6062 O O . LYS B 1 50 ? -15.688 27.438 12.883 1 97.12 50 LYS B O 1
ATOM 6067 N N . ARG B 1 51 ? -15.703 27.625 15.07 1 96.12 51 ARG B N 1
ATOM 6068 C CA . ARG B 1 51 ? -17.125 27.938 15.156 1 96.12 51 ARG B CA 1
ATOM 6069 C C . ARG B 1 51 ? -17.422 29.266 14.445 1 96.12 51 ARG B C 1
ATOM 6071 O O . ARG B 1 51 ? -18.5 29.422 13.883 1 96.12 51 ARG B O 1
ATOM 6078 N N . GLN B 1 52 ? -16.406 30.141 14.414 1 96.5 52 GLN B N 1
ATOM 6079 C CA . GLN B 1 52 ? -16.547 31.438 13.742 1 96.5 52 GLN B CA 1
ATOM 6080 C C . GLN B 1 52 ? -16.188 31.328 12.266 1 96.5 52 GLN B C 1
ATOM 6082 O O . GLN B 1 52 ? -16.203 32.312 11.539 1 96.5 52 GLN B O 1
ATOM 6087 N N . GLN B 1 53 ? -15.836 30.125 11.828 1 94.31 53 GLN B N 1
ATOM 6088 C CA . GLN B 1 53 ? -15.484 29.844 10.445 1 94.31 53 GLN B CA 1
ATOM 6089 C C . GLN B 1 53 ? -14.25 30.609 10.016 1 94.31 53 GLN B C 1
ATOM 6091 O O . GLN B 1 53 ? -14.164 31.078 8.875 1 94.31 53 GLN B O 1
ATOM 6096 N N . LYS B 1 54 ? -13.398 30.812 11.039 1 96.69 54 LYS B N 1
ATOM 6097 C CA . LYS B 1 54 ? -12.125 31.469 10.75 1 96.69 54 LYS B CA 1
ATOM 6098 C C . LYS B 1 54 ? -11.031 30.438 10.477 1 96.69 54 LYS B C 1
ATOM 6100 O O . LYS B 1 54 ? -9.992 30.766 9.914 1 96.69 54 LYS B O 1
ATOM 6105 N N . ILE B 1 55 ? -11.203 29.297 11.008 1 97 55 ILE B N 1
ATOM 6106 C CA . ILE B 1 55 ? -10.383 28.141 10.656 1 97 55 ILE B CA 1
ATOM 6107 C C . ILE B 1 55 ? -11.281 26.984 10.219 1 97 55 ILE B C 1
ATOM 6109 O O . ILE B 1 55 ? -12.5 27.047 10.359 1 97 55 ILE B O 1
ATOM 6113 N N . PHE B 1 56 ? -10.703 25.875 9.688 1 95.94 56 PHE B N 1
ATOM 6114 C CA . PHE B 1 56 ? -11.562 24.969 8.938 1 95.94 56 PHE B CA 1
ATOM 6115 C C . PHE B 1 56 ? -11.461 23.547 9.469 1 95.94 56 PHE B C 1
ATOM 6117 O O . PHE B 1 56 ? -12.18 22.656 9.023 1 95.94 56 PHE B O 1
ATOM 6124 N N . PHE B 1 57 ? -10.555 23.359 10.406 1 95.56 57 PHE B N 1
ATOM 6125 C CA . PHE B 1 57 ? -10.414 22.062 11.055 1 95.56 57 PHE B CA 1
ATOM 6126 C C . PHE B 1 57 ? -9.812 22.219 12.445 1 95.56 57 PHE B C 1
ATOM 6128 O O . PHE B 1 57 ? -9.086 23.172 12.711 1 95.56 57 PHE B O 1
ATOM 6135 N N . GLN B 1 58 ? -10.188 21.328 13.336 1 96.06 58 GLN B N 1
ATOM 6136 C CA . GLN B 1 58 ? -9.617 21.344 14.68 1 96.06 58 GLN B CA 1
ATOM 6137 C C . GLN B 1 58 ? -9.586 19.938 15.281 1 96.06 58 GLN B C 1
ATOM 6139 O O . GLN B 1 58 ? -10.562 19.203 15.195 1 96.06 58 GLN B O 1
ATOM 6144 N N . ILE B 1 59 ? -8.445 19.469 15.805 1 96.12 59 ILE B N 1
ATOM 6145 C CA . ILE B 1 59 ? -8.25 18.266 16.594 1 96.12 59 ILE B CA 1
ATOM 6146 C C . ILE B 1 59 ? -7.445 18.594 17.844 1 96.12 59 ILE B C 1
ATOM 6148 O O . ILE B 1 59 ? -6.398 19.234 17.766 1 96.12 59 ILE B O 1
ATOM 6152 N N . SER B 1 60 ? -7.828 18.141 19 1 96.44 60 SER B N 1
ATOM 6153 C CA . SER B 1 60 ? -7.336 18.672 20.281 1 96.44 60 SER B CA 1
ATOM 6154 C C . SER B 1 60 ? -6.238 17.781 20.859 1 96.44 60 SER B C 1
ATOM 6156 O O . SER B 1 60 ? -6.23 16.578 20.625 1 96.44 60 SER B O 1
ATOM 6158 N N . CYS B 1 61 ? -5.352 18.375 21.516 1 98.19 61 CYS B N 1
ATOM 6159 C CA . CYS B 1 61 ? -4.336 17.734 22.359 1 98.19 61 CYS B CA 1
ATOM 6160 C C . CYS B 1 61 ? -4.852 17.547 23.781 1 98.19 61 CYS B C 1
ATOM 6162 O O . CYS B 1 61 ? -4.16 16.969 24.609 1 98.19 61 CYS B O 1
ATOM 6164 N N . ALA B 1 62 ? -6.09 17.953 24.094 1 97.94 62 ALA B N 1
ATOM 6165 C CA . ALA B 1 62 ? -6.605 18 25.453 1 97.94 62 ALA B CA 1
ATOM 6166 C C . ALA B 1 62 ? -6.523 16.625 26.125 1 97.94 62 ALA B C 1
ATOM 6168 O O . ALA B 1 62 ? -6.945 15.617 25.547 1 97.94 62 ALA B O 1
ATOM 6169 N N . GLY B 1 63 ? -5.941 16.578 27.25 1 98.44 63 GLY B N 1
ATOM 6170 C CA . GLY B 1 63 ? -5.801 15.367 28.047 1 98.44 63 GLY B CA 1
ATOM 6171 C C . GLY B 1 63 ? -4.43 14.734 27.922 1 98.44 63 GLY B C 1
ATOM 6172 O O . GLY B 1 63 ? -4.055 13.883 28.719 1 98.44 63 GLY B O 1
ATOM 6173 N N . HIS B 1 64 ? -3.633 15.164 26.938 1 98.75 64 HIS B N 1
ATOM 6174 C CA . HIS B 1 64 ? -2.33 14.562 26.656 1 98.75 64 HIS B CA 1
ATOM 6175 C C . HIS B 1 64 ? -1.199 15.461 27.156 1 98.75 64 HIS B C 1
ATOM 6177 O O . HIS B 1 64 ? -0.023 15.109 27.031 1 98.75 64 HIS B O 1
ATOM 6183 N N . GLU B 1 65 ? -1.49 16.656 27.75 1 98.81 65 GLU B N 1
ATOM 6184 C CA . GLU B 1 65 ? -0.546 17.75 27.953 1 98.81 65 GLU B CA 1
ATOM 6185 C C . GLU B 1 65 ? 0.59 17.328 28.875 1 98.81 65 GLU B C 1
ATOM 6187 O O . GLU B 1 65 ? 1.757 17.625 28.609 1 98.81 65 GLU B O 1
ATOM 6192 N N . ALA B 1 66 ? 0.264 16.609 29.922 1 98.81 66 ALA B N 1
ATOM 6193 C CA . ALA B 1 66 ? 1.281 16.266 30.906 1 98.81 66 ALA B CA 1
ATOM 6194 C C . ALA B 1 66 ? 2.363 15.375 30.297 1 98.81 66 ALA B C 1
ATOM 6196 O O . ALA B 1 66 ? 3.557 15.633 30.469 1 98.81 66 ALA B O 1
ATOM 6197 N N . LEU B 1 67 ? 1.95 14.352 29.594 1 98.88 67 LEU B N 1
ATOM 6198 C CA . LEU B 1 67 ? 2.867 13.406 28.969 1 98.88 67 LEU B CA 1
ATOM 6199 C C . LEU B 1 67 ? 3.744 14.109 27.938 1 98.88 67 LEU B C 1
ATOM 6201 O O . LEU B 1 67 ? 4.953 13.883 27.875 1 98.88 67 LEU B O 1
ATOM 6205 N N . LEU B 1 68 ? 3.146 14.961 27.172 1 98.88 68 LEU B N 1
ATOM 6206 C CA . LEU B 1 68 ? 3.811 15.57 26.031 1 98.88 68 LEU B CA 1
ATOM 6207 C C . LEU B 1 68 ? 4.758 16.688 26.469 1 98.88 68 LEU B C 1
ATOM 6209 O O . LEU B 1 68 ? 5.848 16.828 25.922 1 98.88 68 LEU B O 1
ATOM 6213 N N . VAL B 1 69 ? 4.336 17.531 27.438 1 98.88 69 VAL B N 1
ATOM 6214 C CA . VAL B 1 69 ? 5.234 18.547 27.969 1 98.88 69 VAL B CA 1
ATOM 6215 C C . VAL B 1 69 ? 6.434 17.875 28.641 1 98.88 69 VAL B C 1
ATOM 6217 O O . VAL B 1 69 ? 7.566 18.344 28.516 1 98.88 69 VAL B O 1
ATOM 6220 N N . ALA B 1 70 ? 6.18 16.734 29.375 1 98.81 70 ALA B N 1
ATOM 6221 C CA . ALA B 1 70 ? 7.266 15.961 29.969 1 98.81 70 ALA B CA 1
ATOM 6222 C C . ALA B 1 70 ? 8.289 15.555 28.922 1 98.81 70 ALA B C 1
ATOM 6224 O O . ALA B 1 70 ? 9.5 15.695 29.125 1 98.81 70 ALA B O 1
ATOM 6225 N N . ALA B 1 71 ? 7.844 15.039 27.797 1 98.81 71 ALA B N 1
ATOM 6226 C CA . ALA B 1 71 ? 8.734 14.625 26.719 1 98.81 71 ALA B CA 1
ATOM 6227 C C . ALA B 1 71 ? 9.547 15.805 26.188 1 98.81 71 ALA B C 1
ATOM 6229 O O . ALA B 1 71 ? 10.758 15.695 26 1 98.81 71 ALA B O 1
ATOM 6230 N N . GLY B 1 72 ? 8.852 16.938 25.938 1 98.75 72 GLY B N 1
ATOM 6231 C CA . GLY B 1 72 ? 9.531 18.125 25.438 1 98.75 72 GLY B CA 1
ATOM 6232 C C . GLY B 1 72 ? 10.594 18.641 26.375 1 98.75 72 GLY B C 1
ATOM 6233 O O . GLY B 1 72 ? 11.672 19.062 25.938 1 98.75 72 GLY B O 1
ATOM 6234 N N . MET B 1 73 ? 10.312 18.625 27.656 1 98.31 73 MET B N 1
ATOM 6235 C CA . MET B 1 73 ? 11.234 19.172 28.641 1 98.31 73 MET B CA 1
ATOM 6236 C C . MET B 1 73 ? 12.391 18.203 28.891 1 98.31 73 MET B C 1
ATOM 6238 O O . MET B 1 73 ? 13.469 18.625 29.344 1 98.31 73 MET B O 1
ATOM 6242 N N . ALA B 1 74 ? 12.164 16.938 28.625 1 98.38 74 ALA B N 1
ATOM 6243 C CA . ALA B 1 74 ? 13.203 15.93 28.844 1 98.38 74 ALA B CA 1
ATOM 6244 C C . ALA B 1 74 ? 14.156 15.867 27.656 1 98.38 74 ALA B C 1
ATOM 6246 O O . ALA B 1 74 ? 15.211 15.234 27.734 1 98.38 74 ALA B O 1
ATOM 6247 N N . MET B 1 75 ? 13.844 16.5 26.562 1 98.31 75 MET B N 1
ATOM 6248 C CA . MET B 1 75 ? 14.633 16.391 25.344 1 98.31 75 MET B CA 1
ATOM 6249 C C . MET B 1 75 ? 15.18 17.75 24.922 1 98.31 75 MET B C 1
ATOM 6251 O O . MET B 1 75 ? 14.977 18.75 25.609 1 98.31 75 MET B O 1
ATOM 6255 N N . ARG B 1 76 ? 15.93 17.844 23.812 1 97.75 76 ARG B N 1
ATOM 6256 C CA . ARG B 1 76 ? 16.656 19.047 23.438 1 97.75 76 ARG B CA 1
ATOM 6257 C C . ARG B 1 76 ? 16.219 19.547 22.062 1 97.75 76 ARG B C 1
ATOM 6259 O O . ARG B 1 76 ? 16.609 18.969 21.047 1 97.75 76 ARG B O 1
ATOM 6266 N N . PRO B 1 77 ? 15.477 20.641 22.016 1 96.88 77 PRO B N 1
ATOM 6267 C CA . PRO B 1 77 ? 15.062 21.203 20.719 1 96.88 77 PRO B CA 1
ATOM 6268 C C . PRO B 1 77 ? 16.25 21.594 19.844 1 96.88 77 PRO B C 1
ATOM 6270 O O . PRO B 1 77 ? 17.25 22.109 20.344 1 96.88 77 PRO B O 1
ATOM 6273 N N . GLY B 1 78 ? 16.141 21.312 18.516 1 95.06 78 GLY B N 1
ATOM 6274 C CA . GLY B 1 78 ? 17.188 21.656 17.578 1 95.06 78 GLY B CA 1
ATOM 6275 C C . GLY B 1 78 ? 18.375 20.703 17.641 1 95.06 78 GLY B C 1
ATOM 6276 O O . GLY B 1 78 ? 19.281 20.766 16.797 1 95.06 78 GLY B O 1
ATOM 6277 N N . TYR B 1 79 ? 18.375 19.875 18.625 1 96.19 79 TYR B N 1
ATOM 6278 C CA . TYR B 1 79 ? 19.406 18.859 18.828 1 96.19 79 TYR B CA 1
ATOM 6279 C C . TYR B 1 79 ? 18.859 17.469 18.562 1 96.19 79 TYR B C 1
ATOM 6281 O O . TYR B 1 79 ? 19.312 16.781 17.641 1 96.19 79 TYR B O 1
ATOM 6289 N N . ASP B 1 80 ? 17.875 17.062 19.25 1 98.12 80 ASP B N 1
ATOM 6290 C CA . ASP B 1 80 ? 17.172 15.812 19 1 98.12 80 ASP B CA 1
ATOM 6291 C C . ASP B 1 80 ? 16.219 15.961 17.812 1 98.12 80 ASP B C 1
ATOM 6293 O O . ASP B 1 80 ? 16.016 17.062 17.297 1 98.12 80 ASP B O 1
ATOM 6297 N N . TRP B 1 81 ? 15.711 14.883 17.281 1 98.31 81 TRP B N 1
ATOM 6298 C CA . TRP B 1 81 ? 14.797 14.883 16.156 1 98.31 81 TRP B CA 1
ATOM 6299 C C . TRP B 1 81 ? 13.406 14.406 16.562 1 98.31 81 TRP B C 1
ATOM 6301 O O . TRP B 1 81 ? 13.273 13.508 17.406 1 98.31 81 TRP B O 1
ATOM 6311 N N . PHE B 1 82 ? 12.391 15.031 15.984 1 98.75 82 PHE B N 1
ATOM 6312 C CA . PHE B 1 82 ? 11.039 14.797 16.469 1 98.75 82 PHE B CA 1
ATOM 6313 C C . PHE B 1 82 ? 10.094 14.453 15.32 1 98.75 82 PHE B C 1
ATOM 6315 O O . PHE B 1 82 ? 10.016 15.188 14.336 1 98.75 82 PHE B O 1
ATOM 6322 N N . PHE B 1 83 ? 9.43 13.344 15.414 1 98.69 83 PHE B N 1
ATOM 6323 C CA . PHE B 1 83 ? 8.383 12.883 14.516 1 98.69 83 PHE B CA 1
ATOM 6324 C C . PHE B 1 83 ? 7.055 12.75 15.25 1 98.69 83 PHE B C 1
ATOM 6326 O O . PHE B 1 83 ? 6.602 11.641 15.547 1 98.69 83 PHE B O 1
ATOM 6333 N N . PRO B 1 84 ? 6.367 13.828 15.484 1 97.88 84 PRO B N 1
ATOM 6334 C CA . PRO B 1 84 ? 5.125 13.828 16.25 1 97.88 84 PRO B CA 1
ATOM 6335 C C . PRO B 1 84 ? 3.92 13.367 15.438 1 97.88 84 PRO B C 1
ATOM 6337 O O . PRO B 1 84 ? 4.027 13.203 14.219 1 97.88 84 PRO B O 1
ATOM 6340 N N . TYR B 1 85 ? 2.781 13.008 16.094 1 94.56 85 TYR B N 1
ATOM 6341 C CA . TYR B 1 85 ? 1.529 12.82 15.375 1 94.56 85 TYR B CA 1
ATOM 6342 C C . TYR B 1 85 ? 0.55 13.945 15.68 1 94.56 85 TYR B C 1
ATOM 6344 O O . TYR B 1 85 ? 0.916 14.938 16.312 1 94.56 85 TYR B O 1
ATOM 6352 N N . TYR B 1 86 ? -0.673 13.969 15.258 1 95.5 86 TYR B N 1
ATOM 6353 C CA . TYR B 1 86 ? -1.521 15.141 15.07 1 95.5 86 TYR B CA 1
ATOM 6354 C C . TYR B 1 86 ? -2.162 15.57 16.391 1 95.5 86 TYR B C 1
ATOM 6356 O O . TYR B 1 86 ? -2.961 16.516 16.406 1 95.5 86 TYR B O 1
ATOM 6364 N N . ARG B 1 87 ? -1.807 15.008 17.562 1 97.44 87 ARG B N 1
ATOM 6365 C CA . ARG B 1 87 ? -2.297 15.484 18.844 1 97.44 87 ARG B CA 1
ATOM 6366 C C . ARG B 1 87 ? -1.164 16.078 19.672 1 97.44 87 ARG B C 1
ATOM 6368 O O . ARG B 1 87 ? -1.328 16.344 20.875 1 97.44 87 ARG B O 1
ATOM 6375 N N . ASP B 1 88 ? -0.087 16.375 19.078 1 98.31 88 ASP B N 1
ATOM 6376 C CA . ASP B 1 88 ? 1.157 16.641 19.797 1 98.31 88 ASP B CA 1
ATOM 6377 C C . ASP B 1 88 ? 1.393 18.141 19.938 1 98.31 88 ASP B C 1
ATOM 6379 O O . ASP B 1 88 ? 2.525 18.609 19.828 1 98.31 88 ASP B O 1
ATOM 6383 N N . ARG B 1 89 ? 0.357 18.906 20.172 1 98.5 89 ARG B N 1
ATOM 6384 C CA . ARG B 1 89 ? 0.517 20.359 20.344 1 98.5 89 ARG B CA 1
ATOM 6385 C C . ARG B 1 89 ? 1.469 20.656 21.5 1 98.5 89 ARG B C 1
ATOM 6387 O O . ARG B 1 89 ? 2.383 21.484 21.359 1 98.5 89 ARG B O 1
ATOM 6394 N N . ALA B 1 90 ? 1.3 20 22.641 1 98.81 90 ALA B N 1
ATOM 6395 C CA . ALA B 1 90 ? 1.998 20.344 23.875 1 98.81 90 ALA B CA 1
ATOM 6396 C C . ALA B 1 90 ? 3.5 20.109 23.734 1 98.81 90 ALA B C 1
ATOM 6398 O O . ALA B 1 90 ? 4.305 20.891 24.266 1 98.81 90 ALA B O 1
ATOM 6399 N N . ILE B 1 91 ? 3.896 19.031 23.062 1 98.88 91 ILE B N 1
ATOM 6400 C CA . ILE B 1 91 ? 5.332 18.812 22.922 1 98.88 91 ILE B CA 1
ATOM 6401 C C . ILE B 1 91 ? 5.914 19.859 21.969 1 98.88 91 ILE B C 1
ATOM 6403 O O . ILE B 1 91 ? 7.031 20.328 22.156 1 98.88 91 ILE B O 1
ATOM 6407 N N . CYS B 1 92 ? 5.203 20.203 20.906 1 98.75 92 CYS B N 1
ATOM 6408 C CA . CYS B 1 92 ? 5.703 21.219 19.969 1 98.75 92 CYS B CA 1
ATOM 6409 C C . CYS B 1 92 ? 5.906 22.547 20.672 1 98.75 92 CYS B C 1
ATOM 6411 O O . CYS B 1 92 ? 6.906 23.234 20.453 1 98.75 92 CYS B O 1
ATOM 6413 N N . LEU B 1 93 ? 4.953 22.906 21.562 1 98.81 93 LEU B N 1
ATOM 6414 C CA . LEU B 1 93 ? 5.098 24.125 22.359 1 98.81 93 LEU B CA 1
ATOM 6415 C C . LEU B 1 93 ? 6.293 24.031 23.297 1 98.81 93 LEU B C 1
ATOM 6417 O O . LEU B 1 93 ? 7.066 24.984 23.422 1 98.81 93 LEU B O 1
ATOM 6421 N N . ALA B 1 94 ? 6.43 22.891 23.922 1 98.81 94 ALA B N 1
ATOM 6422 C CA . ALA B 1 94 ? 7.512 22.672 24.891 1 98.81 94 ALA B CA 1
ATOM 6423 C C . ALA B 1 94 ? 8.875 22.766 24.203 1 98.81 94 ALA B C 1
ATOM 6425 O O . ALA B 1 94 ? 9.859 23.188 24.812 1 98.81 94 ALA B O 1
ATOM 6426 N N . LEU B 1 95 ? 8.93 22.422 22.922 1 98.62 95 LEU B N 1
ATOM 6427 C CA . LEU B 1 95 ? 10.18 22.422 22.156 1 98.62 95 LEU B CA 1
ATOM 6428 C C . LEU B 1 95 ? 10.492 23.812 21.641 1 98.62 95 LEU B C 1
ATOM 6430 O O . LEU B 1 95 ? 11.625 24.094 21.234 1 98.62 95 LEU B O 1
ATOM 6434 N N . GLY B 1 96 ? 9.461 24.688 21.547 1 98.25 96 GLY B N 1
ATOM 6435 C CA . GLY B 1 96 ? 9.75 26.047 21.156 1 98.25 96 GLY B CA 1
ATOM 6436 C C . GLY B 1 96 ? 8.867 26.547 20.031 1 98.25 96 GLY B C 1
ATOM 6437 O O . GLY B 1 96 ? 8.945 27.703 19.625 1 98.25 96 GLY B O 1
ATOM 6438 N N . ASN B 1 97 ? 8.055 25.734 19.484 1 97.62 97 ASN B N 1
ATOM 6439 C CA . ASN B 1 97 ? 7.027 26.188 18.547 1 97.62 97 ASN B CA 1
ATOM 6440 C C . ASN B 1 97 ? 6.062 27.172 19.219 1 97.62 97 ASN B C 1
ATOM 6442 O O . ASN B 1 97 ? 5.625 26.938 20.344 1 97.62 97 ASN B O 1
ATOM 6446 N N . THR B 1 98 ? 5.73 28.266 18.594 1 98 98 THR B N 1
ATOM 6447 C CA . THR B 1 98 ? 4.934 29.297 19.266 1 98 98 THR B CA 1
ATOM 6448 C C . THR B 1 98 ? 3.447 29.094 18.984 1 98 98 THR B C 1
ATOM 6450 O O . THR B 1 98 ? 3.08 28.453 17.984 1 98 98 THR B O 1
ATOM 6453 N N . VAL B 1 99 ? 2.672 29.641 19.828 1 98.44 99 VAL B N 1
ATOM 6454 C CA . VAL B 1 99 ? 1.225 29.609 19.641 1 98.44 99 VAL B CA 1
ATOM 6455 C C . VAL B 1 99 ? 0.854 30.344 18.359 1 98.44 99 VAL B C 1
ATOM 6457 O O . VAL B 1 99 ? -0.05 29.906 17.641 1 98.44 99 VAL B O 1
ATOM 6460 N N . GLU B 1 100 ? 1.521 31.406 18.047 1 98.31 100 GLU B N 1
ATOM 6461 C CA . GLU B 1 100 ? 1.249 32.156 16.828 1 98.31 100 GLU B CA 1
ATOM 6462 C C . GLU B 1 100 ? 1.486 31.297 15.586 1 98.31 100 GLU B C 1
ATOM 6464 O O . GLU B 1 100 ? 0.667 31.297 14.664 1 98.31 100 GLU B O 1
ATOM 6469 N N . GLU B 1 101 ? 2.611 30.609 15.586 1 98.31 101 GLU B N 1
ATOM 6470 C CA . GLU B 1 101 ? 2.9 29.719 14.461 1 98.31 101 GLU B CA 1
ATOM 6471 C C . GLU B 1 101 ? 1.805 28.672 14.297 1 98.31 101 GLU B C 1
ATOM 6473 O O . GLU B 1 101 ? 1.396 28.375 13.172 1 98.31 101 GLU B O 1
ATOM 6478 N N . GLN B 1 102 ? 1.345 28.141 15.406 1 98.5 102 GLN B N 1
ATOM 6479 C CA . GLN B 1 102 ? 0.32 27.094 15.367 1 98.5 102 GLN B CA 1
ATOM 6480 C C . GLN B 1 102 ? -1.005 27.656 14.852 1 98.5 102 GLN B C 1
ATOM 6482 O O . GLN B 1 102 ? -1.7 27 14.078 1 98.5 102 GLN B O 1
ATOM 6487 N N . LEU B 1 103 ? -1.353 28.859 15.273 1 98.69 103 LEU B N 1
ATOM 6488 C CA . LEU B 1 103 ? -2.619 29.453 14.859 1 98.69 103 LEU B CA 1
ATOM 6489 C C . LEU B 1 103 ? -2.537 29.969 13.422 1 98.69 103 LEU B C 1
ATOM 6491 O O . LEU B 1 103 ? -3.537 29.969 12.703 1 98.69 103 LEU B O 1
ATOM 6495 N N . LEU B 1 104 ? -1.339 30.406 12.922 1 98.56 104 LEU B N 1
ATOM 6496 C CA . LEU B 1 104 ? -1.148 30.719 11.508 1 98.56 104 LEU B CA 1
ATOM 6497 C C . LEU B 1 104 ? -1.46 29.5 10.641 1 98.56 104 LEU B C 1
ATOM 6499 O O . LEU B 1 104 ? -2.07 29.625 9.578 1 98.56 104 LEU B O 1
ATOM 6503 N N . GLN B 1 105 ? -1.031 28.344 11.086 1 98.06 105 GLN B N 1
ATOM 6504 C CA . GLN B 1 105 ? -1.347 27.109 10.359 1 98.06 105 GLN B CA 1
ATOM 6505 C C . GLN B 1 105 ? -2.848 26.844 10.367 1 98.06 105 GLN B C 1
ATOM 6507 O O . GLN B 1 105 ? -3.412 26.406 9.367 1 98.06 105 GLN B O 1
ATOM 6512 N N . ALA B 1 106 ? -3.488 27.078 11.523 1 98.06 106 ALA B N 1
ATOM 6513 C CA . ALA B 1 106 ? -4.922 26.828 11.641 1 98.06 106 ALA B CA 1
ATOM 6514 C C . ALA B 1 106 ? -5.715 27.672 10.648 1 98.06 106 ALA B C 1
ATOM 6516 O O . ALA B 1 106 ? -6.707 27.203 10.078 1 98.06 106 ALA B O 1
ATOM 6517 N N . VAL B 1 107 ? -5.27 28.859 10.43 1 97.69 107 VAL B N 1
ATOM 6518 C CA . VAL B 1 107 ? -5.93 29.781 9.5 1 97.69 107 VAL B CA 1
ATOM 6519 C C . VAL B 1 107 ? -5.582 29.391 8.062 1 97.69 107 VAL B C 1
ATOM 6521 O O . VAL B 1 107 ? -6.344 29.688 7.141 1 97.69 107 VAL B O 1
ATOM 6524 N N . GLY B 1 108 ? -4.496 28.688 7.844 1 97.56 108 GLY B N 1
ATOM 6525 C CA . GLY B 1 108 ? -3.951 28.469 6.516 1 97.56 108 GLY B CA 1
ATOM 6526 C C . GLY B 1 108 ? -3.303 29.703 5.918 1 97.56 108 GLY B C 1
ATOM 6527 O O . GLY B 1 108 ? -3.52 30.016 4.75 1 97.56 108 GLY B O 1
ATOM 6528 N N . ALA B 1 109 ? -2.564 30.406 6.703 1 98.31 109 ALA B N 1
ATOM 6529 C CA . ALA B 1 109 ? -1.979 31.688 6.309 1 98.31 109 ALA B CA 1
ATOM 6530 C C . ALA B 1 109 ? -0.737 31.469 5.445 1 98.31 109 ALA B C 1
ATOM 6532 O O . ALA B 1 109 ? -0.069 30.438 5.547 1 98.31 109 ALA B O 1
ATOM 6533 N N . ALA B 1 110 ? -0.423 32.438 4.621 1 97.88 110 ALA B N 1
ATOM 6534 C CA . ALA B 1 110 ? 0.791 32.438 3.809 1 97.88 110 ALA B CA 1
ATOM 6535 C C . ALA B 1 110 ? 2.037 32.375 4.688 1 97.88 110 ALA B C 1
ATOM 6537 O O . ALA B 1 110 ? 3.031 31.734 4.312 1 97.88 110 ALA B O 1
ATOM 6538 N N . ASP B 1 111 ? 1.914 32.938 5.883 1 96.19 111 ASP B N 1
ATOM 6539 C CA . ASP B 1 111 ? 3.072 33.062 6.762 1 96.19 111 ASP B CA 1
ATOM 6540 C C . ASP B 1 111 ? 3.23 31.859 7.664 1 96.19 111 ASP B C 1
ATOM 6542 O O . ASP B 1 111 ? 4.145 31.797 8.484 1 96.19 111 ASP B O 1
ATOM 6546 N N . ASP B 1 112 ? 2.346 30.953 7.602 1 97.56 112 ASP B N 1
ATOM 6547 C CA . ASP B 1 112 ? 2.576 29.672 8.289 1 97.56 112 ASP B CA 1
ATOM 6548 C C . ASP B 1 112 ? 3.938 29.094 7.922 1 97.56 112 ASP B C 1
ATOM 6550 O O . ASP B 1 112 ? 4.156 28.688 6.777 1 97.56 112 ASP B O 1
ATOM 6554 N N . PRO B 1 113 ? 4.824 29.062 8.867 1 95.25 113 PRO B N 1
ATOM 6555 C CA . PRO B 1 113 ? 6.164 28.609 8.516 1 95.25 113 PRO B CA 1
ATOM 6556 C C . PRO B 1 113 ? 6.215 27.109 8.234 1 95.25 113 PRO B C 1
ATOM 6558 O O . PRO B 1 113 ? 7.164 26.625 7.617 1 95.25 113 PRO B O 1
ATOM 6561 N N . ALA B 1 114 ? 5.246 26.422 8.656 1 96.31 114 ALA B N 1
ATOM 6562 C CA . ALA B 1 114 ? 5.266 24.969 8.555 1 96.31 114 ALA B CA 1
ATOM 6563 C C . ALA B 1 114 ? 4.809 24.5 7.176 1 96.31 114 ALA B C 1
ATOM 6565 O O . ALA B 1 114 ? 5.258 23.469 6.68 1 96.31 114 ALA B O 1
ATOM 6566 N N . SER B 1 115 ? 3.873 25.266 6.5 1 96.31 115 SER B N 1
ATOM 6567 C CA . SER B 1 115 ? 3.303 24.688 5.285 1 96.31 115 SER B CA 1
ATOM 6568 C C . SER B 1 115 ? 2.918 25.781 4.289 1 96.31 115 SER B C 1
ATOM 6570 O O . SER B 1 115 ? 2.619 25.5 3.131 1 96.31 115 SER B O 1
ATOM 6572 N N . GLY B 1 116 ? 2.83 27.031 4.684 1 96.81 116 GLY B N 1
ATOM 6573 C CA . GLY B 1 116 ? 2.396 28.109 3.807 1 96.81 116 GLY B CA 1
ATOM 6574 C C . GLY B 1 116 ? 0.935 28 3.416 1 96.81 116 GLY B C 1
ATOM 6575 O O . GLY B 1 116 ? 0.555 28.391 2.309 1 96.81 116 GLY B O 1
ATOM 6576 N N . GLY B 1 117 ? 0.152 27.391 4.254 1 96.94 117 GLY B N 1
ATOM 6577 C CA . GLY B 1 117 ? -1.277 27.281 4.008 1 96.94 117 GLY B CA 1
ATOM 6578 C C . GLY B 1 117 ? -1.679 25.984 3.348 1 96.94 117 GLY B C 1
ATOM 6579 O O . GLY B 1 117 ? -2.857 25.766 3.059 1 96.94 117 GLY B O 1
ATOM 6580 N N . ARG B 1 118 ? -0.795 25.047 3.225 1 96.06 118 ARG B N 1
ATOM 6581 C CA . ARG B 1 118 ? -1.044 23.828 2.453 1 96.06 118 ARG B CA 1
ATOM 6582 C C . ARG B 1 118 ? -1.469 22.688 3.361 1 96.06 118 ARG B C 1
ATOM 6584 O O . ARG B 1 118 ? -2.166 21.766 2.924 1 96.06 118 ARG B O 1
ATOM 6591 N N . GLN B 1 119 ? -1.04 22.688 4.617 1 95.31 119 GLN B N 1
ATOM 6592 C CA . GLN B 1 119 ? -1.316 21.594 5.527 1 95.31 119 GLN B CA 1
ATOM 6593 C C . GLN B 1 119 ? -2.318 22 6.602 1 95.31 119 GLN B C 1
ATOM 6595 O O . GLN B 1 119 ? -2.346 23.156 7.023 1 95.31 119 GLN B O 1
ATOM 6600 N N . MET B 1 120 ? -3.066 21.031 7.062 1 94.56 120 MET B N 1
ATOM 6601 C CA . MET B 1 120 ? -4.098 21.281 8.062 1 94.56 120 MET B CA 1
ATOM 6602 C C . MET B 1 120 ? -3.48 21.484 9.445 1 94.56 120 MET B C 1
ATOM 6604 O O . MET B 1 120 ? -2.326 21.109 9.672 1 94.56 120 MET B O 1
ATOM 6608 N N . PRO B 1 121 ? -4.266 22.062 10.359 1 95.38 121 PRO B N 1
ATOM 6609 C CA . PRO B 1 121 ? -3.748 22.281 11.719 1 95.38 121 PRO B CA 1
ATOM 6610 C C . PRO B 1 121 ? -3.326 20.984 12.398 1 95.38 121 PRO B C 1
ATOM 6612 O O . PRO B 1 121 ? -3.76 19.891 11.992 1 95.38 121 PRO B O 1
ATOM 6615 N N . SER B 1 122 ? -2.477 21.094 13.398 1 96.38 122 SER B N 1
ATOM 6616 C CA . SER B 1 122 ? -1.969 20 14.211 1 96.38 122 SER B CA 1
ATOM 6617 C C . SER B 1 122 ? -0.85 19.25 13.5 1 96.38 122 SER B C 1
ATOM 6619 O O . SER B 1 122 ? -0.431 18.172 13.945 1 96.38 122 SER B O 1
ATOM 6621 N N . HIS B 1 123 ? -0.414 19.781 12.367 1 96.94 123 HIS B N 1
ATOM 6622 C CA . HIS B 1 123 ? 0.722 19.219 11.633 1 96.94 123 HIS B CA 1
ATOM 6623 C C . HIS B 1 123 ? 1.882 20.219 11.594 1 96.94 123 HIS B C 1
ATOM 6625 O O . HIS B 1 123 ? 2.381 20.547 10.516 1 96.94 123 HIS B O 1
ATOM 6631 N N . TRP B 1 124 ? 2.354 20.656 12.711 1 97.19 124 TRP B N 1
ATOM 6632 C CA . TRP B 1 124 ? 3.385 21.688 12.836 1 97.19 124 TRP B CA 1
ATOM 6633 C C . TRP B 1 124 ? 4.758 21.125 12.477 1 97.19 124 TRP B C 1
ATOM 6635 O O . TRP B 1 124 ? 5.051 19.953 12.766 1 97.19 124 TRP B O 1
ATOM 6645 N N . SER B 1 125 ? 5.555 21.891 11.828 1 96.5 125 SER B N 1
ATOM 6646 C CA . SER B 1 125 ? 6.914 21.531 11.43 1 96.5 125 SER B CA 1
ATOM 6647 C C . SER B 1 125 ? 7.871 22.703 11.641 1 96.5 125 SER B C 1
ATOM 6649 O O . SER B 1 125 ? 7.461 23.859 11.594 1 96.5 125 SER B O 1
ATOM 6651 N N . SER B 1 126 ? 9.07 22.391 11.977 1 97.12 126 SER B N 1
ATOM 6652 C CA . SER B 1 126 ? 10.109 23.406 12.195 1 97.12 126 SER B CA 1
ATOM 6653 C C . SER B 1 126 ? 11.492 22.828 11.914 1 97.12 126 SER B C 1
ATOM 6655 O O . SER B 1 126 ? 11.961 21.938 12.625 1 97.12 126 SER B O 1
ATOM 6657 N N . ARG B 1 127 ? 12.133 23.375 10.938 1 94.06 127 ARG B N 1
ATOM 6658 C CA . ARG B 1 127 ? 13.5 22.953 10.641 1 94.06 127 ARG B CA 1
ATOM 6659 C C . ARG B 1 127 ? 14.445 23.312 11.789 1 94.06 127 ARG B C 1
ATOM 6661 O O . ARG B 1 127 ? 15.32 22.516 12.148 1 94.06 127 ARG B O 1
ATOM 6668 N N . LYS B 1 128 ? 14.211 24.469 12.359 1 94.88 128 LYS B N 1
ATOM 6669 C CA . LYS B 1 128 ? 15.055 24.953 13.445 1 94.88 128 LYS B CA 1
ATOM 6670 C C . LYS B 1 128 ? 14.984 24.031 14.664 1 94.88 128 LYS B C 1
ATOM 6672 O O . LYS B 1 128 ? 15.992 23.797 15.336 1 94.88 128 LYS B O 1
ATOM 6677 N N . LEU B 1 129 ? 13.875 23.5 14.938 1 97.31 129 LEU B N 1
ATOM 6678 C CA . LEU B 1 129 ? 13.648 22.688 16.125 1 97.31 129 LEU B CA 1
ATOM 6679 C C . LEU B 1 129 ? 13.758 21.203 15.812 1 97.31 129 LEU B C 1
ATOM 6681 O O . LEU B 1 129 ? 13.656 20.359 16.719 1 97.31 129 LEU B O 1
ATOM 6685 N N . ASN B 1 130 ? 13.961 20.797 14.531 1 97.06 130 ASN B N 1
ATOM 6686 C CA . ASN B 1 130 ? 14.008 19.422 14.031 1 97.06 130 ASN B CA 1
ATOM 6687 C C . ASN B 1 130 ? 12.664 18.719 14.227 1 97.06 130 ASN B C 1
ATOM 6689 O O . ASN B 1 130 ? 12.625 17.531 14.531 1 97.06 130 ASN B O 1
ATOM 6693 N N . ILE B 1 131 ? 11.578 19.5 14.109 1 98.25 131 ILE B N 1
ATOM 6694 C CA . ILE B 1 131 ? 10.242 18.906 14.07 1 98.25 131 ILE B CA 1
ATOM 6695 C C . ILE B 1 131 ? 9.852 18.609 12.625 1 98.25 131 ILE B C 1
ATOM 6697 O O . ILE B 1 131 ? 9.516 19.516 11.867 1 98.25 131 ILE B O 1
ATOM 6701 N N . VAL B 1 132 ? 9.883 17.359 12.273 1 97.69 132 VAL B N 1
ATOM 6702 C CA . VAL B 1 132 ? 9.578 16.969 10.906 1 97.69 132 VAL B CA 1
ATOM 6703 C C . VAL B 1 132 ? 8.07 16.969 10.68 1 97.69 132 VAL B C 1
ATOM 6705 O O . VAL B 1 132 ? 7.301 16.609 11.57 1 97.69 132 VAL B O 1
ATOM 6708 N N . SER B 1 133 ? 7.621 17.375 9.531 1 97 133 SER B N 1
ATOM 6709 C CA . SER B 1 133 ? 6.215 17.547 9.195 1 97 133 SER B CA 1
ATOM 6710 C C . SER B 1 133 ? 5.426 16.266 9.391 1 97 133 SER B C 1
ATOM 6712 O O . SER B 1 133 ? 5.727 15.242 8.758 1 97 133 SER B O 1
ATOM 6714 N N . PRO B 1 134 ? 4.418 16.281 10.227 1 96.12 134 PRO B N 1
ATOM 6715 C CA . PRO B 1 134 ? 3.645 15.07 10.5 1 96.12 134 PRO B CA 1
ATOM 6716 C C . PRO B 1 134 ? 2.652 14.734 9.391 1 96.12 134 PRO B C 1
ATOM 6718 O O . PRO B 1 134 ? 2.311 15.609 8.578 1 96.12 134 PRO B O 1
ATOM 6721 N N . SER B 1 135 ? 2.285 13.484 9.383 1 95.19 135 SER B N 1
ATOM 6722 C CA . SER B 1 135 ? 1.229 12.969 8.516 1 95.19 135 SER B CA 1
ATOM 6723 C C . SER B 1 135 ? -0.017 12.609 9.32 1 95.19 135 SER B C 1
ATOM 6725 O O . SER B 1 135 ? 0.077 12.273 10.5 1 95.19 135 SER B O 1
ATOM 6727 N N . SER B 1 136 ? -1.225 12.742 8.641 1 95 136 SER B N 1
ATOM 6728 C CA . SER B 1 136 ? -2.447 12.289 9.289 1 95 136 SER B CA 1
ATOM 6729 C C . SER B 1 136 ? -2.525 10.766 9.32 1 95 136 SER B C 1
ATOM 6731 O O . SER B 1 136 ? -3.236 10.188 10.148 1 95 136 SER B O 1
ATOM 6733 N N . SER B 1 137 ? -1.855 10.117 8.352 1 94.5 137 SER B N 1
ATOM 6734 C CA . SER B 1 137 ? -1.821 8.656 8.367 1 94.5 137 SER B CA 1
ATOM 6735 C C . SER B 1 137 ? -1.079 8.141 9.594 1 94.5 137 SER B C 1
ATOM 6737 O O . SER B 1 137 ? 0.106 8.422 9.781 1 94.5 137 SER B O 1
ATOM 6739 N N . THR B 1 138 ? -1.724 7.34 10.258 1 93.62 138 THR B N 1
ATOM 6740 C CA . THR B 1 138 ? -1.176 6.969 11.555 1 93.62 138 THR B CA 1
ATOM 6741 C C . THR B 1 138 ? -0.063 5.938 11.398 1 93.62 138 THR B C 1
ATOM 6743 O O . THR B 1 138 ? -0.123 5.082 10.516 1 93.62 138 THR B O 1
ATOM 6746 N N . ALA B 1 139 ? 0.983 6.066 12.156 1 97 139 ALA B N 1
ATOM 6747 C CA . ALA B 1 139 ? 2.096 5.141 12.375 1 97 139 ALA B CA 1
ATOM 6748 C C . ALA B 1 139 ? 3.092 5.207 11.219 1 97 139 ALA B C 1
ATOM 6750 O O . ALA B 1 139 ? 4.176 4.629 11.297 1 97 139 ALA B O 1
ATOM 6751 N N . THR B 1 140 ? 2.814 5.945 10.141 1 97.31 140 THR B N 1
ATOM 6752 C CA . THR B 1 140 ? 3.713 5.977 8.992 1 97.31 140 THR B CA 1
ATOM 6753 C C . THR B 1 140 ? 5.07 6.551 9.383 1 97.31 140 THR B C 1
ATOM 6755 O O . THR B 1 140 ? 6.105 6.098 8.883 1 97.31 140 THR B O 1
ATOM 6758 N N . GLN B 1 141 ? 5.113 7.508 10.289 1 98.19 141 GLN B N 1
ATOM 6759 C CA . GLN B 1 141 ? 6.328 8.227 10.648 1 98.19 141 GLN B CA 1
ATOM 6760 C C . GLN B 1 141 ? 7.25 7.359 11.5 1 98.19 141 GLN B C 1
ATOM 6762 O O . GLN B 1 141 ? 8.414 7.707 11.719 1 98.19 141 GLN B O 1
ATOM 6767 N N . CYS B 1 142 ? 6.738 6.223 12.031 1 98.81 142 CYS B N 1
ATOM 6768 C CA . CYS B 1 142 ? 7.586 5.34 12.828 1 98.81 142 CYS B CA 1
ATOM 6769 C C . CYS B 1 142 ? 8.789 4.871 12.016 1 98.81 142 CYS B C 1
ATOM 6771 O O . CYS B 1 142 ? 9.906 4.816 12.531 1 98.81 142 CYS B O 1
ATOM 6773 N N . LEU B 1 143 ? 8.57 4.551 10.773 1 98.88 143 LEU B N 1
ATOM 6774 C CA . LEU B 1 143 ? 9.664 4.094 9.922 1 98.88 143 LEU B CA 1
ATOM 6775 C C . LEU B 1 143 ? 10.633 5.23 9.609 1 98.88 143 LEU B C 1
ATOM 6777 O O . LEU B 1 143 ? 11.836 5.008 9.492 1 98.88 143 LEU B O 1
ATOM 6781 N N . HIS B 1 144 ? 10.109 6.484 9.469 1 98.88 144 HIS B N 1
ATOM 6782 C CA . HIS B 1 144 ? 10.969 7.648 9.266 1 98.88 144 HIS B CA 1
ATOM 6783 C C . HIS B 1 144 ? 11.891 7.875 10.453 1 98.88 144 HIS B C 1
ATOM 6785 O O . HIS B 1 144 ? 13.07 8.18 10.281 1 98.88 144 HIS B O 1
ATOM 6791 N N . ALA B 1 145 ? 11.312 7.727 11.641 1 98.88 145 ALA B N 1
ATOM 6792 C CA . ALA B 1 145 ? 12.094 7.902 12.859 1 98.88 145 ALA B CA 1
ATOM 6793 C C . ALA B 1 145 ? 13.258 6.922 12.914 1 98.88 145 ALA B C 1
ATOM 6795 O O . ALA B 1 145 ? 14.375 7.293 13.297 1 98.88 145 ALA B O 1
ATOM 6796 N N . VAL B 1 146 ? 13.016 5.703 12.516 1 98.81 146 VAL B N 1
ATOM 6797 C CA . VAL B 1 146 ? 14.039 4.664 12.5 1 98.81 146 VAL B CA 1
ATOM 6798 C C . VAL B 1 146 ? 15.148 5.047 11.516 1 98.81 146 VAL B C 1
ATOM 6800 O O . VAL B 1 146 ? 16.328 4.988 11.852 1 98.81 146 VAL B O 1
ATOM 6803 N N . GLY B 1 147 ? 14.742 5.453 10.289 1 98.75 147 GLY B N 1
ATOM 6804 C CA . GLY B 1 147 ? 15.727 5.895 9.305 1 98.75 147 GLY B CA 1
ATOM 6805 C C . GLY B 1 147 ? 16.547 7.086 9.773 1 98.75 147 GLY B C 1
ATOM 6806 O O . GLY B 1 147 ? 17.75 7.156 9.523 1 98.75 147 GLY B O 1
ATOM 6807 N N . CYS B 1 148 ? 15.883 8.008 10.438 1 98.12 148 CYS B N 1
ATOM 6808 C CA . CYS B 1 148 ? 16.547 9.188 10.977 1 98.12 148 CYS B CA 1
ATOM 6809 C C . CYS B 1 148 ? 17.609 8.797 12.008 1 98.12 148 CYS B C 1
ATOM 6811 O O . CYS B 1 148 ? 18.719 9.32 11.992 1 98.12 148 CYS B O 1
ATOM 6813 N N . ALA B 1 149 ? 17.25 7.879 12.898 1 98.56 149 ALA B N 1
ATOM 6814 C CA . ALA B 1 149 ? 18.188 7.395 13.906 1 98.56 149 ALA B CA 1
ATOM 6815 C C . ALA B 1 149 ? 19.359 6.676 13.25 1 98.56 149 ALA B C 1
ATOM 6817 O O . ALA B 1 149 ? 20.516 6.82 13.695 1 98.56 149 ALA B O 1
ATOM 6818 N N . GLU B 1 150 ? 19.125 5.867 12.203 1 98.06 150 GLU B N 1
ATOM 6819 C CA . GLU B 1 150 ? 20.203 5.191 11.477 1 98.06 150 GLU B CA 1
ATOM 6820 C C . GLU B 1 150 ? 21.172 6.195 10.875 1 98.06 150 GLU B C 1
ATOM 6822 O O . GLU B 1 150 ? 22.391 5.98 10.898 1 98.06 150 GLU B O 1
ATOM 6827 N N . ALA B 1 151 ? 20.625 7.238 10.305 1 97.19 151 ALA B N 1
ATOM 6828 C CA . ALA B 1 151 ? 21.469 8.281 9.734 1 97.19 151 ALA B CA 1
ATOM 6829 C C . ALA B 1 151 ? 22.359 8.914 10.797 1 97.19 151 ALA B C 1
ATOM 6831 O O . ALA B 1 151 ? 23.547 9.172 10.562 1 97.19 151 ALA B O 1
ATOM 6832 N N . GLY B 1 152 ? 21.75 9.273 11.984 1 96 152 GLY B N 1
ATOM 6833 C CA . GLY B 1 152 ? 22.547 9.812 13.086 1 96 152 GLY B CA 1
ATOM 6834 C C . GLY B 1 152 ? 23.703 8.922 13.469 1 96 152 GLY B C 1
ATOM 6835 O O . GLY B 1 152 ? 24.828 9.406 13.68 1 96 152 GLY B O 1
ATOM 6836 N N . ARG B 1 153 ? 23.438 7.664 13.578 1 95.75 153 ARG B N 1
ATOM 6837 C CA . ARG B 1 153 ? 24.484 6.699 13.898 1 95.75 153 ARG B CA 1
ATOM 6838 C C . ARG B 1 153 ? 25.562 6.664 12.82 1 95.75 153 ARG B C 1
ATOM 6840 O O . ARG B 1 153 ? 26.75 6.594 13.125 1 95.75 153 ARG B O 1
ATOM 6847 N N . TYR B 1 154 ? 25.172 6.68 11.57 1 96.5 154 TYR B N 1
ATOM 6848 C CA . TYR B 1 154 ? 26.125 6.68 10.461 1 96.5 154 TYR B CA 1
ATOM 6849 C C . TYR B 1 154 ? 27.062 7.871 10.555 1 96.5 154 TYR B C 1
ATOM 6851 O O . TYR B 1 154 ? 28.281 7.715 10.453 1 96.5 154 TYR B O 1
ATOM 6859 N N . PHE B 1 155 ? 26.562 9.055 10.766 1 95.06 155 PHE B N 1
ATOM 6860 C CA . PHE B 1 155 ? 27.391 10.25 10.828 1 95.06 155 PHE B CA 1
ATOM 6861 C C . PHE B 1 155 ? 28.297 10.227 12.062 1 95.06 155 PHE B C 1
ATOM 6863 O O . PHE B 1 155 ? 29.406 10.75 12.031 1 95.06 155 PHE B O 1
ATOM 6870 N N . SER B 1 156 ? 27.797 9.609 13.125 1 94.38 156 SER B N 1
ATOM 6871 C CA . SER B 1 156 ? 28.641 9.461 14.312 1 94.38 156 SER B CA 1
ATOM 6872 C C . SER B 1 156 ? 29.844 8.562 14.031 1 94.38 156 SER B C 1
ATOM 6874 O O . SER B 1 156 ? 30.938 8.812 14.523 1 94.38 156 SER B O 1
ATOM 6876 N N . ARG B 1 157 ? 29.594 7.566 13.273 1 94.75 157 ARG B N 1
ATOM 6877 C CA . ARG B 1 157 ? 30.656 6.617 12.945 1 94.75 157 ARG B CA 1
ATOM 6878 C C . ARG B 1 157 ? 31.547 7.148 11.828 1 94.75 157 ARG B C 1
ATOM 6880 O O . ARG B 1 157 ? 32.719 6.797 11.742 1 94.75 157 ARG B O 1
ATOM 6887 N N . HIS B 1 158 ? 30.906 7.969 10.984 1 94.56 158 HIS B N 1
ATOM 6888 C CA . HIS B 1 158 ? 31.594 8.539 9.828 1 94.56 158 HIS B CA 1
ATOM 6889 C C . HIS B 1 158 ? 31.438 10.055 9.781 1 94.56 158 HIS B C 1
ATOM 6891 O O . HIS B 1 158 ? 30.844 10.578 8.828 1 94.56 158 HIS B O 1
ATOM 6897 N N . PRO B 1 159 ? 32 10.75 10.68 1 92.5 159 PRO B N 1
ATOM 6898 C CA . PRO B 1 159 ? 31.797 12.195 10.734 1 92.5 159 PRO B CA 1
ATOM 6899 C C . PRO B 1 159 ? 32.281 12.914 9.477 1 92.5 159 PRO B C 1
ATOM 6901 O O . PRO B 1 159 ? 31.781 13.984 9.133 1 92.5 159 PRO B O 1
ATOM 6904 N N . GLU B 1 160 ? 33.188 12.305 8.75 1 89.19 160 GLU B N 1
ATOM 6905 C CA . GLU B 1 160 ? 33.719 12.883 7.523 1 89.19 160 GLU B CA 1
ATOM 6906 C C . GLU B 1 160 ? 32.656 12.992 6.453 1 89.19 160 GLU B C 1
ATOM 6908 O O . GLU B 1 160 ? 32.688 13.883 5.598 1 89.19 160 GLU B O 1
ATOM 6913 N N . ALA B 1 161 ? 31.641 12.164 6.566 1 90.88 161 ALA B N 1
ATOM 6914 C CA . ALA B 1 161 ? 30.562 12.148 5.574 1 90.88 161 ALA B CA 1
ATOM 6915 C C . ALA B 1 161 ? 29.656 13.367 5.727 1 90.88 161 ALA B C 1
ATOM 6917 O O . ALA B 1 161 ? 28.938 13.734 4.797 1 90.88 161 ALA B O 1
ATOM 6918 N N . ALA B 1 162 ? 29.703 13.984 6.922 1 86.88 162 ALA B N 1
ATOM 6919 C CA . ALA B 1 162 ? 28.812 15.109 7.211 1 86.88 162 ALA B CA 1
ATOM 6920 C C . ALA B 1 162 ? 29.359 16.406 6.598 1 86.88 162 ALA B C 1
ATOM 6922 O O . ALA B 1 162 ? 28.609 17.375 6.441 1 86.88 162 ALA B O 1
ATOM 6923 N N . ALA B 1 163 ? 30.609 16.422 6.336 1 75.38 163 ALA B N 1
ATOM 6924 C CA . ALA B 1 163 ? 31.266 17.625 5.824 1 75.38 163 ALA B CA 1
ATOM 6925 C C . ALA B 1 163 ? 30.859 17.906 4.383 1 75.38 163 ALA B C 1
ATOM 6927 O O . ALA B 1 163 ? 30.516 16.969 3.639 1 75.38 163 ALA B O 1
ATOM 6928 N N . LYS B 1 164 ? 30.688 19.266 4.184 1 64.75 164 LYS B N 1
ATOM 6929 C CA . LYS B 1 164 ? 30.406 19.656 2.805 1 64.75 164 LYS B CA 1
ATOM 6930 C C . LYS B 1 164 ? 31.547 19.25 1.878 1 64.75 164 LYS B C 1
ATOM 6932 O O . LYS B 1 164 ? 32.719 19.359 2.244 1 64.75 164 LYS B O 1
ATOM 6937 N N . HIS B 1 165 ? 31.281 18.359 1.019 1 53.94 165 HIS B N 1
ATOM 6938 C CA . HIS B 1 165 ? 32.344 18.016 0.079 1 53.94 165 HIS B CA 1
ATOM 6939 C C . HIS B 1 165 ? 32.25 18.859 -1.191 1 53.94 165 HIS B C 1
ATOM 6941 O O . HIS B 1 165 ? 31.172 19.344 -1.546 1 53.94 165 HIS B O 1
ATOM 6947 N N . ASP B 1 166 ? 33.406 19.219 -1.78 1 46.25 166 ASP B N 1
ATOM 6948 C CA . ASP B 1 166 ? 33.531 19.875 -3.076 1 46.25 166 ASP B CA 1
ATOM 6949 C C . ASP B 1 166 ? 32.75 19.125 -4.148 1 46.25 166 ASP B C 1
ATOM 6951 O O . ASP B 1 166 ? 32.812 17.906 -4.227 1 46.25 166 ASP B O 1
ATOM 6955 N N . GLY B 1 167 ? 31.766 19.844 -4.914 1 44.81 167 GLY B N 1
ATOM 6956 C CA . GLY B 1 167 ? 30.969 19.297 -5.996 1 44.81 167 GLY B CA 1
ATOM 6957 C C . GLY B 1 167 ? 29.594 18.828 -5.547 1 44.81 167 GLY B C 1
ATOM 6958 O O . GLY B 1 167 ? 28.828 18.281 -6.34 1 44.81 167 GLY B O 1
ATOM 6959 N N . ASP B 1 168 ? 29.531 18.844 -4.301 1 51.75 168 ASP B N 1
ATOM 6960 C CA . ASP B 1 168 ? 28.234 18.422 -3.773 1 51.75 168 ASP B CA 1
ATOM 6961 C C . ASP B 1 168 ? 27.109 19.297 -4.324 1 51.75 168 ASP B C 1
ATOM 6963 O O . ASP B 1 168 ? 27.172 20.516 -4.273 1 51.75 168 ASP B O 1
ATOM 6967 N N . TYR B 1 169 ? 26.562 18.875 -5.332 1 44.22 169 TYR B N 1
ATOM 6968 C CA . TYR B 1 169 ? 25.438 19.547 -5.957 1 44.22 169 TYR B CA 1
ATOM 6969 C C . TYR B 1 169 ? 24.516 20.156 -4.91 1 44.22 169 TYR B C 1
ATOM 6971 O O . TYR B 1 169 ? 23.609 20.938 -5.238 1 44.22 169 TYR B O 1
ATOM 6979 N N . ARG B 1 170 ? 24.234 19.25 -3.988 1 46.09 170 ARG B N 1
ATOM 6980 C CA . ARG B 1 170 ? 23.297 19.875 -3.062 1 46.09 170 ARG B CA 1
ATOM 6981 C C . ARG B 1 170 ? 23.953 21 -2.27 1 46.09 170 ARG B C 1
ATOM 6983 O O . ARG B 1 170 ? 25.047 20.812 -1.716 1 46.09 170 ARG B O 1
ATOM 6990 N N . GLU B 1 171 ? 24.156 22.016 -2.771 1 44.69 171 GLU B N 1
ATOM 6991 C CA . GLU B 1 171 ? 24.359 22.859 -1.597 1 44.69 171 GLU B CA 1
ATOM 6992 C C . GLU B 1 171 ? 23.969 22.125 -0.317 1 44.69 171 GLU B C 1
ATOM 6994 O O . GLU B 1 171 ? 22.875 22.328 0.207 1 44.69 171 GLU B O 1
ATOM 6999 N N . PHE B 1 172 ? 23.938 20.891 -0.438 1 47.09 172 PHE B N 1
ATOM 7000 C CA . PHE B 1 172 ? 23.672 20.031 0.704 1 47.09 172 PHE B CA 1
ATOM 7001 C C . PHE B 1 172 ? 24.469 20.484 1.924 1 47.09 172 PHE B C 1
ATOM 7003 O O . PHE B 1 172 ? 25.672 20.703 1.841 1 47.09 172 PHE B O 1
ATOM 7010 N N . LYS B 1 173 ? 23.781 21.094 2.572 1 51.94 173 LYS B N 1
ATOM 7011 C CA . LYS B 1 173 ? 23.875 21.766 3.861 1 51.94 173 LYS B CA 1
ATOM 7012 C C . LYS B 1 173 ? 24.609 20.906 4.887 1 51.94 173 LYS B C 1
ATOM 7014 O O . LYS B 1 173 ? 24.594 19.672 4.789 1 51.94 173 LYS B O 1
ATOM 7019 N N . ASP B 1 174 ? 25.594 21.328 5.285 1 59.44 174 ASP B N 1
ATOM 7020 C CA . ASP B 1 174 ? 26.141 20.766 6.508 1 59.44 174 ASP B CA 1
ATOM 7021 C C . ASP B 1 174 ? 25.062 20.047 7.312 1 59.44 174 ASP B C 1
ATOM 7023 O O . ASP B 1 174 ? 23.938 20.547 7.449 1 59.44 174 ASP B O 1
ATOM 7027 N N . VAL B 1 175 ? 25.453 18.625 7.227 1 77.31 175 VAL B N 1
ATOM 7028 C CA . VAL B 1 175 ? 24.547 17.891 8.109 1 77.31 175 VAL B CA 1
ATOM 7029 C C . VAL B 1 175 ? 25 18.047 9.555 1 77.31 175 VAL B C 1
ATOM 7031 O O . VAL B 1 175 ? 26.156 17.766 9.891 1 77.31 175 VAL B O 1
ATOM 7034 N N . LYS B 1 176 ? 24.219 18.625 10.273 1 80.62 176 LYS B N 1
ATOM 7035 C CA . LYS B 1 176 ? 24.5 18.75 11.695 1 80.62 176 LYS B CA 1
ATOM 7036 C C . LYS B 1 176 ? 24.156 17.453 12.445 1 80.62 176 LYS B C 1
ATOM 7038 O O . LYS B 1 176 ? 23.125 16.844 12.18 1 80.62 176 LYS B O 1
ATOM 7043 N N . PHE B 1 177 ? 25.219 16.969 13.117 1 88.69 177 PHE B N 1
ATOM 7044 C CA . PHE B 1 177 ? 24.984 15.812 13.984 1 88.69 177 PHE B CA 1
ATOM 7045 C C . PHE B 1 177 ? 25.781 15.938 15.273 1 88.69 177 PHE B C 1
ATOM 7047 O O . PHE B 1 177 ? 26.766 16.672 15.328 1 88.69 177 PHE B O 1
ATOM 7054 N N . GLN B 1 178 ? 25.375 15.344 16.359 1 88.19 178 GLN B N 1
ATOM 7055 C CA . GLN B 1 178 ? 26.031 15.469 17.672 1 88.19 178 GLN B CA 1
ATOM 7056 C C . GLN B 1 178 ? 26.469 14.109 18.188 1 88.19 178 GLN B C 1
ATOM 7058 O O . GLN B 1 178 ? 27.344 14.023 19.062 1 88.19 178 GLN B O 1
ATOM 7063 N N . GLY B 1 179 ? 25.906 13.055 17.719 1 88.94 179 GLY B N 1
ATOM 7064 C CA . GLY B 1 179 ? 26.375 11.719 18.047 1 88.94 179 GLY B CA 1
ATOM 7065 C C . GLY B 1 179 ? 25.531 11.031 19.094 1 88.94 179 GLY B C 1
ATOM 7066 O O . GLY B 1 179 ? 25.531 9.805 19.203 1 88.94 179 GLY B O 1
ATOM 7067 N N . ASP B 1 180 ? 24.859 11.805 19.922 1 94.81 180 ASP B N 1
ATOM 7068 C CA . ASP B 1 180 ? 24.031 11.188 20.953 1 94.81 180 ASP B CA 1
ATOM 7069 C C . ASP B 1 180 ? 22.578 11.641 20.844 1 94.81 180 ASP B C 1
ATOM 7071 O O . ASP B 1 180 ? 21.844 11.648 21.844 1 94.81 180 ASP B O 1
ATOM 7075 N N . GLU B 1 181 ? 22.25 12.086 19.688 1 97.44 181 GLU B N 1
ATOM 7076 C CA . GLU B 1 181 ? 20.875 12.523 19.453 1 97.44 181 GLU B CA 1
ATOM 7077 C C . GLU B 1 181 ? 19.875 11.391 19.688 1 97.44 181 GLU B C 1
ATOM 7079 O O . GLU B 1 181 ? 20.172 10.227 19.391 1 97.44 181 GLU B O 1
ATOM 7084 N N . VAL B 1 182 ? 18.75 11.688 20.219 1 98.62 182 VAL B N 1
ATOM 7085 C CA . VAL B 1 182 ? 17.609 10.789 20.359 1 98.62 182 VAL B CA 1
ATOM 7086 C C . VAL B 1 182 ? 16.516 11.172 19.359 1 98.62 182 VAL B C 1
ATOM 7088 O O . VAL B 1 182 ? 16.312 12.352 19.078 1 98.62 182 VAL B O 1
ATOM 7091 N N . VAL B 1 183 ? 15.93 10.211 18.75 1 98.81 183 VAL B N 1
ATOM 7092 C CA . VAL B 1 183 ? 14.812 10.453 17.844 1 98.81 183 VAL B CA 1
ATOM 7093 C C . VAL B 1 183 ? 13.5 10.117 18.531 1 98.81 183 VAL B C 1
ATOM 7095 O O . VAL B 1 183 ? 13.289 8.984 18.969 1 98.81 183 VAL B O 1
ATOM 7098 N N . TYR B 1 184 ? 12.664 11.125 18.656 1 98.81 184 TYR B N 1
ATOM 7099 C CA . TYR B 1 184 ? 11.344 11.016 19.266 1 98.81 184 TYR B CA 1
ATOM 7100 C C . TYR B 1 184 ? 10.281 10.672 18.219 1 98.81 184 TYR B C 1
ATOM 7102 O O . TYR B 1 184 ? 10.258 11.266 17.141 1 98.81 184 TYR B O 1
ATOM 7110 N N . VAL B 1 185 ? 9.43 9.68 18.5 1 98.88 185 VAL B N 1
ATOM 7111 C CA . VAL B 1 185 ? 8.25 9.422 17.688 1 98.88 185 VAL B CA 1
ATOM 7112 C C . VAL B 1 185 ? 7.055 9.117 18.578 1 98.88 185 VAL B C 1
ATOM 7114 O O . VAL B 1 185 ? 7.191 8.398 19.578 1 98.88 185 VAL B O 1
ATOM 7117 N N . SER B 1 186 ? 5.883 9.703 18.266 1 98.62 186 SER B N 1
ATOM 7118 C CA . SER B 1 186 ? 4.684 9.5 19.078 1 98.62 186 SER B CA 1
ATOM 7119 C C . SER B 1 186 ? 3.518 9.023 18.203 1 98.62 186 SER B C 1
ATOM 7121 O O . SER B 1 186 ? 3.461 9.328 17.016 1 98.62 186 SER B O 1
ATOM 7123 N N . ILE B 1 187 ? 2.654 8.25 18.812 1 98.5 187 ILE B N 1
ATOM 7124 C CA . ILE B 1 187 ? 1.441 7.742 18.172 1 98.5 187 ILE B CA 1
ATOM 7125 C C . ILE B 1 187 ? 0.345 7.562 19.219 1 98.5 187 ILE B C 1
ATOM 7127 O O . ILE B 1 187 ? 0.625 7.535 20.422 1 98.5 187 ILE B O 1
ATOM 7131 N N . GLY B 1 188 ? -0.942 7.535 18.75 1 98.06 188 GLY B N 1
ATOM 7132 C CA . GLY B 1 188 ? -2.012 7.012 19.578 1 98.06 188 GLY B CA 1
ATOM 7133 C C . GLY B 1 188 ? -2 5.5 19.688 1 98.06 188 GLY B C 1
ATOM 7134 O O . GLY B 1 188 ? -1.422 4.816 18.844 1 98.06 188 GLY B O 1
ATOM 7135 N N . GLU B 1 189 ? -2.633 4.969 20.75 1 97.94 189 GLU B N 1
ATOM 7136 C CA . GLU B 1 189 ? -2.633 3.523 20.938 1 97.94 189 GLU B CA 1
ATOM 7137 C C . GLU B 1 189 ? -3.305 2.809 19.766 1 97.94 189 GLU B C 1
ATOM 7139 O O . GLU B 1 189 ? -2.934 1.685 19.422 1 97.94 189 GLU B O 1
ATOM 7144 N N . GLY B 1 190 ? -4.328 3.41 19.109 1 97.56 190 GLY B N 1
ATOM 7145 C CA . GLY B 1 190 ? -4.961 2.805 17.953 1 97.56 190 GLY B CA 1
ATOM 7146 C C . GLY B 1 190 ? -3.992 2.539 16.812 1 97.56 190 GLY B C 1
ATOM 7147 O O . GLY B 1 190 ? -4.168 1.585 16.047 1 97.56 190 GLY B O 1
ATOM 7148 N N . SER B 1 191 ? -2.939 3.357 16.703 1 97.81 191 SER B N 1
ATOM 7149 C CA . SER B 1 191 ? -1.952 3.279 15.633 1 97.81 191 SER B CA 1
ATOM 7150 C C . SER B 1 191 ? -1.1 2.02 15.758 1 97.81 191 SER B C 1
ATOM 7152 O O . SER B 1 191 ? -0.417 1.63 14.812 1 97.81 191 SER B O 1
ATOM 7154 N N . THR B 1 192 ? -1.149 1.352 16.922 1 98 192 THR B N 1
ATOM 7155 C CA . THR B 1 192 ? -0.367 0.137 17.125 1 98 192 THR B CA 1
ATOM 7156 C C . THR B 1 192 ? -0.958 -1.025 16.328 1 98 192 THR B C 1
ATOM 7158 O O . THR B 1 192 ? -0.331 -2.078 16.203 1 98 192 THR B O 1
ATOM 7161 N N . SER B 1 193 ? -2.129 -0.817 15.719 1 97.81 193 SER B N 1
ATOM 7162 C CA . SER B 1 193 ? -2.732 -1.83 14.859 1 97.81 193 SER B CA 1
ATOM 7163 C C . SER B 1 193 ? -2.119 -1.806 13.461 1 97.81 193 SER B C 1
ATOM 7165 O O . SER B 1 193 ? -2.307 -2.74 12.68 1 97.81 193 SER B O 1
ATOM 7167 N N . GLN B 1 194 ? -1.334 -0.757 13.141 1 98.19 194 GLN B N 1
ATOM 7168 C CA . GLN B 1 194 ? -0.738 -0.604 11.82 1 98.19 194 GLN B CA 1
ATOM 7169 C C . GLN B 1 194 ? 0.524 -1.451 11.68 1 98.19 194 GLN B C 1
ATOM 7171 O O . GLN B 1 194 ? 1.368 -1.465 12.578 1 98.19 194 GLN B O 1
ATOM 7176 N N . GLY B 1 195 ? 0.692 -2.135 10.547 1 98.19 195 GLY B N 1
ATOM 7177 C CA . GLY B 1 195 ? 1.861 -2.957 10.281 1 98.19 195 GLY B CA 1
ATOM 7178 C C . GLY B 1 195 ? 3.164 -2.184 10.352 1 98.19 195 GLY B C 1
ATOM 7179 O O . GLY B 1 195 ? 4.184 -2.715 10.789 1 98.19 195 GLY B O 1
ATOM 7180 N N . GLU B 1 196 ? 3.17 -0.92 9.938 1 98.31 196 GLU B N 1
ATOM 7181 C CA . GLU B 1 196 ? 4.395 -0.127 9.867 1 98.31 196 GLU B CA 1
ATOM 7182 C C . GLU B 1 196 ? 4.945 0.159 11.258 1 98.31 196 GLU B C 1
ATOM 7184 O O . GLU B 1 196 ? 6.16 0.29 11.438 1 98.31 196 GLU B O 1
ATOM 7189 N N . PHE B 1 197 ? 4.031 0.181 12.32 1 98.75 197 PHE B N 1
ATOM 7190 C CA . PHE B 1 197 ? 4.48 0.277 13.703 1 98.75 197 PHE B CA 1
ATOM 7191 C C . PHE B 1 197 ? 5.344 -0.924 14.07 1 98.75 197 PHE B C 1
ATOM 7193 O O . PHE B 1 197 ? 6.457 -0.763 14.578 1 98.75 197 PHE B O 1
ATOM 7200 N N . TRP B 1 198 ? 4.934 -2.104 13.742 1 98.56 198 TRP B N 1
ATOM 7201 C CA . TRP B 1 198 ? 5.617 -3.342 14.102 1 98.56 198 TRP B CA 1
ATOM 7202 C C . TRP B 1 198 ? 6.918 -3.488 13.32 1 98.56 198 TRP B C 1
ATOM 7204 O O . TRP B 1 198 ? 7.938 -3.914 13.867 1 98.56 198 TRP B O 1
ATOM 7214 N N . GLU B 1 199 ? 6.902 -3.166 12.031 1 98.5 199 GLU B N 1
ATOM 7215 C CA . GLU B 1 199 ? 8.117 -3.191 11.219 1 98.5 199 GLU B CA 1
ATOM 7216 C C . GLU B 1 199 ? 9.188 -2.281 11.805 1 98.5 199 GLU B C 1
ATOM 7218 O O . GLU B 1 199 ? 10.375 -2.621 11.789 1 98.5 199 GLU B O 1
ATOM 7223 N N . SER B 1 200 ? 8.734 -1.093 12.305 1 98.75 200 SER B N 1
ATOM 7224 C CA . SER B 1 200 ? 9.68 -0.146 12.883 1 98.75 200 SER B CA 1
ATOM 7225 C C . SER B 1 200 ? 10.297 -0.691 14.164 1 98.75 200 SER B C 1
ATOM 7227 O O . SER B 1 200 ? 11.484 -0.497 14.422 1 98.75 200 SER B O 1
ATOM 7229 N N . LEU B 1 201 ? 9.492 -1.402 15.008 1 98.69 201 LEU B N 1
ATOM 7230 C CA . LEU B 1 201 ? 10.016 -1.993 16.234 1 98.69 201 LEU B CA 1
ATOM 7231 C C . LEU B 1 201 ? 11.102 -3.021 15.922 1 98.69 201 LEU B C 1
ATOM 7233 O O . LEU B 1 201 ? 12.109 -3.098 16.625 1 98.69 201 LEU B O 1
ATOM 7237 N N . ASN B 1 202 ? 10.891 -3.807 14.852 1 98.12 202 ASN B N 1
ATOM 7238 C CA . ASN B 1 202 ? 11.852 -4.832 14.461 1 98.12 202 ASN B CA 1
ATOM 7239 C C . ASN B 1 202 ? 13.234 -4.242 14.211 1 98.12 202 ASN B C 1
ATOM 7241 O O . ASN B 1 202 ? 14.219 -4.691 14.797 1 98.12 202 ASN B O 1
ATOM 7245 N N . THR B 1 203 ? 13.281 -3.217 13.414 1 98.25 203 THR B N 1
ATOM 7246 C CA . THR B 1 203 ? 14.562 -2.643 13.031 1 98.25 203 THR B CA 1
ATOM 7247 C C . THR B 1 203 ? 15.188 -1.882 14.195 1 98.25 203 THR B C 1
ATOM 7249 O O . THR B 1 203 ? 16.391 -1.976 14.43 1 98.25 203 THR B O 1
ATOM 7252 N N . ALA B 1 204 ? 14.328 -1.12 14.945 1 98.69 204 ALA B N 1
ATOM 7253 C CA . ALA B 1 204 ? 14.844 -0.37 16.078 1 98.69 204 ALA B CA 1
ATOM 7254 C C . ALA B 1 204 ? 15.484 -1.303 17.109 1 98.69 204 ALA B C 1
ATOM 7256 O O . ALA B 1 204 ? 16.531 -0.994 17.672 1 98.69 204 ALA B O 1
ATOM 7257 N N . SER B 1 205 ? 14.828 -2.412 17.312 1 98.44 205 SER B N 1
ATOM 7258 C CA . SER B 1 205 ? 15.312 -3.408 18.266 1 98.44 205 SER B CA 1
ATOM 7259 C C . SER B 1 205 ? 16.594 -4.062 17.766 1 98.44 205 SER B C 1
ATOM 7261 O O . SER B 1 205 ? 17.594 -4.105 18.484 1 98.44 205 SER B O 1
ATOM 7263 N N . ASN B 1 206 ? 16.578 -4.582 16.531 1 96.81 206 ASN B N 1
ATOM 7264 C CA . ASN B 1 206 ? 17.703 -5.301 15.945 1 96.81 206 ASN B CA 1
ATOM 7265 C C . ASN B 1 206 ? 18.969 -4.441 15.93 1 96.81 206 ASN B C 1
ATOM 7267 O O . ASN B 1 206 ? 20.062 -4.938 16.188 1 96.81 206 ASN B O 1
ATOM 7271 N N . GLU B 1 207 ? 18.781 -3.113 15.719 1 96.75 207 GLU B N 1
ATOM 7272 C CA . GLU B 1 207 ? 19.922 -2.238 15.516 1 96.75 207 GLU B CA 1
ATOM 7273 C C . GLU B 1 207 ? 20.234 -1.419 16.766 1 96.75 207 GLU B C 1
ATOM 7275 O O . GLU B 1 207 ? 21.141 -0.593 16.766 1 96.75 207 GLU B O 1
ATOM 7280 N N . LYS B 1 208 ? 19.469 -1.607 17.828 1 97.75 208 LYS B N 1
ATOM 7281 C CA . LYS B 1 208 ? 19.625 -0.863 19.078 1 97.75 208 LYS B CA 1
ATOM 7282 C C . LYS B 1 208 ? 19.641 0.641 18.828 1 97.75 208 LYS B C 1
ATOM 7284 O O . LYS B 1 208 ? 20.562 1.335 19.266 1 97.75 208 LYS B O 1
ATOM 7289 N N . LEU B 1 209 ? 18.672 1.098 18.078 1 98.56 209 LEU B N 1
ATOM 7290 C CA . LEU B 1 209 ? 18.641 2.5 17.672 1 98.56 209 LEU B CA 1
ATOM 7291 C C . LEU B 1 209 ? 18.078 3.373 18.797 1 98.56 209 LEU B C 1
ATOM 7293 O O . LEU B 1 209 ? 17.188 2.951 19.531 1 98.56 209 LEU B O 1
ATOM 7297 N N . PRO B 1 210 ? 18.578 4.582 18.938 1 98.75 210 PRO B N 1
ATOM 7298 C CA . PRO B 1 210 ? 18.094 5.5 19.969 1 98.75 210 PRO B CA 1
ATOM 7299 C C . PRO B 1 210 ? 16.766 6.16 19.594 1 98.75 210 PRO B C 1
ATOM 7301 O O . PRO B 1 210 ? 16.703 7.387 19.453 1 98.75 210 PRO B O 1
ATOM 7304 N N . VAL B 1 211 ? 15.75 5.441 19.469 1 98.94 211 VAL B N 1
ATOM 7305 C CA . VAL B 1 211 ? 14.406 5.91 19.156 1 98.94 211 VAL B CA 1
ATOM 7306 C C . VAL B 1 211 ? 13.523 5.82 20.406 1 98.94 211 VAL B C 1
ATOM 7308 O O . VAL B 1 211 ? 13.453 4.77 21.047 1 98.94 211 VAL B O 1
ATOM 7311 N N . LEU B 1 212 ? 12.914 6.871 20.766 1 98.94 212 LEU B N 1
ATOM 7312 C CA . LEU B 1 212 ? 11.938 6.91 21.844 1 98.94 212 LEU B CA 1
ATOM 7313 C C . LEU B 1 212 ? 10.516 6.891 21.281 1 98.94 212 LEU B C 1
ATOM 7315 O O . LEU B 1 212 ? 10.055 7.883 20.719 1 98.94 212 LEU B O 1
ATOM 7319 N N . TYR B 1 213 ? 9.875 5.734 21.469 1 98.94 213 TYR B N 1
ATOM 7320 C CA . TYR B 1 213 ? 8.461 5.621 21.141 1 98.94 213 TYR B CA 1
ATOM 7321 C C . TYR B 1 213 ? 7.586 6.098 22.297 1 98.94 213 TYR B C 1
ATOM 7323 O O . TYR B 1 213 ? 7.68 5.582 23.406 1 98.94 213 TYR B O 1
ATOM 7331 N N . VAL B 1 214 ? 6.727 7.051 22.031 1 98.94 214 VAL B N 1
ATOM 7332 C CA . VAL B 1 214 ? 5.738 7.477 23.016 1 98.94 214 VAL B CA 1
ATOM 7333 C C . VAL B 1 214 ? 4.336 7.141 22.531 1 98.94 214 VAL B C 1
ATOM 7335 O O . VAL B 1 214 ? 3.877 7.68 21.516 1 98.94 214 VAL B O 1
ATOM 7338 N N . VAL B 1 215 ? 3.68 6.23 23.219 1 98.88 215 VAL B N 1
ATOM 7339 C CA . VAL B 1 215 ? 2.309 5.855 22.891 1 98.88 215 VAL B CA 1
ATOM 7340 C C . VAL B 1 215 ? 1.337 6.582 23.812 1 98.88 215 VAL B C 1
ATOM 7342 O O . VAL B 1 215 ? 1.332 6.348 25.031 1 98.88 215 VAL B O 1
ATOM 7345 N N . GLU B 1 216 ? 0.596 7.5 23.219 1 98.75 216 GLU B N 1
ATOM 7346 C CA . GLU B 1 216 ? -0.454 8.219 23.938 1 98.75 216 GLU B CA 1
ATOM 7347 C C . GLU B 1 216 ? -1.76 7.426 23.938 1 98.75 216 GLU B C 1
ATOM 7349 O O . GLU B 1 216 ? -2.539 7.504 22.984 1 98.75 216 GLU B O 1
ATOM 7354 N N . ASP B 1 217 ? -2.008 6.742 25.062 1 98.62 217 ASP B N 1
ATOM 7355 C CA . ASP B 1 217 ? -3.131 5.812 25.141 1 98.62 217 ASP B CA 1
ATOM 7356 C C . ASP B 1 217 ? -4.344 6.477 25.797 1 98.62 217 ASP B C 1
ATOM 7358 O O . ASP B 1 217 ? -4.461 6.488 27.016 1 98.62 217 ASP B O 1
ATOM 7362 N N . ASN B 1 218 ? -5.184 7.039 25.016 1 97.56 218 ASN B N 1
ATOM 7363 C CA . ASN B 1 218 ? -6.402 7.621 25.562 1 97.56 218 ASN B CA 1
ATOM 7364 C C . ASN B 1 218 ? -7.574 6.645 25.484 1 97.56 218 ASN B C 1
ATOM 7366 O O . ASN B 1 218 ? -8.719 7.02 25.734 1 97.56 218 ASN B O 1
ATOM 7370 N N . GLY B 1 219 ? -7.277 5.426 24.969 1 96.69 219 GLY B N 1
ATOM 7371 C CA . GLY B 1 219 ? -8.219 4.32 25.047 1 96.69 219 GLY B CA 1
ATOM 7372 C C . GLY B 1 219 ? -9.078 4.168 23.797 1 96.69 219 GLY B C 1
ATOM 7373 O O . GLY B 1 219 ? -9.859 3.221 23.688 1 96.69 219 GLY B O 1
ATOM 7374 N N . TYR B 1 220 ? -8.953 5.113 22.828 1 96.69 220 TYR B N 1
ATOM 7375 C CA . TYR B 1 220 ? -9.875 5.062 21.688 1 96.69 220 TYR B CA 1
ATOM 7376 C C . TYR B 1 220 ? -9.156 5.438 20.391 1 96.69 220 TYR B C 1
ATOM 7378 O O . TYR B 1 220 ? -8.367 6.383 20.359 1 96.69 220 TYR B O 1
ATOM 7386 N N . ALA B 1 221 ? -9.336 4.699 19.406 1 96.75 221 ALA B N 1
ATOM 7387 C CA . ALA B 1 221 ? -9.164 5.148 18.016 1 96.75 221 ALA B CA 1
ATOM 7388 C C . ALA B 1 221 ? -10.469 5.723 17.469 1 96.75 221 ALA B C 1
ATOM 7390 O O . ALA B 1 221 ? -11.273 4.996 16.891 1 96.75 221 ALA B O 1
ATOM 7391 N N . ILE B 1 222 ? -10.594 6.922 17.5 1 95.69 222 ILE B N 1
ATOM 7392 C CA . ILE B 1 222 ? -11.836 7.66 17.297 1 95.69 222 ILE B CA 1
ATOM 7393 C C . ILE B 1 222 ? -12.945 7.066 18.156 1 95.69 222 ILE B C 1
ATOM 7395 O O . ILE B 1 222 ? -13.156 7.508 19.297 1 95.69 222 ILE B O 1
ATOM 7399 N N . SER B 1 223 ? -13.664 6.035 17.734 1 96.56 223 SER B N 1
ATOM 7400 C CA . SER B 1 223 ? -14.766 5.461 18.5 1 96.56 223 SER B CA 1
ATOM 7401 C C . SER B 1 223 ? -14.492 4 18.844 1 96.56 223 SER B C 1
ATOM 7403 O O . SER B 1 223 ? -15.305 3.354 19.5 1 96.56 223 SER B O 1
ATOM 7405 N N . THR B 1 224 ? -13.406 3.42 18.438 1 96.94 224 THR B N 1
ATOM 7406 C CA . THR B 1 224 ? -13.062 2.018 18.641 1 96.94 224 THR B CA 1
ATOM 7407 C C . THR B 1 224 ? -12.148 1.854 19.844 1 96.94 224 THR B C 1
ATOM 7409 O O . THR B 1 224 ? -11.023 2.35 19.844 1 96.94 224 THR B O 1
ATOM 7412 N N . PRO B 1 225 ? -12.602 1.212 20.859 1 96.44 225 PRO B N 1
ATOM 7413 C CA . PRO B 1 225 ? -11.82 1.119 22.094 1 96.44 225 PRO B CA 1
ATOM 7414 C C . PRO B 1 225 ? -10.586 0.233 21.953 1 96.44 225 PRO B C 1
ATOM 7416 O O . PRO B 1 225 ? -10.484 -0.535 20.984 1 96.44 225 PRO B O 1
ATOM 7419 N N . VAL B 1 226 ? -9.695 0.296 22.844 1 96.88 226 VAL B N 1
ATOM 7420 C CA . VAL B 1 226 ? -8.359 -0.275 22.812 1 96.88 226 VAL B CA 1
ATOM 7421 C C . VAL B 1 226 ? -8.445 -1.796 22.703 1 96.88 226 VAL B C 1
ATOM 7423 O O . VAL B 1 226 ? -7.609 -2.43 22.047 1 96.88 226 VAL B O 1
ATOM 7426 N N . GLU B 1 227 ? -9.453 -2.414 23.281 1 94 227 GLU B N 1
ATOM 7427 C CA . GLU B 1 227 ? -9.523 -3.871 23.297 1 94 227 GLU B CA 1
ATOM 7428 C C . GLU B 1 227 ? -9.836 -4.434 21.922 1 94 227 GLU B C 1
ATOM 7430 O O . GLU B 1 227 ? -9.586 -5.609 21.656 1 94 227 GLU B O 1
ATOM 7435 N N . ALA B 1 228 ? -10.445 -3.604 21.016 1 94.25 228 ALA B N 1
ATOM 7436 C CA . ALA B 1 228 ? -10.703 -4.023 19.641 1 94.25 228 ALA B CA 1
ATOM 7437 C C . ALA B 1 228 ? -9.461 -3.871 18.781 1 94.25 228 ALA B C 1
ATOM 7439 O O . ALA B 1 228 ? -9.359 -4.484 17.719 1 94.25 228 ALA B O 1
ATOM 7440 N N . ASN B 1 229 ? -8.531 -3.057 19.25 1 94.62 229 ASN B N 1
ATOM 7441 C CA . ASN B 1 229 ? -7.328 -2.74 18.484 1 94.62 229 ASN B CA 1
ATOM 7442 C C . ASN B 1 229 ? -6.145 -3.588 18.938 1 94.62 229 ASN B C 1
ATOM 7444 O O . ASN B 1 229 ? -5.438 -4.164 18.109 1 94.62 229 ASN B O 1
ATOM 7448 N N . THR B 1 230 ? -5.914 -3.682 20.234 1 96.12 230 THR B N 1
ATOM 7449 C CA . THR B 1 230 ? -4.695 -4.223 20.812 1 96.12 230 THR B CA 1
ATOM 7450 C C . THR B 1 230 ? -4.996 -5.484 21.625 1 96.12 230 THR B C 1
ATOM 7452 O O . THR B 1 230 ? -5.77 -5.445 22.578 1 96.12 230 THR B O 1
ATOM 7455 N N . PRO B 1 231 ? -4.332 -6.566 21.25 1 96.88 231 PRO B N 1
ATOM 7456 C CA . PRO B 1 231 ? -4.543 -7.785 22.031 1 96.88 231 PRO B CA 1
ATOM 7457 C C . PRO B 1 231 ? -4.211 -7.594 23.516 1 96.88 231 PRO B C 1
ATOM 7459 O O . PRO B 1 231 ? -3.168 -7.031 23.859 1 96.88 231 PRO B O 1
ATOM 7462 N N . GLY B 1 232 ? -5.121 -8.016 24.359 1 95.19 232 GLY B N 1
ATOM 7463 C CA . GLY B 1 232 ? -4.941 -7.824 25.781 1 95.19 232 GLY B CA 1
ATOM 7464 C C . GLY B 1 232 ? -5.172 -6.395 26.234 1 95.19 232 GLY B C 1
ATOM 7465 O O . GLY B 1 232 ? -5.191 -6.109 27.438 1 95.19 232 GLY B O 1
ATOM 7466 N N . GLY B 1 233 ? -5.328 -5.43 25.359 1 96.75 233 GLY B N 1
ATOM 7467 C CA . GLY B 1 233 ? -5.66 -4.039 25.641 1 96.75 233 GLY B CA 1
ATOM 7468 C C . GLY B 1 233 ? -4.473 -3.23 26.125 1 96.75 233 GLY B C 1
ATOM 7469 O O . GLY B 1 233 ? -4.641 -2.123 26.641 1 96.75 233 GLY B O 1
ATOM 7470 N N . ASN B 1 234 ? -3.289 -3.789 26.031 1 97.69 234 ASN B N 1
ATOM 7471 C CA . ASN B 1 234 ? -2.105 -3.145 26.578 1 97.69 234 ASN B CA 1
ATOM 7472 C C . ASN B 1 234 ? -0.877 -3.371 25.703 1 97.69 234 ASN B C 1
ATOM 7474 O O . ASN B 1 234 ? -0.265 -4.438 25.75 1 97.69 234 ASN B O 1
ATOM 7478 N N . ILE B 1 235 ? -0.419 -2.35 25.031 1 98.25 235 ILE B N 1
ATOM 7479 C CA . ILE B 1 235 ? 0.621 -2.502 24.016 1 98.25 235 ILE B CA 1
ATOM 7480 C C . ILE B 1 235 ? 1.97 -2.734 24.688 1 98.25 235 ILE B C 1
ATOM 7482 O O . ILE B 1 235 ? 2.805 -3.488 24.188 1 98.25 235 ILE B O 1
ATOM 7486 N N . SER B 1 236 ? 2.291 -2.055 25.828 1 97.88 236 SER B N 1
ATOM 7487 C CA . SER B 1 236 ? 3.584 -2.238 26.469 1 97.88 236 SER B CA 1
ATOM 7488 C C . SER B 1 236 ? 3.76 -3.672 26.953 1 97.88 236 SER B C 1
ATOM 7490 O O . SER B 1 236 ? 4.863 -4.223 26.891 1 97.88 236 SER B O 1
ATOM 7492 N N . ARG B 1 237 ? 2.676 -4.316 27.375 1 97.12 237 ARG B N 1
ATOM 7493 C CA . ARG B 1 237 ? 2.738 -5.723 27.766 1 97.12 237 ARG B CA 1
ATOM 7494 C C . ARG B 1 237 ? 2.928 -6.621 26.547 1 97.12 237 ARG B C 1
ATOM 7496 O O . ARG B 1 237 ? 3.643 -7.621 26.609 1 97.12 237 ARG B O 1
ATOM 7503 N N . LEU B 1 238 ? 2.279 -6.289 25.531 1 97.81 238 LEU B N 1
ATOM 7504 C CA . LEU B 1 238 ? 2.311 -7.09 24.312 1 97.81 238 LEU B CA 1
ATOM 7505 C C . LEU B 1 238 ? 3.711 -7.113 23.719 1 97.81 238 LEU B C 1
ATOM 7507 O O . LEU B 1 238 ? 4.152 -8.141 23.203 1 97.81 238 LEU B O 1
ATOM 7511 N N . VAL B 1 239 ? 4.484 -5.965 23.781 1 98.25 239 VAL B N 1
ATOM 7512 C CA . VAL B 1 239 ? 5.754 -5.852 23.078 1 98.25 239 VAL B CA 1
ATOM 7513 C C . VAL B 1 239 ? 6.91 -6.047 24.062 1 98.25 239 VAL B C 1
ATOM 7515 O O . VAL B 1 239 ? 8.07 -5.82 23.719 1 98.25 239 VAL B O 1
ATOM 7518 N N . ALA B 1 240 ? 6.664 -6.508 25.25 1 98.12 240 ALA B N 1
ATOM 7519 C CA . ALA B 1 240 ? 7.648 -6.57 26.312 1 98.12 240 ALA B CA 1
ATOM 7520 C C . ALA B 1 240 ? 8.766 -7.555 25.984 1 98.12 240 ALA B C 1
ATOM 7522 O O . ALA B 1 240 ? 9.844 -7.504 26.578 1 98.12 240 ALA B O 1
ATOM 7523 N N . ASN B 1 241 ? 8.578 -8.438 25 1 97.94 241 ASN B N 1
ATOM 7524 C CA . ASN B 1 241 ? 9.578 -9.445 24.641 1 97.94 241 ASN B CA 1
ATOM 7525 C C . ASN B 1 241 ? 10.562 -8.914 23.609 1 97.94 241 ASN B C 1
ATOM 7527 O O . ASN B 1 241 ? 11.531 -9.594 23.266 1 97.94 241 ASN B O 1
ATOM 7531 N N . PHE B 1 242 ? 10.383 -7.742 23.094 1 98.38 242 PHE B N 1
ATOM 7532 C CA . PHE B 1 242 ? 11.352 -7.176 22.172 1 98.38 242 PHE B CA 1
ATOM 7533 C C . PHE B 1 242 ? 12.672 -6.895 22.875 1 98.38 242 PHE B C 1
ATOM 7535 O O . PHE B 1 242 ? 12.711 -6.156 23.859 1 98.38 242 PHE B O 1
ATOM 7542 N N . PRO B 1 243 ? 13.742 -7.387 22.391 1 97.81 243 PRO B N 1
ATOM 7543 C CA . PRO B 1 243 ? 15.023 -7.18 23.062 1 97.81 243 PRO B CA 1
ATOM 7544 C C . PRO B 1 243 ? 15.547 -5.758 22.906 1 97.81 243 PRO B C 1
ATOM 7546 O O . PRO B 1 243 ? 15.125 -5.039 22 1 97.81 243 PRO B O 1
ATOM 7549 N N . ASN B 1 244 ? 16.328 -5.352 23.844 1 97.38 244 ASN B N 1
ATOM 7550 C CA . ASN B 1 244 ? 17.109 -4.121 23.797 1 97.38 244 ASN B CA 1
ATOM 7551 C C . ASN B 1 244 ? 16.234 -2.893 24.031 1 97.38 244 ASN B C 1
ATOM 7553 O O . ASN B 1 244 ? 16.672 -1.765 23.781 1 97.38 244 ASN B O 1
ATOM 7557 N N . PHE B 1 245 ? 14.984 -3.076 24.516 1 98.06 245 PHE B N 1
ATOM 7558 C CA . PHE B 1 245 ? 14.078 -1.966 24.766 1 98.06 245 PHE B CA 1
ATOM 7559 C C . PHE B 1 245 ? 14.055 -1.617 26.25 1 98.06 245 PHE B C 1
ATOM 7561 O O . PHE B 1 245 ? 14.133 -2.504 27.109 1 98.06 245 PHE B O 1
ATOM 7568 N N . HIS B 1 246 ? 13.945 -0.386 26.484 1 98.56 246 HIS B N 1
ATOM 7569 C CA . HIS B 1 246 ? 13.445 0.099 27.766 1 98.56 246 HIS B CA 1
ATOM 7570 C C . HIS B 1 246 ? 11.945 0.375 27.703 1 98.56 246 HIS B C 1
ATOM 7572 O O . HIS B 1 246 ? 11.477 1.074 26.797 1 98.56 246 HIS B O 1
ATOM 7578 N N . PHE B 1 247 ? 11.203 -0.225 28.625 1 98.62 247 PHE B N 1
ATOM 7579 C CA . PHE B 1 247 ? 9.766 -0.013 28.641 1 98.62 247 PHE B CA 1
ATOM 7580 C C . PHE B 1 247 ? 9.344 0.708 29.922 1 98.62 247 PHE B C 1
ATOM 7582 O O . PHE B 1 247 ? 9.875 0.434 31 1 98.62 247 PHE B O 1
ATOM 7589 N N . ALA B 1 248 ? 8.461 1.632 29.781 1 98.75 248 ALA B N 1
ATOM 7590 C CA . ALA B 1 248 ? 7.805 2.285 30.906 1 98.75 248 ALA B CA 1
ATOM 7591 C C . ALA B 1 248 ? 6.309 2.455 30.641 1 98.75 248 ALA B C 1
ATOM 7593 O O . ALA B 1 248 ? 5.902 2.891 29.562 1 98.75 248 ALA B O 1
ATOM 7594 N N . GLU B 1 249 ? 5.488 1.985 31.5 1 98.75 249 GLU B N 1
ATOM 7595 C CA . GLU B 1 249 ? 4.051 2.23 31.5 1 98.75 249 GLU B CA 1
ATOM 7596 C C . GLU B 1 249 ? 3.643 3.129 32.656 1 98.75 249 GLU B C 1
ATOM 7598 O O . GLU B 1 249 ? 3.924 2.818 33.812 1 98.75 249 GLU B O 1
ATOM 7603 N N . ILE B 1 250 ? 2.965 4.246 32.375 1 98.75 250 ILE B N 1
ATOM 7604 C CA . ILE B 1 250 ? 2.727 5.227 33.438 1 98.75 250 ILE B CA 1
ATOM 7605 C C . ILE B 1 250 ? 1.342 5.844 33.25 1 98.75 250 ILE B C 1
ATOM 7607 O O . ILE B 1 250 ? 0.695 5.652 32.219 1 98.75 250 ILE B O 1
ATOM 7611 N N . ASP B 1 251 ? 0.892 6.527 34.312 1 98.62 251 ASP B N 1
ATOM 7612 C CA . ASP B 1 251 ? -0.223 7.461 34.188 1 98.62 251 ASP B C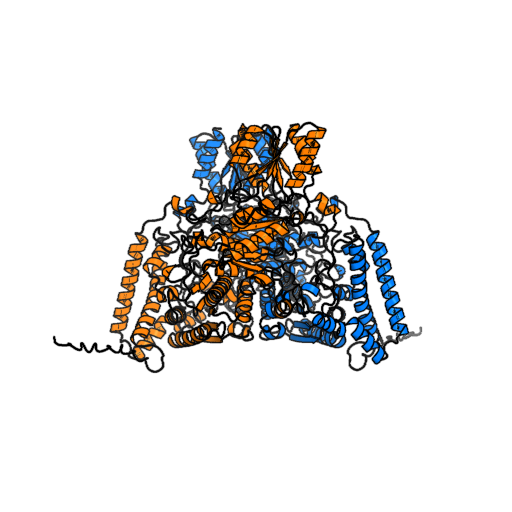A 1
ATOM 7613 C C . ASP B 1 251 ? 0.211 8.742 33.469 1 98.62 251 ASP B C 1
ATOM 7615 O O . ASP B 1 251 ? 0.816 9.625 34.094 1 98.62 251 ASP B O 1
ATOM 7619 N N . GLY B 1 252 ? -0.13 8.852 32.25 1 98.69 252 GLY B N 1
ATOM 7620 C CA . GLY B 1 252 ? 0.308 9.969 31.422 1 98.69 252 GLY B CA 1
ATOM 7621 C C . GLY B 1 252 ? -0.338 11.289 31.797 1 98.69 252 GLY B C 1
ATOM 7622 O O . GLY B 1 252 ? 0.044 12.344 31.297 1 98.69 252 GLY B O 1
ATOM 7623 N N . THR B 1 253 ? -1.312 11.234 32.75 1 98.56 253 THR B N 1
ATOM 7624 C CA . THR B 1 253 ? -1.943 12.469 33.219 1 98.56 253 THR B CA 1
ATOM 7625 C C . THR B 1 253 ? -1.192 13.039 34.406 1 98.56 253 THR B C 1
ATOM 7627 O O . THR B 1 253 ? -1.506 14.133 34.875 1 98.56 253 THR B O 1
ATOM 7630 N N . ASP B 1 254 ? -0.215 12.305 34.938 1 97.62 254 ASP B N 1
ATOM 7631 C CA . ASP B 1 254 ? 0.646 12.75 36.031 1 97.62 254 ASP B CA 1
ATOM 7632 C C . ASP B 1 254 ? 1.917 13.406 35.5 1 97.62 254 ASP B C 1
ATOM 7634 O O . ASP B 1 254 ? 2.809 12.719 35 1 97.62 254 ASP B O 1
ATOM 7638 N N . PRO B 1 255 ? 2.061 14.688 35.688 1 97.38 255 PRO B N 1
ATOM 7639 C CA . PRO B 1 255 ? 3.205 15.398 35.125 1 97.38 255 PRO B CA 1
ATOM 7640 C C . PRO B 1 255 ? 4.543 14.891 35.656 1 97.38 255 PRO B C 1
ATOM 7642 O O . PRO B 1 255 ? 5.496 14.727 34.875 1 97.38 255 PRO B O 1
ATOM 7645 N N . ILE B 1 256 ? 4.629 14.609 36.938 1 95.69 256 ILE B N 1
ATOM 7646 C CA . ILE B 1 256 ? 5.887 14.211 37.562 1 95.69 256 ILE B CA 1
ATOM 7647 C C . ILE B 1 256 ? 6.277 12.812 37.094 1 95.69 256 ILE B C 1
ATOM 7649 O O . ILE B 1 256 ? 7.418 12.586 36.688 1 95.69 256 ILE B O 1
ATOM 7653 N N . ALA B 1 257 ? 5.312 11.898 37.156 1 97.19 257 ALA B N 1
ATOM 7654 C CA . ALA B 1 257 ? 5.574 10.539 36.688 1 97.19 257 ALA B CA 1
ATOM 7655 C C . ALA B 1 257 ? 5.965 10.539 35.219 1 97.19 257 ALA B C 1
ATOM 7657 O O . ALA B 1 257 ? 6.84 9.773 34.781 1 97.19 257 ALA B O 1
ATOM 7658 N N . SER B 1 258 ? 5.293 11.344 34.438 1 98.5 258 SER B N 1
ATOM 7659 C CA . SER B 1 258 ? 5.59 11.445 33.031 1 98.5 258 SER B CA 1
ATOM 7660 C C . SER B 1 258 ? 7.008 11.945 32.781 1 98.5 258 SER B C 1
ATOM 7662 O O . SER B 1 258 ? 7.738 11.398 31.953 1 98.5 258 SER B O 1
ATOM 7664 N N . TYR B 1 259 ? 7.375 12.984 33.5 1 98.31 259 TYR B N 1
ATOM 7665 C CA . TYR B 1 259 ? 8.703 13.562 33.312 1 98.31 259 TYR B CA 1
ATOM 7666 C C . TYR B 1 259 ? 9.789 12.57 33.719 1 98.31 259 TYR B C 1
ATOM 7668 O O . TYR B 1 259 ? 10.781 12.398 33 1 98.31 259 TYR B O 1
ATOM 7676 N N . ASP B 1 260 ? 9.648 11.906 34.875 1 98.06 260 ASP B N 1
ATOM 7677 C CA . ASP B 1 260 ? 10.633 10.945 35.344 1 98.06 260 ASP B CA 1
ATOM 7678 C C . ASP B 1 260 ? 10.812 9.797 34.344 1 98.06 260 ASP B C 1
ATOM 7680 O O . ASP B 1 260 ? 11.938 9.383 34.062 1 98.06 260 ASP B O 1
ATOM 7684 N N . ALA B 1 261 ? 9.703 9.297 33.812 1 98.56 261 ALA B N 1
ATOM 7685 C CA . ALA B 1 261 ? 9.758 8.219 32.844 1 98.56 261 ALA B CA 1
ATOM 7686 C C . ALA B 1 261 ? 10.469 8.664 31.578 1 98.56 261 ALA B C 1
ATOM 7688 O O . ALA B 1 261 ? 11.242 7.906 30.984 1 98.56 261 ALA B O 1
ATOM 7689 N N . MET B 1 262 ? 10.219 9.867 31.188 1 98.81 262 MET B N 1
ATOM 7690 C CA . MET B 1 262 ? 10.836 10.391 29.984 1 98.81 262 MET B CA 1
ATOM 7691 C C . MET B 1 262 ? 12.336 10.562 30.156 1 98.81 262 MET B C 1
ATOM 7693 O O . MET B 1 262 ? 13.117 10.234 29.266 1 98.81 262 MET B O 1
ATOM 7697 N N . VAL B 1 263 ? 12.703 11.117 31.281 1 98.5 263 VAL B N 1
ATOM 7698 C CA . VAL B 1 263 ? 14.117 11.328 31.562 1 98.5 263 VAL B CA 1
ATOM 7699 C C . VAL B 1 263 ? 14.859 9.992 31.516 1 98.5 263 VAL B C 1
ATOM 7701 O O . VAL B 1 263 ? 15.938 9.898 30.922 1 98.5 263 VAL B O 1
ATOM 7704 N N . GLU B 1 264 ? 14.266 9 32.125 1 98.62 264 GLU B N 1
ATOM 7705 C CA . GLU B 1 264 ? 14.883 7.676 32.156 1 98.62 264 GLU B CA 1
ATOM 7706 C C . GLU B 1 264 ? 14.977 7.09 30.734 1 98.62 264 GLU B C 1
ATOM 7708 O O . GLU B 1 264 ? 16.016 6.547 30.359 1 98.62 264 GLU B O 1
ATOM 7713 N N . ALA B 1 265 ? 13.922 7.156 30 1 98.88 265 ALA B N 1
ATOM 7714 C CA . ALA B 1 265 ? 13.875 6.617 28.641 1 98.88 265 ALA B CA 1
ATOM 7715 C C . ALA B 1 265 ? 14.875 7.328 27.734 1 98.88 265 ALA B C 1
ATOM 7717 O O . ALA B 1 265 ? 15.578 6.684 26.953 1 98.88 265 ALA B O 1
ATOM 7718 N N . VAL B 1 266 ? 14.938 8.641 27.844 1 98.88 266 VAL B N 1
ATOM 7719 C CA . VAL B 1 266 ? 15.859 9.438 27.031 1 98.88 266 VAL B CA 1
ATOM 7720 C C . VAL B 1 266 ? 17.297 9.062 27.391 1 98.88 266 VAL B C 1
ATOM 7722 O O . VAL B 1 266 ? 18.141 8.922 26.5 1 98.88 266 VAL B O 1
ATOM 7725 N N . ALA B 1 267 ? 17.562 8.961 28.672 1 98.69 267 ALA B N 1
ATOM 7726 C CA . ALA B 1 267 ? 18.906 8.586 29.109 1 98.69 267 ALA B CA 1
ATOM 7727 C C . ALA B 1 267 ? 19.297 7.223 28.547 1 98.69 267 ALA B C 1
ATOM 7729 O O . ALA B 1 267 ? 20.438 7.02 28.141 1 98.69 267 ALA B O 1
ATOM 7730 N N . TYR B 1 268 ? 18.375 6.293 28.531 1 98.75 268 TYR B N 1
ATOM 7731 C CA . TYR B 1 268 ? 18.594 4.957 28 1 98.75 268 TYR B CA 1
ATOM 7732 C C . TYR B 1 268 ? 18.969 5.023 26.516 1 98.75 268 TYR B C 1
ATOM 7734 O O . TYR B 1 268 ? 19.953 4.414 26.094 1 98.75 268 TYR B O 1
ATOM 7742 N N . CYS B 1 269 ? 18.203 5.742 25.766 1 98.75 269 CYS B N 1
ATOM 7743 C CA . CYS B 1 269 ? 18.453 5.895 24.328 1 98.75 269 CYS B CA 1
ATOM 7744 C C . CYS B 1 269 ? 19.781 6.605 24.078 1 98.75 269 CYS B C 1
ATOM 7746 O O . CYS B 1 269 ? 20.578 6.164 23.25 1 98.75 269 CYS B O 1
ATOM 7748 N N . ARG B 1 270 ? 19.969 7.684 24.797 1 98.19 270 ARG B N 1
ATOM 7749 C CA . ARG B 1 270 ? 21.156 8.523 24.594 1 98.19 270 ARG B CA 1
ATOM 7750 C C . ARG B 1 270 ? 22.422 7.758 24.922 1 98.19 270 ARG B C 1
ATOM 7752 O O . ARG B 1 270 ? 23.484 8.016 24.328 1 98.19 270 ARG B O 1
ATOM 7759 N N . ALA B 1 271 ? 22.359 6.797 25.812 1 97.94 271 ALA B N 1
ATOM 7760 C CA . ALA B 1 271 ? 23.5 5.973 26.203 1 97.94 271 ALA B CA 1
ATOM 7761 C C . ALA B 1 271 ? 23.781 4.898 25.156 1 97.94 271 ALA B C 1
ATOM 7763 O O . ALA B 1 271 ? 24.75 4.133 25.281 1 97.94 271 ALA B O 1
ATOM 7764 N N . GLY B 1 272 ? 22.984 4.82 24.156 1 96.62 272 GLY B N 1
ATOM 7765 C CA . GLY B 1 272 ? 23.203 3.863 23.094 1 96.62 272 GLY B CA 1
ATOM 7766 C C . GLY B 1 272 ? 22.766 2.457 23.453 1 96.62 272 GLY B C 1
ATOM 7767 O O . GLY B 1 272 ? 23.234 1.484 22.859 1 96.62 272 GLY B O 1
ATOM 7768 N N . LYS B 1 273 ? 21.828 2.32 24.375 1 98.06 273 LYS B N 1
ATOM 7769 C CA . LYS B 1 273 ? 21.438 1.001 24.859 1 98.06 273 LYS B CA 1
ATOM 7770 C C . LYS B 1 273 ? 20.312 0.414 24.016 1 98.06 273 LYS B C 1
ATOM 7772 O O . LYS B 1 273 ? 20.047 -0.79 24.062 1 98.06 273 LYS B O 1
ATOM 7777 N N . GLY B 1 274 ? 19.688 1.223 23.234 1 98.38 274 GLY B N 1
ATOM 7778 C CA . GLY B 1 274 ? 18.594 0.771 22.391 1 98.38 274 GLY B CA 1
ATOM 7779 C C . GLY B 1 274 ? 17.391 1.688 22.422 1 98.38 274 GLY B C 1
ATOM 7780 O O . GLY B 1 274 ? 17.469 2.816 22.922 1 98.38 274 GLY B O 1
ATOM 7781 N N . PRO B 1 275 ? 16.312 1.238 21.844 1 98.88 275 PRO B N 1
ATOM 7782 C CA . PRO B 1 275 ? 15.086 2.035 21.844 1 98.88 275 PRO B CA 1
ATOM 7783 C C . PRO B 1 275 ? 14.344 1.964 23.188 1 98.88 275 PRO B C 1
ATOM 7785 O O . PRO B 1 275 ? 14.625 1.083 24 1 98.88 275 PRO B O 1
ATOM 7788 N N . ALA B 1 276 ? 13.477 2.902 23.344 1 98.94 276 ALA B N 1
ATOM 7789 C CA . ALA B 1 276 ? 12.594 2.922 24.5 1 98.94 276 ALA B CA 1
ATOM 7790 C C . ALA B 1 276 ? 11.141 3.139 24.078 1 98.94 276 ALA B C 1
ATOM 7792 O O . ALA B 1 276 ? 10.875 3.719 23.016 1 98.94 276 ALA B O 1
ATOM 7793 N N . LEU B 1 277 ? 10.25 2.574 24.828 1 98.94 277 LEU B N 1
ATOM 7794 C CA . LEU B 1 277 ? 8.828 2.795 24.625 1 98.94 277 LEU B CA 1
ATOM 7795 C C . LEU B 1 277 ? 8.156 3.24 25.922 1 98.94 277 LEU B C 1
ATOM 7797 O O . LEU B 1 277 ? 8.18 2.51 26.922 1 98.94 277 LEU B O 1
ATOM 7801 N N . VAL B 1 278 ? 7.668 4.461 25.938 1 98.94 278 VAL B N 1
ATOM 7802 C CA . VAL B 1 278 ? 6.887 4.98 27.047 1 98.94 278 VAL B CA 1
ATOM 7803 C C . VAL B 1 278 ? 5.398 4.922 26.719 1 98.94 278 VAL B C 1
ATOM 7805 O O . VAL B 1 278 ? 4.941 5.582 25.781 1 98.94 278 VAL B O 1
ATOM 7808 N N . HIS B 1 279 ? 4.727 4.07 27.453 1 98.88 279 HIS B N 1
ATOM 7809 C CA . HIS B 1 279 ? 3.285 3.891 27.328 1 98.88 279 HIS B CA 1
ATOM 7810 C C . HIS B 1 279 ? 2.541 4.723 28.375 1 98.88 279 HIS B C 1
ATOM 7812 O O . HIS B 1 279 ? 2.48 4.352 29.547 1 98.88 279 HIS B O 1
ATOM 7818 N N . GLY B 1 280 ? 2 5.93 27.875 1 98.88 280 GLY B N 1
ATOM 7819 C CA . GLY B 1 280 ? 1.294 6.824 28.781 1 98.88 280 GLY B CA 1
ATOM 7820 C C . GLY B 1 280 ? -0.215 6.715 28.672 1 98.88 280 GLY B C 1
ATOM 7821 O O . GLY B 1 280 ? -0.783 6.969 27.609 1 98.88 280 GLY B O 1
ATOM 7822 N N . HIS B 1 281 ? -0.868 6.312 29.766 1 98.56 281 HIS B N 1
ATOM 7823 C CA . HIS B 1 281 ? -2.324 6.359 29.812 1 98.56 281 HIS B CA 1
ATOM 7824 C C . HIS B 1 281 ? -2.826 7.785 30 1 98.56 281 HIS B C 1
ATOM 7826 O O . HIS B 1 281 ? -2.635 8.383 31.062 1 98.56 281 HIS B O 1
ATOM 7832 N N . VAL B 1 282 ? -3.426 8.312 28.984 1 98.56 282 VAL B N 1
ATOM 7833 C CA . VAL B 1 282 ? -3.941 9.672 29.031 1 98.56 282 VAL B CA 1
ATOM 7834 C C . VAL B 1 282 ? -5.461 9.656 28.891 1 98.56 282 VAL B C 1
ATOM 7836 O O . VAL B 1 282 ? -6.098 8.617 29.062 1 98.56 282 VAL B O 1
ATOM 7839 N N . ILE B 1 283 ? -6.051 10.859 28.812 1 98.06 283 ILE B N 1
ATOM 7840 C CA . ILE B 1 283 ? -7.496 10.961 28.656 1 98.06 283 ILE B CA 1
ATOM 7841 C C . ILE B 1 283 ? -7.812 11.766 27.391 1 98.06 283 ILE B C 1
ATOM 7843 O O . ILE B 1 283 ? -6.918 12.359 26.781 1 98.06 283 ILE B O 1
ATOM 7847 N N . ARG B 1 284 ? -8.992 11.758 26.938 1 96.94 284 ARG B N 1
ATOM 7848 C CA . ARG B 1 284 ? -9.5 12.578 25.844 1 96.94 284 ARG B CA 1
ATOM 7849 C C . ARG B 1 284 ? -10.805 13.266 26.219 1 96.94 284 ARG B C 1
ATOM 7851 O O . ARG B 1 284 ? -11.891 12.773 25.922 1 96.94 284 ARG B O 1
ATOM 7858 N N . PRO B 1 285 ? -10.703 14.414 26.891 1 95.38 285 PRO B N 1
ATOM 7859 C CA . PRO B 1 285 ? -11.891 15.094 27.406 1 95.38 285 PRO B CA 1
ATOM 7860 C C . PRO B 1 285 ? -12.711 15.766 26.297 1 95.38 285 PRO B C 1
ATOM 7862 O O . PRO B 1 285 ? -13.852 16.172 26.531 1 95.38 285 PRO B O 1
ATOM 7865 N N . TYR B 1 286 ? -12.133 15.977 25.156 1 94.69 286 TYR B N 1
ATOM 7866 C CA . TYR B 1 286 ? -12.836 16.5 23.984 1 94.69 286 TYR B CA 1
ATOM 7867 C C . TYR B 1 286 ? -13.109 15.406 22.969 1 94.69 286 TYR B C 1
ATOM 7869 O O . TYR B 1 286 ? -12.555 14.305 23.062 1 94.69 286 TYR B O 1
ATOM 7877 N N . SER B 1 287 ? -14.023 15.609 22 1 94.25 287 SER B N 1
ATOM 7878 C CA . SER B 1 287 ? -14.25 14.68 20.891 1 94.25 287 SER B CA 1
ATOM 7879 C C . SER B 1 287 ? -12.992 14.508 20.047 1 94.25 287 SER B C 1
ATOM 7881 O O . SER B 1 287 ? -12.031 15.266 20.203 1 94.25 287 SER B O 1
ATOM 7883 N N . HIS B 1 288 ? -13 13.398 19.344 1 94.12 288 HIS B N 1
ATOM 7884 C CA . HIS B 1 288 ? -11.859 13.156 18.469 1 94.12 288 HIS B CA 1
ATOM 7885 C C . HIS B 1 288 ? -11.508 14.406 17.672 1 94.12 288 HIS B C 1
ATOM 7887 O O . HIS B 1 288 ? -10.359 14.859 17.688 1 94.12 288 HIS B O 1
ATOM 7893 N N . SER B 1 289 ? -12.359 14.945 16.906 1 92.12 289 SER B N 1
ATOM 7894 C CA . SER B 1 289 ? -12.336 16.234 16.234 1 92.12 289 SER B CA 1
ATOM 7895 C C . SER B 1 289 ? -13.633 17 16.453 1 92.12 289 SER B C 1
ATOM 7897 O O . SER B 1 289 ? -14.578 16.484 17.047 1 92.12 289 SER B O 1
ATOM 7899 N N . LEU B 1 290 ? -13.68 18.188 16.031 1 90.06 290 LEU B N 1
ATOM 7900 C CA . LEU B 1 290 ? -14.891 18.984 16.203 1 90.06 290 LEU B CA 1
ATOM 7901 C C . LEU B 1 290 ? -16.031 18.438 15.352 1 90.06 290 LEU B C 1
ATOM 7903 O O . LEU B 1 290 ? -17.203 18.766 15.578 1 90.06 290 LEU B O 1
ATOM 7907 N N . SER B 1 291 ? -15.664 17.531 14.445 1 86.44 291 SER B N 1
ATOM 7908 C CA . SER B 1 291 ? -16.688 16.906 13.609 1 86.44 291 SER B CA 1
ATOM 7909 C C . SER B 1 291 ? -17.219 15.625 14.242 1 86.44 291 SER B C 1
ATOM 7911 O O . SER B 1 291 ? -18.141 15.008 13.719 1 86.44 291 SER B O 1
ATOM 7913 N N . ASP B 1 292 ? -16.641 15.266 15.305 1 92.62 292 ASP B N 1
ATOM 7914 C CA . ASP B 1 292 ? -17.031 14.078 16.062 1 92.62 292 ASP B CA 1
ATOM 7915 C C . ASP B 1 292 ? -17.844 14.445 17.297 1 92.62 292 ASP B C 1
ATOM 7917 O O . ASP B 1 292 ? -17.844 15.602 17.719 1 92.62 292 ASP B O 1
ATOM 7921 N N . ASP B 1 293 ? -18.641 13.508 17.75 1 94.5 293 ASP B N 1
ATOM 7922 C CA . ASP B 1 293 ? -19.375 13.609 19.016 1 94.5 293 ASP B CA 1
ATOM 7923 C C . ASP B 1 293 ? -19.156 12.367 19.859 1 94.5 293 ASP B C 1
ATOM 7925 O O . ASP B 1 293 ? -19.828 11.352 19.672 1 94.5 293 ASP B O 1
ATOM 7929 N N . GLU B 1 294 ? -18.234 12.453 20.797 1 94.5 294 GLU B N 1
ATOM 7930 C CA . GLU B 1 294 ? -17.844 11.297 21.578 1 94.5 294 GLU B CA 1
ATOM 7931 C C . GLU B 1 294 ? -19 10.773 22.422 1 94.5 294 GLU B C 1
ATOM 7933 O O . GLU B 1 294 ? -19.016 9.609 22.828 1 94.5 294 GLU B O 1
ATOM 7938 N N . ARG B 1 295 ? -20.234 11.508 22.781 1 93.56 295 ARG B N 1
ATOM 7939 C CA . ARG B 1 295 ? -21.406 11.094 23.562 1 93.56 295 ARG B CA 1
ATOM 7940 C C . ARG B 1 295 ? -22.156 9.977 22.844 1 93.56 295 ARG B C 1
ATOM 7942 O O . ARG B 1 295 ? -22.984 9.297 23.453 1 93.56 295 ARG B O 1
ATOM 7949 N N . LEU B 1 296 ? -21.766 9.789 21.516 1 95.88 296 LEU B N 1
ATOM 7950 C CA . LEU B 1 296 ? -22.453 8.773 20.75 1 95.88 296 LEU B CA 1
ATOM 7951 C C . LEU B 1 296 ? -21.906 7.383 21.047 1 95.88 296 LEU B C 1
ATOM 7953 O O . LEU B 1 296 ? -22.562 6.375 20.781 1 95.88 296 LEU B O 1
ATOM 7957 N N . TYR B 1 297 ? -20.656 7.328 21.625 1 95.25 297 TYR B N 1
ATOM 7958 C CA . TYR B 1 297 ? -20.078 6.004 21.797 1 95.25 297 TYR B CA 1
ATOM 7959 C C . TYR B 1 297 ? -19.359 5.891 23.141 1 95.25 297 TYR B C 1
ATOM 7961 O O . TYR B 1 297 ? -18.844 4.832 23.484 1 95.25 297 TYR B O 1
ATOM 7969 N N . ARG B 1 298 ? -19.266 6.945 23.891 1 94.88 298 ARG B N 1
ATOM 7970 C CA . ARG B 1 298 ? -18.75 6.93 25.266 1 94.88 298 ARG B CA 1
ATOM 7971 C C . ARG B 1 298 ? -19.844 7.289 26.266 1 94.88 298 ARG B C 1
ATOM 7973 O O . ARG B 1 298 ? -20.562 8.266 26.062 1 94.88 298 ARG B O 1
ATOM 7980 N N . SER B 1 299 ? -19.938 6.562 27.312 1 93.19 299 SER B N 1
ATOM 7981 C CA . SER B 1 299 ? -20.969 6.812 28.328 1 93.19 299 SER B CA 1
ATOM 7982 C C . SER B 1 299 ? -20.641 8.055 29.156 1 93.19 299 SER B C 1
ATOM 7984 O O . SER B 1 299 ? -19.484 8.477 29.219 1 93.19 299 SER B O 1
ATOM 7986 N N . ALA B 1 300 ? -21.672 8.617 29.766 1 93.88 300 ALA B N 1
ATOM 7987 C CA . ALA B 1 300 ? -21.484 9.766 30.656 1 93.88 300 ALA B CA 1
ATOM 7988 C C . ALA B 1 300 ? -20.531 9.438 31.797 1 93.88 300 ALA B C 1
ATOM 7990 O O . ALA B 1 300 ? -19.734 10.281 32.219 1 93.88 300 ALA B O 1
ATOM 7991 N N . ALA B 1 301 ? -20.656 8.242 32.281 1 93.12 301 ALA B N 1
ATOM 7992 C CA . ALA B 1 301 ? -19.797 7.805 33.375 1 93.12 301 ALA B CA 1
ATOM 7993 C C . ALA B 1 301 ? -18.328 7.805 32.969 1 93.12 301 ALA B C 1
ATOM 7995 O O . ALA B 1 301 ? -17.453 8.188 33.719 1 93.12 301 ALA B O 1
ATOM 7996 N N . GLU B 1 302 ? -18.078 7.344 31.766 1 92.75 302 GLU B N 1
ATOM 7997 C CA . GLU B 1 302 ? -16.703 7.328 31.25 1 92.75 302 GLU B CA 1
ATOM 7998 C C . GLU B 1 302 ? -16.172 8.742 31.094 1 92.75 302 GLU B C 1
ATOM 8000 O O . GLU B 1 302 ? -15 9.008 31.406 1 92.75 302 GLU B O 1
ATOM 8005 N N . LEU B 1 303 ? -16.953 9.633 30.609 1 94.88 303 LEU B N 1
ATOM 8006 C CA . LEU B 1 303 ? -16.547 11.023 30.406 1 94.88 303 LEU B CA 1
ATOM 8007 C C . LEU B 1 303 ? -16.281 11.711 31.734 1 94.88 303 LEU B C 1
ATOM 8009 O O . LEU B 1 303 ? -15.336 12.492 31.859 1 94.88 303 LEU B O 1
ATOM 8013 N N . GLU B 1 304 ? -17.078 11.422 32.719 1 94.94 304 GLU B N 1
ATOM 8014 C CA . GLU B 1 304 ? -16.875 11.977 34.031 1 94.94 304 GLU B CA 1
ATOM 8015 C C . GLU B 1 304 ? -15.578 11.461 34.656 1 94.94 304 GLU B C 1
ATOM 8017 O O . GLU B 1 304 ? -14.859 12.219 35.312 1 94.94 304 GLU B O 1
ATOM 8022 N N . ALA B 1 305 ? -15.367 10.195 34.469 1 94.44 305 ALA B N 1
ATOM 8023 C CA . ALA B 1 305 ? -14.133 9.609 34.969 1 94.44 305 ALA B CA 1
ATOM 8024 C C . ALA B 1 305 ? -12.914 10.281 34.344 1 94.44 305 ALA B C 1
ATOM 8026 O O . ALA B 1 305 ? -11.906 10.5 35.031 1 94.44 305 ALA B O 1
ATOM 8027 N N . ASP B 1 306 ? -12.953 10.625 33.125 1 94.25 306 ASP B N 1
ATOM 8028 C CA . ASP B 1 306 ? -11.875 11.352 32.438 1 94.25 306 ASP B CA 1
ATOM 8029 C C . ASP B 1 306 ? -11.695 12.742 33.062 1 94.25 306 ASP B C 1
ATOM 8031 O O . ASP B 1 306 ? -10.57 13.18 33.281 1 94.25 306 ASP B O 1
ATOM 8035 N N . ALA B 1 307 ? -12.781 13.391 33.25 1 93.12 307 ALA B N 1
ATOM 8036 C CA . ALA B 1 307 ? -12.742 14.758 33.781 1 93.12 307 ALA B CA 1
ATOM 8037 C C . ALA B 1 307 ? -12.023 14.812 35.125 1 93.12 307 ALA B C 1
ATOM 8039 O O . ALA B 1 307 ? -11.32 15.773 35.406 1 93.12 307 ALA B O 1
ATOM 8040 N N . LEU B 1 308 ? -12.172 13.773 35.875 1 94.5 308 LEU B N 1
ATOM 8041 C CA . LEU B 1 308 ? -11.586 13.711 37.219 1 94.5 308 LEU B CA 1
ATOM 8042 C C . LEU B 1 308 ? -10.078 13.516 37.156 1 94.5 308 LEU B C 1
ATOM 8044 O O . LEU B 1 308 ? -9.367 13.758 38.125 1 94.5 308 LEU B O 1
ATOM 8048 N N . ARG B 1 309 ? -9.617 13.133 35.969 1 96.12 309 ARG B N 1
ATOM 8049 C CA . ARG B 1 309 ? -8.203 12.844 35.812 1 96.12 309 ARG B CA 1
ATOM 8050 C C . ARG B 1 309 ? -7.52 13.898 34.938 1 96.12 309 ARG B C 1
ATOM 8052 O O . ARG B 1 309 ? -6.383 13.719 34.5 1 96.12 309 ARG B O 1
ATOM 8059 N N . ASP B 1 310 ? -8.156 15 34.719 1 97.94 310 ASP B N 1
ATOM 8060 C CA . ASP B 1 310 ? -7.617 16.031 33.844 1 97.94 310 ASP B CA 1
ATOM 8061 C C . ASP B 1 310 ? -6.266 16.531 34.344 1 97.94 310 ASP B C 1
ATOM 8063 O O . ASP B 1 310 ? -6.148 16.969 35.5 1 97.94 310 ASP B O 1
ATOM 8067 N N . PRO B 1 311 ? -5.262 16.5 33.469 1 98.44 311 PRO B N 1
ATOM 8068 C CA . PRO B 1 311 ? -3.908 16.828 33.938 1 98.44 311 PRO B CA 1
ATOM 8069 C C . PRO B 1 311 ? -3.754 18.297 34.312 1 98.44 311 PRO B C 1
ATOM 8071 O O . PRO B 1 311 ? -2.891 18.641 35.125 1 98.44 311 PRO B O 1
ATOM 8074 N N . ILE B 1 312 ? -4.551 19.25 33.75 1 98.12 312 ILE B N 1
ATOM 8075 C CA . ILE B 1 312 ? -4.465 20.672 34.062 1 98.12 312 ILE B CA 1
ATOM 8076 C C . ILE B 1 312 ? -4.844 20.891 35.531 1 98.12 312 ILE B C 1
ATOM 8078 O O . ILE B 1 312 ? -4.074 21.469 36.312 1 98.12 312 ILE B O 1
ATOM 8082 N N . SER B 1 313 ? -6.043 20.359 35.906 1 96.94 313 SER B N 1
ATOM 8083 C CA . SER B 1 313 ? -6.52 20.516 37.281 1 96.94 313 SER B CA 1
ATOM 8084 C C . SER B 1 313 ? -5.617 19.781 38.25 1 96.94 313 SER B C 1
ATOM 8086 O O . SER B 1 313 ? -5.367 20.266 39.375 1 96.94 313 SER B O 1
ATOM 8088 N N . ARG B 1 314 ? -5.152 18.641 37.844 1 96.38 314 ARG B N 1
ATOM 8089 C CA . ARG B 1 314 ? -4.273 17.844 38.688 1 96.38 314 ARG B CA 1
ATOM 8090 C C . ARG B 1 314 ? -2.992 18.609 39 1 96.38 314 ARG B C 1
ATOM 8092 O O . ARG B 1 314 ? -2.562 18.641 40.156 1 96.38 314 ARG B O 1
ATOM 8099 N N . MET B 1 315 ? -2.352 19.156 38.031 1 97.5 315 MET B N 1
ATOM 8100 C CA . MET B 1 315 ? -1.104 19.891 38.25 1 97.5 315 MET B CA 1
ATOM 8101 C C . MET B 1 315 ? -1.342 21.172 39.062 1 97.5 315 MET B C 1
ATOM 8103 O O . MET B 1 315 ? -0.533 21.516 39.906 1 97.5 315 MET B O 1
ATOM 8107 N N . GLN B 1 316 ? -2.4 21.828 38.719 1 96.75 316 GLN B N 1
ATOM 8108 C CA . GLN B 1 316 ? -2.754 23.047 39.469 1 96.75 316 GLN B CA 1
ATOM 8109 C C . GLN B 1 316 ? -2.867 22.75 40.969 1 96.75 316 GLN B C 1
ATOM 8111 O O . GLN B 1 316 ? -2.27 23.453 41.781 1 96.75 316 GLN B O 1
ATOM 8116 N N . MET B 1 317 ? -3.615 21.734 41.312 1 96.06 317 MET B N 1
ATOM 8117 C CA . MET B 1 317 ? -3.828 21.344 42.688 1 96.06 317 MET B CA 1
ATOM 8118 C C . MET B 1 317 ? -2.516 20.938 43.344 1 96.06 317 MET B C 1
ATOM 8120 O O . MET B 1 317 ? -2.279 21.234 44.531 1 96.06 317 MET B O 1
ATOM 8124 N N . TRP B 1 318 ? -1.741 20.25 42.594 1 95.75 318 TRP B N 1
ATOM 8125 C CA . TRP B 1 318 ? -0.459 19.797 43.125 1 95.75 318 TRP B CA 1
ATOM 8126 C C . TRP B 1 318 ? 0.448 20.984 43.438 1 95.75 318 TRP B C 1
ATOM 8128 O O . TRP B 1 318 ? 1.104 21 44.5 1 95.75 318 TRP B O 1
ATOM 8138 N N . LEU B 1 319 ? 0.549 22.031 42.594 1 96.75 319 LEU B N 1
ATOM 8139 C CA . LEU B 1 319 ? 1.374 23.203 42.812 1 96.75 319 LEU B CA 1
ATOM 8140 C C . LEU B 1 319 ? 0.915 23.984 44.031 1 96.75 319 LEU B C 1
ATOM 8142 O O . LEU B 1 319 ? 1.739 24.531 44.781 1 96.75 319 LEU B O 1
ATOM 8146 N N . LEU B 1 320 ? -0.409 24 44.25 1 96.56 320 LEU B N 1
ATOM 8147 C CA . LEU B 1 320 ? -0.983 24.672 45.406 1 96.56 320 LEU B CA 1
ATOM 8148 C C . LEU B 1 320 ? -0.622 23.938 46.688 1 96.56 320 LEU B C 1
ATOM 8150 O O . LEU B 1 320 ? -0.176 24.547 47.656 1 96.56 320 LEU B O 1
ATOM 8154 N N . ARG B 1 321 ? -0.78 22.656 46.594 1 95.62 321 ARG B N 1
ATOM 8155 C CA . ARG B 1 321 ? -0.543 21.828 47.781 1 95.62 321 ARG B CA 1
ATOM 8156 C C . ARG B 1 321 ? 0.922 21.875 48.188 1 95.62 321 ARG B C 1
ATOM 8158 O O . ARG B 1 321 ? 1.232 21.922 49.375 1 95.62 321 ARG B O 1
ATOM 8165 N N . GLU B 1 322 ? 1.806 21.922 47.25 1 94.62 322 GLU B N 1
ATOM 8166 C CA . GLU B 1 322 ? 3.238 21.891 47.531 1 94.62 322 GLU B CA 1
ATOM 8167 C C . GLU B 1 322 ? 3.77 23.297 47.812 1 94.62 322 GLU B C 1
ATOM 8169 O O . GLU B 1 322 ? 4.957 23.469 48.094 1 94.62 322 GLU B O 1
ATOM 8174 N N . GLY B 1 323 ? 2.973 24.297 47.625 1 94 323 GLY B N 1
ATOM 8175 C CA . GLY B 1 323 ? 3.346 25.672 47.906 1 94 323 GLY B CA 1
ATOM 8176 C C . GLY B 1 323 ? 4.277 26.266 46.875 1 94 323 GLY B C 1
ATOM 8177 O O . GLY B 1 323 ? 5.039 27.188 47.188 1 94 323 GLY B O 1
ATOM 8178 N N . ILE B 1 324 ? 4.289 25.688 45.781 1 95.5 324 ILE B N 1
ATOM 8179 C CA . ILE B 1 324 ? 5.121 26.203 44.688 1 95.5 324 ILE B CA 1
ATOM 8180 C C . ILE B 1 324 ? 4.516 27.5 44.156 1 95.5 324 ILE B C 1
ATOM 8182 O O . ILE B 1 324 ? 5.234 28.469 43.906 1 95.5 324 ILE B O 1
ATOM 8186 N N . LEU B 1 325 ? 3.195 27.516 43.969 1 96.62 325 LEU B N 1
ATOM 8187 C CA . LEU B 1 325 ? 2.404 28.688 43.625 1 96.62 325 LEU B CA 1
ATOM 8188 C C . LEU B 1 325 ? 1.189 28.812 44.531 1 96.62 325 LEU B C 1
ATOM 8190 O O . LEU B 1 325 ? 0.643 27.812 45 1 96.62 325 LEU B O 1
ATOM 8194 N N . ASP B 1 326 ? 0.76 29.984 44.781 1 97 326 ASP B N 1
ATOM 8195 C CA . ASP B 1 326 ? -0.522 30.203 45.438 1 97 326 ASP B CA 1
ATOM 8196 C C . ASP B 1 326 ? -1.615 30.547 44.438 1 97 326 ASP B C 1
ATOM 8198 O O . ASP B 1 326 ? -1.357 30.609 43.219 1 97 326 ASP B O 1
ATOM 8202 N N . ALA B 1 327 ? -2.746 30.734 44.875 1 97.38 327 ALA B N 1
ATOM 8203 C CA . ALA B 1 327 ? -3.908 30.922 44 1 97.38 327 ALA B CA 1
ATOM 8204 C C . ALA B 1 327 ? -3.746 32.188 43.156 1 97.38 327 ALA B C 1
ATOM 8206 O O . ALA B 1 327 ? -4.125 32.188 41.969 1 97.38 327 ALA B O 1
ATOM 8207 N N . ASP B 1 328 ? -3.203 33.188 43.719 1 97.62 328 ASP B N 1
ATOM 8208 C CA . ASP B 1 328 ? -3.016 34.469 43 1 97.62 328 ASP B CA 1
ATOM 8209 C C . ASP B 1 328 ? -1.986 34.312 41.875 1 97.62 328 ASP B C 1
ATOM 8211 O O . ASP B 1 328 ? -2.168 34.844 40.781 1 97.62 328 ASP B O 1
ATOM 8215 N N . ALA B 1 329 ? -0.916 33.656 42.25 1 97.75 329 ALA B N 1
ATOM 8216 C CA . ALA B 1 329 ? 0.133 33.406 41.25 1 97.75 329 ALA B CA 1
ATOM 8217 C C . ALA B 1 329 ? -0.388 32.562 40.094 1 97.75 329 ALA B C 1
ATOM 8219 O O . ALA B 1 329 ? -0.037 32.812 38.938 1 97.75 329 ALA B O 1
ATOM 8220 N N . ILE B 1 330 ? -1.185 31.547 40.344 1 97.94 330 ILE B N 1
ATOM 8221 C CA . ILE B 1 330 ? -1.789 30.703 39.312 1 97.94 330 ILE B CA 1
ATOM 8222 C C . ILE B 1 330 ? -2.701 31.562 38.406 1 97.94 330 ILE B C 1
ATOM 8224 O O . ILE B 1 330 ? -2.629 31.484 37.188 1 97.94 330 ILE B O 1
ATOM 8228 N N . ASN B 1 331 ? -3.547 32.344 39.031 1 97.81 331 ASN B N 1
ATOM 8229 C CA . ASN B 1 331 ? -4.457 33.219 38.281 1 97.81 331 ASN B CA 1
ATOM 8230 C C . ASN B 1 331 ? -3.703 34.156 37.375 1 97.81 331 ASN B C 1
ATOM 8232 O O . ASN B 1 331 ? -4.113 34.406 36.25 1 97.81 331 ASN B O 1
ATOM 8236 N N . ARG B 1 332 ? -2.674 34.75 37.906 1 98.06 332 ARG B N 1
ATOM 8237 C CA . ARG B 1 332 ? -1.855 35.656 37.094 1 98.06 332 ARG B CA 1
ATOM 8238 C C . ARG B 1 332 ? -1.231 34.938 35.906 1 98.06 332 ARG B C 1
ATOM 8240 O O . ARG B 1 332 ? -1.235 35.469 34.781 1 98.06 332 ARG B O 1
ATOM 8247 N N . LEU B 1 333 ? -0.688 33.812 36.188 1 98.25 333 LEU B N 1
ATOM 8248 C CA . LEU B 1 333 ? -0.081 33 35.125 1 98.25 333 LEU B CA 1
ATOM 8249 C C . LEU B 1 333 ? -1.105 32.656 34.062 1 98.25 333 LEU B C 1
ATOM 8251 O O . LEU B 1 333 ? -0.823 32.781 32.875 1 98.25 333 LEU B O 1
ATOM 8255 N N . GLU B 1 334 ? -2.252 32.188 34.406 1 98.44 334 GLU B N 1
ATOM 8256 C CA . GLU B 1 334 ? -3.314 31.812 33.5 1 98.44 334 GLU B CA 1
ATOM 8257 C C . GLU B 1 334 ? -3.781 33 32.656 1 98.44 334 GLU B C 1
ATOM 8259 O O . GLU B 1 334 ? -4.039 32.875 31.469 1 98.44 334 GLU B O 1
ATOM 8264 N N . ARG B 1 335 ? -3.9 34.156 33.281 1 98.38 335 ARG B N 1
ATOM 8265 C CA . ARG B 1 335 ? -4.277 35.375 32.562 1 98.38 335 ARG B CA 1
ATOM 8266 C C . ARG B 1 335 ? -3.232 35.75 31.516 1 98.38 335 ARG B C 1
ATOM 8268 O O . ARG B 1 335 ? -3.574 36.156 30.406 1 98.38 335 ARG B O 1
ATOM 8275 N N . GLN B 1 336 ? -2.029 35.625 31.922 1 98.44 336 GLN B N 1
ATOM 8276 C CA . GLN B 1 336 ? -0.941 35.906 30.984 1 98.44 336 GLN B CA 1
ATOM 8277 C C . GLN B 1 336 ? -0.999 34.969 29.781 1 98.44 336 GLN B C 1
ATOM 8279 O O . GLN B 1 336 ? -0.796 35.406 28.641 1 98.44 336 GLN B O 1
ATOM 8284 N N . VAL B 1 337 ? -1.25 33.688 30.031 1 98.69 337 VAL B N 1
ATOM 8285 C CA . VAL B 1 337 ? -1.363 32.719 28.953 1 98.69 337 VAL B CA 1
ATOM 8286 C C . VAL B 1 337 ? -2.559 33.062 28.062 1 98.69 337 VAL B C 1
ATOM 8288 O O . VAL B 1 337 ? -2.459 33 26.844 1 98.69 337 VAL B O 1
ATOM 8291 N N . ASP B 1 338 ? -3.66 33.375 28.656 1 98.62 338 ASP B N 1
ATOM 8292 C CA . ASP B 1 338 ? -4.859 33.719 27.906 1 98.62 338 ASP B CA 1
ATOM 8293 C C . ASP B 1 338 ? -4.602 34.906 26.984 1 98.62 338 ASP B C 1
ATOM 8295 O O . ASP B 1 338 ? -5.059 34.938 25.844 1 98.62 338 ASP B O 1
ATOM 8299 N N . GLU B 1 339 ? -3.898 35.875 27.484 1 98.5 339 GLU B N 1
ATOM 8300 C CA . GLU B 1 339 ? -3.551 37.062 26.703 1 98.5 339 GLU B CA 1
ATOM 8301 C C . GLU B 1 339 ? -2.613 36.688 25.547 1 98.5 339 GLU B C 1
ATOM 8303 O O . GLU B 1 339 ? -2.752 37.219 24.453 1 98.5 339 GLU B O 1
ATOM 8308 N N . GLU B 1 340 ? -1.69 35.906 25.875 1 98.56 340 GLU B N 1
ATOM 8309 C CA . GLU B 1 340 ? -0.771 35.406 24.844 1 98.56 340 GLU B CA 1
ATOM 8310 C C . GLU B 1 340 ? -1.521 34.75 23.703 1 98.56 340 GLU B C 1
ATOM 8312 O O . GLU B 1 340 ? -1.271 35.031 22.531 1 98.56 340 GLU B O 1
ATOM 8317 N N . VAL B 1 341 ? -2.438 33.844 24.016 1 98.81 341 VAL B N 1
ATOM 8318 C CA . VAL B 1 341 ? -3.215 33.094 23.031 1 98.81 341 VAL B CA 1
ATOM 8319 C C . VAL B 1 341 ? -4.102 34.031 22.234 1 98.81 341 VAL B C 1
ATOM 8321 O O . VAL B 1 341 ? -4.215 33.938 21.016 1 98.81 341 VAL B O 1
ATOM 8324 N N . GLN B 1 342 ? -4.715 35 22.938 1 98.5 342 GLN B N 1
ATOM 8325 C CA . GLN B 1 342 ? -5.598 35.969 22.281 1 98.5 342 GLN B CA 1
ATOM 8326 C C . GLN B 1 342 ? -4.828 36.812 21.281 1 98.5 342 GLN B C 1
ATOM 8328 O O . GLN B 1 342 ? -5.281 37.031 20.156 1 98.5 342 GLN B O 1
ATOM 8333 N N . ARG B 1 343 ? -3.686 37.312 21.672 1 98.5 343 ARG B N 1
ATOM 8334 C CA . ARG B 1 343 ? -2.863 38.125 20.797 1 98.5 343 ARG B CA 1
ATOM 8335 C C . ARG B 1 343 ? -2.42 37.344 19.562 1 98.5 343 ARG B C 1
ATOM 8337 O O . ARG B 1 343 ? -2.453 37.875 18.438 1 98.5 343 ARG B O 1
ATOM 8344 N N . ALA B 1 344 ? -2.01 36.156 19.812 1 98.69 344 ALA B N 1
ATOM 8345 C CA . ALA B 1 344 ? -1.597 35.312 18.719 1 98.69 344 ALA B CA 1
ATOM 8346 C C . ALA B 1 344 ? -2.752 35.031 17.75 1 98.69 344 ALA B C 1
ATOM 8348 O O . ALA B 1 344 ? -2.564 35.031 16.531 1 98.69 344 ALA B O 1
ATOM 8349 N N . ALA B 1 345 ? -3.936 34.75 18.266 1 98.75 345 ALA B N 1
ATOM 8350 C CA . ALA B 1 345 ? -5.121 34.5 17.453 1 98.75 345 ALA B CA 1
ATOM 8351 C C . ALA B 1 345 ? -5.461 35.719 16.594 1 98.75 345 ALA B C 1
ATOM 8353 O O . ALA B 1 345 ? -5.789 35.594 15.422 1 98.75 345 ALA B O 1
ATOM 8354 N N . ASP B 1 346 ? -5.414 36.938 17.203 1 98.31 346 ASP B N 1
ATOM 8355 C CA . ASP B 1 346 ? -5.707 38.156 16.484 1 98.31 346 ASP B CA 1
ATOM 8356 C C . ASP B 1 346 ? -4.75 38.344 15.312 1 98.31 346 ASP B C 1
ATOM 8358 O O . ASP B 1 346 ? -5.172 38.719 14.211 1 98.31 346 ASP B O 1
ATOM 8362 N N . ARG B 1 347 ? -3.531 38.094 15.547 1 98.25 347 ARG B N 1
ATOM 8363 C CA . ARG B 1 347 ? -2.521 38.219 14.5 1 98.25 347 ARG B CA 1
ATOM 8364 C C . ARG B 1 347 ? -2.729 37.188 13.398 1 98.25 347 ARG B C 1
ATOM 8366 O O . ARG B 1 347 ? -2.609 37.5 12.219 1 98.25 347 ARG B O 1
ATOM 8373 N N . ALA B 1 348 ? -3.025 36 13.797 1 98.5 348 ALA B N 1
ATOM 8374 C CA . ALA B 1 348 ? -3.188 34.906 12.836 1 98.5 348 ALA B CA 1
ATOM 8375 C C . ALA B 1 348 ? -4.375 35.188 11.914 1 98.5 348 ALA B C 1
ATOM 8377 O O . ALA B 1 348 ? -4.277 35 10.695 1 98.5 348 ALA B O 1
ATOM 8378 N N . VAL B 1 349 ? -5.508 35.562 12.453 1 98.12 349 VAL B N 1
ATOM 8379 C CA . VAL B 1 349 ? -6.734 35.781 11.695 1 98.12 349 VAL B CA 1
ATOM 8380 C C . VAL B 1 349 ? -6.547 36.938 10.719 1 98.12 349 VAL B C 1
ATOM 8382 O O . VAL B 1 349 ? -7.148 36.938 9.648 1 98.12 349 VAL B O 1
ATOM 8385 N N . MET B 1 350 ? -5.594 37.844 11.047 1 97.88 350 MET B N 1
ATOM 8386 C CA . MET B 1 350 ? -5.355 39 10.211 1 97.88 350 MET B CA 1
ATOM 8387 C C . MET B 1 350 ? -4.23 38.75 9.211 1 97.88 350 MET B C 1
ATOM 8389 O O . MET B 1 350 ? -3.953 39.594 8.352 1 97.88 350 MET B O 1
ATOM 8393 N N . ALA B 1 351 ? -3.625 37.656 9.328 1 98.25 351 ALA B N 1
ATOM 8394 C CA . ALA B 1 351 ? -2.482 37.344 8.477 1 98.25 351 ALA B CA 1
ATOM 8395 C C . ALA B 1 351 ? -2.91 37.219 7.016 1 98.25 351 ALA B C 1
ATOM 8397 O O . ALA B 1 351 ? -4.055 36.844 6.73 1 98.25 351 ALA B O 1
ATOM 8398 N N . ALA B 1 352 ? -1.996 37.406 6.109 1 97.94 352 ALA B N 1
ATOM 8399 C CA . ALA B 1 352 ? -2.254 37.281 4.68 1 97.94 352 ALA B CA 1
ATOM 8400 C C . ALA B 1 352 ? -2.488 35.812 4.301 1 97.94 352 ALA B C 1
ATOM 8402 O O . ALA B 1 352 ? -1.859 34.906 4.859 1 97.94 352 ALA B O 1
ATOM 8403 N N . LEU B 1 353 ? -3.355 35.594 3.377 1 97.38 353 LEU B N 1
ATOM 8404 C CA . LEU B 1 353 ? -3.625 34.25 2.84 1 97.38 353 LEU B CA 1
ATOM 8405 C C . LEU B 1 353 ? -2.674 33.938 1.692 1 97.38 353 LEU B C 1
ATOM 8407 O O . LEU B 1 353 ? -2.072 34.844 1.104 1 97.38 353 LEU B O 1
ATOM 8411 N N . PRO B 1 354 ? -2.469 32.688 1.442 1 97.38 354 PRO B N 1
ATOM 8412 C CA . PRO B 1 354 ? -1.567 32.312 0.348 1 97.38 354 PRO B CA 1
ATOM 8413 C C . PRO B 1 354 ? -2.119 32.688 -1.023 1 97.38 354 PRO B C 1
ATOM 8415 O O . PRO B 1 354 ? -3.326 32.906 -1.175 1 97.38 354 PRO B O 1
ATOM 8418 N N . THR B 1 355 ? -1.202 32.781 -1.999 1 95.88 355 THR B N 1
ATOM 8419 C CA . THR B 1 355 ? -1.576 33.094 -3.377 1 95.88 355 THR B CA 1
ATOM 8420 C C . THR B 1 355 ? -1.492 31.844 -4.246 1 95.88 355 THR B C 1
ATOM 8422 O O . THR B 1 355 ? -0.863 30.859 -3.859 1 95.88 355 THR B O 1
ATOM 8425 N N . VAL B 1 356 ? -2.057 31.938 -5.355 1 94.56 356 VAL B N 1
ATOM 8426 C CA . VAL B 1 356 ? -2.197 30.797 -6.258 1 94.56 356 VAL B CA 1
ATOM 8427 C C . VAL B 1 356 ? -0.82 30.344 -6.727 1 94.56 356 VAL B C 1
ATOM 8429 O O . VAL B 1 356 ? -0.593 29.141 -6.918 1 94.56 356 VAL B O 1
ATOM 8432 N N . ASP B 1 357 ? 0.027 31.234 -6.844 1 93.38 357 ASP B N 1
ATOM 8433 C CA . ASP B 1 357 ? 1.353 30.922 -7.363 1 93.38 357 ASP B CA 1
ATOM 8434 C C . ASP B 1 357 ? 2.146 30.078 -6.367 1 93.38 357 ASP B C 1
ATOM 8436 O O . ASP B 1 357 ? 3.137 29.438 -6.734 1 93.38 357 ASP B O 1
ATOM 8440 N N . SER B 1 358 ? 1.671 30.031 -5.141 1 95.5 358 SER B N 1
ATOM 8441 C CA . SER B 1 358 ? 2.389 29.297 -4.098 1 95.5 358 SER B CA 1
ATOM 8442 C C . SER B 1 358 ? 2.09 27.797 -4.168 1 95.5 358 SER B C 1
ATOM 8444 O O . SER B 1 358 ? 2.814 27 -3.584 1 95.5 358 SER B O 1
ATOM 8446 N N . ILE B 1 359 ? 1.104 27.422 -4.957 1 96.38 359 ILE B N 1
ATOM 8447 C CA . ILE B 1 359 ? 0.611 26.047 -4.98 1 96.38 359 ILE B CA 1
ATOM 8448 C C . ILE B 1 359 ? 1.723 25.109 -5.445 1 96.38 359 ILE B C 1
ATOM 8450 O O . ILE B 1 359 ? 1.911 24.031 -4.879 1 96.38 359 ILE B O 1
ATOM 8454 N N . MET B 1 360 ? 2.506 25.5 -6.379 1 96.06 360 MET B N 1
ATOM 8455 C CA . MET B 1 360 ? 3.459 24.594 -7.023 1 96.06 360 MET B CA 1
ATOM 8456 C C . MET B 1 360 ? 4.832 24.688 -6.371 1 96.06 360 MET B C 1
ATOM 8458 O O . MET B 1 360 ? 5.723 23.891 -6.664 1 96.06 360 MET B O 1
ATOM 8462 N N . ARG B 1 361 ? 4.957 25.641 -5.445 1 95.25 361 ARG B N 1
ATOM 8463 C CA . ARG B 1 361 ? 6.25 25.797 -4.785 1 95.25 361 ARG B CA 1
ATOM 8464 C C . ARG B 1 361 ? 6.617 24.547 -4.008 1 95.25 361 ARG B C 1
ATOM 8466 O O . ARG B 1 361 ? 5.758 23.922 -3.369 1 95.25 361 ARG B O 1
ATOM 8473 N N . HIS B 1 362 ? 7.84 24.062 -4.133 1 95.31 362 HIS B N 1
ATOM 8474 C CA . HIS B 1 362 ? 8.43 22.984 -3.359 1 95.31 362 HIS B CA 1
ATOM 8475 C C . HIS B 1 362 ? 7.867 21.625 -3.789 1 95.31 362 HIS B C 1
ATOM 8477 O O . HIS B 1 362 ? 8.094 20.625 -3.121 1 95.31 362 HIS B O 1
ATOM 8483 N N . MET B 1 363 ? 7.129 21.562 -4.898 1 96.19 363 MET B N 1
ATOM 8484 C CA . MET B 1 363 ? 6.707 20.266 -5.414 1 96.19 363 MET B CA 1
ATOM 8485 C C . MET B 1 363 ? 7.914 19.438 -5.848 1 96.19 363 MET B C 1
ATOM 8487 O O . MET B 1 363 ? 7.953 18.219 -5.625 1 96.19 363 MET B O 1
ATOM 8491 N N . TYR B 1 364 ? 8.836 20.062 -6.484 1 96.69 364 TYR B N 1
ATOM 8492 C CA . TYR B 1 364 ? 10.148 19.531 -6.848 1 96.69 364 TYR B CA 1
ATOM 8493 C C . TYR B 1 364 ? 11.25 20.5 -6.426 1 96.69 364 TYR B C 1
ATOM 8495 O O . TYR B 1 364 ? 10.977 21.625 -6.035 1 96.69 364 TYR B O 1
ATOM 8503 N N . SER B 1 365 ? 12.461 20.031 -6.535 1 94.25 365 SER B N 1
ATOM 8504 C CA . SER B 1 365 ? 13.586 20.859 -6.098 1 94.25 365 SER B CA 1
ATOM 8505 C C . SER B 1 365 ? 13.797 22.047 -7.027 1 94.25 365 SER B C 1
ATOM 8507 O O . SER B 1 365 ? 13.844 21.875 -8.25 1 94.25 365 SER B O 1
ATOM 8509 N N . GLU B 1 366 ? 13.875 23.141 -6.43 1 89.56 366 GLU B N 1
ATOM 8510 C CA . GLU B 1 366 ? 14.227 24.344 -7.168 1 89.56 366 GLU B CA 1
ATOM 8511 C C . GLU B 1 366 ? 15.734 24.547 -7.23 1 89.56 366 GLU B C 1
ATOM 8513 O O . GLU B 1 366 ? 16.234 25.328 -8.047 1 89.56 366 GLU B O 1
ATOM 8518 N N . ASP B 1 367 ? 16.359 23.797 -6.434 1 86.5 367 ASP B N 1
ATOM 8519 C CA . ASP B 1 367 ? 17.797 23.969 -6.305 1 86.5 367 ASP B CA 1
ATOM 8520 C C . ASP B 1 367 ? 18.547 23.125 -7.34 1 86.5 367 ASP B C 1
ATOM 8522 O O . ASP B 1 367 ? 19.484 23.609 -7.973 1 86.5 367 ASP B O 1
ATOM 8526 N N . LEU B 1 368 ? 18.125 21.891 -7.473 1 92.56 368 LEU B N 1
ATOM 8527 C CA . LEU B 1 368 ? 18.812 21 -8.391 1 92.56 368 LEU B CA 1
ATOM 8528 C C . LEU B 1 368 ? 17.844 20 -9.031 1 92.56 368 LEU B C 1
ATOM 8530 O O . LEU B 1 368 ? 17.766 18.844 -8.617 1 92.56 368 LEU B O 1
ATOM 8534 N N . SER B 1 369 ? 17.328 20.438 -10.062 1 94.81 369 SER B N 1
ATOM 8535 C CA . SER B 1 369 ? 16.406 19.625 -10.859 1 94.81 369 SER B CA 1
ATOM 8536 C C . SER B 1 369 ? 17.172 18.625 -11.719 1 94.81 369 SER B C 1
ATOM 8538 O O . SER B 1 369 ? 18.25 18.922 -12.234 1 94.81 369 SER B O 1
ATOM 8540 N N . PRO B 1 370 ? 16.625 17.438 -11.875 1 97.56 370 PRO B N 1
ATOM 8541 C CA . PRO B 1 370 ? 17.281 16.484 -12.773 1 97.56 370 PRO B CA 1
ATOM 8542 C C . PRO B 1 370 ? 17.219 16.906 -14.234 1 97.56 370 PRO B C 1
ATOM 8544 O O . PRO B 1 370 ? 17.859 16.281 -15.094 1 97.56 370 PRO B O 1
ATOM 8547 N N . MET B 1 371 ? 16.516 17.906 -14.539 1 97.44 371 MET B N 1
ATOM 8548 C CA . MET B 1 371 ? 16.438 18.422 -15.898 1 97.44 371 MET B CA 1
ATOM 8549 C C . MET B 1 371 ? 17.531 19.469 -16.156 1 97.44 371 MET B C 1
ATOM 8551 O O . MET B 1 371 ? 17.688 19.938 -17.281 1 97.44 371 MET B O 1
ATOM 8555 N N . ASP B 1 372 ? 18.312 19.75 -15.18 1 95.75 372 ASP B N 1
ATOM 8556 C CA . ASP B 1 372 ? 19.328 20.797 -15.258 1 95.75 372 ASP B CA 1
ATOM 8557 C C . ASP B 1 372 ? 20.328 20.5 -16.375 1 95.75 372 ASP B C 1
ATOM 8559 O O . ASP B 1 372 ? 20.719 19.344 -16.578 1 95.75 372 ASP B O 1
ATOM 8563 N N . ALA B 1 373 ? 20.859 21.5 -17 1 95.69 373 ALA B N 1
ATOM 8564 C CA . ALA B 1 373 ? 21.781 21.406 -18.125 1 95.69 373 ALA B CA 1
ATOM 8565 C C . ALA B 1 373 ? 23.109 20.797 -17.703 1 95.69 373 ALA B C 1
ATOM 8567 O O . ALA B 1 373 ? 23.812 20.188 -18.516 1 95.69 373 ALA B O 1
ATOM 8568 N N . ARG B 1 374 ? 23.469 20.844 -16.5 1 94.44 374 ARG B N 1
ATOM 8569 C CA . ARG B 1 374 ? 24.734 20.312 -16.016 1 94.44 374 ARG B CA 1
ATOM 8570 C C . ARG B 1 374 ? 24.781 18.797 -16.172 1 94.44 374 ARG B C 1
ATOM 8572 O O . ARG B 1 374 ? 25.859 18.203 -16.172 1 94.44 374 ARG B O 1
ATOM 8579 N N . PHE B 1 375 ? 23.547 18.203 -16.266 1 97.5 375 PHE B N 1
ATOM 8580 C CA . PHE B 1 375 ? 23.484 16.75 -16.391 1 97.5 375 PHE B CA 1
ATOM 8581 C C . PHE B 1 375 ? 23.578 16.344 -17.859 1 97.5 375 PHE B C 1
ATOM 8583 O O . PHE B 1 375 ? 23.547 15.148 -18.172 1 97.5 375 PHE B O 1
ATOM 8590 N N . ALA B 1 376 ? 23.594 17.297 -18.75 1 97.62 376 ALA B N 1
ATOM 8591 C CA . ALA B 1 376 ? 23.812 17.016 -20.172 1 97.62 376 ALA B CA 1
ATOM 8592 C C . ALA B 1 376 ? 25.297 16.875 -20.484 1 97.62 376 ALA B C 1
ATOM 8594 O O . ALA B 1 376 ? 25.969 17.844 -20.828 1 97.62 376 ALA B O 1
ATOM 8595 N N . THR B 1 377 ? 25.797 15.664 -20.422 1 97.12 377 THR B N 1
ATOM 8596 C CA . THR B 1 377 ? 27.219 15.422 -20.641 1 97.12 377 THR B CA 1
ATOM 8597 C C . THR B 1 377 ? 27.422 14.43 -21.781 1 97.12 377 THR B C 1
ATOM 8599 O O . THR B 1 377 ? 26.469 13.82 -22.266 1 97.12 377 THR B O 1
ATOM 8602 N N . GLU B 1 378 ? 28.625 14.336 -22.219 1 95.12 378 GLU B N 1
ATOM 8603 C CA . GLU B 1 378 ? 29.016 13.383 -23.266 1 95.12 378 GLU B CA 1
ATOM 8604 C C . GLU B 1 378 ? 29.922 12.289 -22.703 1 95.12 378 GLU B C 1
ATOM 8606 O O . GLU B 1 378 ? 30.672 12.516 -21.75 1 95.12 378 GLU B O 1
ATOM 8611 N N . PRO B 1 379 ? 29.734 11.156 -23.312 1 93.56 379 PRO B N 1
ATOM 8612 C CA . PRO B 1 379 ? 30.656 10.109 -22.875 1 93.56 379 PRO B CA 1
ATOM 8613 C C . PRO B 1 379 ? 32.125 10.445 -23.156 1 93.56 379 PRO B C 1
ATOM 8615 O O . PRO B 1 379 ? 32.406 11.102 -24.172 1 93.56 379 PRO B O 1
ATOM 8618 N N . VAL B 1 380 ? 33 9.969 -22.312 1 89.44 380 VAL B N 1
ATOM 8619 C CA . VAL B 1 380 ? 34.438 10.164 -22.516 1 89.44 380 VAL B CA 1
ATOM 8620 C C . VAL B 1 380 ? 35.062 8.836 -22.906 1 89.44 380 VAL B C 1
ATOM 8622 O O . VAL B 1 380 ? 34.719 7.785 -22.375 1 89.44 380 VAL B O 1
ATOM 8625 N N . ALA B 1 381 ? 35.875 8.93 -23.875 1 78.25 381 ALA B N 1
ATOM 8626 C CA . ALA B 1 381 ? 36.625 7.742 -24.297 1 78.25 381 ALA B CA 1
ATOM 8627 C C . ALA B 1 381 ? 37.562 7.258 -23.188 1 78.25 381 ALA B C 1
ATOM 8629 O O . ALA B 1 381 ? 38.281 8.055 -22.609 1 78.25 381 ALA B O 1
ATOM 8630 N N . THR B 1 382 ? 37.25 6.051 -22.766 1 78.5 382 THR B N 1
ATOM 8631 C CA . THR B 1 382 ? 38.156 5.449 -21.781 1 78.5 382 THR B CA 1
ATOM 8632 C C . THR B 1 382 ? 39.062 4.406 -22.438 1 78.5 382 THR B C 1
ATOM 8634 O O . THR B 1 382 ? 38.844 4.016 -23.578 1 78.5 382 THR B O 1
ATOM 8637 N N . ALA B 1 383 ? 40.031 4.051 -21.734 1 76.56 383 ALA B N 1
ATOM 8638 C CA . ALA B 1 383 ? 40.938 3.039 -22.234 1 76.56 383 ALA B CA 1
ATOM 8639 C C . ALA B 1 383 ? 40.25 1.702 -22.438 1 76.56 383 ALA B C 1
ATOM 8641 O O . ALA B 1 383 ? 40.562 0.97 -23.375 1 76.56 383 ALA B O 1
ATOM 8642 N N . ASP B 1 384 ? 39.375 1.492 -21.609 1 80.25 384 ASP B N 1
ATOM 8643 C CA . ASP B 1 384 ? 38.594 0.255 -21.703 1 80.25 384 ASP B CA 1
ATOM 8644 C C . ASP B 1 384 ? 37.344 0.446 -22.562 1 80.25 384 ASP B C 1
ATOM 8646 O O . ASP B 1 384 ? 36.375 1.06 -22.125 1 80.25 384 ASP B O 1
ATOM 8650 N N . THR B 1 385 ? 37.375 -0.038 -23.719 1 84.38 385 THR B N 1
ATOM 8651 C CA . THR B 1 385 ? 36.281 0.147 -24.672 1 84.38 385 THR B CA 1
ATOM 8652 C C . THR B 1 385 ? 35.406 -1.095 -24.719 1 84.38 385 THR B C 1
ATOM 8654 O O . THR B 1 385 ? 34.594 -1.249 -25.641 1 84.38 385 THR B O 1
ATOM 8657 N N . SER B 1 386 ? 35.594 -1.93 -23.734 1 91 386 SER B N 1
ATOM 8658 C CA . SER B 1 386 ? 34.812 -3.164 -23.734 1 91 386 SER B CA 1
ATOM 8659 C C . SER B 1 386 ? 33.312 -2.879 -23.562 1 91 386 SER B C 1
ATOM 8661 O O . SER B 1 386 ? 32.938 -2.021 -22.75 1 91 386 SER B O 1
ATOM 8663 N N . GLU B 1 387 ? 32.5 -3.584 -24.312 1 93.38 387 GLU B N 1
ATOM 8664 C CA . GLU B 1 387 ? 31.047 -3.469 -24.203 1 93.38 387 GLU B CA 1
ATOM 8665 C C . GLU B 1 387 ? 30.531 -4.195 -22.953 1 93.38 387 GLU B C 1
ATOM 8667 O O . GLU B 1 387 ? 30.891 -5.348 -22.719 1 93.38 387 GLU B O 1
ATOM 8672 N N . ARG B 1 388 ? 29.75 -3.486 -22.266 1 95.81 388 ARG B N 1
ATOM 8673 C CA . ARG B 1 388 ? 29.219 -4.023 -21.016 1 95.81 388 ARG B CA 1
ATOM 8674 C C . ARG B 1 388 ? 27.688 -4.055 -21.031 1 95.81 388 ARG B C 1
ATOM 8676 O O . ARG B 1 388 ? 27.062 -3.307 -21.781 1 95.81 388 ARG B O 1
ATOM 8683 N N . THR B 1 389 ? 27.172 -4.93 -20.25 1 97.56 389 THR B N 1
ATOM 8684 C CA . THR B 1 389 ? 25.719 -5.066 -20.141 1 97.56 389 THR B CA 1
ATOM 8685 C C . THR B 1 389 ? 25.141 -3.924 -19.328 1 97.56 389 THR B C 1
ATOM 8687 O O . THR B 1 389 ? 25.875 -3.172 -18.672 1 97.56 389 THR B O 1
ATOM 8690 N N . MET B 1 390 ? 23.844 -3.732 -19.406 1 98.06 390 MET B N 1
ATOM 8691 C CA . MET B 1 390 ? 23.156 -2.744 -18.578 1 98.06 390 MET B CA 1
ATOM 8692 C C . MET B 1 390 ? 23.422 -2.996 -17.109 1 98.06 390 MET B C 1
ATOM 8694 O O . MET B 1 390 ? 23.656 -2.057 -16.344 1 98.06 390 MET B O 1
ATOM 8698 N N . ALA B 1 391 ? 23.406 -4.281 -16.672 1 98 391 ALA B N 1
ATOM 8699 C CA . ALA B 1 391 ? 23.688 -4.648 -15.281 1 98 391 ALA B CA 1
ATOM 8700 C C . ALA B 1 391 ? 25.062 -4.172 -14.859 1 98 391 ALA B C 1
ATOM 8702 O O . ALA B 1 391 ? 25.234 -3.611 -13.773 1 98 391 ALA B O 1
ATOM 8703 N N . ASP B 1 392 ? 26.016 -4.379 -15.719 1 97.5 392 ASP B N 1
ATOM 8704 C CA . ASP B 1 392 ? 27.391 -3.986 -15.422 1 97.5 392 ASP B CA 1
ATOM 8705 C C . ASP B 1 392 ? 27.516 -2.473 -15.266 1 97.5 392 ASP B C 1
ATOM 8707 O O . ASP B 1 392 ? 28.188 -1.988 -14.352 1 97.5 392 ASP B O 1
ATOM 8711 N N . LEU B 1 393 ? 26.859 -1.762 -16.156 1 97.88 393 LEU B N 1
ATOM 8712 C CA . LEU B 1 393 ? 27.016 -0.31 -16.141 1 97.88 393 LEU B CA 1
ATOM 8713 C C . LEU B 1 393 ? 26.266 0.297 -14.953 1 97.88 393 LEU B C 1
ATOM 8715 O O . LEU B 1 393 ? 26.688 1.312 -14.398 1 97.88 393 LEU B O 1
ATOM 8719 N N . ILE B 1 394 ? 25.172 -0.279 -14.57 1 98.69 394 ILE B N 1
ATOM 8720 C CA . ILE B 1 394 ? 24.484 0.151 -13.344 1 98.69 394 ILE B CA 1
ATOM 8721 C C . ILE B 1 394 ? 25.422 -0.047 -12.148 1 98.69 394 ILE B C 1
ATOM 8723 O O . ILE B 1 394 ? 25.547 0.846 -11.305 1 98.69 394 ILE B O 1
ATOM 8727 N N . ASN B 1 395 ? 26.031 -1.228 -12.039 1 98.62 395 ASN B N 1
ATOM 8728 C CA . ASN B 1 395 ? 26.984 -1.5 -10.969 1 98.62 395 ASN B CA 1
ATOM 8729 C C . ASN B 1 395 ? 28.141 -0.507 -10.977 1 98.62 395 ASN B C 1
ATOM 8731 O O . ASN B 1 395 ? 28.547 -0.014 -9.93 1 98.62 395 ASN B O 1
ATOM 8735 N N . CYS B 1 396 ? 28.672 -0.205 -12.203 1 97.62 396 CYS B N 1
ATOM 8736 C CA . CYS B 1 396 ? 29.75 0.766 -12.344 1 97.62 396 CYS B CA 1
ATOM 8737 C C . CYS B 1 396 ? 29.312 2.135 -11.828 1 97.62 396 CYS B C 1
ATOM 8739 O O . CYS B 1 396 ? 30.078 2.795 -11.117 1 97.62 396 CYS B O 1
ATOM 8741 N N . CYS B 1 397 ? 28.141 2.5 -12.203 1 98.56 397 CYS B N 1
ATOM 8742 C CA . CYS B 1 397 ? 27.609 3.793 -11.766 1 98.56 397 CYS B CA 1
ATOM 8743 C C . CYS B 1 397 ? 27.531 3.863 -10.25 1 98.56 397 CYS B C 1
ATOM 8745 O O . CYS B 1 397 ? 27.938 4.852 -9.641 1 98.56 397 CYS B O 1
ATOM 8747 N N . LEU B 1 398 ? 26.984 2.83 -9.602 1 98.81 398 LEU B N 1
ATOM 8748 C CA . LEU B 1 398 ? 26.859 2.791 -8.148 1 98.81 398 LEU B CA 1
ATOM 8749 C C . LEU B 1 398 ? 28.234 2.893 -7.484 1 98.81 398 LEU B C 1
ATOM 8751 O O . LEU B 1 398 ? 28.406 3.637 -6.516 1 98.81 398 LEU B O 1
ATOM 8755 N N . LYS B 1 399 ? 29.203 2.168 -8.008 1 98.5 399 LYS B N 1
ATOM 8756 C CA . LYS B 1 399 ? 30.547 2.211 -7.465 1 98.5 399 LYS B CA 1
ATOM 8757 C C . LYS B 1 399 ? 31.141 3.611 -7.578 1 98.5 399 LYS B C 1
ATOM 8759 O O . LYS B 1 399 ? 31.703 4.141 -6.609 1 98.5 399 LYS B O 1
ATOM 8764 N N . ASP B 1 400 ? 31 4.188 -8.773 1 97.62 400 ASP B N 1
ATOM 8765 C CA . ASP B 1 400 ? 31.516 5.539 -8.992 1 97.62 400 ASP B CA 1
ATOM 8766 C C . ASP B 1 400 ? 30.922 6.516 -7.973 1 97.62 400 ASP B C 1
ATOM 8768 O O . ASP B 1 400 ? 31.656 7.281 -7.344 1 97.62 400 ASP B O 1
ATOM 8772 N N . GLU B 1 401 ? 29.625 6.492 -7.863 1 97.44 401 GLU B N 1
ATOM 8773 C CA . GLU B 1 401 ? 28.922 7.469 -7.031 1 97.44 401 GLU B CA 1
ATOM 8774 C C . GLU B 1 401 ? 29.219 7.246 -5.551 1 97.44 401 GLU B C 1
ATOM 8776 O O . GLU B 1 401 ? 29.344 8.203 -4.785 1 97.44 401 GLU B O 1
ATOM 8781 N N . MET B 1 402 ? 29.344 5.984 -5.113 1 97.62 402 MET B N 1
ATOM 8782 C CA . MET B 1 402 ? 29.641 5.699 -3.713 1 97.62 402 MET B CA 1
ATOM 8783 C C . MET B 1 402 ? 31.062 6.098 -3.369 1 97.62 402 MET B C 1
ATOM 8785 O O . MET B 1 402 ? 31.359 6.484 -2.234 1 97.62 402 MET B O 1
ATOM 8789 N N . ARG B 1 403 ? 32 5.996 -4.363 1 96.62 403 ARG B N 1
ATOM 8790 C CA . ARG B 1 403 ? 33.375 6.504 -4.168 1 96.62 403 ARG B CA 1
ATOM 8791 C C . ARG B 1 403 ? 33.375 8.023 -4.031 1 96.62 403 ARG B C 1
ATOM 8793 O O . ARG B 1 403 ? 34.125 8.578 -3.236 1 96.62 403 ARG B O 1
ATOM 8800 N N . ARG B 1 404 ? 32.5 8.602 -4.734 1 94.25 404 ARG B N 1
ATOM 8801 C CA . ARG B 1 404 ? 32.469 10.055 -4.824 1 94.25 404 ARG B CA 1
ATOM 8802 C C . ARG B 1 404 ? 31.844 10.664 -3.566 1 94.25 404 ARG B C 1
ATOM 8804 O O . ARG B 1 404 ? 32.281 11.727 -3.109 1 94.25 404 ARG B O 1
ATOM 8811 N N . ASP B 1 405 ? 30.844 10.07 -3.035 1 93.5 405 ASP B N 1
ATOM 8812 C CA . ASP B 1 405 ? 30.047 10.656 -1.965 1 93.5 405 ASP B CA 1
ATOM 8813 C C . ASP B 1 405 ? 29.797 9.648 -0.842 1 93.5 405 ASP B C 1
ATOM 8815 O O . ASP B 1 405 ? 29.078 8.672 -1.024 1 93.5 405 ASP B O 1
ATOM 8819 N N . GLU B 1 406 ? 30.281 9.977 0.282 1 94.44 406 GLU B N 1
ATOM 8820 C CA . GLU B 1 406 ? 30.219 9.062 1.418 1 94.44 406 GLU B CA 1
ATOM 8821 C C . GLU B 1 406 ? 28.828 9.031 2.023 1 94.44 406 GLU B C 1
ATOM 8823 O O . GLU B 1 406 ? 28.516 8.148 2.828 1 94.44 406 GLU B O 1
ATOM 8828 N N . ARG B 1 407 ? 27.953 9.859 1.605 1 94.69 407 ARG B N 1
ATOM 8829 C CA . ARG B 1 407 ? 26.594 9.914 2.139 1 94.69 407 ARG B CA 1
ATOM 8830 C C . ARG B 1 407 ? 25.703 8.883 1.462 1 94.69 407 ARG B C 1
ATOM 8832 O O . ARG B 1 407 ? 24.594 8.602 1.938 1 94.69 407 ARG B O 1
ATOM 8839 N N . ILE B 1 408 ? 26.125 8.305 0.358 1 97 408 ILE B N 1
ATOM 8840 C CA . ILE B 1 408 ? 25.312 7.355 -0.393 1 97 408 ILE B CA 1
ATOM 8841 C C . ILE B 1 408 ? 25.312 6.004 0.313 1 97 408 ILE B C 1
ATOM 8843 O O . ILE B 1 408 ? 26.375 5.441 0.588 1 97 408 ILE B O 1
ATOM 8847 N N . VAL B 1 409 ? 24.141 5.523 0.659 1 98.25 409 VAL B N 1
ATOM 8848 C CA . VAL B 1 409 ? 23.969 4.184 1.219 1 98.25 409 VAL B CA 1
ATOM 8849 C C . VAL B 1 409 ? 23.047 3.361 0.324 1 98.25 409 VAL B C 1
ATOM 8851 O O . VAL B 1 409 ? 22.141 3.902 -0.31 1 98.25 409 VAL B O 1
ATOM 8854 N N . VAL B 1 410 ? 23.328 2.062 0.221 1 98.81 410 VAL B N 1
ATOM 8855 C CA . VAL B 1 410 ? 22.562 1.139 -0.606 1 98.81 410 VAL B CA 1
ATOM 8856 C C . VAL B 1 410 ? 22.031 -0 0.255 1 98.81 410 VAL B C 1
ATOM 8858 O O . VAL B 1 410 ? 22.797 -0.718 0.899 1 98.81 410 VAL B O 1
ATOM 8861 N N . PHE B 1 411 ? 20.672 -0.162 0.312 1 98.62 411 PHE B N 1
ATOM 8862 C CA . PHE B 1 411 ? 20.125 -1.312 1.029 1 98.62 411 PHE B CA 1
ATOM 8863 C C . PHE B 1 411 ? 18.812 -1.766 0.413 1 98.62 411 PHE B C 1
ATOM 8865 O O . PHE B 1 411 ? 18.219 -1.054 -0.405 1 98.62 411 PHE B O 1
ATOM 8872 N N . GLY B 1 412 ? 18.359 -2.865 0.601 1 98.25 412 GLY B N 1
ATOM 8873 C CA . GLY B 1 412 ? 17.172 -3.557 0.099 1 98.25 412 GLY B CA 1
ATOM 8874 C C . GLY B 1 412 ? 17.219 -5.055 0.342 1 98.25 412 GLY B C 1
ATOM 8875 O O . GLY B 1 412 ? 18.047 -5.539 1.123 1 98.25 412 GLY B O 1
ATOM 8876 N N . GLU B 1 413 ? 16.312 -5.754 -0.235 1 97.31 413 GLU B N 1
ATOM 8877 C CA . GLU B 1 413 ? 16.266 -7.203 -0.058 1 97.31 413 GLU B CA 1
ATOM 8878 C C . GLU B 1 413 ? 17.375 -7.898 -0.846 1 97.31 413 GLU B C 1
ATOM 8880 O O . GLU B 1 413 ? 17.359 -7.898 -2.078 1 97.31 413 GLU B O 1
ATOM 8885 N N . ASP B 1 414 ? 18.312 -8.391 -0.184 1 97.12 414 ASP B N 1
ATOM 8886 C CA . ASP B 1 414 ? 19.391 -9.219 -0.716 1 97.12 414 ASP B CA 1
ATOM 8887 C C . ASP B 1 414 ? 20.344 -8.398 -1.582 1 97.12 414 ASP B C 1
ATOM 8889 O O . ASP B 1 414 ? 20.875 -8.898 -2.576 1 97.12 414 ASP B O 1
ATOM 8893 N N . VAL B 1 415 ? 20.562 -7.168 -1.229 1 97.62 415 VAL B N 1
ATOM 8894 C CA . VAL B 1 415 ? 21.359 -6.309 -2.092 1 97.62 415 VAL B CA 1
ATOM 8895 C C . VAL B 1 415 ? 22.828 -6.402 -1.688 1 97.62 415 VAL B C 1
ATOM 8897 O O . VAL B 1 415 ? 23.719 -6.262 -2.529 1 97.62 415 VAL B O 1
ATOM 8900 N N . ALA B 1 416 ? 23.125 -6.645 -0.385 1 98.06 416 ALA B N 1
ATOM 8901 C CA . ALA B 1 416 ? 24.5 -6.73 0.088 1 98.06 416 ALA B CA 1
ATOM 8902 C C . ALA B 1 416 ? 25.141 -8.047 -0.328 1 98.06 416 ALA B C 1
ATOM 8904 O O . ALA B 1 416 ? 24.438 -9 -0.689 1 98.06 416 ALA B O 1
ATOM 8905 N N . ASP B 1 417 ? 26.484 -8.078 -0.272 1 97.94 417 ASP B N 1
ATOM 8906 C CA . ASP B 1 417 ? 27.188 -9.32 -0.571 1 97.94 417 ASP B CA 1
ATOM 8907 C C . ASP B 1 417 ? 26.875 -10.398 0.463 1 97.94 417 ASP B C 1
ATOM 8909 O O . ASP B 1 417 ? 26.672 -11.562 0.113 1 97.94 417 ASP B O 1
ATOM 8913 N N . ALA B 1 418 ? 26.812 -10.008 1.645 1 96.25 418 ALA B N 1
ATOM 8914 C CA . ALA B 1 418 ? 26.453 -10.93 2.725 1 96.25 418 ALA B CA 1
ATOM 8915 C C . ALA B 1 418 ? 26.047 -10.164 3.977 1 96.25 418 ALA B C 1
ATOM 8917 O O . ALA B 1 418 ? 26.625 -9.125 4.301 1 96.25 418 ALA B O 1
ATOM 8918 N N . THR B 1 419 ? 25.031 -10.734 4.676 1 95 419 THR B N 1
ATOM 8919 C CA . THR B 1 419 ? 24.688 -10.148 5.969 1 95 419 THR B CA 1
ATOM 8920 C C . THR B 1 419 ? 25.734 -10.539 7.023 1 95 419 THR B C 1
ATOM 8922 O O . THR B 1 419 ? 26.219 -9.688 7.77 1 95 419 THR B O 1
ATOM 8925 N N . ARG B 1 420 ? 26.016 -11.82 7.055 1 92.56 420 ARG B N 1
ATOM 8926 C CA . ARG B 1 420 ? 27.125 -12.305 7.871 1 92.56 420 ARG B CA 1
ATOM 8927 C C . ARG B 1 420 ? 28.469 -12.078 7.172 1 92.56 420 ARG B C 1
ATOM 8929 O O . ARG B 1 420 ? 29.016 -13 6.559 1 92.56 420 ARG B O 1
ATOM 8936 N N . ASP B 1 421 ? 28.984 -10.914 7.336 1 90.69 421 ASP B N 1
ATOM 8937 C CA . ASP B 1 421 ? 30.078 -10.516 6.449 1 90.69 421 ASP B CA 1
ATOM 8938 C C . ASP B 1 421 ? 31.422 -11.016 6.973 1 90.69 421 ASP B C 1
ATOM 8940 O O . ASP B 1 421 ? 32.438 -10.797 6.348 1 90.69 421 ASP B O 1
ATOM 8944 N N . GLU B 1 422 ? 31.422 -11.695 8.125 1 90 422 GLU B N 1
ATOM 8945 C CA . GLU B 1 422 ? 32.656 -12.312 8.578 1 90 422 GLU B CA 1
ATOM 8946 C C . GLU B 1 422 ? 33.156 -13.336 7.574 1 90 422 GLU B C 1
ATOM 8948 O O . GLU B 1 422 ? 34.375 -13.375 7.266 1 90 422 GLU B O 1
ATOM 8953 N N . ALA B 1 423 ? 32.219 -14.141 7.137 1 87.94 423 ALA B N 1
ATOM 8954 C CA . ALA B 1 423 ? 32.594 -15.172 6.168 1 87.94 423 ALA B CA 1
ATOM 8955 C C . ALA B 1 423 ? 33.031 -14.555 4.852 1 87.94 423 ALA B C 1
ATOM 8957 O O . ALA B 1 423 ? 33.938 -15.094 4.176 1 87.94 423 ALA B O 1
ATOM 8958 N N . LEU B 1 424 ? 32.5 -13.453 4.5 1 91.75 424 LEU B N 1
ATOM 8959 C CA . LEU B 1 424 ? 32.875 -12.711 3.303 1 91.75 424 LEU B CA 1
ATOM 8960 C C . LEU B 1 424 ? 34.281 -12.172 3.418 1 91.75 424 LEU B C 1
ATOM 8962 O O . LEU B 1 424 ? 35.094 -12.344 2.504 1 91.75 424 LEU B O 1
ATOM 8966 N N . ARG B 1 425 ? 34.625 -11.633 4.52 1 91.56 425 ARG B N 1
ATOM 8967 C CA . ARG B 1 425 ? 35.938 -11.062 4.781 1 91.56 425 ARG B CA 1
ATOM 8968 C C . ARG B 1 425 ? 37 -12.148 4.855 1 91.56 425 ARG B C 1
ATOM 8970 O O . ARG B 1 425 ? 38.156 -11.922 4.457 1 91.56 425 ARG B O 1
ATOM 8977 N N . ALA B 1 426 ? 36.594 -13.266 5.355 1 91.94 426 ALA B N 1
ATOM 8978 C CA . ALA B 1 426 ? 37.531 -14.391 5.496 1 91.94 426 ALA B CA 1
ATOM 8979 C C . ALA B 1 426 ? 37.719 -15.117 4.168 1 91.94 426 ALA B C 1
ATOM 8981 O O . ALA B 1 426 ? 38.531 -16.031 4.062 1 91.94 426 ALA B O 1
ATOM 8982 N N . GLY B 1 427 ? 36.938 -14.719 3.182 1 90.38 427 GLY B N 1
ATOM 8983 C CA . GLY B 1 427 ? 37.062 -15.336 1.87 1 90.38 427 GLY B CA 1
ATOM 8984 C C . GLY B 1 427 ? 36.406 -16.703 1.795 1 90.38 427 GLY B C 1
ATOM 8985 O O . GLY B 1 427 ? 36.688 -17.5 0.9 1 90.38 427 GLY B O 1
ATOM 8986 N N . LYS B 1 428 ? 35.562 -16.984 2.705 1 91.56 428 LYS B N 1
ATOM 8987 C CA . LYS B 1 428 ? 34.875 -18.281 2.756 1 91.56 428 LYS B CA 1
ATOM 8988 C C . LYS B 1 428 ? 33.625 -18.281 1.858 1 91.56 428 LYS B C 1
ATOM 8990 O O . LYS B 1 428 ? 33.125 -19.344 1.487 1 91.56 428 LYS B O 1
ATOM 8995 N N . ILE B 1 429 ? 33.156 -17.141 1.607 1 94.44 429 ILE B N 1
ATOM 8996 C CA . ILE B 1 429 ? 32.062 -16.969 0.651 1 94.44 429 ILE B CA 1
ATOM 8997 C C . ILE B 1 429 ? 32.375 -15.828 -0.305 1 94.44 429 ILE B C 1
ATOM 8999 O O . ILE B 1 429 ? 33.219 -14.969 0.003 1 94.44 429 ILE B O 1
ATOM 9003 N N . LYS B 1 430 ? 31.703 -15.797 -1.448 1 94.06 430 LYS B N 1
ATOM 9004 C CA . LYS B 1 430 ? 32 -14.805 -2.479 1 94.06 430 LYS B CA 1
ATOM 9005 C C . LYS B 1 430 ? 31.031 -13.625 -2.398 1 94.06 430 LYS B C 1
ATOM 9007 O O . LYS B 1 430 ? 31.344 -12.523 -2.848 1 94.06 430 LYS B O 1
ATOM 9012 N N . GLY B 1 431 ? 29.922 -13.867 -1.843 1 96.06 431 GLY B N 1
ATOM 9013 C CA . GLY B 1 431 ? 28.922 -12.812 -1.759 1 96.06 431 GLY B CA 1
ATOM 9014 C C . GLY B 1 431 ? 27.891 -12.891 -2.863 1 96.06 431 GLY B C 1
ATOM 9015 O O . GLY B 1 431 ? 28.203 -13.25 -3.998 1 96.06 431 GLY B O 1
ATOM 9016 N N . LYS B 1 432 ? 26.703 -12.523 -2.564 1 96.12 432 LYS B N 1
ATOM 9017 C CA . LYS B 1 432 ? 25.594 -12.555 -3.512 1 96.12 432 LYS B CA 1
ATOM 9018 C C . LYS B 1 432 ? 25.531 -11.266 -4.336 1 96.12 432 LYS B C 1
ATOM 9020 O O . LYS B 1 432 ? 25.609 -11.312 -5.562 1 96.12 432 LYS B O 1
ATOM 9025 N N . GLY B 1 433 ? 25.359 -10.086 -3.572 1 96.12 433 GLY B N 1
ATOM 9026 C CA . GLY B 1 433 ? 25.406 -8.805 -4.25 1 96.12 433 GLY B CA 1
ATOM 9027 C C . GLY B 1 433 ? 24.156 -8.516 -5.066 1 96.12 433 GLY B C 1
ATOM 9028 O O . GLY B 1 433 ? 24.234 -7.965 -6.164 1 96.12 433 GLY B O 1
ATOM 9029 N N . GLY B 1 434 ? 22.953 -8.992 -4.582 1 95.38 434 GLY B N 1
ATOM 9030 C CA . GLY B 1 434 ? 21.703 -8.75 -5.281 1 95.38 434 GLY B CA 1
ATOM 9031 C C . GLY B 1 434 ? 21.188 -9.961 -6.035 1 95.38 434 GLY B C 1
ATOM 9032 O O . GLY B 1 434 ? 21.984 -10.805 -6.465 1 95.38 434 GLY B O 1
ATOM 9033 N N . VAL B 1 435 ? 19.938 -10.047 -6.293 1 94.19 435 VAL B N 1
ATOM 9034 C CA . VAL B 1 435 ? 19.328 -11.188 -6.965 1 94.19 435 VAL B CA 1
ATOM 9035 C C . VAL B 1 435 ? 19.719 -11.188 -8.445 1 94.19 435 VAL B C 1
ATOM 9037 O O . VAL B 1 435 ? 19.828 -12.242 -9.062 1 94.19 435 VAL B O 1
ATOM 9040 N N . PHE B 1 436 ? 20 -9.961 -8.992 1 95.5 436 PHE B N 1
ATOM 9041 C CA . PHE B 1 436 ? 20.438 -9.852 -10.375 1 95.5 436 PHE B CA 1
ATOM 9042 C C . PHE B 1 436 ? 21.906 -9.445 -10.445 1 95.5 436 PHE B C 1
ATOM 9044 O O . PHE B 1 436 ? 22.406 -9.109 -11.516 1 95.5 436 PHE B O 1
ATOM 9051 N N . LYS B 1 437 ? 22.547 -9.305 -9.25 1 96.12 437 LYS B N 1
ATOM 9052 C CA . LYS B 1 437 ? 23.969 -9.062 -9.094 1 96.12 437 LYS B CA 1
ATOM 9053 C C . LYS B 1 437 ? 24.344 -7.645 -9.516 1 96.12 437 LYS B C 1
ATOM 9055 O O . LYS B 1 437 ? 25.484 -7.379 -9.891 1 96.12 437 LYS B O 1
ATOM 9060 N N . LEU B 1 438 ? 23.359 -6.762 -9.516 1 98 438 LEU B N 1
ATOM 9061 C CA . LEU B 1 438 ? 23.609 -5.371 -9.867 1 98 438 LEU B CA 1
ATOM 9062 C C . LEU B 1 438 ? 24.422 -4.668 -8.789 1 98 438 LEU B C 1
ATOM 9064 O O . LEU B 1 438 ? 25.031 -3.625 -9.039 1 98 438 LEU B O 1
ATOM 9068 N N . THR B 1 439 ? 24.422 -5.199 -7.582 1 98.56 439 THR B N 1
ATOM 9069 C CA . THR B 1 439 ? 25.094 -4.559 -6.457 1 98.56 439 THR B CA 1
ATOM 9070 C C . THR B 1 439 ? 26.266 -5.406 -5.969 1 98.56 439 THR B C 1
ATOM 9072 O O . THR B 1 439 ? 26.734 -5.227 -4.848 1 98.56 439 THR B O 1
ATOM 9075 N N . ALA B 1 440 ? 26.734 -6.367 -6.805 1 98.12 440 ALA B N 1
ATOM 9076 C CA . ALA B 1 440 ? 27.844 -7.258 -6.461 1 98.12 440 ALA B CA 1
ATOM 9077 C C . ALA B 1 440 ? 29.109 -6.465 -6.141 1 98.12 440 ALA B C 1
ATOM 9079 O O . ALA B 1 440 ? 29.484 -5.562 -6.887 1 98.12 440 ALA B O 1
ATOM 9080 N N . GLY B 1 441 ? 29.625 -6.754 -5.035 1 97.81 441 GLY B N 1
ATOM 9081 C CA . GLY B 1 441 ? 30.922 -6.199 -4.672 1 97.81 441 GLY B CA 1
ATOM 9082 C C . GLY B 1 441 ? 30.828 -4.867 -3.959 1 97.81 441 GLY B C 1
ATOM 9083 O O . GLY B 1 441 ? 31.812 -4.371 -3.416 1 97.81 441 GLY B O 1
ATOM 9084 N N . LEU B 1 442 ? 29.656 -4.215 -3.879 1 98.62 442 LEU B N 1
ATOM 9085 C CA . LEU B 1 442 ? 29.531 -2.904 -3.248 1 98.62 442 LEU B CA 1
ATOM 9086 C C . LEU B 1 442 ? 29.891 -2.98 -1.767 1 98.62 442 LEU B C 1
ATOM 9088 O O . LEU B 1 442 ? 30.641 -2.15 -1.263 1 98.62 442 LEU B O 1
ATOM 9092 N N . GLN B 1 443 ? 29.312 -3.949 -1.099 1 98.25 443 GLN B N 1
ATOM 9093 C CA . GLN B 1 443 ? 29.594 -4.07 0.328 1 98.25 443 GLN B CA 1
ATOM 9094 C C . GLN B 1 443 ? 31.078 -4.348 0.574 1 98.25 443 GLN B C 1
ATOM 9096 O O . GLN B 1 443 ? 31.656 -3.814 1.516 1 98.25 443 GLN B O 1
ATOM 9101 N N . THR B 1 444 ? 31.578 -5.242 -0.22 1 97.19 444 THR B N 1
ATOM 9102 C CA . THR B 1 444 ? 33 -5.578 -0.112 1 97.19 444 THR B CA 1
ATOM 9103 C C . THR B 1 444 ? 33.875 -4.324 -0.228 1 97.19 444 THR B C 1
ATOM 9105 O O . THR B 1 444 ? 34.844 -4.176 0.489 1 97.19 444 THR B O 1
ATOM 9108 N N . GLU B 1 445 ? 33.469 -3.469 -1.118 1 97.44 445 GLU B N 1
ATOM 9109 C CA . GLU B 1 445 ? 34.281 -2.277 -1.37 1 97.44 445 GLU B CA 1
ATOM 9110 C C . GLU B 1 445 ? 34 -1.184 -0.35 1 97.44 445 GLU B C 1
ATOM 9112 O O . GLU B 1 445 ? 34.906 -0.481 0.098 1 97.44 445 GLU B O 1
ATOM 9117 N N . PHE B 1 446 ? 32.75 -1.01 0.094 1 97.69 446 PHE B N 1
ATOM 9118 C CA . PHE B 1 446 ? 32.375 0.206 0.813 1 97.69 446 PHE B CA 1
ATOM 9119 C C . PHE B 1 446 ? 32 -0.111 2.254 1 97.69 446 PHE B C 1
ATOM 9121 O O . PHE B 1 446 ? 31.844 0.796 3.072 1 97.69 446 PHE B O 1
ATOM 9128 N N . GLY B 1 447 ? 31.828 -1.402 2.564 1 96.19 447 GLY B N 1
ATOM 9129 C CA . GLY B 1 447 ? 31.594 -1.825 3.936 1 96.19 447 GLY B CA 1
ATOM 9130 C C . GLY B 1 447 ? 30.125 -1.956 4.273 1 96.19 447 GLY B C 1
ATOM 9131 O O . GLY B 1 447 ? 29.266 -1.474 3.529 1 96.19 447 GLY B O 1
ATOM 9132 N N . SER B 1 448 ? 29.844 -2.516 5.438 1 96.44 448 SER B N 1
ATOM 9133 C CA . SER B 1 448 ? 28.5 -2.879 5.859 1 96.44 448 SER B CA 1
ATOM 9134 C C . SER B 1 448 ? 27.734 -1.668 6.398 1 96.44 448 SER B C 1
ATOM 9136 O O . SER B 1 448 ? 26.516 -1.703 6.535 1 96.44 448 SER B O 1
ATOM 9138 N N . ASP B 1 449 ? 28.406 -0.568 6.68 1 96.88 449 ASP B N 1
ATOM 9139 C CA . ASP B 1 449 ? 27.719 0.646 7.121 1 96.88 449 ASP B CA 1
ATOM 9140 C C . ASP B 1 449 ? 27.016 1.332 5.953 1 96.88 449 ASP B C 1
ATOM 9142 O O . ASP B 1 449 ? 26.047 2.074 6.156 1 96.88 449 ASP B O 1
ATOM 9146 N N . ARG B 1 450 ? 27.484 1.046 4.715 1 97.94 450 ARG B N 1
ATOM 9147 C CA . ARG B 1 450 ? 26.969 1.762 3.555 1 97.94 450 ARG B CA 1
ATOM 9148 C C . ARG B 1 450 ? 26.141 0.837 2.666 1 97.94 450 ARG B C 1
ATOM 9150 O O . ARG B 1 450 ? 25.359 1.303 1.84 1 97.94 450 ARG B O 1
ATOM 9157 N N . VAL B 1 451 ? 26.406 -0.485 2.793 1 98.44 451 VAL B N 1
ATOM 9158 C CA . VAL B 1 451 ? 25.688 -1.461 1.985 1 98.44 451 VAL B CA 1
ATOM 9159 C C . VAL B 1 451 ? 25.234 -2.627 2.863 1 98.44 451 VAL B C 1
ATOM 9161 O O . VAL B 1 451 ? 26.062 -3.33 3.443 1 98.44 451 VAL B O 1
ATOM 9164 N N . TRP B 1 452 ? 23.922 -2.91 2.971 1 97.94 452 TRP B N 1
ATOM 9165 C CA . TRP B 1 452 ? 23.453 -3.994 3.828 1 97.94 452 TRP B CA 1
ATOM 9166 C C . TRP B 1 452 ? 22.109 -4.527 3.35 1 97.94 452 TRP B C 1
ATOM 9168 O O . TRP B 1 452 ? 21.453 -3.904 2.51 1 97.94 452 TRP B O 1
ATOM 9178 N N . ASN B 1 453 ? 21.719 -5.727 3.793 1 98.06 453 ASN B N 1
ATOM 9179 C CA . ASN B 1 453 ? 20.438 -6.328 3.48 1 98.06 453 ASN B CA 1
ATOM 9180 C C . ASN B 1 453 ? 19.344 -5.855 4.445 1 98.06 453 ASN B C 1
ATOM 9182 O O . ASN B 1 453 ? 19.578 -5.777 5.652 1 98.06 453 ASN B O 1
ATOM 9186 N N . SER B 1 454 ? 18.203 -5.457 3.906 1 97.62 454 SER B N 1
ATOM 9187 C CA . SER B 1 454 ? 17.031 -5.113 4.719 1 97.62 454 SER B CA 1
ATOM 9188 C C . SER B 1 454 ? 16.25 -6.359 5.109 1 97.62 454 SER B C 1
ATOM 9190 O O . SER B 1 454 ? 16.422 -7.422 4.508 1 97.62 454 SER B O 1
ATOM 9192 N N . PRO B 1 455 ? 15.367 -6.203 6.141 1 96.25 455 PRO B N 1
ATOM 9193 C CA . PRO B 1 455 ? 14.344 -7.238 6.305 1 96.25 455 PRO B CA 1
ATOM 9194 C C . PRO B 1 455 ? 13.414 -7.336 5.098 1 96.25 455 PRO B C 1
ATOM 9196 O O . PRO B 1 455 ? 13.398 -6.441 4.246 1 96.25 455 PRO B O 1
ATOM 9199 N N . LEU B 1 456 ? 12.695 -8.461 5.062 1 96.12 456 LEU B N 1
ATOM 9200 C CA . LEU B 1 456 ? 11.727 -8.688 3.994 1 96.12 456 LEU B CA 1
ATOM 9201 C C . LEU B 1 456 ? 10.469 -7.848 4.211 1 96.12 456 LEU B C 1
ATOM 9203 O O . LEU B 1 456 ? 9.414 -8.383 4.539 1 96.12 456 LEU B O 1
ATOM 9207 N N . ALA B 1 457 ? 10.531 -6.527 4.008 1 97.56 457 ALA B N 1
ATOM 9208 C CA . ALA B 1 457 ? 9.453 -5.562 4.242 1 97.56 457 ALA B CA 1
ATOM 9209 C C . ALA B 1 457 ? 9.664 -4.297 3.42 1 97.56 457 ALA B C 1
ATOM 9211 O O . ALA B 1 457 ? 10.5 -3.459 3.76 1 97.56 457 ALA B O 1
ATOM 9212 N N . GLU B 1 458 ? 8.859 -4.086 2.385 1 98.5 458 GLU B N 1
ATOM 9213 C CA . GLU B 1 458 ? 9.062 -3.012 1.418 1 98.5 458 GLU B CA 1
ATOM 9214 C C . GLU B 1 458 ? 8.734 -1.651 2.027 1 98.5 458 GLU B C 1
ATOM 9216 O O . GLU B 1 458 ? 9.414 -0.661 1.746 1 98.5 458 GLU B O 1
ATOM 9221 N N . ALA B 1 459 ? 7.648 -1.574 2.873 1 98.62 459 ALA B N 1
ATOM 9222 C CA . ALA B 1 459 ? 7.355 -0.32 3.559 1 98.62 459 ALA B CA 1
ATOM 9223 C C . ALA B 1 459 ? 8.516 0.104 4.453 1 98.62 459 ALA B C 1
ATOM 9225 O O . ALA B 1 459 ? 8.844 1.29 4.531 1 98.62 459 ALA B O 1
ATOM 9226 N N . ASN B 1 460 ? 9.117 -0.888 5.125 1 98.69 460 ASN B N 1
ATOM 9227 C CA . ASN B 1 460 ? 10.281 -0.655 5.98 1 98.69 460 ASN B CA 1
ATOM 9228 C C . ASN B 1 460 ? 11.438 -0.045 5.199 1 98.69 460 ASN B C 1
ATOM 9230 O O . ASN B 1 460 ? 12.078 0.902 5.664 1 98.69 460 ASN B O 1
ATOM 9234 N N . ILE B 1 461 ? 11.672 -0.502 3.979 1 98.81 461 ILE B N 1
ATOM 9235 C CA . ILE B 1 461 ? 12.773 -0.036 3.137 1 98.81 461 ILE B CA 1
ATOM 9236 C C . ILE B 1 461 ? 12.547 1.429 2.766 1 98.81 461 ILE B C 1
ATOM 9238 O O . ILE B 1 461 ? 13.398 2.279 3.037 1 98.81 461 ILE B O 1
ATOM 9242 N N . VAL B 1 462 ? 11.375 1.73 2.244 1 98.94 462 VAL B N 1
ATOM 9243 C CA . VAL B 1 462 ? 11.133 3.074 1.729 1 98.94 462 VAL B CA 1
ATOM 9244 C C . VAL B 1 462 ? 10.984 4.055 2.891 1 98.94 462 VAL B C 1
ATOM 9246 O O . VAL B 1 462 ? 11.5 5.172 2.836 1 98.94 462 VAL B O 1
ATOM 9249 N N . GLY B 1 463 ? 10.281 3.654 3.939 1 98.88 463 GLY B N 1
ATOM 9250 C CA . GLY B 1 463 ? 10.109 4.531 5.086 1 98.88 463 GLY B CA 1
ATOM 9251 C C . GLY B 1 463 ? 11.422 4.914 5.742 1 98.88 463 GLY B C 1
ATOM 9252 O O . GLY B 1 463 ? 11.648 6.086 6.055 1 98.88 463 GLY B O 1
ATOM 9253 N N . ARG B 1 464 ? 12.328 3.957 5.977 1 98.88 464 ARG B N 1
ATOM 9254 C CA . ARG B 1 464 ? 13.648 4.238 6.539 1 98.88 464 ARG B CA 1
ATOM 9255 C C . ARG B 1 464 ? 14.453 5.145 5.617 1 98.88 464 ARG B C 1
ATOM 9257 O O . ARG B 1 464 ? 15.133 6.059 6.082 1 98.88 464 ARG B O 1
ATOM 9264 N N . ALA B 1 465 ? 14.32 4.887 4.312 1 98.88 465 ALA B N 1
ATOM 9265 C CA . ALA B 1 465 ? 15.031 5.723 3.346 1 98.88 465 ALA B CA 1
ATOM 9266 C C . ALA B 1 465 ? 14.594 7.18 3.457 1 98.88 465 ALA B C 1
ATOM 9268 O O . ALA B 1 465 ? 15.422 8.094 3.348 1 98.88 465 ALA B O 1
ATOM 9269 N N . ILE B 1 466 ? 13.32 7.426 3.666 1 98.75 466 ILE B N 1
ATOM 9270 C CA . ILE B 1 466 ? 12.797 8.773 3.834 1 98.75 466 ILE B CA 1
ATOM 9271 C C . ILE B 1 466 ? 13.438 9.43 5.055 1 98.75 466 ILE B C 1
ATOM 9273 O O . ILE B 1 466 ? 13.906 10.57 4.98 1 98.75 466 ILE B O 1
ATOM 9277 N N . GLY B 1 467 ? 13.477 8.68 6.176 1 98.56 467 GLY B N 1
ATOM 9278 C CA . GLY B 1 467 ? 14.102 9.195 7.383 1 98.56 467 GLY B CA 1
ATOM 9279 C C . GLY B 1 467 ? 15.57 9.508 7.207 1 98.56 467 GLY B C 1
ATOM 9280 O O . GLY B 1 467 ? 16.047 10.539 7.672 1 98.56 467 GLY B O 1
ATOM 9281 N N . MET B 1 468 ? 16.328 8.648 6.52 1 98 468 MET B N 1
ATOM 9282 C CA . MET B 1 468 ? 17.75 8.828 6.258 1 98 468 MET B CA 1
ATOM 9283 C C . MET B 1 468 ? 17.984 10.07 5.402 1 98 468 MET B C 1
ATOM 9285 O O . MET B 1 468 ? 18.875 10.867 5.699 1 98 468 MET B O 1
ATOM 9289 N N . ALA B 1 469 ? 17.172 10.203 4.375 1 97.12 469 ALA B N 1
ATOM 9290 C CA . ALA B 1 469 ? 17.328 11.328 3.459 1 97.12 469 ALA B CA 1
ATOM 9291 C C . ALA B 1 469 ? 17.016 12.648 4.152 1 97.12 469 ALA B C 1
ATOM 9293 O O . ALA B 1 469 ? 17.672 13.664 3.9 1 97.12 469 ALA B O 1
ATOM 9294 N N . THR B 1 470 ? 16.016 12.641 5.012 1 95.75 470 THR B N 1
ATOM 9295 C CA . THR B 1 470 ? 15.648 13.82 5.777 1 95.75 470 THR B CA 1
ATOM 9296 C C . THR B 1 470 ? 16.828 14.297 6.637 1 95.75 470 THR B C 1
ATOM 9298 O O . THR B 1 470 ? 16.969 15.5 6.883 1 95.75 470 THR B O 1
ATOM 9301 N N . ARG B 1 471 ? 17.688 13.375 6.984 1 94.12 471 ARG B N 1
ATOM 9302 C CA . ARG B 1 471 ? 18.812 13.656 7.871 1 94.12 471 ARG B CA 1
ATOM 9303 C C . ARG B 1 471 ? 20.078 13.977 7.07 1 94.12 471 ARG B C 1
ATOM 9305 O O . ARG B 1 471 ? 21.125 14.266 7.645 1 94.12 471 ARG B O 1
ATOM 9312 N N . GLY B 1 472 ? 19.953 13.797 5.766 1 92.88 472 GLY B N 1
ATOM 9313 C CA . GLY B 1 472 ? 21.078 14.273 4.98 1 92.88 472 GLY B CA 1
ATOM 9314 C C . GLY B 1 472 ? 21.797 13.164 4.223 1 92.88 472 GLY B C 1
ATOM 9315 O O . GLY B 1 472 ? 22.688 13.43 3.426 1 92.88 472 GLY B O 1
ATOM 9316 N N . LEU B 1 473 ? 21.391 11.906 4.41 1 96.06 473 LEU B N 1
ATOM 9317 C CA . LEU B 1 473 ? 21.938 10.828 3.592 1 96.06 473 LEU B CA 1
ATOM 9318 C C . LEU B 1 473 ? 21.25 10.789 2.225 1 96.06 473 LEU B C 1
ATOM 9320 O O . LEU B 1 473 ? 20.25 11.461 2.008 1 96.06 473 LEU B O 1
ATOM 9324 N N . LYS B 1 474 ? 21.875 10.109 1.295 1 96.56 474 LYS B N 1
ATOM 9325 C CA . LYS B 1 474 ? 21.328 9.836 -0.028 1 96.56 474 LYS B CA 1
ATOM 9326 C C . LYS B 1 474 ? 21.109 8.336 -0.23 1 96.56 474 LYS B C 1
ATOM 9328 O O . LYS B 1 474 ? 21.906 7.672 -0.895 1 96.56 474 LYS B O 1
ATOM 9333 N N . PRO B 1 475 ? 20 7.859 0.249 1 98.56 475 PRO B N 1
ATOM 9334 C CA . PRO B 1 475 ? 19.734 6.43 0.08 1 98.56 475 PRO B 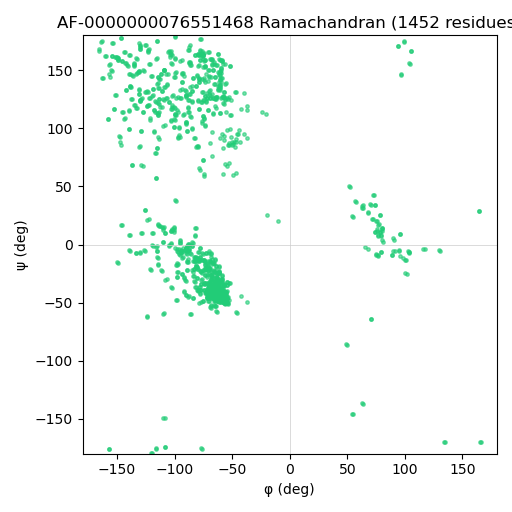CA 1
ATOM 9335 C C . PRO B 1 475 ? 19.453 6.051 -1.37 1 98.56 475 PRO B C 1
ATOM 9337 O O . PRO B 1 475 ? 18.719 6.766 -2.066 1 98.56 475 PRO B O 1
ATOM 9340 N N . VAL B 1 476 ? 20.062 5.031 -1.824 1 98.88 476 VAL B N 1
ATOM 9341 C CA . VAL B 1 476 ? 19.734 4.324 -3.062 1 98.88 476 VAL B CA 1
ATOM 9342 C C . VAL B 1 476 ? 19.25 2.914 -2.742 1 98.88 476 VAL B C 1
ATOM 9344 O O . VAL B 1 476 ? 20.047 1.972 -2.693 1 98.88 476 VAL B O 1
ATOM 9347 N N . VAL B 1 477 ? 17.969 2.783 -2.613 1 98.88 477 VAL B N 1
ATOM 9348 C CA . VAL B 1 477 ? 17.391 1.548 -2.086 1 98.88 477 VAL B CA 1
ATOM 9349 C C . VAL B 1 477 ? 16.797 0.724 -3.227 1 98.88 477 VAL B C 1
ATOM 9351 O O . VAL B 1 477 ? 16.594 1.239 -4.328 1 98.88 477 VAL B O 1
ATOM 9354 N N . GLU B 1 478 ? 16.594 -0.53 -2.959 1 98.56 478 GLU B N 1
ATOM 9355 C CA . GLU B 1 478 ? 16.078 -1.427 -3.988 1 98.56 478 GLU B CA 1
ATOM 9356 C C . GLU B 1 478 ? 14.859 -2.193 -3.49 1 98.56 478 GLU B C 1
ATOM 9358 O O . GLU B 1 478 ? 14.867 -2.736 -2.385 1 98.56 478 GLU B O 1
ATOM 9363 N N . ILE B 1 479 ? 13.742 -2.139 -4.203 1 98.38 479 ILE B N 1
ATOM 9364 C CA . ILE B 1 479 ? 12.672 -3.127 -4.121 1 98.38 479 ILE B CA 1
ATOM 9365 C C . ILE B 1 479 ? 12.953 -4.277 -5.082 1 98.38 479 ILE B C 1
ATOM 9367 O O . ILE B 1 479 ? 13.188 -4.059 -6.273 1 98.38 479 ILE B O 1
ATOM 9371 N N . GLN B 1 480 ? 12.898 -5.422 -4.633 1 97.06 480 GLN B N 1
ATOM 9372 C CA . GLN B 1 480 ? 13.477 -6.566 -5.324 1 97.06 480 GLN B CA 1
ATOM 9373 C C . GLN B 1 480 ? 12.812 -6.781 -6.684 1 97.06 480 GLN B C 1
ATOM 9375 O O . GLN B 1 480 ? 13.484 -7.129 -7.656 1 97.06 480 GLN B O 1
ATOM 9380 N N . PHE B 1 481 ? 11.469 -6.738 -6.727 1 97.12 481 PHE B N 1
ATOM 9381 C CA . PHE B 1 481 ? 10.656 -6.789 -7.938 1 97.12 481 PHE B CA 1
ATOM 9382 C C . PHE B 1 481 ? 9.531 -5.766 -7.879 1 97.12 481 PHE B C 1
ATOM 9384 O O . PHE B 1 481 ? 8.969 -5.512 -6.809 1 97.12 481 PHE B O 1
ATOM 9391 N N . PHE B 1 482 ? 9.219 -5.219 -9.062 1 97.81 482 PHE B N 1
ATOM 9392 C CA . PHE B 1 482 ? 8.133 -4.25 -9.148 1 97.81 482 PHE B CA 1
ATOM 9393 C C . PHE B 1 482 ? 6.848 -4.824 -8.57 1 97.81 482 PHE B C 1
ATOM 9395 O O . PHE B 1 482 ? 6.066 -4.105 -7.945 1 97.81 482 PHE B O 1
ATOM 9402 N N . ASP B 1 483 ? 6.66 -6.066 -8.695 1 96.81 483 ASP B N 1
ATOM 9403 C CA . ASP B 1 483 ? 5.438 -6.746 -8.273 1 96.81 483 ASP B CA 1
ATOM 9404 C C . ASP B 1 483 ? 5.277 -6.711 -6.758 1 96.81 483 ASP B C 1
ATOM 9406 O O . ASP B 1 483 ? 4.184 -6.934 -6.234 1 96.81 483 ASP B O 1
ATOM 9410 N N . TYR B 1 484 ? 6.336 -6.406 -6.043 1 97.19 484 TYR B N 1
ATOM 9411 C CA . TYR B 1 484 ? 6.316 -6.441 -4.582 1 97.19 484 TYR B CA 1
ATOM 9412 C C . TYR B 1 484 ? 6.34 -5.031 -4.004 1 97.19 484 TYR B C 1
ATOM 9414 O O . TYR B 1 484 ? 6.449 -4.859 -2.787 1 97.19 484 TYR B O 1
ATOM 9422 N N . ILE B 1 485 ? 6.184 -3.973 -4.77 1 98.06 485 ILE B N 1
ATOM 9423 C CA . ILE B 1 485 ? 6.371 -2.6 -4.316 1 98.06 485 ILE B CA 1
ATOM 9424 C C . ILE B 1 485 ? 5.141 -2.141 -3.535 1 98.06 485 ILE B C 1
ATOM 9426 O O . ILE B 1 485 ? 5.191 -1.144 -2.812 1 98.06 485 ILE B O 1
ATOM 9430 N N . TRP B 1 486 ? 4.035 -2.818 -3.58 1 97.75 486 TRP B N 1
ATOM 9431 C CA . TRP B 1 486 ? 2.705 -2.348 -3.211 1 97.75 486 TRP B CA 1
ATOM 9432 C C . TRP B 1 486 ? 2.605 -2.127 -1.704 1 97.75 486 TRP B C 1
ATOM 9434 O O . TRP B 1 486 ? 1.966 -1.175 -1.252 1 97.75 486 TRP B O 1
ATOM 9444 N N . PRO B 1 487 ? 3.301 -2.943 -0.864 1 97.81 487 PRO B N 1
ATOM 9445 C CA . PRO B 1 487 ? 3.283 -2.619 0.564 1 97.81 487 PRO B CA 1
ATOM 9446 C C . PRO B 1 487 ? 3.883 -1.246 0.865 1 97.81 487 PRO B C 1
ATOM 9448 O O . PRO B 1 487 ? 3.576 -0.648 1.899 1 97.81 487 PRO B O 1
ATOM 9451 N N . ALA B 1 488 ? 4.648 -0.717 -0.051 1 98.25 488 ALA B N 1
ATOM 9452 C CA . ALA B 1 488 ? 5.324 0.56 0.166 1 98.25 488 ALA B CA 1
ATOM 9453 C C . ALA B 1 488 ? 4.516 1.714 -0.421 1 98.25 488 ALA B C 1
ATOM 9455 O O . ALA B 1 488 ? 4.922 2.875 -0.329 1 98.25 488 ALA B O 1
ATOM 9456 N N . MET B 1 489 ? 3.328 1.465 -0.962 1 98 489 MET B N 1
ATOM 9457 C CA . MET B 1 489 ? 2.58 2.492 -1.68 1 98 489 MET B CA 1
ATOM 9458 C C . MET B 1 489 ? 2.234 3.658 -0.759 1 98 489 MET B C 1
ATOM 9460 O O . MET B 1 489 ? 2.246 4.816 -1.183 1 98 489 MET B O 1
ATOM 9464 N N . HIS B 1 490 ? 1.902 3.336 0.472 1 97.44 490 HIS B N 1
ATOM 9465 C CA . HIS B 1 490 ? 1.604 4.379 1.447 1 97.44 490 HIS B CA 1
ATOM 9466 C C . HIS B 1 490 ? 2.791 5.316 1.631 1 97.44 490 HIS B C 1
ATOM 9468 O O . HIS B 1 490 ? 2.633 6.539 1.592 1 97.44 490 HIS B O 1
ATOM 9474 N N . GLN B 1 491 ? 3.961 4.785 1.782 1 98.56 491 GLN B N 1
ATOM 9475 C CA . GLN B 1 491 ? 5.188 5.559 1.94 1 98.56 491 GLN B CA 1
ATOM 9476 C C . GLN B 1 491 ? 5.504 6.352 0.675 1 98.56 491 GLN B C 1
ATOM 9478 O O . GLN B 1 491 ? 5.945 7.5 0.749 1 98.56 491 GLN B O 1
ATOM 9483 N N . MET B 1 492 ? 5.246 5.781 -0.456 1 98.06 492 MET B N 1
ATOM 9484 C CA . MET B 1 492 ? 5.59 6.391 -1.736 1 98.06 492 MET B CA 1
ATOM 9485 C C . MET B 1 492 ? 4.684 7.582 -2.033 1 98.06 492 MET B C 1
ATOM 9487 O O . MET B 1 492 ? 5.164 8.664 -2.379 1 98.06 492 MET B O 1
ATOM 9491 N N . ARG B 1 493 ? 3.414 7.395 -1.837 1 96.62 493 ARG B N 1
ATOM 9492 C CA . ARG B 1 493 ? 2.455 8.391 -2.312 1 96.62 493 ARG B CA 1
ATOM 9493 C C . ARG B 1 493 ? 2.182 9.438 -1.241 1 96.62 493 ARG B C 1
ATOM 9495 O O . ARG B 1 493 ? 2.164 10.641 -1.531 1 96.62 493 ARG B O 1
ATOM 9502 N N . ASN B 1 494 ? 2.002 9.016 0.045 1 96.25 494 ASN B N 1
ATOM 9503 C CA . ASN B 1 494 ? 1.551 9.945 1.079 1 96.25 494 ASN B CA 1
ATOM 9504 C C . ASN B 1 494 ? 2.727 10.57 1.82 1 96.25 494 ASN B C 1
ATOM 9506 O O . ASN B 1 494 ? 2.547 11.523 2.586 1 96.25 494 ASN B O 1
ATOM 9510 N N . GLU B 1 495 ? 3.971 10.039 1.604 1 98.06 495 GLU B N 1
ATOM 9511 C CA . GLU B 1 495 ? 5.102 10.516 2.389 1 98.06 495 GLU B CA 1
ATOM 9512 C C . GLU B 1 495 ? 6.223 11.023 1.486 1 98.06 495 GLU B C 1
ATOM 9514 O O . GLU B 1 495 ? 6.438 12.234 1.366 1 98.06 495 GLU B O 1
ATOM 9519 N N . LEU B 1 496 ? 6.773 10.164 0.684 1 98.38 496 LEU B N 1
ATOM 9520 C CA . LEU B 1 496 ? 7.91 10.453 -0.183 1 98.38 496 LEU B CA 1
ATOM 9521 C C . LEU B 1 496 ? 7.59 11.609 -1.133 1 98.38 496 LEU B C 1
ATOM 9523 O O . LEU B 1 496 ? 8.367 12.555 -1.251 1 98.38 496 LEU B O 1
ATOM 9527 N N . ALA B 1 497 ? 6.465 11.57 -1.738 1 97.19 497 ALA B N 1
ATOM 9528 C CA . ALA B 1 497 ? 6.078 12.516 -2.787 1 97.19 497 ALA B CA 1
ATOM 9529 C C . ALA B 1 497 ? 5.766 13.883 -2.201 1 97.19 497 ALA B C 1
ATOM 9531 O O . ALA B 1 497 ? 5.883 14.906 -2.889 1 97.19 497 ALA B O 1
ATOM 9532 N N . LEU B 1 498 ? 5.453 13.93 -0.873 1 96.31 498 LEU B N 1
ATOM 9533 C CA . LEU B 1 498 ? 4.754 15.086 -0.339 1 96.31 498 LEU B CA 1
ATOM 9534 C C . LEU B 1 498 ? 5.637 15.852 0.644 1 96.31 498 LEU B C 1
ATOM 9536 O O . LEU B 1 498 ? 5.363 17.016 0.957 1 96.31 498 LEU B O 1
ATOM 9540 N N . LEU B 1 499 ? 6.66 15.266 1.131 1 97.44 499 LEU B N 1
ATOM 9541 C CA . LEU B 1 499 ? 7.348 15.797 2.299 1 97.44 499 LEU B CA 1
ATOM 9542 C C . LEU B 1 499 ? 7.844 17.219 2.033 1 97.44 499 LEU B C 1
ATOM 9544 O O . LEU B 1 499 ? 7.641 18.109 2.855 1 97.44 499 LEU B O 1
ATOM 9548 N N . ARG B 1 500 ? 8.445 17.469 0.878 1 96.62 500 ARG B N 1
ATOM 9549 C CA . ARG B 1 500 ? 8.977 18.797 0.562 1 96.62 500 ARG B CA 1
ATOM 9550 C C . ARG B 1 500 ? 7.859 19.812 0.434 1 96.62 500 ARG B C 1
ATOM 9552 O O . ARG B 1 500 ? 7.957 20.922 0.974 1 96.62 500 ARG B O 1
ATOM 9559 N N . TRP B 1 501 ? 6.797 19.391 -0.212 1 97.5 501 TRP B N 1
ATOM 9560 C CA . TRP B 1 501 ? 5.68 20.281 -0.504 1 97.5 501 TRP B CA 1
ATOM 9561 C C . TRP B 1 501 ? 4.918 20.625 0.77 1 97.5 501 TRP B C 1
ATOM 9563 O O . TRP B 1 501 ? 4.668 21.812 1.042 1 97.5 501 TRP B O 1
ATOM 9573 N N . ARG B 1 502 ? 4.613 19.656 1.624 1 96.88 502 ARG B N 1
ATOM 9574 C CA . ARG B 1 502 ? 3.744 19.891 2.773 1 96.88 502 ARG B CA 1
ATOM 9575 C C . ARG B 1 502 ? 4.508 20.578 3.906 1 96.88 502 ARG B C 1
ATOM 9577 O O . ARG B 1 502 ? 3.902 21.078 4.859 1 96.88 502 ARG B O 1
ATOM 9584 N N . SER B 1 503 ? 5.902 20.625 3.832 1 96.75 503 SER B N 1
ATOM 9585 C CA . SER B 1 503 ? 6.715 21.25 4.875 1 96.75 503 SER B CA 1
ATOM 9586 C C . SER B 1 503 ? 7.215 22.625 4.441 1 96.75 503 SER B C 1
ATOM 9588 O O . SER B 1 503 ? 8.164 23.156 5.02 1 96.75 503 SER B O 1
ATOM 9590 N N . ASN B 1 504 ? 6.633 23.109 3.326 1 96.38 504 ASN B N 1
ATOM 9591 C CA . ASN B 1 504 ? 7.031 24.422 2.814 1 96.38 504 ASN B CA 1
ATOM 9592 C C . ASN B 1 504 ? 8.531 24.484 2.531 1 96.38 504 ASN B C 1
ATOM 9594 O O . ASN B 1 504 ? 9.18 25.484 2.834 1 96.38 504 ASN B O 1
ATOM 9598 N N . GLY B 1 505 ? 9.055 23.359 2.051 1 94.94 505 GLY B N 1
ATOM 9599 C CA . GLY B 1 505 ? 10.469 23.312 1.703 1 94.94 505 GLY B CA 1
ATOM 9600 C C . GLY B 1 505 ? 11.367 23.094 2.904 1 94.94 505 GLY B C 1
ATOM 9601 O O . GLY B 1 505 ? 12.594 23.062 2.77 1 94.94 505 GLY B O 1
ATOM 9602 N N . GLY B 1 506 ? 10.812 22.922 4.102 1 94.44 506 GLY B N 1
ATOM 9603 C CA . GLY B 1 506 ? 11.586 22.75 5.32 1 94.44 506 GLY B CA 1
ATOM 9604 C C . GLY B 1 506 ? 12.328 21.422 5.379 1 94.44 506 GLY B C 1
ATOM 9605 O O . GLY B 1 506 ? 13.414 21.344 5.945 1 94.44 506 GLY B O 1
ATOM 9606 N N . PHE B 1 507 ? 11.734 20.391 4.844 1 95.62 507 PHE B N 1
ATOM 9607 C CA . PHE B 1 507 ? 12.328 19.062 4.793 1 95.62 507 PHE B CA 1
ATOM 9608 C C . PHE B 1 507 ? 12.195 18.469 3.398 1 95.62 507 PHE B C 1
ATOM 9610 O O . PHE B 1 507 ? 11.258 18.781 2.666 1 95.62 507 PHE B O 1
ATOM 9617 N N . SER B 1 508 ? 13.094 17.703 2.971 1 94.12 508 SER B N 1
ATOM 9618 C CA . SER B 1 508 ? 13.062 16.969 1.716 1 94.12 508 SER B CA 1
ATOM 9619 C C . SER B 1 508 ? 13.633 15.555 1.89 1 94.12 508 SER B C 1
ATOM 9621 O O . SER B 1 508 ? 14.234 15.25 2.922 1 94.12 508 SER B O 1
ATOM 9623 N N . CYS B 1 509 ? 13.352 14.719 0.975 1 95.5 509 CYS B N 1
ATOM 9624 C CA . CYS B 1 509 ? 13.859 13.352 1.036 1 95.5 509 CYS B CA 1
ATOM 9625 C C . CYS B 1 509 ? 14.352 12.891 -0.331 1 95.5 509 CYS B C 1
ATOM 9627 O O . CYS B 1 509 ? 13.789 11.961 -0.917 1 95.5 509 CYS B O 1
ATOM 9629 N N . PRO B 1 510 ? 15.461 13.484 -0.8 1 95.81 510 PRO B N 1
ATOM 9630 C CA . PRO B 1 510 ? 16.047 12.992 -2.045 1 95.81 510 PRO B CA 1
ATOM 9631 C C . PRO B 1 510 ? 16.609 11.578 -1.915 1 95.81 510 PRO B C 1
ATOM 9633 O O . PRO B 1 510 ? 17.531 11.344 -1.119 1 95.81 510 PRO B O 1
ATOM 9636 N N . LEU B 1 511 ? 16.031 10.664 -2.562 1 98.25 511 LEU B N 1
ATOM 9637 C CA . LEU B 1 511 ? 16.469 9.273 -2.578 1 98.25 511 LEU B CA 1
ATOM 9638 C C . LEU B 1 511 ? 16.109 8.609 -3.908 1 98.25 511 LEU B C 1
ATOM 9640 O O . LEU B 1 511 ? 15.406 9.195 -4.73 1 98.25 511 LEU B O 1
ATOM 9644 N N . VAL B 1 512 ? 16.766 7.516 -4.188 1 98.88 512 VAL B N 1
ATOM 9645 C CA . VAL B 1 512 ? 16.484 6.73 -5.387 1 98.88 512 VAL B CA 1
ATOM 9646 C C . VAL B 1 512 ? 15.914 5.371 -4.992 1 98.88 512 VAL B C 1
ATOM 9648 O O . VAL B 1 512 ? 16.484 4.68 -4.141 1 98.88 512 VAL B O 1
ATOM 9651 N N . VAL B 1 513 ? 14.812 5.043 -5.492 1 98.94 513 VAL B N 1
ATOM 9652 C CA . VAL B 1 513 ? 14.266 3.697 -5.367 1 98.94 513 VAL B CA 1
ATOM 9653 C C . VAL B 1 513 ? 14.453 2.938 -6.68 1 98.94 513 VAL B C 1
ATOM 9655 O O . VAL B 1 513 ? 13.773 3.219 -7.668 1 98.94 513 VAL B O 1
ATOM 9658 N N . ARG B 1 514 ? 15.344 2.004 -6.711 1 98.88 514 ARG B N 1
ATOM 9659 C CA . ARG B 1 514 ? 15.562 1.143 -7.871 1 98.88 514 ARG B CA 1
ATOM 9660 C C . ARG B 1 514 ? 14.625 -0.06 -7.844 1 98.88 514 ARG B C 1
ATOM 9662 O O . ARG B 1 514 ? 14.461 -0.708 -6.809 1 98.88 514 ARG B O 1
ATOM 9669 N N . VAL B 1 515 ? 14.031 -0.375 -8.984 1 98.75 515 VAL B N 1
ATOM 9670 C CA . VAL B 1 515 ? 13.062 -1.466 -9.016 1 98.75 515 VAL B CA 1
ATOM 9671 C C . VAL B 1 515 ? 13.164 -2.213 -10.344 1 98.75 515 VAL B C 1
ATOM 9673 O O . VAL B 1 515 ? 12.891 -1.646 -11.398 1 98.75 515 VAL B O 1
ATOM 9676 N N . PRO B 1 516 ? 13.594 -3.5 -10.32 1 98.12 516 PRO B N 1
ATOM 9677 C CA . PRO B 1 516 ? 13.43 -4.32 -11.523 1 98.12 516 PRO B CA 1
ATOM 9678 C C . PRO B 1 516 ? 11.961 -4.504 -11.914 1 98.12 516 PRO B C 1
ATOM 9680 O O . PRO B 1 516 ? 11.125 -4.809 -11.062 1 98.12 516 PRO B O 1
ATOM 9683 N N . ILE B 1 517 ? 11.648 -4.391 -13.195 1 98.25 517 ILE B N 1
ATOM 9684 C CA . ILE B 1 517 ? 10.266 -4.375 -13.648 1 98.25 517 ILE B CA 1
ATOM 9685 C C . ILE B 1 517 ? 10.148 -5.125 -14.977 1 98.25 517 ILE B C 1
ATOM 9687 O O . ILE B 1 517 ? 11.141 -5.332 -15.672 1 98.25 517 ILE B O 1
ATOM 9691 N N . GLY B 1 518 ? 8.93 -5.625 -15.289 1 97.62 518 GLY B N 1
ATOM 9692 C CA . GLY B 1 518 ? 8.562 -6.016 -16.641 1 97.62 518 GLY B CA 1
ATOM 9693 C C . GLY B 1 518 ? 8.672 -7.508 -16.875 1 97.62 518 GLY B C 1
ATOM 9694 O O . GLY B 1 518 ? 9.008 -8.266 -15.961 1 97.62 518 GLY B O 1
ATOM 9695 N N . GLY B 1 519 ? 8.234 -7.902 -18.078 1 97.06 519 GLY B N 1
ATOM 9696 C CA . GLY B 1 519 ? 8.156 -9.297 -18.469 1 97.06 519 GLY B CA 1
ATOM 9697 C C . GLY B 1 519 ? 9.18 -9.688 -19.516 1 97.06 519 GLY B C 1
ATOM 9698 O O . GLY B 1 519 ? 10.32 -9.219 -19.484 1 97.06 519 GLY B O 1
ATOM 9699 N N . TYR B 1 520 ? 8.852 -10.578 -20.297 1 95.38 520 TYR B N 1
ATOM 9700 C CA . TYR B 1 520 ? 9.641 -11.125 -21.391 1 95.38 520 TYR B CA 1
ATOM 9701 C C . TYR B 1 520 ? 10.711 -12.07 -20.859 1 95.38 520 TYR B C 1
ATOM 9703 O O . TYR B 1 520 ? 11.68 -12.383 -21.562 1 95.38 520 TYR B O 1
ATOM 9711 N N . LEU B 1 521 ? 10.617 -12.352 -19.484 1 87.38 521 LEU B N 1
ATOM 9712 C CA . LEU B 1 521 ? 11.445 -13.398 -18.922 1 87.38 521 LEU B CA 1
ATOM 9713 C C . LEU B 1 521 ? 10.609 -14.617 -18.547 1 87.38 521 LEU B C 1
ATOM 9715 O O . LEU B 1 521 ? 9.555 -14.484 -17.922 1 87.38 521 LEU B O 1
ATOM 9719 N N . THR B 1 522 ? 10.703 -15.625 -19.422 1 83.56 522 THR B N 1
ATOM 9720 C CA . THR B 1 522 ? 9.883 -16.812 -19.219 1 83.56 522 THR B CA 1
ATOM 9721 C C . THR B 1 522 ? 9.953 -17.281 -17.766 1 83.56 522 THR B C 1
ATOM 9723 O O . THR B 1 522 ? 11.016 -17.234 -17.141 1 83.56 522 THR B O 1
ATOM 9726 N N . GLY B 1 523 ? 8.75 -17.531 -17.203 1 85.75 523 GLY B N 1
ATOM 9727 C CA . GLY B 1 523 ? 8.688 -18.109 -15.867 1 85.75 523 GLY B CA 1
ATOM 9728 C C . GLY B 1 523 ? 8.352 -17.109 -14.789 1 85.75 523 GLY B C 1
ATOM 9729 O O . GLY B 1 523 ? 8.141 -17.469 -13.633 1 85.75 523 GLY B O 1
ATOM 9730 N N . GLY B 1 524 ? 8.258 -15.773 -15.094 1 88.88 524 GLY B N 1
ATOM 9731 C CA . GLY B 1 524 ? 8.016 -14.758 -14.086 1 88.88 524 GLY B CA 1
ATOM 9732 C C . GLY B 1 524 ? 6.582 -14.742 -13.586 1 88.88 524 GLY B C 1
ATOM 9733 O O . GLY B 1 524 ? 6.324 -14.43 -12.422 1 88.88 524 GLY B O 1
ATOM 9734 N N . SER B 1 525 ? 5.66 -15.07 -14.469 1 93.25 525 SER B N 1
ATOM 9735 C CA . SER B 1 525 ? 4.246 -15.211 -14.141 1 93.25 525 SER B CA 1
ATOM 9736 C C . SER B 1 525 ? 3.705 -13.953 -13.469 1 93.25 525 SER B C 1
ATOM 9738 O O . SER B 1 525 ? 4.117 -12.844 -13.797 1 93.25 525 SER B O 1
ATOM 9740 N N . ILE B 1 526 ? 2.766 -14.039 -12.523 1 94 526 ILE B N 1
ATOM 9741 C CA . ILE B 1 526 ? 1.962 -12.992 -11.906 1 94 526 ILE B CA 1
ATOM 9742 C C . ILE B 1 526 ? 2.848 -12.125 -11.016 1 94 526 ILE B C 1
ATOM 9744 O O . ILE B 1 526 ? 2.619 -10.914 -10.891 1 94 526 ILE B O 1
ATOM 9748 N N . TYR B 1 527 ? 3.918 -12.609 -10.531 1 93.75 527 TYR B N 1
ATOM 9749 C CA . TYR B 1 527 ? 4.57 -11.906 -9.43 1 93.75 527 TYR B CA 1
ATOM 9750 C C . TYR B 1 527 ? 5.98 -11.477 -9.82 1 93.75 527 TYR B C 1
ATOM 9752 O O . TYR B 1 527 ? 6.758 -11.031 -8.977 1 93.75 527 TYR B O 1
ATOM 9760 N N . HIS B 1 528 ? 6.359 -11.602 -11.141 1 95.19 528 HIS B N 1
ATOM 9761 C CA . HIS B 1 528 ? 7.691 -11.18 -11.555 1 95.19 528 HIS B CA 1
ATOM 9762 C C . HIS B 1 528 ? 7.676 -10.602 -12.969 1 95.19 528 HIS B C 1
ATOM 9764 O O . HIS B 1 528 ? 8.711 -10.547 -13.633 1 95.19 528 HIS B O 1
ATOM 9770 N N . SER B 1 529 ? 6.457 -10.234 -13.477 1 96.94 529 SER B N 1
ATOM 9771 C CA . SER B 1 529 ? 6.445 -9.852 -14.883 1 96.94 529 SER B CA 1
ATOM 9772 C C . SER B 1 529 ? 5.539 -8.648 -15.117 1 96.94 529 SER B C 1
ATOM 9774 O O . SER B 1 529 ? 5.277 -8.273 -16.266 1 96.94 529 SER B O 1
ATOM 9776 N N . GLN B 1 530 ? 5.078 -8.07 -14.062 1 96.19 530 GLN B N 1
ATOM 9777 C CA . GLN B 1 530 ? 4.074 -7.031 -14.25 1 96.19 530 GLN B CA 1
ATOM 9778 C C . GLN B 1 530 ? 4.727 -5.672 -14.477 1 96.19 530 GLN B C 1
ATOM 9780 O O . GLN B 1 530 ? 5.895 -5.477 -14.148 1 96.19 530 GLN B O 1
ATOM 9785 N N . SER B 1 531 ? 3.973 -4.809 -15.109 1 96.31 531 SER B N 1
ATOM 9786 C CA . SER B 1 531 ? 4.25 -3.379 -15.211 1 96.31 531 SER B CA 1
ATOM 9787 C C . SER B 1 531 ? 3.188 -2.555 -14.492 1 96.31 531 SER B C 1
ATOM 9789 O O . SER B 1 531 ? 2.221 -3.107 -13.961 1 96.31 531 SER B O 1
ATOM 9791 N N . GLY B 1 532 ? 3.34 -1.302 -14.414 1 96.56 532 GLY B N 1
ATOM 9792 C CA . GLY B 1 532 ? 2.416 -0.406 -13.734 1 96.56 532 GLY B CA 1
ATOM 9793 C C . GLY B 1 532 ? 3.008 0.962 -13.453 1 96.56 532 GLY B C 1
ATOM 9794 O O . GLY B 1 532 ? 2.66 1.604 -12.461 1 96.56 532 GLY B O 1
ATOM 9795 N N . GLU B 1 533 ? 3.945 1.391 -14.289 1 98 533 GLU B N 1
ATOM 9796 C CA . GLU B 1 533 ? 4.668 2.639 -14.07 1 98 533 GLU B CA 1
ATOM 9797 C C . GLU B 1 533 ? 3.721 3.836 -14.078 1 98 533 GLU B C 1
ATOM 9799 O O . GLU B 1 533 ? 3.984 4.848 -13.43 1 98 533 GLU B O 1
ATOM 9804 N N . SER B 1 534 ? 2.533 3.691 -14.773 1 97.81 534 SER B N 1
ATOM 9805 C CA . SER B 1 534 ? 1.573 4.789 -14.844 1 97.81 534 SER B CA 1
ATOM 9806 C C . SER B 1 534 ? 1.028 5.133 -13.461 1 97.81 534 SER B C 1
ATOM 9808 O O . SER B 1 534 ? 0.691 6.289 -13.195 1 97.81 534 SER B O 1
ATOM 9810 N N . ILE B 1 535 ? 0.955 4.172 -12.578 1 97.06 535 ILE B N 1
ATOM 9811 C CA . ILE B 1 535 ? 0.474 4.379 -11.219 1 97.06 535 ILE B CA 1
ATOM 9812 C C . ILE B 1 535 ? 1.389 5.367 -10.492 1 97.06 535 ILE B C 1
ATOM 9814 O O . ILE B 1 535 ? 0.916 6.234 -9.758 1 97.06 535 ILE B O 1
ATOM 9818 N N . PHE B 1 536 ? 2.66 5.328 -10.781 1 98 536 PHE B N 1
ATOM 9819 C CA . PHE B 1 536 ? 3.625 6.164 -10.07 1 98 536 PHE B CA 1
ATOM 9820 C C . PHE B 1 536 ? 3.824 7.488 -10.797 1 98 536 PHE B C 1
ATOM 9822 O O . PHE B 1 536 ? 4.105 8.516 -10.172 1 98 536 PHE B O 1
ATOM 9829 N N . THR B 1 537 ? 3.627 7.465 -12.141 1 98.12 537 THR B N 1
ATOM 9830 C CA . THR B 1 537 ? 3.701 8.742 -12.836 1 98.12 537 THR B CA 1
ATOM 9831 C C . THR B 1 537 ? 2.504 9.625 -12.484 1 98.12 537 THR B C 1
ATOM 9833 O O . THR B 1 537 ? 2.562 10.844 -12.625 1 98.12 537 THR B O 1
ATOM 9836 N N . HIS B 1 538 ? 1.409 8.992 -11.984 1 97.69 538 HIS B N 1
ATOM 9837 C CA . HIS B 1 538 ? 0.228 9.711 -11.523 1 97.69 538 HIS B CA 1
ATOM 9838 C C . HIS B 1 538 ? 0.419 10.227 -10.094 1 97.69 538 HIS B C 1
ATOM 9840 O O . HIS B 1 538 ? -0.54 10.656 -9.453 1 97.69 538 HIS B O 1
ATOM 9846 N N . THR B 1 539 ? 1.619 10.242 -9.57 1 95.88 539 THR B N 1
ATOM 9847 C CA . THR B 1 539 ? 1.946 10.742 -8.242 1 95.88 539 THR B CA 1
ATOM 9848 C C . THR B 1 539 ? 2.906 11.922 -8.328 1 95.88 539 THR B C 1
ATOM 9850 O O . THR B 1 539 ? 4.125 11.742 -8.391 1 95.88 539 THR B O 1
ATOM 9853 N N . PRO B 1 540 ? 2.375 13.125 -8.266 1 96.19 540 PRO B N 1
ATOM 9854 C CA . PRO B 1 540 ? 3.279 14.273 -8.32 1 96.19 540 PRO B CA 1
ATOM 9855 C C . PRO B 1 540 ? 4.273 14.297 -7.16 1 96.19 540 PRO B C 1
ATOM 9857 O O . PRO B 1 540 ? 3.93 13.914 -6.039 1 96.19 540 PRO B O 1
ATOM 9860 N N . GLY B 1 541 ? 5.41 14.75 -7.383 1 97.06 541 GLY B N 1
ATOM 9861 C CA . GLY B 1 541 ? 6.449 14.836 -6.367 1 97.06 541 GLY B CA 1
ATOM 9862 C C . GLY B 1 541 ? 7.508 13.758 -6.504 1 97.06 541 GLY B C 1
ATOM 9863 O O . GLY B 1 541 ? 8.562 13.828 -5.867 1 97.06 541 GLY B O 1
ATOM 9864 N N . VAL B 1 542 ? 7.301 12.805 -7.43 1 97.88 542 VAL B N 1
ATOM 9865 C CA . VAL B 1 542 ? 8.266 11.742 -7.676 1 97.88 542 VAL B CA 1
ATOM 9866 C C . VAL B 1 542 ? 8.641 11.719 -9.156 1 97.88 542 VAL B C 1
ATOM 9868 O O . VAL B 1 542 ? 7.773 11.797 -10.023 1 97.88 542 VAL B O 1
ATOM 9871 N N . ARG B 1 543 ? 9.953 11.68 -9.398 1 98.56 543 ARG B N 1
ATOM 9872 C CA . ARG B 1 543 ? 10.43 11.484 -10.766 1 98.56 543 ARG B CA 1
ATOM 9873 C C . ARG B 1 543 ? 10.453 10 -11.125 1 98.56 543 ARG B C 1
ATOM 9875 O O . ARG B 1 543 ? 10.758 9.156 -10.281 1 98.56 543 ARG B O 1
ATOM 9882 N N . VAL B 1 544 ? 10.125 9.664 -12.367 1 98.88 544 VAL B N 1
ATOM 9883 C CA . VAL B 1 544 ? 10.109 8.273 -12.812 1 98.88 544 VAL B CA 1
ATOM 9884 C C . VAL B 1 544 ? 10.883 8.141 -14.117 1 98.88 544 VAL B C 1
ATOM 9886 O O . VAL B 1 544 ? 10.617 8.867 -15.078 1 98.88 544 VAL B O 1
ATOM 9889 N N . VAL B 1 545 ? 11.82 7.207 -14.203 1 98.81 545 VAL B N 1
ATOM 9890 C CA . VAL B 1 545 ? 12.586 6.973 -15.422 1 98.81 545 VAL B CA 1
ATOM 9891 C C . VAL B 1 545 ? 12.672 5.473 -15.695 1 98.81 545 VAL B C 1
ATOM 9893 O O . VAL B 1 545 ? 12.562 4.66 -14.773 1 98.81 545 VAL B O 1
ATOM 9896 N N . MET B 1 546 ? 12.836 5.074 -16.953 1 98.88 546 MET B N 1
ATOM 9897 C CA . MET B 1 546 ? 12.961 3.686 -17.391 1 98.88 546 MET B CA 1
ATOM 9898 C C . MET B 1 546 ? 13.867 3.578 -18.609 1 98.88 546 MET B C 1
ATOM 9900 O O . MET B 1 546 ? 13.383 3.582 -19.75 1 98.88 546 MET B O 1
ATOM 9904 N N . PRO B 1 547 ? 15.164 3.348 -18.422 1 98.62 547 PRO B N 1
ATOM 9905 C CA . PRO B 1 547 ? 16.109 3.256 -19.547 1 98.62 547 PRO B CA 1
ATOM 9906 C C . PRO B 1 547 ? 15.891 2.012 -20.406 1 98.62 547 PRO B C 1
ATOM 9908 O O . PRO B 1 547 ? 15.336 1.018 -19.922 1 98.62 547 PRO B O 1
ATOM 9911 N N . SER B 1 548 ? 16.406 2.07 -21.641 1 98.5 548 SER B N 1
ATOM 9912 C CA . SER B 1 548 ? 16.219 0.955 -22.562 1 98.5 548 SER B CA 1
ATOM 9913 C C . SER B 1 548 ? 17.547 0.289 -22.906 1 98.5 548 SER B C 1
ATOM 9915 O O . SER B 1 548 ? 17.594 -0.72 -23.609 1 98.5 548 SER B O 1
ATOM 9917 N N . ASN B 1 549 ? 18.641 0.848 -22.453 1 98.12 549 ASN B N 1
ATOM 9918 C CA . ASN B 1 549 ? 19.969 0.322 -22.766 1 98.12 549 ASN B CA 1
ATOM 9919 C C . ASN B 1 549 ? 20.984 0.681 -21.688 1 98.12 549 ASN B C 1
ATOM 9921 O O . ASN B 1 549 ? 20.672 1.441 -20.766 1 98.12 549 ASN B O 1
ATOM 9925 N N . ALA B 1 550 ? 22.172 0.141 -21.812 1 97.94 550 ALA B N 1
ATOM 9926 C CA . ALA B 1 550 ? 23.188 0.217 -20.781 1 97.94 550 ALA B CA 1
ATOM 9927 C C . ALA B 1 550 ? 23.656 1.655 -20.562 1 97.94 550 ALA B C 1
ATOM 9929 O O . ALA B 1 550 ? 23.75 2.129 -19.438 1 97.94 550 ALA B O 1
ATOM 9930 N N . LEU B 1 551 ? 23.953 2.385 -21.625 1 97.25 551 LEU B N 1
ATOM 9931 C CA . LEU B 1 551 ? 24.469 3.744 -21.547 1 97.25 551 LEU B CA 1
ATOM 9932 C C . LEU B 1 551 ? 23.453 4.68 -20.906 1 97.25 551 LEU B C 1
ATOM 9934 O O . LEU B 1 551 ? 23.797 5.496 -20.047 1 97.25 551 LEU B O 1
ATOM 9938 N N . ASP B 1 552 ? 22.219 4.59 -21.359 1 98.44 552 ASP B N 1
ATOM 9939 C CA . ASP B 1 552 ? 21.156 5.406 -20.797 1 98.44 552 ASP B CA 1
ATOM 9940 C C . ASP B 1 552 ? 20.938 5.082 -19.312 1 98.44 552 ASP B C 1
ATOM 9942 O O . ASP B 1 552 ? 20.672 5.973 -18.516 1 98.44 552 ASP B O 1
ATOM 9946 N N . ALA B 1 553 ? 21.031 3.797 -18.969 1 98.75 553 ALA B N 1
ATOM 9947 C CA . ALA B 1 553 ? 20.844 3.393 -17.578 1 98.75 553 ALA B CA 1
ATOM 9948 C C . ALA B 1 553 ? 21.875 4.051 -16.672 1 98.75 553 ALA B C 1
ATOM 9950 O O . ALA B 1 553 ? 21.547 4.586 -15.625 1 98.75 553 ALA B O 1
ATOM 9951 N N . LEU B 1 554 ? 23.109 3.967 -17.109 1 98.56 554 LEU B N 1
ATOM 9952 C CA . LEU B 1 554 ? 24.172 4.57 -16.312 1 98.56 554 LEU B CA 1
ATOM 9953 C C . LEU B 1 554 ? 23.984 6.078 -16.203 1 98.56 554 LEU B C 1
ATOM 9955 O O . LEU B 1 554 ? 24.031 6.637 -15.109 1 98.56 554 LEU B O 1
ATOM 9959 N N . GLY B 1 555 ? 23.734 6.777 -17.312 1 98.75 555 GLY B N 1
ATOM 9960 C CA . GLY B 1 555 ? 23.594 8.227 -17.312 1 98.75 555 GLY B CA 1
ATOM 9961 C C . GLY B 1 555 ? 22.406 8.719 -16.5 1 98.75 555 GLY B C 1
ATOM 9962 O O . GLY B 1 555 ? 22.516 9.688 -15.742 1 98.75 555 GLY B O 1
ATOM 9963 N N . LEU B 1 556 ? 21.266 8.086 -16.656 1 98.94 556 LEU B N 1
ATOM 9964 C CA . LEU B 1 556 ? 20.062 8.477 -15.93 1 98.94 556 LEU B CA 1
ATOM 9965 C C . LEU B 1 556 ? 20.203 8.172 -14.445 1 98.94 556 LEU B C 1
ATOM 9967 O O . LEU B 1 556 ? 19.703 8.93 -13.602 1 98.94 556 LEU B O 1
ATOM 9971 N N . LEU B 1 557 ? 20.797 7.023 -14.102 1 98.94 557 LEU B N 1
ATOM 9972 C CA . LEU B 1 557 ? 20.984 6.68 -12.695 1 98.94 557 LEU B CA 1
ATOM 9973 C C . LEU B 1 557 ? 21.875 7.703 -12 1 98.94 557 LEU B C 1
ATOM 9975 O O . LEU B 1 557 ? 21.594 8.086 -10.859 1 98.94 557 LEU B O 1
ATOM 9979 N N . ARG B 1 558 ? 22.953 8.102 -12.68 1 98.62 558 ARG B N 1
ATOM 9980 C CA . ARG B 1 558 ? 23.828 9.109 -12.078 1 98.62 558 ARG B CA 1
ATOM 9981 C C . ARG B 1 558 ? 23.062 10.414 -11.844 1 98.62 558 ARG B C 1
ATOM 9983 O O . ARG B 1 558 ? 23.203 11.031 -10.789 1 98.62 558 ARG B O 1
ATOM 9990 N N . THR B 1 559 ? 22.266 10.82 -12.82 1 98.62 559 THR B N 1
ATOM 9991 C CA . THR B 1 559 ? 21.422 12 -12.641 1 98.62 559 THR B CA 1
ATOM 9992 C C . THR B 1 559 ? 20.484 11.82 -11.461 1 98.62 559 THR B C 1
ATOM 9994 O O . THR B 1 559 ? 20.297 12.734 -10.656 1 98.62 559 THR B O 1
ATOM 9997 N N . ALA B 1 560 ? 19.875 10.664 -11.352 1 98.75 560 ALA B N 1
ATOM 9998 C CA . ALA B 1 560 ? 18.953 10.359 -10.258 1 98.75 560 ALA B CA 1
ATOM 9999 C C . ALA B 1 560 ? 19.656 10.5 -8.906 1 98.75 560 ALA B C 1
ATOM 10001 O O . ALA B 1 560 ? 19.078 11.023 -7.949 1 98.75 560 ALA B O 1
ATOM 10002 N N . ILE B 1 561 ? 20.828 9.992 -8.805 1 98.25 561 ILE B N 1
ATOM 10003 C CA . ILE B 1 561 ? 21.578 10.008 -7.551 1 98.25 561 ILE B CA 1
ATOM 10004 C C . ILE B 1 561 ? 22.016 11.43 -7.227 1 98.25 561 ILE B C 1
ATOM 10006 O O . ILE B 1 561 ? 22 11.844 -6.062 1 98.25 561 ILE B O 1
ATOM 10010 N N . ARG B 1 562 ? 22.344 12.203 -8.219 1 96.31 562 ARG B N 1
ATOM 10011 C CA . ARG B 1 562 ? 22.969 13.508 -7.988 1 96.31 562 ARG B CA 1
ATOM 10012 C C . ARG B 1 562 ? 21.906 14.594 -7.84 1 96.31 562 ARG B C 1
ATOM 10014 O O . ARG B 1 562 ? 22.172 15.656 -7.273 1 96.31 562 ARG B O 1
ATOM 10021 N N . CYS B 1 563 ? 20.688 14.367 -8.352 1 96.12 563 CYS B N 1
ATOM 10022 C CA . CYS B 1 563 ? 19.672 15.406 -8.258 1 96.12 563 CYS B CA 1
ATOM 10023 C C . CYS B 1 563 ? 19.062 15.453 -6.855 1 96.12 563 CYS B C 1
ATOM 10025 O O . CYS B 1 563 ? 19.422 14.648 -5.992 1 96.12 563 CYS B O 1
ATOM 10027 N N . ASP B 1 564 ? 18.156 16.422 -6.637 1 95 564 ASP B N 1
ATOM 10028 C CA . ASP B 1 564 ? 17.625 16.672 -5.301 1 95 564 ASP B CA 1
ATOM 10029 C C . ASP B 1 564 ? 16.156 16.234 -5.211 1 95 564 ASP B C 1
ATOM 10031 O O . ASP B 1 564 ? 15.422 16.703 -4.344 1 95 564 ASP B O 1
ATOM 10035 N N . ASP B 1 565 ? 15.656 15.453 -6.152 1 97.25 565 ASP B N 1
ATOM 10036 C CA . ASP B 1 565 ? 14.289 14.945 -6.145 1 97.25 565 ASP B CA 1
ATOM 10037 C C . ASP B 1 565 ? 14.258 13.453 -5.816 1 97.25 565 ASP B C 1
ATOM 10039 O O . ASP B 1 565 ? 15.227 12.734 -6.07 1 97.25 565 ASP B O 1
ATOM 10043 N N . PRO B 1 566 ? 13.195 12.992 -5.121 1 98.19 566 PRO B N 1
ATOM 10044 C CA . PRO B 1 566 ? 13.008 11.539 -5.09 1 98.19 566 PRO B CA 1
ATOM 10045 C C . PRO B 1 566 ? 12.797 10.938 -6.477 1 98.19 566 PRO B C 1
ATOM 10047 O O . PRO B 1 566 ? 12.062 11.508 -7.297 1 98.19 566 PRO B O 1
ATOM 10050 N N . VAL B 1 567 ? 13.438 9.812 -6.746 1 98.81 567 VAL B N 1
ATOM 10051 C CA . VAL B 1 567 ? 13.383 9.219 -8.078 1 98.81 567 VAL B CA 1
ATOM 10052 C C . VAL B 1 567 ? 13.016 7.742 -7.98 1 98.81 567 VAL B C 1
ATOM 10054 O O . VAL B 1 567 ? 13.609 7.008 -7.184 1 98.81 567 VAL B O 1
ATOM 10057 N N . LEU B 1 568 ? 11.977 7.336 -8.641 1 98.94 568 LEU B N 1
ATOM 10058 C CA . LEU B 1 568 ? 11.742 5.926 -8.922 1 98.94 568 LEU B CA 1
ATOM 10059 C C . LEU B 1 568 ? 12.461 5.5 -10.203 1 98.94 568 LEU B C 1
ATOM 10061 O O . LEU B 1 568 ? 12.117 5.953 -11.297 1 98.94 568 LEU B O 1
ATOM 10065 N N . PHE B 1 569 ? 13.469 4.703 -10.055 1 98.94 569 PHE B N 1
ATOM 10066 C CA . PHE B 1 569 ? 14.305 4.238 -11.148 1 98.94 569 PHE B CA 1
ATOM 10067 C C . PHE B 1 569 ? 13.922 2.82 -11.562 1 98.94 569 PHE B C 1
ATOM 10069 O O . PHE B 1 569 ? 14.328 1.852 -10.922 1 98.94 569 PHE B O 1
ATOM 10076 N N . LEU B 1 570 ? 13.164 2.705 -12.656 1 98.94 570 LEU B N 1
ATOM 10077 C CA . LEU B 1 570 ? 12.664 1.417 -13.117 1 98.94 570 LEU B CA 1
ATOM 10078 C C . LEU B 1 570 ? 13.664 0.743 -14.047 1 98.94 570 LEU B C 1
ATOM 10080 O O . LEU B 1 570 ? 14.094 1.334 -15.047 1 98.94 570 LEU B O 1
ATOM 10084 N N . GLU B 1 571 ? 14.055 -0.479 -13.703 1 98.69 571 GLU B N 1
ATOM 10085 C CA . GLU B 1 571 ? 15.039 -1.243 -14.461 1 98.69 571 GLU B CA 1
ATOM 10086 C C . GLU B 1 571 ? 14.414 -2.48 -15.094 1 98.69 571 GLU B C 1
ATOM 10088 O O . GLU B 1 571 ? 14.086 -3.445 -14.398 1 98.69 571 GLU B O 1
ATOM 10093 N N . HIS B 1 572 ? 14.305 -2.498 -16.391 1 98.12 572 HIS B N 1
ATOM 10094 C CA . HIS B 1 572 ? 13.656 -3.631 -17.031 1 98.12 572 HIS B CA 1
ATOM 10095 C C . HIS B 1 572 ? 14.539 -4.871 -17 1 98.12 572 HIS B C 1
ATOM 10097 O O . HIS B 1 572 ? 15.625 -4.879 -17.578 1 98.12 572 HIS B O 1
ATOM 10103 N N . LYS B 1 573 ? 14.062 -5.934 -16.453 1 96.31 573 LYS B N 1
ATOM 10104 C CA . LYS B 1 573 ? 14.875 -7.117 -16.172 1 96.31 573 LYS B CA 1
ATOM 10105 C C . LYS B 1 573 ? 15.344 -7.789 -17.453 1 96.31 573 LYS B C 1
ATOM 10107 O O . LYS B 1 573 ? 16.422 -8.383 -17.484 1 96.31 573 LYS B O 1
ATOM 10112 N N . ARG B 1 574 ? 14.492 -7.738 -18.484 1 96.25 574 ARG B N 1
ATOM 10113 C CA . ARG B 1 574 ? 14.828 -8.352 -19.766 1 96.25 574 ARG B CA 1
ATOM 10114 C C . ARG B 1 574 ? 16.078 -7.703 -20.375 1 96.25 574 ARG B C 1
ATOM 10116 O O . ARG B 1 574 ? 16.812 -8.352 -21.109 1 96.25 574 ARG B O 1
ATOM 10123 N N . LEU B 1 575 ? 16.344 -6.492 -20 1 97.62 575 LEU B N 1
ATOM 10124 C CA . LEU B 1 575 ? 17.391 -5.703 -20.641 1 97.62 575 LEU B CA 1
ATOM 10125 C C . LEU B 1 575 ? 18.703 -5.809 -19.875 1 97.62 575 LEU B C 1
ATOM 10127 O O . LEU B 1 575 ? 19.766 -5.418 -20.391 1 97.62 575 LEU B O 1
ATOM 10131 N N . TYR B 1 576 ? 18.75 -6.375 -18.719 1 96.75 576 TYR B N 1
ATOM 10132 C CA . TYR B 1 576 ? 19.922 -6.387 -17.859 1 96.75 576 TYR B CA 1
ATOM 10133 C C . TYR B 1 576 ? 21.125 -6.977 -18.578 1 96.75 576 TYR B C 1
ATOM 10135 O O . TYR B 1 576 ? 22.25 -6.477 -18.453 1 96.75 576 TYR B O 1
ATOM 10143 N N . ARG B 1 577 ? 20.859 -8.094 -19.375 1 94.38 577 ARG B N 1
ATOM 10144 C CA . ARG B 1 577 ? 21.984 -8.836 -19.906 1 94.38 577 ARG B CA 1
ATOM 10145 C C . ARG B 1 577 ? 21.844 -9.047 -21.422 1 94.38 577 ARG B C 1
ATOM 10147 O O . ARG B 1 577 ? 22.594 -9.812 -22.016 1 94.38 577 ARG B O 1
ATOM 10154 N N . GLU B 1 578 ? 20.922 -8.391 -21.891 1 90.75 578 GLU B N 1
ATOM 10155 C CA . GLU B 1 578 ? 20.75 -8.508 -23.328 1 90.75 578 GLU B CA 1
ATOM 10156 C C . GLU B 1 578 ? 21.922 -7.898 -24.078 1 90.75 578 GLU B C 1
ATOM 10158 O O . GLU B 1 578 ? 22.562 -6.969 -23.594 1 90.75 578 GLU B O 1
ATOM 10163 N N . THR B 1 579 ? 22.109 -8.523 -25.25 1 88.25 579 THR B N 1
ATOM 10164 C CA . THR B 1 579 ? 23.172 -8.008 -26.125 1 88.25 579 THR B CA 1
ATOM 10165 C C . THR B 1 579 ? 22.797 -6.633 -26.672 1 88.25 579 THR B C 1
ATOM 10167 O O . THR B 1 579 ? 23.672 -5.777 -26.844 1 88.25 579 THR B O 1
ATOM 10170 N N . PHE B 1 580 ? 21.562 -6.484 -26.797 1 84.25 580 PHE B N 1
ATOM 10171 C CA . PHE B 1 580 ? 21.094 -5.18 -27.25 1 84.25 580 PHE B CA 1
ATOM 10172 C C . PHE B 1 580 ? 21.422 -4.098 -26.234 1 84.25 580 PHE B C 1
ATOM 10174 O O . PHE B 1 580 ? 21.203 -4.277 -25.031 1 84.25 580 PHE B O 1
ATOM 10181 N N . GLY B 1 581 ? 22.094 -3.047 -26.734 1 85.94 581 GLY B N 1
ATOM 10182 C CA . GLY B 1 581 ? 22.219 -1.843 -25.922 1 85.94 581 GLY B CA 1
ATOM 10183 C C . GLY B 1 581 ? 23.438 -1.842 -25.031 1 85.94 581 GLY B C 1
ATOM 10184 O O . GLY B 1 581 ? 23.547 -1.028 -24.109 1 85.94 581 GLY B O 1
ATOM 10185 N N . ARG B 1 582 ? 24.312 -2.869 -25.172 1 95.62 582 ARG B N 1
ATOM 10186 C CA . ARG B 1 582 ? 25.578 -2.83 -24.453 1 95.62 582 ARG B CA 1
ATOM 10187 C C . ARG B 1 582 ? 26.375 -1.577 -24.828 1 95.62 582 ARG B C 1
ATOM 10189 O O . ARG B 1 582 ? 26.141 -0.973 -25.875 1 95.62 582 ARG B O 1
ATOM 10196 N N . ALA B 1 583 ? 27.234 -1.168 -23.953 1 95.69 583 ALA B N 1
ATOM 10197 C CA . ALA B 1 583 ? 28.031 0.033 -24.188 1 95.69 583 ALA B CA 1
ATOM 10198 C C . ALA B 1 583 ? 29.312 0.016 -23.375 1 95.69 583 ALA B C 1
ATOM 10200 O O . ALA B 1 583 ? 29.406 -0.698 -22.359 1 95.69 583 ALA B O 1
ATOM 10201 N N . ALA B 1 584 ? 30.234 0.757 -23.922 1 95.56 584 ALA B N 1
ATOM 10202 C CA . ALA B 1 584 ? 31.453 0.966 -23.141 1 95.56 584 ALA B CA 1
ATOM 10203 C C . ALA B 1 584 ? 31.203 1.879 -21.953 1 95.56 584 ALA B C 1
ATOM 10205 O O . ALA B 1 584 ? 30.266 2.686 -21.969 1 95.56 584 ALA B O 1
ATOM 10206 N N . TYR B 1 585 ? 31.984 1.617 -20.953 1 96.38 585 TYR B N 1
ATOM 10207 C CA . TYR B 1 585 ? 31.938 2.52 -19.812 1 96.38 585 TYR B CA 1
ATOM 10208 C C . TYR B 1 585 ? 32.219 3.957 -20.234 1 96.38 585 TYR B C 1
ATOM 10210 O O . TYR B 1 585 ? 33.25 4.25 -20.797 1 96.38 585 TYR B O 1
ATOM 10218 N N . PRO B 1 586 ? 31.312 4.879 -19.922 1 96.5 586 PRO B N 1
ATOM 10219 C CA . PRO B 1 586 ? 31.422 6.238 -20.453 1 96.5 586 PRO B CA 1
ATOM 10220 C C . PRO B 1 586 ? 32.219 7.176 -19.547 1 96.5 586 PRO B C 1
ATOM 10222 O O . PRO B 1 586 ? 32.406 8.352 -19.875 1 96.5 586 PRO B O 1
ATOM 10225 N N . GLY B 1 587 ? 32.625 6.758 -18.406 1 94.75 587 GLY B N 1
ATOM 10226 C CA . GLY B 1 587 ? 33.312 7.602 -17.453 1 94.75 587 GLY B CA 1
ATOM 10227 C C . GLY B 1 587 ? 32.438 8.008 -16.266 1 94.75 587 GLY B C 1
ATOM 10228 O O . GLY B 1 587 ? 31.234 7.871 -16.312 1 94.75 587 GLY B O 1
ATOM 10229 N N . PRO B 1 588 ? 33.031 8.516 -15.266 1 95.25 588 PRO B N 1
ATOM 10230 C CA . PRO B 1 588 ? 32.312 8.734 -14 1 95.25 588 PRO B CA 1
ATOM 10231 C C . PRO B 1 588 ? 31.547 10.047 -13.977 1 95.25 588 PRO B C 1
ATOM 10233 O O . PRO B 1 588 ? 30.828 10.328 -13.008 1 95.25 588 PRO B O 1
ATOM 10236 N N . GLU B 1 589 ? 31.594 10.797 -15.109 1 95.12 589 GLU B N 1
ATOM 10237 C CA . GLU B 1 589 ? 30.906 12.086 -15.094 1 95.12 589 GLU B CA 1
ATOM 10238 C C . GLU B 1 589 ? 29.75 12.102 -16.094 1 95.12 589 GLU B C 1
ATOM 10240 O O . GLU B 1 589 ? 29 13.07 -16.156 1 95.12 589 GLU B O 1
ATOM 10245 N N . TYR B 1 590 ? 29.578 11.016 -16.797 1 97.31 590 TYR B N 1
ATOM 10246 C CA . TYR B 1 590 ? 28.531 10.961 -17.797 1 97.31 590 TYR B CA 1
ATOM 10247 C C . TYR B 1 590 ? 27.156 10.961 -17.156 1 97.31 590 TYR B C 1
ATOM 10249 O O . TYR B 1 590 ? 26.875 10.141 -16.281 1 97.31 590 TYR B O 1
ATOM 10257 N N . CYS B 1 591 ? 26.297 11.852 -17.531 1 98.38 591 CYS B N 1
ATOM 10258 C CA . CYS B 1 591 ? 24.922 11.977 -17.062 1 98.38 591 CYS B CA 1
ATOM 10259 C C . CYS B 1 591 ? 23.969 12.227 -18.234 1 98.38 591 CYS B C 1
ATOM 10261 O O . CYS B 1 591 ? 24.406 12.672 -19.297 1 98.38 591 CYS B O 1
ATOM 10263 N N . ILE B 1 592 ? 22.766 11.898 -18.062 1 98.75 592 ILE B N 1
ATOM 10264 C CA . ILE B 1 592 ? 21.688 12.234 -18.969 1 98.75 592 ILE B CA 1
ATOM 10265 C C . ILE B 1 592 ? 20.594 12.977 -18.219 1 98.75 592 ILE B C 1
ATOM 10267 O O . ILE B 1 592 ? 20.047 12.469 -17.234 1 98.75 592 ILE B O 1
ATOM 10271 N N . PRO B 1 593 ? 20.297 14.227 -18.625 1 98.62 593 PRO B N 1
ATOM 10272 C CA . PRO B 1 593 ? 19.219 14.93 -17.938 1 98.62 593 PRO B CA 1
ATOM 10273 C C . PRO B 1 593 ? 17.859 14.266 -18.156 1 98.62 593 PRO B C 1
ATOM 10275 O O . PRO B 1 593 ? 17.594 13.734 -19.234 1 98.62 593 PRO B O 1
ATOM 10278 N N . PHE B 1 594 ? 17.031 14.305 -17.109 1 98.75 594 PHE B N 1
ATOM 10279 C CA . PHE B 1 594 ? 15.672 13.828 -17.281 1 98.75 594 PHE B CA 1
ATOM 10280 C C . PHE B 1 594 ? 14.914 14.695 -18.281 1 98.75 594 PHE B C 1
ATOM 10282 O O . PHE B 1 594 ? 15.336 15.82 -18.562 1 98.75 594 PHE B O 1
ATOM 10289 N N . GLY B 1 595 ? 13.906 14.141 -18.922 1 98.38 595 GLY B N 1
ATOM 10290 C CA . GLY B 1 595 ? 13.078 14.898 -19.859 1 98.38 595 GLY B CA 1
ATOM 10291 C C . GLY B 1 595 ? 13.719 15.062 -21.219 1 98.38 595 GLY B C 1
ATOM 10292 O O . GLY B 1 595 ? 13.32 15.938 -22 1 98.38 595 GLY B O 1
ATOM 10293 N N . LYS B 1 596 ? 14.703 14.32 -21.438 1 98.38 596 LYS B N 1
ATOM 10294 C CA . LYS B 1 596 ? 15.32 14.312 -22.766 1 98.38 596 LYS B CA 1
ATOM 10295 C C . LYS B 1 596 ? 15.219 12.938 -23.406 1 98.38 596 LYS B C 1
ATOM 10297 O O . LYS B 1 596 ? 15.844 11.977 -22.953 1 98.38 596 LYS B O 1
ATOM 10302 N N . ALA B 1 597 ? 14.5 12.852 -24.484 1 98.75 597 ALA B N 1
ATOM 10303 C CA . ALA B 1 597 ? 14.32 11.609 -25.234 1 98.75 597 ALA B CA 1
ATOM 10304 C C . ALA B 1 597 ? 15.43 11.43 -26.266 1 98.75 597 ALA B C 1
ATOM 10306 O O . ALA B 1 597 ? 16.25 12.336 -26.469 1 98.75 597 ALA B O 1
ATOM 10307 N N . LYS B 1 598 ? 15.516 10.258 -26.797 1 98.5 598 LYS B N 1
ATOM 10308 C CA . LYS B 1 598 ? 16.484 9.945 -27.844 1 98.5 598 LYS B CA 1
ATOM 10309 C C . LYS B 1 598 ? 15.789 9.461 -29.109 1 98.5 598 LYS B C 1
ATOM 10311 O O . LYS B 1 598 ? 14.953 8.547 -29.062 1 98.5 598 LYS B O 1
ATOM 10316 N N . ILE B 1 599 ? 16.078 10.078 -30.219 1 98.69 599 ILE B N 1
ATOM 10317 C CA . ILE B 1 599 ? 15.656 9.523 -31.5 1 98.69 599 ILE B CA 1
ATOM 10318 C C . ILE B 1 599 ? 16.562 8.352 -31.875 1 98.69 599 ILE B C 1
ATOM 10320 O O . ILE B 1 599 ? 17.688 8.547 -32.312 1 98.69 599 ILE B O 1
ATOM 10324 N N . VAL B 1 600 ? 16.078 7.199 -31.766 1 98.06 600 VAL B N 1
ATOM 10325 C CA . VAL B 1 600 ? 16.828 5.965 -31.984 1 98.06 600 VAL B CA 1
ATOM 10326 C C . VAL B 1 600 ? 16.969 5.699 -33.469 1 98.06 600 VAL B C 1
ATOM 10328 O O . VAL B 1 600 ? 17.969 5.125 -33.938 1 98.06 600 VAL B O 1
ATOM 10331 N N . ARG B 1 601 ? 15.93 6.023 -34.188 1 98 601 ARG B N 1
ATOM 10332 C CA . ARG B 1 601 ? 15.852 5.91 -35.656 1 98 601 ARG B CA 1
ATOM 10333 C C . ARG B 1 601 ? 15.133 7.113 -36.25 1 98 601 ARG B C 1
ATOM 10335 O O . ARG B 1 601 ? 13.961 7.352 -35.969 1 98 601 ARG B O 1
ATOM 10342 N N . PRO B 1 602 ? 15.828 7.898 -37.031 1 98.38 602 PRO B N 1
ATOM 10343 C CA . PRO B 1 602 ? 15.133 9.008 -37.656 1 98.38 602 PRO B CA 1
ATOM 10344 C C . PRO B 1 602 ? 14.188 8.547 -38.781 1 98.38 602 PRO B C 1
ATOM 10346 O O . PRO B 1 602 ? 14.453 7.539 -39.438 1 98.38 602 PRO B O 1
ATOM 10349 N N . GLY B 1 603 ? 13.148 9.195 -38.938 1 98.5 603 GLY B N 1
ATOM 10350 C CA . GLY B 1 603 ? 12.188 8.906 -40 1 98.5 603 GLY B CA 1
ATOM 10351 C C . GLY B 1 603 ? 11.219 10.039 -40.25 1 98.5 603 GLY B C 1
ATOM 10352 O O . GLY B 1 603 ? 11.219 11.039 -39.531 1 98.5 603 GLY B O 1
ATOM 10353 N N . LYS B 1 604 ? 10.367 9.844 -41.312 1 97.88 604 LYS B N 1
ATOM 10354 C CA . LYS B 1 604 ? 9.477 10.93 -41.688 1 97.88 604 LYS B CA 1
ATOM 10355 C C . LYS B 1 604 ? 8.055 10.43 -41.906 1 97.88 604 LYS B C 1
ATOM 10357 O O . LYS B 1 604 ? 7.125 11.227 -42.062 1 97.88 604 LYS B O 1
ATOM 10362 N N . GLY B 1 605 ? 7.867 9.195 -41.875 1 97.5 605 GLY B N 1
ATOM 10363 C CA . GLY B 1 605 ? 6.57 8.648 -42.25 1 97.5 605 GLY B CA 1
ATOM 10364 C C . GLY B 1 605 ? 5.637 8.477 -41.062 1 97.5 605 GLY B C 1
ATOM 10365 O O . GLY B 1 605 ? 4.422 8.617 -41.188 1 97.5 605 GLY B O 1
ATOM 10366 N N . LEU B 1 606 ? 6.195 8.047 -40 1 97.81 606 LEU B N 1
ATOM 10367 C CA . LEU B 1 606 ? 5.418 7.793 -38.781 1 97.81 606 LEU B CA 1
ATOM 10368 C C . LEU B 1 606 ? 6.309 7.852 -37.562 1 97.81 606 LEU B C 1
ATOM 10370 O O . LEU B 1 606 ? 7.488 7.5 -37.625 1 97.81 606 LEU B O 1
ATOM 10374 N N . THR B 1 607 ? 5.723 8.336 -36.438 1 98.88 607 THR B N 1
ATOM 10375 C CA . THR B 1 607 ? 6.414 8.422 -35.156 1 98.88 607 THR B CA 1
ATOM 10376 C C . THR B 1 607 ? 5.984 7.285 -34.25 1 98.88 607 THR B C 1
ATOM 10378 O O . THR B 1 607 ? 4.789 7.051 -34.062 1 98.88 607 THR B O 1
ATOM 10381 N N . VAL B 1 608 ? 6.93 6.543 -33.688 1 98.94 608 VAL B N 1
ATOM 10382 C CA . VAL B 1 608 ? 6.676 5.594 -32.625 1 98.94 608 VAL B CA 1
ATOM 10383 C C . VAL B 1 608 ? 7.336 6.086 -31.328 1 98.94 608 VAL B C 1
ATOM 10385 O O . VAL B 1 608 ? 8.547 6.324 -31.297 1 98.94 608 VAL B O 1
ATOM 10388 N N . LEU B 1 609 ? 6.547 6.336 -30.328 1 98.94 609 LEU B N 1
ATOM 10389 C CA . LEU B 1 609 ? 7.004 6.695 -28.984 1 98.94 609 LEU B CA 1
ATOM 10390 C C . LEU B 1 609 ? 7.027 5.473 -28.078 1 98.94 609 LEU B C 1
ATOM 10392 O O . LEU B 1 609 ? 6.035 4.754 -27.969 1 98.94 609 LEU B O 1
ATOM 10396 N N . THR B 1 610 ? 8.133 5.191 -27.438 1 98.88 610 THR B N 1
ATOM 10397 C CA . THR B 1 610 ? 8.219 4.027 -26.578 1 98.88 610 THR B CA 1
ATOM 10398 C C . THR B 1 610 ? 9.336 4.199 -25.547 1 98.88 610 THR B C 1
ATOM 10400 O O . THR B 1 610 ? 9.859 5.301 -25.359 1 98.88 610 THR B O 1
ATOM 10403 N N . TYR B 1 611 ? 9.602 3.178 -24.719 1 98.81 611 TYR B N 1
ATOM 10404 C CA . TYR B 1 611 ? 10.633 3.139 -23.688 1 98.81 611 TYR B CA 1
ATOM 10405 C C . TYR B 1 611 ? 10.859 1.714 -23.203 1 98.81 611 TYR B C 1
ATOM 10407 O O . TYR B 1 611 ? 10.094 0.805 -23.547 1 98.81 611 TYR B O 1
ATOM 10415 N N . GLY B 1 612 ? 11.922 1.54 -22.469 1 98.19 612 GLY B N 1
ATOM 10416 C CA . GLY B 1 612 ? 12.18 0.259 -21.844 1 98.19 612 GLY B CA 1
ATOM 10417 C C . GLY B 1 612 ? 12.383 -0.871 -22.828 1 98.19 612 GLY B C 1
ATOM 10418 O O . GLY B 1 612 ? 13.039 -0.692 -23.859 1 98.19 612 GLY B O 1
ATOM 10419 N N . ALA B 1 613 ? 11.797 -2.01 -22.578 1 98 613 ALA B N 1
ATOM 10420 C CA . ALA B 1 613 ? 12.055 -3.225 -23.344 1 98 613 ALA B CA 1
ATOM 10421 C C . ALA B 1 613 ? 11.305 -3.201 -24.688 1 98 613 ALA B C 1
ATOM 10423 O O . ALA B 1 613 ? 11.578 -4.012 -25.562 1 98 613 ALA B O 1
ATOM 10424 N N . VAL B 1 614 ? 10.438 -2.285 -24.844 1 98.62 614 VAL B N 1
ATOM 10425 C CA . VAL B 1 614 ? 9.68 -2.193 -26.078 1 98.62 614 VAL B CA 1
ATOM 10426 C C . VAL B 1 614 ? 10.508 -1.456 -27.141 1 98.62 614 VAL B C 1
ATOM 10428 O O . VAL B 1 614 ? 10.227 -1.548 -28.328 1 98.62 614 VAL B O 1
ATOM 10431 N N . VAL B 1 615 ? 11.586 -0.78 -26.75 1 98.62 615 VAL B N 1
ATOM 10432 C CA . VAL B 1 615 ? 12.414 -0.033 -27.688 1 98.62 615 VAL B CA 1
ATOM 10433 C C . VAL B 1 615 ? 13.047 -0.99 -28.688 1 98.62 615 VAL B C 1
ATOM 10435 O O . VAL B 1 615 ? 12.875 -0.833 -29.906 1 98.62 615 VAL B O 1
ATOM 10438 N N . PRO B 1 616 ? 13.836 -2.025 -28.266 1 97.88 616 PRO B N 1
ATOM 10439 C CA . PRO B 1 616 ? 14.406 -2.932 -29.25 1 97.88 616 PRO B CA 1
ATOM 10440 C C . PRO B 1 616 ? 13.344 -3.656 -30.078 1 97.88 616 PRO B C 1
ATOM 10442 O O . PRO B 1 616 ? 13.57 -3.957 -31.25 1 97.88 616 PRO B O 1
ATOM 10445 N N . ARG B 1 617 ? 12.219 -3.951 -29.531 1 98 617 ARG B N 1
ATOM 10446 C CA . ARG B 1 617 ? 11.133 -4.613 -30.234 1 98 617 ARG B CA 1
ATOM 10447 C C . ARG B 1 617 ? 10.531 -3.701 -31.297 1 98 617 ARG B C 1
ATOM 10449 O O . ARG B 1 617 ? 10.227 -4.148 -32.406 1 98 617 ARG B O 1
ATOM 10456 N N . ALA B 1 618 ? 10.383 -2.461 -30.969 1 98.75 618 ALA B N 1
ATOM 10457 C CA . ALA B 1 618 ? 9.891 -1.474 -31.922 1 98.75 618 ALA B CA 1
ATOM 10458 C C . ALA B 1 618 ? 10.898 -1.251 -33.062 1 98.75 618 ALA B C 1
ATOM 10460 O O . ALA B 1 618 ? 10.516 -1.034 -34.219 1 98.75 618 ALA B O 1
ATOM 10461 N N . LEU B 1 619 ? 12.188 -1.257 -32.688 1 98.38 619 LEU B N 1
ATOM 10462 C CA . LEU B 1 619 ? 13.242 -1.097 -33.688 1 98.38 619 LEU B CA 1
ATOM 10463 C C . LEU B 1 619 ? 13.203 -2.234 -34.688 1 98.38 619 LEU B C 1
ATOM 10465 O O . LEU B 1 619 ? 13.32 -2.002 -35.906 1 98.38 619 LEU B O 1
ATOM 10469 N N . GLN B 1 620 ? 13.023 -3.451 -34.219 1 98.25 620 GLN B N 1
ATOM 10470 C CA . GLN B 1 620 ? 12.898 -4.617 -35.062 1 98.25 620 GLN B CA 1
ATOM 10471 C C . GLN B 1 620 ? 11.719 -4.469 -36.031 1 98.25 620 GLN B C 1
ATOM 10473 O O . GLN B 1 620 ? 11.852 -4.727 -37.219 1 98.25 620 GLN B O 1
ATOM 10478 N N . ALA B 1 621 ? 10.617 -4.066 -35.531 1 98.81 621 ALA B N 1
ATOM 10479 C CA . ALA B 1 621 ? 9.414 -3.879 -36.344 1 98.81 621 ALA B CA 1
ATOM 10480 C C . ALA B 1 621 ? 9.617 -2.773 -37.375 1 98.81 621 ALA B C 1
ATOM 10482 O O . ALA B 1 621 ? 9.188 -2.9 -38.5 1 98.81 621 ALA B O 1
ATOM 10483 N N . ALA B 1 622 ? 10.266 -1.672 -36.938 1 98.75 622 ALA B N 1
ATOM 10484 C CA . ALA B 1 622 ? 10.516 -0.53 -37.812 1 98.75 622 ALA B CA 1
ATOM 10485 C C . ALA B 1 622 ? 11.414 -0.921 -39 1 98.75 622 ALA B C 1
ATOM 10487 O O . ALA B 1 622 ? 11.18 -0.497 -40.125 1 98.75 622 ALA B O 1
ATOM 10488 N N . GLN B 1 623 ? 12.43 -1.703 -38.719 1 98.31 623 GLN B N 1
ATOM 10489 C CA . GLN B 1 623 ? 13.336 -2.166 -39.781 1 98.31 623 GLN B CA 1
ATOM 10490 C C . GLN B 1 623 ? 12.617 -3.096 -40.75 1 98.31 623 GLN B C 1
ATOM 10492 O O . GLN B 1 623 ? 12.781 -2.977 -41.969 1 98.31 623 GLN B O 1
ATOM 10497 N N . LYS B 1 624 ? 11.836 -3.963 -40.156 1 98.62 624 LYS B N 1
ATOM 10498 C CA . LYS B 1 624 ? 11.117 -4.922 -41 1 98.62 624 LYS B CA 1
ATOM 10499 C C . LYS B 1 624 ? 10.125 -4.219 -41.906 1 98.62 624 LYS B C 1
ATOM 10501 O O . LYS B 1 624 ? 10.039 -4.523 -43.094 1 98.62 624 LYS B O 1
ATOM 10506 N N . ILE B 1 625 ? 9.383 -3.24 -41.438 1 98.56 625 ILE B N 1
ATOM 10507 C CA . ILE B 1 625 ? 8.344 -2.602 -42.25 1 98.56 625 ILE B CA 1
ATOM 10508 C C . ILE B 1 625 ? 8.984 -1.705 -43.281 1 98.56 625 ILE B C 1
ATOM 10510 O O . ILE B 1 625 ? 8.438 -1.541 -44.375 1 98.56 625 ILE B O 1
ATOM 10514 N N . HIS B 1 626 ? 10.125 -1.075 -42.969 1 98.25 626 HIS B N 1
ATOM 10515 C CA . HIS B 1 626 ? 10.852 -0.298 -43.938 1 98.25 626 HIS B CA 1
ATOM 10516 C C . HIS B 1 626 ? 11.273 -1.167 -45.125 1 98.25 626 HIS B C 1
ATOM 10518 O O . HIS B 1 626 ? 11.133 -0.759 -46.281 1 98.25 626 HIS B O 1
ATOM 10524 N N . ARG B 1 627 ? 11.719 -2.33 -44.844 1 98.12 627 ARG B N 1
ATOM 10525 C CA . ARG B 1 627 ? 12.148 -3.258 -45.875 1 98.12 627 ARG B CA 1
ATOM 10526 C C . ARG B 1 627 ? 10.961 -3.748 -46.719 1 98.12 627 ARG B C 1
ATOM 10528 O O . ARG B 1 627 ? 11.031 -3.805 -47.938 1 98.12 627 ARG B O 1
ATOM 10535 N N . ASP B 1 628 ? 9.891 -4.039 -46 1 98.12 628 ASP B N 1
ATOM 10536 C CA . ASP B 1 628 ? 8.75 -4.691 -46.656 1 98.12 628 ASP B CA 1
ATOM 10537 C C . ASP B 1 628 ? 7.902 -3.686 -47.438 1 98.12 628 ASP B C 1
ATOM 10539 O O . ASP B 1 628 ? 7.383 -3.998 -48.5 1 98.12 628 ASP B O 1
ATOM 10543 N N . LYS B 1 629 ? 7.742 -2.484 -46.812 1 97.62 629 LYS B N 1
ATOM 10544 C CA . LYS B 1 629 ? 6.727 -1.581 -47.344 1 97.62 629 LYS B CA 1
ATOM 10545 C C . LYS B 1 629 ? 7.297 -0.183 -47.562 1 97.62 629 LYS B C 1
ATOM 10547 O O . LYS B 1 629 ? 6.59 0.715 -48.031 1 97.62 629 LYS B O 1
ATOM 10552 N N . GLY B 1 630 ? 8.453 0.08 -47.156 1 97.5 630 GLY B N 1
ATOM 10553 C CA . GLY B 1 630 ? 9.109 1.361 -47.375 1 97.5 630 GLY B CA 1
ATOM 10554 C C . GLY B 1 630 ? 8.664 2.432 -46.406 1 97.5 630 GLY B C 1
ATOM 10555 O O . GLY B 1 630 ? 8.93 3.617 -46.625 1 97.5 630 GLY B O 1
ATOM 10556 N N . VAL B 1 631 ? 7.996 2.049 -45.375 1 97.94 631 VAL B N 1
ATOM 10557 C CA . VAL B 1 631 ? 7.543 3.004 -44.375 1 97.94 631 VAL B CA 1
ATOM 10558 C C . VAL B 1 631 ? 8.734 3.504 -43.562 1 97.94 631 VAL B C 1
ATOM 10560 O O . VAL B 1 631 ? 9.492 2.707 -43 1 97.94 631 VAL B O 1
ATOM 10563 N N . ASP B 1 632 ? 8.93 4.773 -43.469 1 98.19 632 ASP B N 1
ATOM 10564 C CA . ASP B 1 632 ? 10.047 5.414 -42.781 1 98.19 632 ASP B CA 1
ATOM 10565 C C . ASP B 1 632 ? 9.672 5.812 -41.375 1 98.19 632 ASP B C 1
ATOM 10567 O O . ASP B 1 632 ? 9.297 6.957 -41.125 1 98.19 632 ASP B O 1
ATOM 10571 N N . VAL B 1 633 ? 9.945 4.988 -40.438 1 98.69 633 VAL B N 1
ATOM 10572 C CA . VAL B 1 633 ? 9.5 5.137 -39.062 1 98.69 633 VAL B CA 1
ATOM 10573 C C . VAL B 1 633 ? 10.539 5.922 -38.281 1 98.69 633 VAL B C 1
ATOM 10575 O O . VAL B 1 633 ? 11.727 5.586 -38.281 1 98.69 633 VAL B O 1
ATOM 10578 N N . GLU B 1 634 ? 10.148 7.004 -37.594 1 98.81 634 GLU B N 1
ATOM 10579 C CA . GLU B 1 634 ? 10.945 7.633 -36.562 1 98.81 634 GLU B CA 1
ATOM 10580 C C . GLU B 1 634 ? 10.664 7.008 -35.188 1 98.81 634 GLU B C 1
ATOM 10582 O O . GLU B 1 634 ? 9.516 6.98 -34.75 1 98.81 634 GLU B O 1
ATOM 10587 N N . LEU B 1 635 ? 11.688 6.414 -34.594 1 98.88 635 LEU B N 1
ATOM 10588 C CA . LEU B 1 635 ? 11.539 5.75 -33.312 1 98.88 635 LEU B CA 1
ATOM 10589 C C . LEU B 1 635 ? 12.156 6.594 -32.188 1 98.88 635 LEU B C 1
ATOM 10591 O O . LEU B 1 635 ? 13.344 6.906 -32.219 1 98.88 635 LEU B O 1
ATOM 10595 N N . ILE B 1 636 ? 11.328 6.945 -31.156 1 98.94 636 ILE B N 1
ATOM 10596 C CA . ILE B 1 636 ? 11.773 7.785 -30.047 1 98.94 636 ILE B CA 1
ATOM 10597 C C . ILE B 1 636 ? 11.758 6.977 -28.75 1 98.94 636 ILE B C 1
ATOM 10599 O O . ILE B 1 636 ? 10.734 6.406 -28.375 1 98.94 636 ILE B O 1
ATOM 10603 N N . ASP B 1 637 ? 12.867 6.883 -28.109 1 98.81 637 ASP B N 1
ATOM 10604 C CA . ASP B 1 637 ? 13.016 6.371 -26.75 1 98.81 637 ASP B CA 1
ATOM 10605 C C . ASP B 1 637 ? 12.836 7.492 -25.719 1 98.81 637 ASP B C 1
ATOM 10607 O O . ASP B 1 637 ? 13.695 8.367 -25.609 1 98.81 637 ASP B O 1
ATOM 10611 N N . LEU B 1 638 ? 11.797 7.379 -24.969 1 98.88 638 LEU B N 1
ATOM 10612 C CA . LEU B 1 638 ? 11.469 8.469 -24.062 1 98.88 638 LEU B CA 1
ATOM 10613 C C . LEU B 1 638 ? 12.508 8.594 -22.953 1 98.88 638 LEU B C 1
ATOM 10615 O O . LEU B 1 638 ? 12.812 9.703 -22.516 1 98.88 638 LEU B O 1
ATOM 10619 N N . ARG B 1 639 ? 13 7.465 -22.422 1 98.69 639 ARG B N 1
ATOM 10620 C CA . ARG B 1 639 ? 13.961 7.406 -21.328 1 98.69 639 ARG B CA 1
ATOM 10621 C C . ARG B 1 639 ? 13.32 7.832 -20.016 1 98.69 639 ARG B C 1
ATOM 10623 O O . ARG B 1 639 ? 13.25 7.043 -19.062 1 98.69 639 ARG B O 1
ATOM 10630 N N . SER B 1 640 ? 12.898 9.102 -19.922 1 98.75 640 SER B N 1
ATOM 10631 C CA . SER B 1 640 ? 12.195 9.68 -18.766 1 98.75 640 SER B CA 1
ATOM 10632 C C . SER B 1 640 ? 10.688 9.609 -18.953 1 98.75 640 SER B C 1
ATOM 10634 O O . SER B 1 640 ? 10.164 9.969 -20.016 1 98.75 640 SER B O 1
ATOM 10636 N N . LEU B 1 641 ? 9.984 9.156 -17.891 1 98.88 641 LEU B N 1
ATOM 10637 C CA . LEU B 1 641 ? 8.539 8.977 -17.984 1 98.88 641 LEU B CA 1
ATOM 10638 C C . LEU B 1 641 ? 7.809 10.125 -17.281 1 98.88 641 LEU B C 1
ATOM 10640 O O . LEU B 1 641 ? 6.719 10.516 -17.703 1 98.88 641 LEU B O 1
ATOM 10644 N N . SER B 1 642 ? 8.32 10.617 -16.188 1 98.38 642 SER B N 1
ATOM 10645 C CA . SER B 1 642 ? 7.879 11.828 -15.492 1 98.38 642 SER B CA 1
ATOM 10646 C C . SER B 1 642 ? 9.062 12.641 -14.984 1 98.38 642 SER B C 1
ATOM 10648 O O . SER B 1 642 ? 9.695 12.289 -13.992 1 98.38 642 SER B O 1
ATOM 10650 N N . PRO B 1 643 ? 9.461 13.688 -15.695 1 97.5 643 PRO B N 1
ATOM 10651 C CA . PRO B 1 643 ? 8.758 14.219 -16.859 1 97.5 643 PRO B CA 1
ATOM 10652 C C . PRO B 1 643 ? 9.156 13.523 -18.156 1 97.5 643 PRO B C 1
ATOM 10654 O O . PRO B 1 643 ? 10.219 12.906 -18.234 1 97.5 643 PRO B O 1
ATOM 10657 N N . TYR B 1 644 ? 8.273 13.547 -19.109 1 98.44 644 TYR B N 1
ATOM 10658 C CA . TYR B 1 644 ? 8.648 13.102 -20.453 1 98.44 644 TYR B CA 1
ATOM 10659 C C . TYR B 1 644 ? 8.953 14.289 -21.359 1 98.44 644 TYR B C 1
ATOM 10661 O O . TYR B 1 644 ? 8.57 15.422 -21.062 1 98.44 644 TYR B O 1
ATOM 10669 N N . ASP B 1 645 ? 9.672 14.102 -22.453 1 98.62 645 ASP B N 1
ATOM 10670 C CA . ASP B 1 645 ? 10.164 15.117 -23.375 1 98.62 645 ASP B CA 1
ATOM 10671 C C . ASP B 1 645 ? 9.078 15.531 -24.359 1 98.62 645 ASP B C 1
ATOM 10673 O O . ASP B 1 645 ? 9.094 15.133 -25.516 1 98.62 645 ASP B O 1
ATOM 10677 N N . TRP B 1 646 ? 8.273 16.406 -23.984 1 98.56 646 TRP B N 1
ATOM 10678 C CA . TRP B 1 646 ? 7.156 16.812 -24.812 1 98.56 646 TRP B CA 1
ATOM 10679 C C . TRP B 1 646 ? 7.648 17.531 -26.078 1 98.56 646 TRP B C 1
ATOM 10681 O O . TRP B 1 646 ? 7.059 17.375 -27.156 1 98.56 646 TRP B O 1
ATOM 10691 N N . GLU B 1 647 ? 8.656 18.312 -26 1 98.5 647 GLU B N 1
ATOM 10692 C CA . GLU B 1 647 ? 9.164 19.078 -27.141 1 98.5 647 GLU B CA 1
ATOM 10693 C C . GLU B 1 647 ? 9.562 18.141 -28.281 1 98.5 647 GLU B C 1
ATOM 10695 O O . GLU B 1 647 ? 9.18 18.359 -29.438 1 98.5 647 GLU B O 1
ATOM 10700 N N . THR B 1 648 ? 10.312 17.109 -27.938 1 98.81 648 THR B N 1
ATOM 10701 C CA . THR B 1 648 ? 10.727 16.141 -28.938 1 98.81 648 THR B CA 1
ATOM 10702 C C . THR B 1 648 ? 9.523 15.445 -29.547 1 98.81 648 THR B C 1
ATOM 10704 O O . THR B 1 648 ? 9.469 15.227 -30.766 1 98.81 648 THR B O 1
ATOM 10707 N N . ILE B 1 649 ? 8.586 15.094 -28.75 1 98.88 649 ILE B N 1
ATOM 10708 C CA . ILE B 1 649 ? 7.375 14.43 -29.219 1 98.88 649 ILE B CA 1
ATOM 10709 C C . ILE B 1 649 ? 6.629 15.344 -30.188 1 98.88 649 ILE B C 1
ATOM 10711 O O . ILE B 1 649 ? 6.27 14.922 -31.297 1 98.88 649 ILE B O 1
ATOM 10715 N N . ALA B 1 650 ? 6.445 16.609 -29.781 1 98.81 650 ALA B N 1
ATOM 10716 C CA . ALA B 1 650 ? 5.684 17.562 -30.594 1 98.81 650 ALA B CA 1
ATOM 10717 C C . ALA B 1 650 ? 6.359 17.797 -31.938 1 98.81 650 ALA B C 1
ATOM 10719 O O . ALA B 1 650 ? 5.695 17.828 -32.969 1 98.81 650 ALA B O 1
ATOM 10720 N N . GLU B 1 651 ? 7.652 17.938 -31.938 1 98.75 651 GLU B N 1
ATOM 10721 C CA . GLU B 1 651 ? 8.398 18.156 -33.188 1 98.75 651 GLU B CA 1
ATOM 10722 C C . GLU B 1 651 ? 8.258 16.953 -34.125 1 98.75 651 GLU B C 1
ATOM 10724 O O . GLU B 1 651 ? 8.07 17.125 -35.312 1 98.75 651 GLU B O 1
ATOM 10729 N N . SER B 1 652 ? 8.344 15.805 -33.562 1 98.88 652 SER B N 1
ATOM 10730 C CA . SER B 1 652 ? 8.242 14.594 -34.375 1 98.88 652 SER B CA 1
ATOM 10731 C C . SER B 1 652 ? 6.844 14.438 -34.969 1 98.88 652 SER B C 1
ATOM 10733 O O . SER B 1 652 ? 6.688 14.039 -36.125 1 98.88 652 SER B O 1
ATOM 10735 N N . VAL B 1 653 ? 5.828 14.68 -34.188 1 98.75 653 VAL B N 1
ATOM 10736 C CA . VAL B 1 653 ? 4.445 14.547 -34.625 1 98.75 653 VAL B CA 1
ATOM 10737 C C . VAL B 1 653 ? 4.16 15.539 -35.75 1 98.75 653 VAL B C 1
ATOM 10739 O O . VAL B 1 653 ? 3.492 15.203 -36.719 1 98.75 653 VAL B O 1
ATOM 10742 N N . LYS B 1 654 ? 4.676 16.75 -35.656 1 98.56 654 LYS B N 1
ATOM 10743 C CA . LYS B 1 654 ? 4.492 17.75 -36.688 1 98.56 654 LYS B CA 1
ATOM 10744 C C . LYS B 1 654 ? 5.16 17.328 -37.969 1 98.56 654 LYS B C 1
ATOM 10746 O O . LYS B 1 654 ? 4.68 17.656 -39.062 1 98.56 654 LYS B O 1
ATOM 10751 N N . LYS B 1 655 ? 6.191 16.562 -37.781 1 98.56 655 LYS B N 1
ATOM 10752 C CA . LYS B 1 655 ? 6.953 16.094 -38.938 1 98.56 655 LYS B CA 1
ATOM 10753 C C . LYS B 1 655 ? 6.262 14.906 -39.594 1 98.56 655 LYS B C 1
ATOM 10755 O O . LYS B 1 655 ? 6.184 14.836 -40.844 1 98.56 655 LYS B O 1
ATOM 10760 N N . THR B 1 656 ? 5.691 13.992 -38.812 1 98.38 656 THR B N 1
ATOM 10761 C CA . THR B 1 656 ? 5.277 12.711 -39.375 1 98.38 656 THR B CA 1
ATOM 10762 C C . THR B 1 656 ? 3.756 12.633 -39.469 1 98.38 656 THR B C 1
ATOM 10764 O O . THR B 1 656 ? 3.219 11.836 -40.25 1 98.38 656 THR B O 1
ATOM 10767 N N . SER B 1 657 ? 3.064 13.328 -38.531 1 98.44 657 SER B N 1
ATOM 10768 C CA . SER B 1 657 ? 1.614 13.477 -38.5 1 98.44 657 SER B CA 1
ATOM 10769 C C . SER B 1 657 ? 0.925 12.156 -38.188 1 98.44 657 SER B C 1
ATOM 10771 O O . SER B 1 657 ? -0.303 12.062 -38.25 1 98.44 657 SER B O 1
ATOM 10773 N N . ARG B 1 658 ? 1.601 11.078 -38.062 1 98.69 658 ARG B N 1
ATOM 10774 C CA . ARG B 1 658 ? 1.13 9.75 -37.688 1 98.69 658 ARG B CA 1
ATOM 10775 C C . ARG B 1 658 ? 1.9 9.227 -36.469 1 98.69 658 ARG B C 1
ATOM 10777 O O . ARG B 1 658 ? 3.131 9.305 -36.438 1 98.69 658 ARG B O 1
ATOM 10784 N N . VAL B 1 659 ? 1.147 8.711 -35.469 1 98.88 659 VAL B N 1
ATOM 10785 C CA . VAL B 1 659 ? 1.828 8.438 -34.188 1 98.88 659 VAL B CA 1
ATOM 10786 C C . VAL B 1 659 ? 1.341 7.105 -33.625 1 98.88 659 VAL B C 1
ATOM 10788 O O . VAL B 1 659 ? 0.146 6.805 -33.688 1 98.88 659 VAL B O 1
ATOM 10791 N N . ILE B 1 660 ? 2.234 6.301 -33.156 1 98.94 660 ILE B N 1
ATOM 10792 C CA . ILE B 1 660 ? 1.982 5.121 -32.312 1 98.94 660 ILE B CA 1
ATOM 10793 C C . ILE B 1 660 ? 2.66 5.285 -30.969 1 98.94 660 ILE B C 1
ATOM 10795 O O . ILE B 1 660 ? 3.832 5.656 -30.891 1 98.94 660 ILE B O 1
ATOM 10799 N N . VAL B 1 661 ? 1.975 5.105 -29.891 1 98.94 661 VAL B N 1
ATOM 10800 C CA . VAL B 1 661 ? 2.535 5.02 -28.547 1 98.94 661 VAL B CA 1
ATOM 10801 C C . VAL B 1 661 ? 2.576 3.559 -28.094 1 98.94 661 VAL B C 1
ATOM 10803 O O . VAL B 1 661 ? 1.532 2.912 -27.969 1 98.94 661 VAL B O 1
ATOM 10806 N N . ALA B 1 662 ? 3.742 3.039 -27.859 1 98.88 662 ALA B N 1
ATOM 10807 C CA . ALA B 1 662 ? 3.918 1.629 -27.531 1 98.88 662 ALA B CA 1
ATOM 10808 C C . ALA B 1 662 ? 4.547 1.469 -26.141 1 98.88 662 ALA B C 1
ATOM 10810 O O . ALA B 1 662 ? 5.473 2.199 -25.797 1 98.88 662 ALA B O 1
ATOM 10811 N N . HIS B 1 663 ? 4.027 0.61 -25.359 1 98.56 663 HIS B N 1
ATOM 10812 C CA . HIS B 1 663 ? 4.555 0.384 -24.016 1 98.56 663 HIS B CA 1
ATOM 10813 C C . HIS B 1 663 ? 4.117 -0.972 -23.469 1 98.56 663 HIS B C 1
ATOM 10815 O O . HIS B 1 663 ? 3.18 -1.58 -24 1 98.56 663 HIS B O 1
ATOM 10821 N N . GLU B 1 664 ? 4.824 -1.432 -22.438 1 98.25 664 GLU B N 1
ATOM 10822 C CA . GLU B 1 664 ? 4.562 -2.738 -21.844 1 98.25 664 GLU B CA 1
ATOM 10823 C C . GLU B 1 664 ? 3.439 -2.66 -20.812 1 98.25 664 GLU B C 1
ATOM 10825 O O . GLU B 1 664 ? 2.766 -3.658 -20.547 1 98.25 664 GLU B O 1
ATOM 10830 N N . ASP B 1 665 ? 3.236 -1.498 -20.172 1 97.75 665 ASP B N 1
ATOM 10831 C CA . ASP B 1 665 ? 2.107 -1.299 -19.266 1 97.75 665 ASP B CA 1
ATOM 10832 C C . ASP B 1 665 ? 0.792 -1.69 -19.938 1 97.75 665 ASP B C 1
ATOM 10834 O O . ASP B 1 665 ? 0.699 -1.713 -21.172 1 97.75 665 ASP B O 1
ATOM 10838 N N . MET B 1 666 ? -0.188 -2.066 -19.172 1 97.94 666 MET B N 1
ATOM 10839 C CA . MET B 1 666 ? -1.488 -2.455 -19.719 1 97.94 666 MET B CA 1
ATOM 10840 C C . MET B 1 666 ? -2.111 -1.313 -20.5 1 97.94 666 MET B C 1
ATOM 10842 O O . MET B 1 666 ? -1.771 -0.148 -20.297 1 97.94 666 MET B O 1
ATOM 10846 N N . LEU B 1 667 ? -2.975 -1.618 -21.328 1 98.38 667 LEU B N 1
ATOM 10847 C CA . LEU B 1 667 ? -3.537 -0.642 -22.25 1 98.38 667 LEU B CA 1
ATOM 10848 C C . LEU B 1 667 ? -4.402 0.375 -21.516 1 98.38 667 LEU B C 1
ATOM 10850 O O . LEU B 1 667 ? -4.164 1.582 -21.609 1 98.38 667 LEU B O 1
ATOM 10854 N N . SER B 1 668 ? -5.379 -0.11 -20.75 1 98.06 668 SER B N 1
ATOM 10855 C CA . SER B 1 668 ? -6.359 0.781 -20.141 1 98.06 668 SER B CA 1
ATOM 10856 C C . SER B 1 668 ? -5.762 1.534 -18.953 1 98.06 668 SER B C 1
ATOM 10858 O O . SER B 1 668 ? -5.234 0.92 -18.031 1 98.06 668 SER B O 1
ATOM 10860 N N . TRP B 1 669 ? -5.859 2.912 -19.047 1 98.19 669 TRP B N 1
ATOM 10861 C CA . TRP B 1 669 ? -5.289 3.824 -18.062 1 98.19 669 TRP B CA 1
ATOM 10862 C C . TRP B 1 669 ? -3.801 3.555 -17.875 1 98.19 669 TRP B C 1
ATOM 10864 O O . TRP B 1 669 ? -3.262 3.768 -16.781 1 98.19 669 TRP B O 1
ATOM 10874 N N . GLY B 1 670 ? -3.172 2.959 -18.891 1 98.19 670 GLY B N 1
ATOM 10875 C CA . GLY B 1 670 ? -1.729 2.775 -18.891 1 98.19 670 GLY B CA 1
ATOM 10876 C C . GLY B 1 670 ? -0.965 4.047 -19.219 1 98.19 670 GLY B C 1
ATOM 10877 O O . GLY B 1 670 ? -1.562 5.109 -19.375 1 98.19 670 GLY B O 1
ATOM 10878 N N . TYR B 1 671 ? 0.323 3.904 -19.328 1 98.56 671 TYR B N 1
ATOM 10879 C CA . TYR B 1 671 ? 1.192 5.066 -19.484 1 98.56 671 TYR B CA 1
ATOM 10880 C C . TYR B 1 671 ? 0.856 5.84 -20.75 1 98.56 671 TYR B C 1
ATOM 10882 O O . TYR B 1 671 ? 0.809 7.074 -20.734 1 98.56 671 TYR B O 1
ATOM 10890 N N . GLY B 1 672 ? 0.576 5.148 -21.844 1 98.69 672 GLY B N 1
ATOM 10891 C CA . GLY B 1 672 ? 0.406 5.762 -23.156 1 98.69 672 GLY B CA 1
ATOM 10892 C C . GLY B 1 672 ? -0.886 6.547 -23.281 1 98.69 672 GLY B C 1
ATOM 10893 O O . GLY B 1 672 ? -1.038 7.359 -24.188 1 98.69 672 GLY B O 1
ATOM 10894 N N . ALA B 1 673 ? -1.851 6.305 -22.359 1 98.69 673 ALA B N 1
ATOM 10895 C CA . ALA B 1 673 ? -3.117 7.027 -22.422 1 98.69 673 ALA B CA 1
ATOM 10896 C C . ALA B 1 673 ? -2.893 8.531 -22.312 1 98.69 673 ALA B C 1
ATOM 10898 O O . ALA B 1 673 ? -3.486 9.312 -23.078 1 98.69 673 ALA B O 1
ATOM 10899 N N . GLU B 1 674 ? -2.039 8.883 -21.406 1 98.62 674 GLU B N 1
ATOM 10900 C CA . GLU B 1 674 ? -1.752 10.297 -21.188 1 98.62 674 GLU B CA 1
ATOM 10901 C C . GLU B 1 674 ? -1.088 10.922 -22.422 1 98.62 674 GLU B C 1
ATOM 10903 O O . GLU B 1 674 ? -1.464 12.008 -22.844 1 98.62 674 GLU B O 1
ATOM 10908 N N . ILE B 1 675 ? -0.13 10.219 -23 1 98.75 675 ILE B N 1
ATOM 10909 C CA . ILE B 1 675 ? 0.6 10.734 -24.156 1 9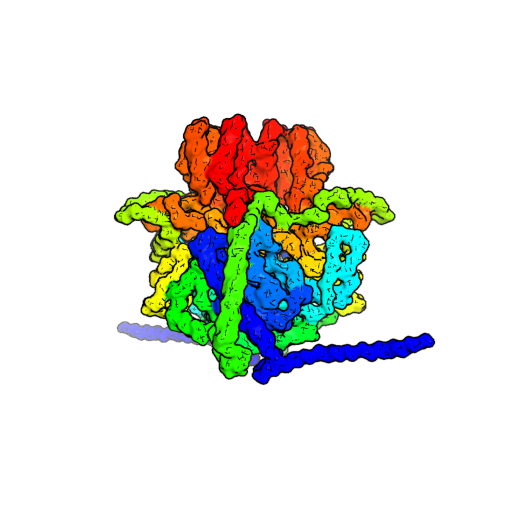8.75 675 ILE B CA 1
ATOM 10910 C C . ILE B 1 675 ? -0.349 10.891 -25.344 1 98.75 675 ILE B C 1
ATOM 10912 O O . ILE B 1 675 ? -0.354 11.922 -26.016 1 98.75 675 ILE B O 1
ATOM 10916 N N . ALA B 1 676 ? -1.114 9.852 -25.562 1 98.88 676 ALA B N 1
ATOM 10917 C CA . ALA B 1 676 ? -2.072 9.883 -26.672 1 98.88 676 ALA B CA 1
ATOM 10918 C C . ALA B 1 676 ? -3.084 11.016 -26.484 1 98.88 676 ALA B C 1
ATOM 10920 O O . ALA B 1 676 ? -3.406 11.727 -27.438 1 98.88 676 ALA B O 1
ATOM 10921 N N . ALA B 1 677 ? -3.59 11.188 -25.281 1 98.81 677 ALA B N 1
ATOM 10922 C CA . ALA B 1 677 ? -4.566 12.227 -24.984 1 98.81 677 ALA B CA 1
ATOM 10923 C C . ALA B 1 677 ? -3.975 13.617 -25.219 1 98.81 677 ALA B C 1
ATOM 10925 O O . ALA B 1 677 ? -4.629 14.492 -25.781 1 98.81 677 ALA B O 1
ATOM 10926 N N . ARG B 1 678 ? -2.791 13.82 -24.75 1 98.75 678 ARG B N 1
ATOM 10927 C CA . ARG B 1 678 ? -2.168 15.133 -24.891 1 98.75 678 ARG B CA 1
ATOM 10928 C C . ARG B 1 678 ? -1.869 15.461 -26.344 1 98.75 678 ARG B C 1
ATOM 10930 O O . ARG B 1 678 ? -2.061 16.594 -26.781 1 98.75 678 ARG B O 1
ATOM 10937 N N . ILE B 1 679 ? -1.343 14.461 -27.094 1 98.81 679 ILE B N 1
ATOM 10938 C CA . ILE B 1 679 ? -1.11 14.656 -28.516 1 98.81 679 ILE B CA 1
ATOM 10939 C C . ILE B 1 679 ? -2.422 15.023 -29.203 1 98.81 679 ILE B C 1
ATOM 10941 O O . ILE B 1 679 ? -2.475 15.984 -29.984 1 98.81 679 ILE B O 1
ATOM 10945 N N . GLY B 1 680 ? -3.471 14.266 -28.922 1 98.5 680 GLY B N 1
ATOM 10946 C CA . GLY B 1 680 ? -4.777 14.547 -29.5 1 98.5 680 GLY B CA 1
ATOM 10947 C C . GLY B 1 680 ? -5.289 15.938 -29.156 1 98.5 680 GLY B C 1
ATOM 10948 O O . GLY B 1 680 ? -5.996 16.562 -29.953 1 98.5 680 GLY B O 1
ATOM 10949 N N . GLU B 1 681 ? -4.941 16.391 -28.031 1 98.19 681 GLU B N 1
ATOM 10950 C CA . GLU B 1 681 ? -5.445 17.672 -27.547 1 98.19 681 GLU B CA 1
ATOM 10951 C C . GLU B 1 681 ? -4.629 18.844 -28.094 1 98.19 681 GLU B C 1
ATOM 10953 O O . GLU B 1 681 ? -5.188 19.812 -28.609 1 98.19 681 GLU B O 1
ATOM 10958 N N . GLU B 1 682 ? -3.311 18.719 -28.047 1 98.25 682 GLU B N 1
ATOM 10959 C CA . GLU B 1 682 ? -2.457 19.875 -28.312 1 98.25 682 GLU B CA 1
ATOM 10960 C C . GLU B 1 682 ? -1.955 19.875 -29.75 1 98.25 682 GLU B C 1
ATOM 10962 O O . GLU B 1 682 ? -1.504 20.906 -30.25 1 98.25 682 GLU B O 1
ATOM 10967 N N . LEU B 1 683 ? -2.045 18.719 -30.406 1 98.5 683 LEU B N 1
ATOM 10968 C CA . LEU B 1 683 ? -1.506 18.625 -31.75 1 98.5 683 LEU B CA 1
ATOM 10969 C C . LEU B 1 683 ? -2.564 18.109 -32.719 1 98.5 683 LEU B C 1
ATOM 10971 O O . LEU B 1 683 ? -2.234 17.469 -33.719 1 98.5 683 LEU B O 1
ATOM 10975 N N . PHE B 1 684 ? -3.746 18.391 -32.438 1 98 684 PHE B N 1
ATOM 10976 C CA . PHE B 1 684 ? -4.91 17.891 -33.156 1 98 684 PHE B CA 1
ATOM 10977 C C . PHE B 1 684 ? -4.801 18.25 -34.656 1 98 684 PHE B C 1
ATOM 10979 O O . PHE B 1 684 ? -5.039 17.391 -35.5 1 98 684 PHE B O 1
ATOM 10986 N N . GLU B 1 685 ? -4.375 19.391 -35 1 96.75 685 GLU B N 1
ATOM 10987 C CA . GLU B 1 685 ? -4.379 19.906 -36.375 1 96.75 685 GLU B CA 1
ATOM 10988 C C . GLU B 1 685 ? -3.27 19.266 -37.219 1 96.75 685 GLU B C 1
ATOM 10990 O O . GLU B 1 685 ? -3.299 19.312 -38.438 1 96.75 685 GLU B O 1
ATOM 10995 N N . TYR B 1 686 ? -2.383 18.625 -36.531 1 98.06 686 TYR B N 1
ATOM 10996 C CA . TYR B 1 686 ? -1.234 18.062 -37.219 1 98.06 686 TYR B CA 1
ATOM 10997 C C . TYR B 1 686 ? -1.443 16.578 -37.531 1 98.06 686 TYR B C 1
ATOM 10999 O O . TYR B 1 686 ? -0.684 15.977 -38.281 1 98.06 686 TYR B O 1
ATOM 11007 N N . LEU B 1 687 ? -2.508 15.984 -37.062 1 98.38 687 LEU B N 1
ATOM 11008 C CA . LEU B 1 687 ? -2.68 14.539 -37.156 1 98.38 687 LEU B CA 1
ATOM 11009 C C . LEU B 1 687 ? -3.379 14.148 -38.438 1 98.38 687 LEU B C 1
ATOM 11011 O O . LEU B 1 687 ? -4.469 14.648 -38.75 1 98.38 687 LEU B O 1
ATOM 11015 N N . ASP B 1 688 ? -2.812 13.242 -39.156 1 97.75 688 ASP B N 1
ATOM 11016 C CA . ASP B 1 688 ? -3.416 12.68 -40.375 1 97.75 688 ASP B CA 1
ATOM 11017 C C . ASP B 1 688 ? -4.129 11.359 -40.062 1 97.75 688 ASP B C 1
ATOM 11019 O O . ASP B 1 688 ? -4.895 10.859 -40.875 1 97.75 688 ASP B O 1
ATOM 11023 N N . ALA B 1 689 ? -3.824 10.797 -38.938 1 98 689 ALA B N 1
ATOM 11024 C CA . ALA B 1 689 ? -4.387 9.531 -38.469 1 98 689 ALA B CA 1
ATOM 11025 C C . ALA B 1 689 ? -4.547 9.547 -36.938 1 98 689 ALA B C 1
ATOM 11027 O O . ALA B 1 689 ? -3.938 10.367 -36.25 1 98 689 ALA B O 1
ATOM 11028 N N . PRO B 1 690 ? -5.445 8.68 -36.406 1 98.19 690 PRO B N 1
ATOM 11029 C CA . PRO B 1 690 ? -5.547 8.602 -34.938 1 98.19 690 PRO B CA 1
ATOM 11030 C C . PRO B 1 690 ? -4.238 8.172 -34.281 1 98.19 690 PRO B C 1
ATOM 11032 O O . PRO B 1 690 ? -3.438 7.461 -34.875 1 98.19 690 PRO B O 1
ATOM 11035 N N . VAL B 1 691 ? -4.012 8.648 -33.062 1 98.81 691 VAL B N 1
ATOM 11036 C CA . VAL B 1 691 ? -2.893 8.133 -32.281 1 98.81 691 VAL B CA 1
ATOM 11037 C C . VAL B 1 691 ? -3.186 6.699 -31.828 1 98.81 691 VAL B C 1
ATOM 11039 O O . VAL B 1 691 ? -4.16 6.449 -31.109 1 98.81 691 VAL B O 1
ATOM 11042 N N . ARG B 1 692 ? -2.4 5.793 -32.312 1 98.5 692 ARG B N 1
ATOM 11043 C CA . ARG B 1 692 ? -2.598 4.379 -31.984 1 98.5 692 ARG B CA 1
ATOM 11044 C C . ARG B 1 692 ? -1.752 3.959 -30.797 1 98.5 692 ARG B C 1
ATOM 11046 O O . ARG B 1 692 ? -0.601 4.379 -30.656 1 98.5 692 ARG B O 1
ATOM 11053 N N . ARG B 1 693 ? -2.334 3.133 -29.906 1 98.81 693 ARG B N 1
ATOM 11054 C CA . ARG B 1 693 ? -1.59 2.594 -28.766 1 98.81 693 ARG B CA 1
ATOM 11055 C C . ARG B 1 693 ? -1.361 1.095 -28.922 1 98.81 693 ARG B C 1
ATOM 11057 O O . ARG B 1 693 ? -2.256 0.368 -29.375 1 98.81 693 ARG B O 1
ATOM 11064 N N . VAL B 1 694 ? -0.211 0.634 -28.734 1 98.81 694 VAL B N 1
ATOM 11065 C CA . VAL B 1 694 ? 0.154 -0.776 -28.656 1 98.81 694 VAL B CA 1
ATOM 11066 C C . VAL B 1 694 ? 0.679 -1.096 -27.25 1 98.81 694 VAL B C 1
ATOM 11068 O O . VAL B 1 694 ? 1.71 -0.564 -26.828 1 98.81 694 VAL B O 1
ATOM 11071 N N . ALA B 1 695 ? -0.032 -1.896 -26.516 1 98.69 695 ALA B N 1
ATOM 11072 C CA . ALA B 1 695 ? 0.292 -2.164 -25.109 1 98.69 695 ALA B CA 1
ATOM 11073 C C . ALA B 1 695 ? -0.082 -3.592 -24.734 1 98.69 695 ALA B C 1
ATOM 11075 O O . ALA B 1 695 ? -0.548 -4.367 -25.562 1 98.69 695 ALA B O 1
ATOM 11076 N N . SER B 1 696 ? 0.204 -3.955 -23.5 1 98.44 696 SER B N 1
ATOM 11077 C CA . SER B 1 696 ? -0.208 -5.254 -22.984 1 98.44 696 SER B CA 1
ATOM 11078 C C . SER B 1 696 ? -1.725 -5.344 -22.859 1 98.44 696 SER B C 1
ATOM 11080 O O . SER B 1 696 ? -2.4 -4.324 -22.703 1 98.44 696 SER B O 1
ATOM 11082 N N . MET B 1 697 ? -2.209 -6.605 -22.906 1 97.69 697 MET B N 1
ATOM 11083 C CA . MET B 1 697 ? -3.619 -6.848 -22.609 1 97.69 697 MET B CA 1
ATOM 11084 C C . MET B 1 697 ? -3.961 -6.398 -21.203 1 97.69 697 MET B C 1
ATOM 11086 O O . MET B 1 697 ? -3.082 -6.32 -20.344 1 97.69 697 MET B O 1
ATOM 11090 N N . ASP B 1 698 ? -5.188 -6.016 -20.953 1 97.25 698 ASP B N 1
ATOM 11091 C CA . ASP B 1 698 ? -5.656 -5.645 -19.609 1 97.25 698 ASP B CA 1
ATOM 11092 C C . ASP B 1 698 ? -5.844 -6.875 -18.734 1 97.25 698 ASP B C 1
ATOM 11094 O O . ASP B 1 698 ? -6.953 -7.152 -18.266 1 97.25 698 ASP B O 1
ATOM 11098 N N . VAL B 1 699 ? -4.77 -7.602 -18.531 1 96.94 699 VAL B N 1
ATOM 11099 C CA . VAL B 1 699 ? -4.719 -8.805 -17.703 1 96.94 699 VAL B CA 1
ATOM 11100 C C . VAL B 1 699 ? -3.314 -8.969 -17.125 1 96.94 699 VAL B C 1
ATOM 11102 O O . VAL B 1 699 ? -2.361 -8.352 -17.609 1 96.94 699 VAL B O 1
ATOM 11105 N N . PHE B 1 700 ? -3.186 -9.719 -16.125 1 95.81 700 PHE B N 1
ATOM 11106 C CA . PHE B 1 700 ? -1.876 -10 -15.547 1 95.81 700 PHE B CA 1
ATOM 11107 C C . PHE B 1 700 ? -1.099 -10.977 -16.422 1 95.81 700 PHE B C 1
ATOM 11109 O O . PHE B 1 700 ? -1.693 -11.781 -17.141 1 95.81 700 PHE B O 1
ATOM 11116 N N . VAL B 1 701 ? 0.199 -10.914 -16.375 1 97.5 701 VAL B N 1
ATOM 11117 C CA . VAL B 1 701 ? 1.05 -11.766 -17.188 1 97.5 701 VAL B CA 1
ATOM 11118 C C . VAL B 1 701 ? 1.032 -13.188 -16.641 1 97.5 701 VAL B C 1
ATOM 11120 O O . VAL B 1 701 ? 1.308 -13.414 -15.461 1 97.5 701 VAL B O 1
ATOM 11123 N N . ALA B 1 702 ? 0.765 -14.156 -17.453 1 96.94 702 ALA B N 1
ATOM 11124 C CA . ALA B 1 702 ? 0.625 -15.555 -17.062 1 96.94 702 ALA B CA 1
ATOM 11125 C C . ALA B 1 702 ? 1.976 -16.266 -17.078 1 96.94 702 ALA B C 1
ATOM 11127 O O . ALA B 1 702 ? 2.955 -15.742 -17.609 1 96.94 702 ALA B O 1
ATOM 11128 N N . TYR B 1 703 ? 2.008 -17.5 -16.531 1 97.06 703 TYR B N 1
ATOM 11129 C CA . TYR B 1 703 ? 3.215 -18.297 -16.375 1 97.06 703 TYR B CA 1
ATOM 11130 C C . TYR B 1 703 ? 3.641 -18.922 -17.688 1 97.06 703 TYR B C 1
ATOM 11132 O O . TYR B 1 703 ? 4.805 -18.828 -18.094 1 97.06 703 TYR B O 1
ATOM 11140 N N . GLN B 1 704 ? 2.705 -19.578 -18.391 1 97.19 704 GLN B N 1
ATOM 11141 C CA . GLN B 1 704 ? 3.029 -20.297 -19.625 1 97.19 704 GLN B CA 1
ATOM 11142 C C . GLN B 1 704 ? 3.521 -19.344 -20.703 1 97.19 704 GLN B C 1
ATOM 11144 O O . GLN B 1 704 ? 2.828 -18.391 -21.047 1 97.19 704 GLN B O 1
ATOM 11149 N N . PRO B 1 705 ? 4.641 -19.594 -21.266 1 96.25 705 PRO B N 1
ATOM 11150 C CA . PRO B 1 705 ? 5.238 -18.672 -22.234 1 96.25 705 PRO B CA 1
ATOM 11151 C C . PRO B 1 705 ? 4.301 -18.328 -23.391 1 96.25 705 PRO B C 1
ATOM 11153 O O . PRO B 1 705 ? 4.297 -17.188 -23.875 1 96.25 705 PRO B O 1
ATOM 11156 N N . LEU B 1 706 ? 3.506 -19.234 -23.812 1 95.88 706 LEU B N 1
ATOM 11157 C CA . LEU B 1 706 ? 2.564 -19 -24.891 1 95.88 706 LEU B CA 1
ATOM 11158 C C . LEU B 1 706 ? 1.576 -17.891 -24.531 1 95.88 706 LEU B C 1
ATOM 11160 O O . LEU B 1 706 ? 1.242 -17.047 -25.359 1 95.88 706 LEU B O 1
ATOM 11164 N N . LEU B 1 707 ? 1.102 -17.922 -23.312 1 96.88 707 LEU B N 1
ATOM 11165 C CA . LEU B 1 707 ? 0.172 -16.906 -22.844 1 96.88 707 LEU B CA 1
ATOM 11166 C C . LEU B 1 707 ? 0.882 -15.57 -22.656 1 96.88 707 LEU B C 1
ATOM 11168 O O . LEU B 1 707 ? 0.35 -14.523 -23.016 1 96.88 707 LEU B O 1
ATOM 11172 N N . GLU B 1 708 ? 2.08 -15.625 -22.062 1 97.12 708 GLU B N 1
ATOM 11173 C CA . GLU B 1 708 ? 2.852 -14.406 -21.875 1 97.12 708 GLU B CA 1
ATOM 11174 C C . GLU B 1 708 ? 3.104 -13.688 -23.188 1 97.12 708 GLU B C 1
ATOM 11176 O O . GLU B 1 708 ? 2.984 -12.469 -23.281 1 97.12 708 GLU B O 1
ATOM 11181 N N . ASP B 1 709 ? 3.422 -14.445 -24.219 1 96.75 709 ASP B N 1
ATOM 11182 C CA . ASP B 1 709 ? 3.748 -13.891 -25.531 1 96.75 709 ASP B CA 1
ATOM 11183 C C . ASP B 1 709 ? 2.555 -13.148 -26.125 1 96.75 709 ASP B C 1
ATOM 11185 O O . ASP B 1 709 ? 2.723 -12.125 -26.781 1 96.75 709 ASP B O 1
ATOM 11189 N N . VAL B 1 710 ? 1.428 -13.672 -25.875 1 97.25 710 VAL B N 1
ATOM 11190 C CA . VAL B 1 710 ? 0.222 -13.062 -26.422 1 97.25 710 VAL B CA 1
ATOM 11191 C C . VAL B 1 710 ? -0.148 -11.82 -25.609 1 97.25 710 VAL B C 1
ATOM 11193 O O . VAL B 1 710 ? -0.638 -10.836 -26.156 1 97.25 710 VAL B O 1
ATOM 11196 N N . ILE B 1 711 ? 0.093 -11.828 -24.328 1 97.81 711 ILE B N 1
ATOM 11197 C CA . ILE B 1 711 ? -0.302 -10.758 -23.406 1 97.81 711 ILE B CA 1
ATOM 11198 C C . ILE B 1 711 ? 0.578 -9.531 -23.641 1 97.81 711 ILE B C 1
ATOM 11200 O O . ILE B 1 711 ? 0.09 -8.398 -23.641 1 97.81 711 ILE B O 1
ATOM 11204 N N . LEU B 1 712 ? 1.865 -9.734 -23.875 1 98.25 712 LEU B N 1
ATOM 11205 C CA . LEU B 1 712 ? 2.832 -8.648 -23.969 1 98.25 712 LEU B CA 1
ATOM 11206 C C . LEU B 1 712 ? 3.012 -8.203 -25.422 1 98.25 712 LEU B C 1
ATOM 11208 O O . LEU B 1 712 ? 2.969 -9.023 -26.344 1 98.25 712 LEU B O 1
ATOM 11212 N N . PRO B 1 713 ? 3.27 -6.934 -25.656 1 98.44 713 PRO B N 1
ATOM 11213 C CA . PRO B 1 713 ? 3.518 -6.48 -27.016 1 98.44 713 PRO B CA 1
ATOM 11214 C C . PRO B 1 713 ? 4.727 -7.164 -27.656 1 98.44 713 PRO B C 1
ATOM 11216 O O . PRO B 1 713 ? 5.773 -7.293 -27.016 1 98.44 713 PRO B O 1
ATOM 11219 N N . GLN B 1 714 ? 4.531 -7.609 -28.875 1 98.31 714 GLN B N 1
ATOM 11220 C CA . GLN B 1 714 ? 5.582 -8.25 -29.672 1 98.31 714 GLN B CA 1
ATOM 11221 C C . GLN B 1 714 ? 5.93 -7.422 -30.906 1 98.31 714 GLN B C 1
ATOM 11223 O O . GLN B 1 714 ? 5.152 -6.559 -31.312 1 98.31 714 GLN B O 1
ATOM 11228 N N . PRO B 1 715 ? 7.121 -7.652 -31.516 1 98.62 715 PRO B N 1
ATOM 11229 C CA . PRO B 1 715 ? 7.473 -6.938 -32.75 1 98.62 715 PRO B CA 1
ATOM 11230 C C . PRO B 1 715 ? 6.402 -7.059 -33.812 1 98.62 715 PRO B C 1
ATOM 11232 O O . PRO B 1 715 ? 6.145 -6.098 -34.562 1 98.62 715 PRO B O 1
ATOM 11235 N N . GLU B 1 716 ? 5.73 -8.164 -33.844 1 98.56 716 GLU B N 1
ATOM 11236 C CA . GLU B 1 716 ? 4.691 -8.383 -34.844 1 98.56 716 GLU B CA 1
ATOM 11237 C C . GLU B 1 716 ? 3.486 -7.477 -34.594 1 98.56 716 GLU B C 1
ATOM 11239 O O . GLU B 1 716 ? 2.846 -7.008 -35.562 1 98.56 716 GLU B O 1
ATOM 11244 N N . ASP B 1 717 ? 3.127 -7.305 -33.344 1 98.75 717 ASP B N 1
ATOM 11245 C CA . ASP B 1 717 ? 2.053 -6.375 -33 1 98.75 717 ASP B CA 1
ATOM 11246 C C . ASP B 1 717 ? 2.391 -4.957 -33.469 1 98.75 717 ASP B C 1
ATOM 11248 O O . ASP B 1 717 ? 1.53 -4.246 -34 1 98.75 717 ASP B O 1
ATOM 11252 N N . LEU B 1 718 ? 3.613 -4.57 -33.219 1 98.81 718 LEU B N 1
ATOM 11253 C CA . LEU B 1 718 ? 4.086 -3.246 -33.625 1 98.81 718 LEU B CA 1
ATOM 11254 C C . LEU B 1 718 ? 4.098 -3.105 -35.125 1 98.81 718 LEU B C 1
ATOM 11256 O O . LEU B 1 718 ? 3.686 -2.074 -35.656 1 98.81 718 LEU B O 1
ATOM 11260 N N . TYR B 1 719 ? 4.594 -4.137 -35.781 1 98.75 719 TYR B N 1
ATOM 11261 C CA . TYR B 1 719 ? 4.598 -4.145 -37.25 1 98.75 719 TYR B CA 1
ATOM 11262 C C . TYR B 1 719 ? 3.189 -3.93 -37.812 1 98.75 719 TYR B C 1
ATOM 11264 O O . TYR B 1 719 ? 2.988 -3.111 -38.719 1 98.75 719 TYR B O 1
ATOM 11272 N N . ARG B 1 720 ? 2.223 -4.66 -37.281 1 98.69 720 ARG B N 1
ATOM 11273 C CA . ARG B 1 720 ? 0.841 -4.551 -37.75 1 98.69 720 ARG B CA 1
ATOM 11274 C C . ARG B 1 720 ? 0.3 -3.143 -37.531 1 98.69 720 ARG B C 1
ATOM 11276 O O . ARG B 1 720 ? -0.373 -2.58 -38.375 1 98.69 720 ARG B O 1
ATOM 11283 N N . ALA B 1 721 ? 0.594 -2.598 -36.375 1 98.75 721 ALA B N 1
ATOM 11284 C CA . ALA B 1 721 ? 0.139 -1.245 -36.062 1 98.75 721 ALA B CA 1
ATOM 11285 C C . ALA B 1 721 ? 0.761 -0.227 -37 1 98.75 721 ALA B C 1
ATOM 11287 O O . ALA B 1 721 ? 0.085 0.697 -37.469 1 98.75 721 ALA B O 1
ATOM 11288 N N . MET B 1 722 ? 2.025 -0.357 -37.281 1 98.75 722 MET B N 1
ATOM 11289 C CA . MET B 1 722 ? 2.717 0.537 -38.219 1 98.75 722 MET B CA 1
ATOM 11290 C C . MET B 1 722 ? 2.094 0.472 -39.594 1 98.75 722 MET B C 1
ATOM 11292 O O . MET B 1 722 ? 1.881 1.504 -40.219 1 98.75 722 MET B O 1
ATOM 11296 N N . ALA B 1 723 ? 1.85 -0.729 -40 1 98.56 723 ALA B N 1
ATOM 11297 C CA . ALA B 1 723 ? 1.259 -0.914 -41.312 1 98.56 723 ALA B CA 1
ATOM 11298 C C . ALA B 1 723 ? -0.121 -0.269 -41.406 1 98.56 723 ALA B C 1
ATOM 11300 O O . ALA B 1 723 ? -0.45 0.388 -42.375 1 98.56 723 ALA B O 1
ATOM 11301 N N . GLU B 1 724 ? -0.91 -0.48 -40.406 1 98.12 724 GLU B N 1
ATOM 11302 C CA . GLU B 1 724 ? -2.266 0.058 -40.375 1 98.12 724 GLU B CA 1
ATOM 11303 C C . GLU B 1 724 ? -2.254 1.584 -40.375 1 98.12 724 GLU B C 1
ATOM 11305 O O . GLU B 1 724 ? -3.01 2.215 -41.125 1 98.12 724 GLU B O 1
ATOM 11310 N N . ILE B 1 725 ? -1.425 2.188 -39.562 1 98 725 ILE B N 1
ATOM 11311 C CA . ILE B 1 725 ? -1.378 3.637 -39.406 1 98 725 ILE B CA 1
ATOM 11312 C C . ILE B 1 725 ? -0.795 4.266 -40.656 1 98 725 ILE B C 1
ATOM 11314 O O . ILE B 1 725 ? -1.232 5.34 -41.094 1 98 725 ILE B O 1
ATOM 11318 N N . ALA B 1 726 ? 0.191 3.6 -41.25 1 97.44 726 ALA B N 1
ATOM 11319 C CA . ALA B 1 726 ? 0.774 4.09 -42.5 1 97.44 726 ALA B CA 1
ATOM 11320 C C . ALA B 1 726 ? -0.26 4.105 -43.625 1 97.44 726 ALA B C 1
ATOM 11322 O O . ALA B 1 726 ? -0.237 4.984 -44.469 1 97.44 726 ALA B O 1
ATOM 11323 N N . ALA B 1 727 ? -1.134 3.162 -43.594 1 96.31 727 ALA B N 1
ATOM 11324 C CA . ALA B 1 727 ? -2.129 3.012 -44.656 1 96.31 727 ALA B CA 1
ATOM 11325 C C . ALA B 1 727 ? -3.303 3.963 -44.438 1 96.31 727 ALA B C 1
ATOM 11327 O O . ALA B 1 727 ? -4.059 4.242 -45.375 1 96.31 727 ALA B O 1
ATOM 11328 N N . PHE B 1 728 ? -3.5 4.449 -43.344 1 95.25 728 PHE B N 1
ATOM 11329 C CA . PHE B 1 728 ? -4.648 5.293 -43.031 1 95.25 728 PHE B CA 1
ATOM 11330 C C . PHE B 1 728 ? -4.656 6.543 -43.906 1 95.25 728 PHE B C 1
ATOM 11332 O O . PHE B 1 728 ? -5.723 7.051 -44.25 1 95.25 728 PHE B O 1
#

Organism: NCBI:txid570835

Solvent-accessible surface area (backbone atoms only — not comparable to full-atom values): 69982 Å² total; per-residue (Å²): 136,84,81,78,77,77,78,77,79,77,77,72,76,77,75,75,65,47,38,89,98,48,91,43,27,67,68,51,50,52,48,50,51,50,45,37,49,43,39,47,52,45,43,54,48,48,53,54,35,36,76,68,65,60,26,55,60,59,56,55,36,50,32,40,27,25,33,30,32,18,44,23,68,54,49,48,60,52,61,26,38,36,34,49,32,54,49,43,55,24,24,43,44,51,43,63,51,50,69,39,52,53,38,15,27,31,46,13,14,38,76,11,72,25,21,37,15,33,35,47,52,54,41,67,32,34,66,74,42,30,30,45,61,39,56,88,61,67,33,56,56,41,19,22,37,48,15,31,34,52,38,48,52,48,38,55,77,36,55,75,48,32,49,67,53,93,82,52,68,47,83,53,59,65,41,85,80,83,64,51,55,38,23,36,32,41,39,49,52,31,28,66,28,22,28,51,34,56,35,30,50,31,52,30,34,58,66,32,30,22,36,41,38,36,34,47,30,50,51,50,44,79,64,36,44,36,61,68,34,30,42,90,52,36,65,68,64,37,53,63,54,50,50,52,54,45,78,45,77,46,56,9,29,36,46,66,62,22,28,55,52,33,41,52,41,47,51,42,15,42,70,59,60,4,20,20,39,41,36,24,42,32,36,57,81,56,39,66,29,80,87,46,64,50,64,22,62,40,45,70,69,57,54,52,56,37,59,75,52,34,26,67,63,51,50,52,50,49,33,45,73,70,62,76,38,52,71,66,56,48,54,50,52,51,50,52,42,51,50,52,48,50,55,25,46,57,51,24,75,67,45,57,65,55,56,76,79,56,72,65,52,37,42,56,44,86,83,36,44,44,60,39,68,85,29,62,49,65,70,41,92,49,92,58,67,57,72,30,30,24,35,53,32,42,30,48,41,52,52,48,50,44,71,73,34,72,40,42,30,37,36,17,55,38,29,17,21,46,69,69,45,66,44,44,73,70,62,64,24,79,34,48,2,23,91,82,41,41,36,50,56,47,19,78,74,66,31,69,92,33,20,32,51,45,42,58,31,52,35,52,52,54,21,19,38,42,14,17,13,56,58,63,33,38,30,43,30,40,46,74,34,49,60,58,43,37,57,17,39,36,44,49,61,74,38,62,22,33,43,21,32,49,17,53,56,58,42,49,42,30,28,30,41,35,24,34,28,34,43,91,49,76,37,33,9,65,63,48,22,38,65,55,65,30,58,53,59,46,34,59,37,42,32,32,34,28,34,59,31,9,55,53,36,24,13,39,48,47,27,42,70,61,25,50,38,29,26,42,42,39,39,41,57,58,45,33,74,30,78,66,43,42,30,44,58,34,58,91,75,31,20,35,27,48,36,51,54,42,75,78,35,81,50,57,52,27,30,37,40,28,34,23,76,44,38,67,35,46,49,53,18,40,53,51,40,29,72,75,70,60,49,36,45,18,34,32,36,29,38,19,66,34,53,48,30,58,66,63,51,52,56,44,37,67,62,24,19,26,43,35,35,40,38,68,30,36,47,62,52,16,55,52,18,30,56,40,21,47,45,38,41,77,42,44,90,46,48,72,42,46,49,41,74,46,37,10,47,76,61,79,38,28,18,22,57,72,51,29,57,68,38,39,67,43,37,64,56,48,33,52,49,51,54,53,59,68,68,91,138,86,82,78,80,78,81,78,78,78,77,73,78,77,77,76,66,48,39,88,96,48,91,43,27,68,68,51,50,53,49,50,50,49,45,36,50,43,39,46,50,46,43,53,48,48,53,53,34,37,76,69,65,60,26,54,56,56,56,57,34,51,32,40,29,26,33,30,32,17,45,23,68,54,50,49,59,51,63,26,39,36,34,50,33,53,48,45,56,22,24,44,43,49,44,62,52,50,70,39,53,52,37,14,26,31,45,14,14,37,75,11,72,24,22,38,14,32,35,47,53,56,42,67,32,34,65,76,42,31,30,45,60,42,56,88,61,68,34,58,56,43,18,23,38,48,14,31,34,51,38,48,51,48,37,54,76,35,56,75,49,32,50,71,55,93,82,50,63,48,81,52,59,69,41,83,80,83,64,50,56,37,24,36,32,40,40,48,52,32,28,68,30,22,27,51,36,55,36,29,51,32,53,28,33,58,65,31,28,22,35,38,38,36,34,47,29,49,50,49,44,79,64,37,42,37,60,68,33,32,40,88,51,36,66,67,65,38,52,63,54,51,50,52,54,47,77,44,77,48,58,10,30,37,46,66,62,22,27,54,52,34,40,51,40,47,51,42,15,41,69,60,60,3,21,21,38,41,37,24,43,32,37,58,80,57,40,65,28,80,88,45,63,49,62,23,61,41,44,69,68,57,54,51,56,37,59,76,52,34,26,68,62,49,50,52,52,49,35,46,73,71,61,76,37,52,72,66,56,50,51,51,52,52,50,51,44,50,50,52,48,50,54,24,45,56,50,25,75,68,45,58,65,55,57,75,81,56,71,64,52,38,42,56,43,86,85,33,45,45,60,39,70,86,28,62,49,64,72,42,91,48,90,58,68,58,71,30,30,25,34,53,33,42,30,49,42,52,52,46,51,44,73,72,33,70,40,42,29,37,37,15,54,40,29,16,20,45,68,70,44,64,44,45,74,69,63,63,24,79,34,48,1,22,92,83,43,41,38,50,55,47,19,78,73,64,32,68,91,32,20,33,53,44,40,58,31,52,37,52,52,54,21,19,38,41,15,17,12,56,58,62,32,38,31,43,31,41,44,74,34,48,58,57,45,35,57,18,40,36,41,48,59,74,38,64,21,34,44,20,33,50,17,52,56,58,42,47,43,30,28,31,40,35,24,35,30,35,43,92,49,75,38,33,8,66,64,49,20,37,64,57,67,29,58,53,59,46,34,60,37,42,31,32,35,28,35,61,31,10,56,52,37,23,12,39,49,47,27,41,69,60,26,50,38,30,26,42,40,40,39,40,58,59,44,33,72,30,78,67,43,43,30,44,59,36,59,90,75,32,20,36,28,48,37,50,53,42,75,78,34,81,50,55,52,26,30,37,42,28,34,24,78,44,39,66,34,46,50,53,20,41,54,49,40,29,72,75,70,60,50,37,45,18,35,33,34,28,36,19,67,33,54,48,30,57,66,63,52,52,55,44,36,66,63,23,19,24,44,34,36,39,39,68,28,35,47,62,53,15,55,51,18,31,56,38,21,47,45,38,40,77,42,43,90,46,47,74,43,46,49,40,75,47,36,10,46,74,63,78,37,29,19,21,57,74,51,30,56,69,38,39,68,42,37,65,57,48,34,51,50,50,52,53,60,72,67,96

InterPro domains:
  IPR001017 Dehydrogenase, E1 component [PF00676] (33-351)
  IPR005475 Transketolase-like, pyrimidine-binding domain [PF02779] (389-577)
  IPR005475 Transketolase-like, pyrimidine-binding domain [SM00861] (388-578)
  IPR009014 Transketolase C-terminal/Pyruvate-ferredoxin oxidoreductase domain II [G3DSA:3.40.50.920] (594-727)
  IPR009014 Transketolase C-terminal/Pyruvate-ferredoxin oxidoreductase domain II [SSF52922] (589-725)
  IPR029061 Thiamin diphosphate-binding fold [SSF52518] (23-369)
  IPR029061 Thiamin diphosphate-binding fold [SSF52518] (386-604)
  IPR033248 Transketolase, C-terminal domain [PF02780] (595-717)

pLDDT: mean 94.55, std 11.58, range [19.28, 98.94]

Secondary structure (DSSP, 8-state):
----------------PPPTTSSS-HHHHHHHHHHHHHHHHHHHHHHHHHHTTSSS-----TT-HHHHHHHHHHS-TTTSEEE--TT-HHHHHHHT--HHHHHHHHHT-TT-TTTTT-S-TT---BTTTTBPPP-SSTTHHHHHHHHHHHHHHHHHH-GGGGS--TT-SS--------SS--EEEEEEGGGGGSHHHHHHHHHHHHTT--EEEEEEE-SEETTEEHHHHSGGG-HHHHTTT-TT-EEEEEETT-HHHHHHHHHHHHHHHHTTS--EEEEEE----S-SSTT--GGGTS-HHHHHHHHTT-HHHHHHHHHHHTTSS-HHHHHHHHHHHHHHHHHHHHHHHHSPPP-GGGTTTTSS-SS--TT-GGG-------S---EE-HHHHHHHHHHHHHHH-TTEEEEETT-SS-SSHHHHHTTS-----SSSSTTTTHHHHH-TTTEEEPPS-HHHHHHHHHHHHHTT-EEEEE-S-GGG-GGGHHHIIIIITTHHHHTTTS-----EEEEEE---STT-GGGSS---HHHHHTSTT-EEE--SSHHHHHHHHHHHHHSSS-EEEEEEGGGSS-STT-EE---TT----TT--EEEE--SSEEEEE-TTHHHHHHHHHHHHHHHH---EEEEE--EEES--HHHHHHHHHHH--EEEEEEEESTT-HHHHHHHHHHHHSGGG-SS--EEEEE-SSPPPSSHHHHHHHS--HHHHHHHHHHHHH-/----------------PPPTTSSS-HHHHHHHHHHHHHHHHHHHHHHHHHHTTSSS-----TT-HHHHHHHHHHS-TTTSEEE--TT-HHHHHHHT--HHHHHHHHHT-TT-TTTTT-S-TT---BTTTTBPPP-SSTTHHHHHHHHHHHHHHHHHH-GGGGS--TT-SS--------SS--EEEEEEGGGGGSHHHHHHHHHHHHTT--EEEEEEE-SEETTEEHHHHSGGG-HHHHTTTSTT-EEEEEETT-HHHHHHHHHHHHHHHHTTS--EEEEEE----S-SSTT--GGGTS-HHHHHHHHTT-HHHHHHHHHHHTTSS-HHHHHHHHHHHHHHHHHHHHHHHHSPPP-GGGTTTTSS-SS--TT-GGG-------S---EE-HHHHHHHHHHHHHHH-TTEEEEETT-SS-SSHHHHHTTS-----STTSTTTTHHHHH-TTTEEEPPS-HHHHHHHHHHHHHTT-EEEEE-S-GGG-GGGHHHIIIIITTHHHHTTTS-----EEEEEE---STT-GGGSS---HHHHHTSTT-EEE--SSHHHHHHHHHHHHHSSS-EEEEEEGGGSS-STT-EE---TT----TT--EEEE--SSEEEEE-TTHHHHHHHHHHHHHHHH---EEEEE--EEES--HHHHHHHHHHH--EEEEEEEESTT-HHHHHHHHHHHHSGGG-SS--EEEEE-SSPPPSSHHHHHHHS--HHHHHHHHHHHHH-

Nearest PDB structures (foldseek):
  6cer-assembly1_D  TM=9.654E-01  e=1.964E-32  Homo sapiens
  2bew-assembly1_B  TM=9.478E-01  e=2.073E-32  Homo sapiens
  2beu-assembly1_B  TM=9.462E-01  e=3.961E-32  Homo sapiens
  1olx-assembly1_B-2  TM=9.338E-01  e=3.078E-31  Homo sapiens
  1qs0-assembly1_A-2  TM=9.132E-01  e=8.234E-21  Pseudomonas putida